Protein AF-0000000075653935 (afdb_homodimer)

Radius of gyration: 37.95 Å; Cα contacts (8 Å, |Δi|>4): 3095; chains: 2; bounding box: 73×110×85 Å

Structure (mmCIF, N/CA/C/O backbone):
data_AF-0000000075653935-model_v1
#
loop_
_entity.id
_entity.type
_entity.pdbx_description
1 polymer 'Uncharacterized protein LOC118412235'
#
loop_
_atom_site.group_PDB
_atom_site.id
_atom_site.type_symbol
_atom_site.label_atom_id
_atom_site.label_alt_id
_atom_site.label_comp_id
_atom_site.label_asym_id
_atom_site.label_entity_id
_atom_site.label_seq_id
_atom_site.pdbx_PDB_ins_code
_atom_site.Cartn_x
_atom_site.Cartn_y
_atom_site.Cartn_z
_atom_site.occupancy
_atom_site.B_iso_or_equiv
_atom_site.auth_seq_id
_atom_site.auth_comp_id
_atom_site.auth_asym_id
_atom_site.auth_atom_id
_atom_site.pdbx_PDB_model_num
ATOM 1 N N . MET A 1 1 ? 13.43 34.438 -11.75 1 24.27 1 MET A N 1
ATOM 2 C CA . MET A 1 1 ? 12.219 34.438 -10.93 1 24.27 1 MET A CA 1
ATOM 3 C C . MET A 1 1 ? 12.43 33.594 -9.672 1 24.27 1 MET A C 1
ATOM 5 O O . MET A 1 1 ? 11.625 33.656 -8.742 1 24.27 1 MET A O 1
ATOM 9 N N . ILE A 1 2 ? 13.422 32.625 -9.773 1 31.64 2 ILE A N 1
ATOM 10 C CA . ILE A 1 2 ? 13.82 31.781 -8.648 1 31.64 2 ILE A CA 1
ATOM 11 C C . ILE A 1 2 ? 14.523 32.625 -7.594 1 31.64 2 ILE A C 1
ATOM 13 O O . ILE A 1 2 ? 14.438 32.344 -6.398 1 31.64 2 ILE A O 1
ATOM 17 N N . PHE A 1 3 ? 15.07 33.812 -7.945 1 32.56 3 PHE A N 1
ATOM 18 C CA . PHE A 1 3 ? 15.961 34.562 -7.066 1 32.56 3 PHE A CA 1
ATOM 19 C C . PHE A 1 3 ? 15.172 35.219 -5.945 1 32.56 3 PHE A C 1
ATOM 21 O O . PHE A 1 3 ? 15.719 35.469 -4.871 1 32.56 3 PHE A O 1
ATOM 28 N N . ALA A 1 4 ? 13.984 35.656 -6.219 1 33.41 4 ALA A N 1
ATOM 29 C CA . ALA A 1 4 ? 13.312 36.531 -5.246 1 33.41 4 ALA A CA 1
ATOM 30 C C . ALA A 1 4 ? 12.883 35.719 -4.016 1 33.41 4 ALA A C 1
ATOM 32 O O . ALA A 1 4 ? 12.82 36.281 -2.91 1 33.41 4 ALA A O 1
ATOM 33 N N . LEU A 1 5 ? 12.523 34.469 -4.23 1 35.25 5 LEU A N 1
ATOM 34 C CA . LEU A 1 5 ? 11.828 33.75 -3.18 1 35.25 5 LEU A CA 1
ATOM 35 C C . LEU A 1 5 ? 12.789 33.344 -2.059 1 35.25 5 LEU A C 1
ATOM 37 O O . LEU A 1 5 ? 12.352 32.906 -0.991 1 35.25 5 LEU A O 1
ATOM 41 N N . THR A 1 6 ? 14.102 33.438 -2.307 1 33.88 6 THR A N 1
ATOM 42 C CA . THR A 1 6 ? 15.125 32.969 -1.365 1 33.88 6 THR A CA 1
ATOM 43 C C . THR A 1 6 ? 15.148 33.875 -0.124 1 33.88 6 THR A C 1
ATOM 45 O O . THR A 1 6 ? 15.602 33.438 0.942 1 33.88 6 THR A O 1
ATOM 48 N N . ILE A 1 7 ? 14.773 35.125 -0.29 1 31.91 7 ILE A N 1
ATOM 49 C CA . ILE A 1 7 ? 15.25 36.094 0.716 1 31.91 7 ILE A CA 1
ATOM 50 C C . ILE A 1 7 ? 14.438 35.938 1.998 1 31.91 7 ILE A C 1
ATOM 52 O O . ILE A 1 7 ? 14.977 36.031 3.102 1 31.91 7 ILE A O 1
ATOM 56 N N . THR A 1 8 ? 13.102 35.688 1.853 1 32 8 THR A N 1
ATOM 57 C CA . THR A 1 8 ? 12.336 36.188 2.988 1 32 8 THR A CA 1
ATOM 58 C C . THR A 1 8 ? 12.453 35.25 4.18 1 32 8 THR A C 1
ATOM 60 O O . THR A 1 8 ? 12.258 35.656 5.324 1 32 8 THR A O 1
ATOM 63 N N . LEU A 1 9 ? 12.391 34.031 3.857 1 32.84 9 LEU A N 1
ATOM 64 C CA . LEU A 1 9 ? 12.125 33.25 5.059 1 32.84 9 LEU A CA 1
ATOM 65 C C . LEU A 1 9 ? 13.375 33.156 5.938 1 32.84 9 LEU A C 1
ATOM 67 O O . LEU A 1 9 ? 13.453 32.312 6.832 1 32.84 9 LEU A O 1
ATOM 71 N N . LEU A 1 10 ? 14.375 33.844 5.59 1 31.38 10 LEU A N 1
ATOM 72 C CA . LEU A 1 10 ? 15.68 33.594 6.191 1 31.38 10 LEU A CA 1
ATOM 73 C C . LEU A 1 10 ? 15.688 34 7.664 1 31.38 10 LEU A C 1
ATOM 75 O O . LEU A 1 10 ? 16.719 34.406 8.195 1 31.38 10 LEU A O 1
ATOM 79 N N . LEU A 1 11 ? 14.562 34.031 8.367 1 29.73 11 LEU A N 1
ATOM 80 C CA . LEU A 1 11 ? 14.836 34.812 9.57 1 29.73 11 LEU A CA 1
ATOM 81 C C . LEU A 1 11 ? 15.656 34 10.57 1 29.73 11 LEU A C 1
ATOM 83 O O . LEU A 1 11 ? 16.25 34.562 11.492 1 29.73 11 LEU A O 1
ATOM 87 N N . VAL A 1 12 ? 15.367 32.75 10.828 1 28.5 12 VAL A N 1
ATOM 88 C CA . VAL A 1 12 ? 15.578 32.562 12.258 1 28.5 12 VAL A CA 1
ATOM 89 C C . VAL A 1 12 ? 17.078 32.594 12.57 1 28.5 12 VAL A C 1
ATOM 91 O O . VAL A 1 12 ? 17.906 32.469 11.664 1 28.5 12 VAL A O 1
ATOM 94 N N . THR A 1 13 ? 17.453 31.656 13.766 1 29.64 13 THR A N 1
ATOM 95 C CA . THR A 1 13 ? 18.438 31.812 14.836 1 29.64 13 THR A CA 1
ATOM 96 C C . THR A 1 13 ? 19.797 31.312 14.391 1 29.64 13 THR A C 1
ATOM 98 O O . THR A 1 13 ? 20.016 30.094 14.297 1 29.64 13 THR A O 1
ATOM 101 N N . ALA A 1 14 ? 20.375 31.672 13.281 1 30.06 14 ALA A N 1
ATOM 102 C CA . ALA A 1 14 ? 21.766 31.25 13.328 1 30.06 14 ALA A CA 1
ATOM 103 C C . ALA A 1 14 ? 22.406 31.641 14.664 1 30.06 14 ALA A C 1
ATOM 105 O O . ALA A 1 14 ? 22.016 32.625 15.289 1 30.06 14 ALA A O 1
ATOM 106 N N . GLY A 1 15 ? 23.047 30.797 15.344 1 32.47 15 GLY A N 1
ATOM 107 C CA . GLY A 1 15 ? 23.891 31.156 16.453 1 32.47 15 GLY A CA 1
ATOM 108 C C . GLY A 1 15 ? 24.578 32.5 16.281 1 32.47 15 GLY A C 1
ATOM 109 O O . GLY A 1 15 ? 25.203 32.75 15.266 1 32.47 15 GLY A O 1
ATOM 110 N N . VAL A 1 16 ? 24.031 33.562 16.875 1 36.09 16 VAL A N 1
ATOM 111 C CA . VAL A 1 16 ? 24.547 34.906 17.141 1 36.09 16 VAL A CA 1
ATOM 112 C C . VAL A 1 16 ? 26.031 34.812 17.531 1 36.09 16 VAL A C 1
ATOM 114 O O . VAL A 1 16 ? 26.359 34.5 18.672 1 36.09 16 VAL A O 1
ATOM 117 N N . ASN A 1 17 ? 26.844 34.062 16.969 1 34.06 17 ASN A N 1
ATOM 118 C CA . ASN A 1 17 ? 28.141 34.594 17.391 1 34.06 17 ASN A CA 1
ATOM 119 C C . ASN A 1 17 ? 28.25 36.094 17.125 1 34.06 17 ASN A C 1
ATOM 121 O O . ASN A 1 17 ? 28.156 36.531 15.969 1 34.06 17 ASN A O 1
ATOM 125 N N . SER A 1 18 ? 27.828 36.938 17.969 1 40 18 SER A N 1
ATOM 126 C CA . SER A 1 18 ? 28.016 38.375 18.156 1 40 18 SER A CA 1
ATOM 127 C C . SER A 1 18 ? 29.391 38.812 17.688 1 40 18 SER A C 1
ATOM 129 O O . SER A 1 18 ? 30.031 39.656 18.328 1 40 18 SER A O 1
ATOM 131 N N . GLN A 1 19 ? 30.172 38.094 17.078 1 40.84 19 GLN A N 1
ATOM 132 C CA . GLN A 1 19 ? 31.484 38.719 17.25 1 40.84 19 GLN A CA 1
ATOM 133 C C . GLN A 1 19 ? 31.484 40.156 16.719 1 40.84 19 GLN A C 1
ATOM 135 O O . GLN A 1 19 ? 32.031 41.062 17.328 1 40.84 19 GLN A O 1
ATOM 140 N N . GLY A 1 20 ? 31.438 40.312 15.297 1 48.72 20 GLY A N 1
ATOM 141 C CA . GLY A 1 20 ? 32.219 41.438 14.789 1 48.72 20 GLY A CA 1
ATOM 142 C C . GLY A 1 20 ? 31.391 42.719 14.609 1 48.72 20 GLY A C 1
ATOM 143 O O . GLY A 1 20 ? 31.938 43.781 14.391 1 48.72 20 GLY A O 1
ATOM 144 N N . GLY A 1 21 ? 29.984 42.656 14.391 1 61 21 GLY A N 1
ATOM 145 C CA . GLY A 1 21 ? 29.469 43.969 14.023 1 61 21 GLY A CA 1
ATOM 146 C C . GLY A 1 21 ? 29.016 44.781 15.211 1 61 21 GLY A C 1
ATOM 147 O O . GLY A 1 21 ? 28.906 44.281 16.328 1 61 21 GLY A O 1
ATOM 148 N N . THR A 1 22 ? 29.156 46.156 15.102 1 69.56 22 THR A N 1
ATOM 149 C CA . THR A 1 22 ? 28.766 47.125 16.125 1 69.56 22 THR A CA 1
ATOM 150 C C . THR A 1 22 ? 27.25 47.25 16.219 1 69.56 22 THR A C 1
ATOM 152 O O . THR A 1 22 ? 26.578 47.5 15.211 1 69.56 22 THR A O 1
ATOM 155 N N . LEU A 1 23 ? 26.641 46.844 17.359 1 80.19 23 LEU A N 1
ATOM 156 C CA . LEU A 1 23 ? 25.219 47 17.672 1 80.19 23 LEU A CA 1
ATOM 157 C C . LEU A 1 23 ? 24.766 48.438 17.516 1 80.19 23 LEU A C 1
ATOM 159 O O . LEU A 1 23 ? 25.406 49.344 18.031 1 80.19 23 LEU A O 1
ATOM 163 N N . ASP A 1 24 ? 23.797 48.625 16.672 1 79.88 24 ASP A N 1
ATOM 164 C CA . ASP A 1 24 ? 23.172 49.938 16.594 1 79.88 24 ASP A CA 1
ATOM 165 C C . ASP A 1 24 ? 22.281 50.219 17.812 1 79.88 24 ASP A C 1
ATOM 167 O O . ASP A 1 24 ? 21.203 49.625 17.938 1 79.88 24 ASP A O 1
ATOM 171 N N . GLN A 1 25 ? 22.672 51.062 18.578 1 77.44 25 GLN A N 1
ATOM 172 C CA . GLN A 1 25 ? 22 51.312 19.859 1 77.44 25 GLN A CA 1
ATOM 173 C C . GLN A 1 25 ? 20.641 51.969 19.641 1 77.44 25 GLN A C 1
ATOM 175 O O . GLN A 1 25 ? 19.781 51.906 20.516 1 77.44 25 GLN A O 1
ATOM 180 N N . SER A 1 26 ? 20.453 52.562 18.453 1 80.12 26 SER A N 1
ATOM 181 C CA . SER A 1 26 ? 19.188 53.219 18.188 1 80.12 26 SER A CA 1
ATOM 182 C C . SER A 1 26 ? 18.047 52.219 18.109 1 80.12 26 SER A C 1
ATOM 184 O O . SER A 1 26 ? 16.875 52.594 18.297 1 80.12 26 SER A O 1
ATOM 186 N N . VAL A 1 27 ? 18.406 51 17.797 1 83.75 27 VAL A N 1
ATOM 187 C CA . VAL A 1 27 ? 17.391 49.969 17.656 1 83.75 27 VAL A CA 1
ATOM 188 C C . VAL A 1 27 ? 17.109 49.312 19.016 1 83.75 27 VAL A C 1
ATOM 190 O O . VAL A 1 27 ? 15.992 48.875 19.266 1 83.75 27 VAL A O 1
ATOM 193 N N . CYS A 1 28 ? 18.125 49.344 19.828 1 81.69 28 CYS A N 1
ATOM 194 C CA . CYS A 1 28 ? 18.062 48.562 21.062 1 81.69 28 CYS A CA 1
ATOM 195 C C . CYS A 1 28 ? 17.484 49.406 22.203 1 81.69 28 CYS A C 1
ATOM 197 O O . CYS A 1 28 ? 18.219 50.188 22.828 1 81.69 28 CYS A O 1
ATOM 199 N N . ASN A 1 29 ? 16.25 49.5 22.312 1 81.81 29 ASN A N 1
ATOM 200 C CA . ASN A 1 29 ? 15.57 50.094 23.453 1 81.81 29 ASN A CA 1
ATOM 201 C C . ASN A 1 29 ? 14.969 49.062 24.375 1 81.81 29 ASN A C 1
ATOM 203 O O . ASN A 1 29 ? 13.758 48.812 24.359 1 81.81 29 ASN A O 1
ATOM 207 N N . LEU A 1 30 ? 15.836 48.469 25.156 1 86.94 30 LEU A N 1
ATOM 208 C CA . LEU A 1 30 ? 15.375 47.375 26.016 1 86.94 30 LEU A CA 1
ATOM 209 C C . LEU A 1 30 ? 14.547 47.906 27.172 1 86.94 30 LEU A C 1
ATOM 211 O O . LEU A 1 30 ? 14.859 48.969 27.734 1 86.94 30 LEU A O 1
ATOM 215 N N . PRO A 1 31 ? 13.508 47.281 27.422 1 86.56 31 PRO A N 1
ATOM 216 C CA . PRO A 1 31 ? 12.742 47.688 28.594 1 86.56 31 PRO A CA 1
ATOM 217 C C . PRO A 1 31 ? 13.516 47.531 29.906 1 86.56 31 PRO A C 1
ATOM 219 O O . PRO A 1 31 ? 14.531 46.812 29.938 1 86.56 31 PRO A O 1
ATOM 222 N N . ALA A 1 32 ? 13.023 48.25 30.953 1 87.19 32 ALA A N 1
ATOM 223 C CA . ALA A 1 32 ? 13.625 48.062 32.281 1 87.19 32 ALA A CA 1
ATOM 224 C C . ALA A 1 32 ? 13.469 46.625 32.75 1 87.19 32 ALA A C 1
ATOM 226 O O . ALA A 1 32 ? 12.422 46 32.531 1 87.19 32 ALA A O 1
ATOM 227 N N . ALA A 1 33 ? 14.508 46.156 33.312 1 87.12 33 ALA A N 1
ATOM 228 C CA . ALA A 1 33 ? 14.453 44.781 33.812 1 87.12 33 ALA A CA 1
ATOM 229 C C . ALA A 1 33 ? 13.508 44.688 35 1 87.12 33 ALA A C 1
ATOM 231 O O . ALA A 1 33 ? 13.461 45.594 35.844 1 87.12 33 ALA A O 1
ATOM 232 N N . VAL A 1 34 ? 12.688 43.688 34.938 1 91.12 34 VAL A N 1
ATOM 233 C CA . VAL A 1 34 ? 11.797 43.406 36.062 1 91.12 34 VAL A CA 1
ATOM 234 C C . VAL A 1 34 ? 12.375 42.25 36.906 1 91.12 34 VAL A C 1
ATOM 236 O O . VAL A 1 34 ? 12.852 41.281 36.375 1 91.12 34 VAL A O 1
ATOM 239 N N . THR A 1 35 ? 12.398 42.438 38.281 1 88.44 35 THR A N 1
ATOM 240 C CA . THR A 1 35 ? 12.953 41.438 39.188 1 88.44 35 THR A CA 1
ATOM 241 C C . THR A 1 35 ? 11.953 40.312 39.406 1 88.44 35 THR A C 1
ATOM 243 O O . THR A 1 35 ? 10.742 40.531 39.406 1 88.44 35 THR A O 1
ATOM 246 N N . GLY A 1 36 ? 12.43 39.125 39.594 1 86 36 GLY A N 1
ATOM 247 C CA . GLY A 1 36 ? 11.633 38 40.062 1 86 36 GLY A CA 1
ATOM 248 C C . GLY A 1 36 ? 11.008 37.188 38.969 1 86 36 GLY A C 1
ATOM 249 O O . GLY A 1 36 ? 10.094 36.406 39.188 1 86 36 GLY A O 1
ATOM 250 N N . GLY A 1 37 ? 11.359 37.406 37.781 1 89.88 37 GLY A N 1
ATOM 251 C CA . GLY A 1 37 ? 10.812 36.594 36.719 1 89.88 37 GLY A CA 1
ATOM 252 C C . GLY A 1 37 ? 11.461 35.219 36.594 1 89.88 37 GLY A C 1
ATOM 253 O O . GLY A 1 37 ? 12.578 35 37.094 1 89.88 37 GLY A O 1
ATOM 254 N N . PRO A 1 38 ? 10.672 34.188 36.156 1 93.62 38 PRO A N 1
ATOM 255 C CA . PRO A 1 38 ? 11.281 32.875 35.938 1 93.62 38 PRO A CA 1
ATOM 256 C C . PRO A 1 38 ? 12.438 32.906 34.938 1 93.62 38 PRO A C 1
ATOM 258 O O . PRO A 1 38 ? 12.508 33.844 34.125 1 93.62 38 PRO A O 1
ATOM 261 N N . PRO A 1 39 ? 13.367 31.953 35.094 1 91.81 39 PRO A N 1
ATOM 262 C CA . PRO A 1 39 ? 14.406 31.875 34.094 1 91.81 39 PRO A CA 1
ATOM 263 C C . PRO A 1 39 ? 13.852 31.562 32.688 1 91.81 39 PRO A C 1
ATOM 265 O O . PRO A 1 39 ? 12.852 30.859 32.562 1 91.81 39 PRO A O 1
ATOM 268 N N . ILE A 1 40 ? 14.469 32.094 31.641 1 92.69 40 ILE A N 1
ATOM 269 C CA . ILE A 1 40 ? 14.047 31.828 30.281 1 92.69 40 ILE A CA 1
ATOM 270 C C . ILE A 1 40 ? 14.164 30.344 29.984 1 92.69 40 ILE A C 1
ATOM 272 O O . ILE A 1 40 ? 15.148 29.703 30.359 1 92.69 40 ILE A O 1
ATOM 276 N N . PRO A 1 41 ? 13.164 29.75 29.375 1 92.19 41 PRO A N 1
ATOM 277 C CA . PRO A 1 41 ? 13.242 28.312 29.062 1 92.19 41 PRO A CA 1
ATOM 278 C C . PRO A 1 41 ? 14.383 27.984 28.109 1 92.19 41 PRO A C 1
ATOM 280 O O . PRO A 1 41 ? 14.648 28.75 27.172 1 92.19 41 PRO A O 1
ATOM 283 N N . GLN A 1 42 ? 14.992 26.797 28.344 1 90.62 42 GLN A N 1
ATOM 284 C CA . GLN A 1 42 ? 16.109 26.375 27.5 1 90.62 42 GLN A CA 1
ATOM 285 C C . GLN A 1 42 ? 15.703 25.188 26.641 1 90.62 42 GLN A C 1
ATOM 287 O O . GLN A 1 42 ? 16.391 24.859 25.656 1 90.62 42 GLN A O 1
ATOM 292 N N . PHE A 1 43 ? 14.609 24.516 26.922 1 91.25 43 PHE A N 1
ATOM 293 C CA . PHE A 1 43 ? 14.039 23.391 26.188 1 91.25 43 PHE A CA 1
ATOM 294 C C . PHE A 1 43 ? 15.078 22.281 26 1 91.25 43 PHE A C 1
ATOM 296 O O . PHE A 1 43 ? 15.211 21.734 24.906 1 91.25 43 PHE A O 1
ATOM 303 N N . SER A 1 44 ? 15.875 22.031 26.984 1 85.19 44 SER A N 1
ATOM 304 C CA . SER A 1 44 ? 16.938 21.031 26.922 1 85.19 44 SER A CA 1
ATOM 305 C C . SER A 1 44 ? 16.375 19.625 26.844 1 85.19 44 SER A C 1
ATOM 307 O O . SER A 1 44 ? 17.078 18.688 26.422 1 85.19 44 SER A O 1
ATOM 309 N N . ASN A 1 45 ? 15.102 19.5 27.047 1 83.44 45 ASN A N 1
ATOM 310 C CA . ASN A 1 45 ? 14.516 18.156 27.156 1 83.44 45 ASN A CA 1
ATOM 311 C C . ASN A 1 45 ? 13.773 17.781 25.875 1 83.44 45 ASN A C 1
ATOM 313 O O . ASN A 1 45 ? 13.102 16.75 25.828 1 83.44 45 ASN A O 1
ATOM 317 N N . ILE A 1 46 ? 13.828 18.594 24.875 1 89 46 ILE A N 1
ATOM 318 C CA . ILE A 1 46 ? 13.094 18.219 23.672 1 89 46 ILE A CA 1
ATOM 319 C C . ILE A 1 46 ? 14.07 17.906 22.531 1 89 46 ILE A C 1
ATOM 321 O O . ILE A 1 46 ? 14.992 18.688 22.266 1 89 46 ILE A O 1
ATOM 325 N N . ASP A 1 47 ? 13.883 16.734 22 1 91.81 47 ASP A N 1
ATOM 326 C CA . ASP A 1 47 ? 14.688 16.297 20.875 1 91.81 47 ASP A CA 1
ATOM 327 C C . ASP A 1 47 ? 13.938 16.484 19.562 1 91.81 47 ASP A C 1
ATOM 329 O O . ASP A 1 47 ? 14.547 16.469 18.484 1 91.81 47 ASP A O 1
ATOM 333 N N . HIS A 1 48 ? 12.703 16.641 19.656 1 93.69 48 HIS A N 1
ATOM 334 C CA . HIS A 1 48 ? 11.828 16.828 18.516 1 93.69 48 HIS A CA 1
ATOM 335 C C . HIS A 1 48 ? 10.75 17.859 18.797 1 93.69 48 HIS A C 1
ATOM 337 O O . HIS A 1 48 ? 10.367 18.062 19.953 1 93.69 48 HIS A O 1
ATOM 343 N N . PHE A 1 49 ? 10.375 18.562 17.781 1 94.75 49 PHE A N 1
ATOM 344 C CA . PHE A 1 49 ? 9.148 19.328 17.969 1 94.75 49 PHE A CA 1
ATOM 345 C C . PHE A 1 49 ? 8.5 19.641 16.625 1 94.75 49 PHE A C 1
ATOM 347 O O . PHE A 1 49 ? 9.141 19.5 15.57 1 94.75 49 PHE A O 1
ATOM 354 N N . GLU A 1 50 ? 7.32 19.906 16.594 1 95.75 50 GLU A N 1
ATOM 355 C CA . GLU A 1 50 ? 6.504 20.453 15.516 1 95.75 50 GLU A CA 1
ATOM 356 C C . GLU A 1 50 ? 5.809 21.734 15.945 1 95.75 50 GLU A C 1
ATOM 358 O O . GLU A 1 50 ? 5.316 21.844 17.078 1 95.75 50 GLU A O 1
ATOM 363 N N . ALA A 1 51 ? 5.887 22.75 15.102 1 95.75 51 ALA A N 1
ATOM 364 C CA . ALA A 1 51 ? 5.262 24.047 15.398 1 95.75 51 ALA A CA 1
ATOM 365 C C . ALA A 1 51 ? 4.684 24.672 14.133 1 95.75 51 ALA A C 1
ATOM 367 O O . ALA A 1 51 ? 5.215 24.484 13.039 1 95.75 51 ALA A O 1
ATOM 368 N N . TYR A 1 52 ? 3.648 25.359 14.312 1 96.44 52 TYR A N 1
ATOM 369 C CA . TYR A 1 52 ? 3.057 26.188 13.266 1 96.44 52 TYR A CA 1
ATOM 370 C C . TYR A 1 52 ? 3.271 27.672 13.547 1 96.44 52 TYR A C 1
ATOM 372 O O . TYR A 1 52 ? 2.967 28.156 14.641 1 96.44 52 TYR A O 1
ATOM 380 N N . ILE A 1 53 ? 3.844 28.359 12.57 1 96.19 53 ILE A N 1
ATOM 381 C CA . ILE A 1 53 ? 4.246 29.734 12.797 1 96.19 53 ILE A CA 1
ATOM 382 C C . ILE A 1 53 ? 3.594 30.641 11.75 1 96.19 53 ILE A C 1
ATOM 384 O O . ILE A 1 53 ? 3.645 30.344 10.555 1 96.19 53 ILE A O 1
ATOM 388 N N . GLU A 1 54 ? 2.953 31.656 12.195 1 96.38 54 GLU A N 1
ATOM 389 C CA . GLU A 1 54 ? 2.516 32.75 11.336 1 96.38 54 GLU A CA 1
ATOM 390 C C . GLU A 1 54 ? 3.502 33.906 11.383 1 96.38 54 GLU A C 1
ATOM 392 O O . GLU A 1 54 ? 3.742 34.5 12.445 1 96.38 54 GLU A O 1
ATOM 397 N N . CYS A 1 55 ? 4.102 34.188 10.266 1 94.75 55 CYS A N 1
ATOM 398 C CA . CYS A 1 55 ? 5.07 35.25 10.156 1 94.75 55 CYS A CA 1
ATOM 399 C C . CYS A 1 55 ? 4.434 36.5 9.539 1 94.75 55 CYS A C 1
ATOM 401 O O . CYS A 1 55 ? 4.137 36.531 8.344 1 94.75 55 CYS A O 1
ATOM 403 N N . ASN A 1 56 ? 4.273 37.469 10.336 1 94.69 56 ASN A N 1
ATOM 404 C CA . ASN A 1 56 ? 3.725 38.75 9.844 1 94.69 56 ASN A CA 1
ATOM 405 C C . ASN A 1 56 ? 4.805 39.812 9.719 1 94.69 56 ASN A C 1
ATOM 407 O O . ASN A 1 56 ? 5.312 40.312 10.727 1 94.69 56 ASN A O 1
ATOM 411 N N . MET A 1 57 ? 5.102 40.094 8.5 1 91.5 57 MET A N 1
ATOM 412 C CA . MET A 1 57 ? 6.07 41.156 8.188 1 91.5 57 MET A CA 1
ATOM 413 C C . MET A 1 57 ? 5.387 42.5 8.047 1 91.5 57 MET A C 1
ATOM 415 O O . MET A 1 57 ? 5 42.906 6.949 1 91.5 57 MET A O 1
ATOM 419 N N . LYS A 1 58 ? 5.414 43.281 9.086 1 90.62 58 LYS A N 1
ATOM 420 C CA . LYS A 1 58 ? 4.684 44.531 9.109 1 90.62 58 LYS A CA 1
ATOM 421 C C . LYS A 1 58 ? 5.273 45.531 8.117 1 90.62 58 LYS A C 1
ATOM 423 O O . LYS A 1 58 ? 4.539 46.281 7.484 1 90.62 58 LYS A O 1
ATOM 428 N N . ASP A 1 59 ? 6.555 45.5 8.031 1 85.44 59 ASP A N 1
ATOM 429 C CA . ASP A 1 59 ? 7.254 46.469 7.18 1 85.44 59 ASP A CA 1
ATOM 430 C C . ASP A 1 59 ? 6.945 46.219 5.707 1 85.44 59 ASP A C 1
ATOM 432 O O . ASP A 1 59 ? 6.875 47.156 4.914 1 85.44 59 ASP A O 1
ATOM 436 N N . ILE A 1 60 ? 6.719 45 5.391 1 83.31 60 ILE A N 1
ATOM 437 C CA . ILE A 1 60 ? 6.449 44.625 4.008 1 83.31 60 ILE A CA 1
ATOM 438 C C . ILE A 1 60 ? 4.945 44.5 3.795 1 83.31 60 ILE A C 1
ATOM 440 O O . ILE A 1 60 ? 4.457 44.594 2.668 1 83.31 60 ILE A O 1
ATOM 444 N N . GLY A 1 61 ? 4.203 44.25 4.852 1 85.69 61 GLY A N 1
ATOM 445 C CA . GLY A 1 61 ? 2.768 44.062 4.758 1 85.69 61 GLY A CA 1
ATOM 446 C C . GLY A 1 61 ? 2.383 42.719 4.195 1 85.69 61 GLY A C 1
ATOM 447 O O . GLY A 1 61 ? 1.557 42.625 3.285 1 85.69 61 GLY A O 1
ATOM 448 N N . GLU A 1 62 ? 3.02 41.688 4.715 1 87.81 62 GLU A N 1
ATOM 449 C CA . GLU A 1 62 ? 2.727 40.344 4.234 1 87.81 62 GLU A CA 1
ATOM 450 C C . GLU A 1 62 ? 2.734 39.344 5.379 1 87.81 62 GLU A C 1
ATOM 452 O O . GLU A 1 62 ? 3.381 39.562 6.402 1 87.81 62 GLU A O 1
ATOM 457 N N . THR A 1 63 ? 1.949 38.312 5.129 1 92.81 63 THR A N 1
ATOM 458 C CA . THR A 1 63 ? 1.937 37.188 6.051 1 92.81 63 THR A CA 1
ATOM 459 C C . THR A 1 63 ? 2.479 35.938 5.371 1 92.81 63 THR A C 1
ATOM 461 O O . THR A 1 63 ? 2.066 35.594 4.258 1 92.81 63 THR A O 1
ATOM 464 N N . ILE A 1 64 ? 3.418 35.25 5.996 1 92.12 64 ILE A N 1
ATOM 465 C CA . ILE A 1 64 ? 3.936 33.938 5.582 1 92.12 64 ILE A CA 1
ATOM 466 C C . ILE A 1 64 ? 3.58 32.875 6.625 1 92.12 64 ILE A C 1
ATOM 468 O O . ILE A 1 64 ? 3.676 33.125 7.828 1 92.12 64 ILE A O 1
ATOM 472 N N . GLU A 1 65 ? 3.109 31.766 6.211 1 95.19 65 GLU A N 1
ATOM 473 C CA . GLU A 1 65 ? 2.797 30.672 7.133 1 95.19 65 GLU A CA 1
ATOM 474 C C . GLU A 1 65 ? 3.789 29.531 6.98 1 95.19 65 GLU A C 1
ATOM 476 O O . GLU A 1 65 ? 4.137 29.141 5.863 1 95.19 65 GLU A O 1
ATOM 481 N N . VAL A 1 66 ? 4.223 29.031 8.156 1 95.81 66 VAL A N 1
ATOM 482 C CA . VAL A 1 66 ? 5.301 28.047 8.164 1 95.81 66 VAL A CA 1
ATOM 483 C C . VAL A 1 66 ? 4.961 26.922 9.133 1 95.81 66 VAL A C 1
ATOM 485 O O . VAL A 1 66 ? 4.543 27.172 10.266 1 95.81 66 VAL A O 1
ATOM 488 N N . LYS A 1 67 ? 5.035 25.719 8.672 1 95.94 67 LYS A N 1
ATOM 489 C CA . LYS A 1 67 ? 5.133 24.547 9.555 1 95.94 67 LYS A CA 1
ATOM 490 C C . LYS A 1 67 ? 6.582 24.125 9.742 1 95.94 67 LYS A C 1
ATOM 492 O O . LYS A 1 67 ? 7.297 23.875 8.766 1 95.94 67 LYS A O 1
ATOM 497 N N . GLU A 1 68 ? 6.953 24.094 10.977 1 96.56 68 GLU A N 1
ATOM 498 C CA . GLU A 1 68 ? 8.344 23.781 11.305 1 96.56 68 GLU A CA 1
ATOM 499 C C . GLU A 1 68 ? 8.461 22.422 11.992 1 96.56 68 GLU A C 1
ATOM 501 O O . GLU A 1 68 ? 7.723 22.141 12.938 1 96.56 68 GLU A O 1
ATOM 506 N N . TYR A 1 69 ? 9.367 21.594 11.453 1 96.81 69 TYR A N 1
ATOM 507 C CA . TYR A 1 69 ? 9.656 20.281 12.008 1 96.81 69 TYR A CA 1
ATOM 508 C C . TYR A 1 69 ? 11.125 20.156 12.391 1 96.81 69 TYR A C 1
ATOM 510 O O . TYR A 1 69 ? 12.008 20.547 11.617 1 96.81 69 TYR A O 1
ATOM 518 N N . TYR A 1 70 ? 11.359 19.734 13.617 1 95.94 70 TYR A N 1
ATOM 519 C CA . TYR A 1 70 ? 12.695 19.672 14.188 1 95.94 70 TYR A CA 1
ATOM 520 C C . TYR A 1 70 ? 12.984 18.281 14.75 1 95.94 70 TYR A C 1
ATOM 522 O O . TYR A 1 70 ? 12.164 17.719 15.477 1 95.94 70 TYR A O 1
ATOM 530 N N . ASP A 1 71 ? 14.125 17.75 14.359 1 96 71 ASP A N 1
ATOM 531 C CA . ASP A 1 71 ? 14.602 16.469 14.883 1 96 71 ASP A CA 1
ATOM 532 C C . ASP A 1 71 ? 16.094 16.547 15.219 1 96 71 ASP A C 1
ATOM 534 O O . ASP A 1 71 ? 16.938 16.359 14.352 1 96 71 ASP A O 1
ATOM 538 N N . LYS A 1 72 ? 16.375 16.672 16.438 1 94.5 72 LYS A N 1
ATOM 539 C CA . LYS A 1 72 ? 17.766 16.766 16.891 1 94.5 72 LYS A CA 1
ATOM 540 C C . LYS A 1 72 ? 18.453 15.414 16.844 1 94.5 72 LYS A C 1
ATOM 542 O O . LYS A 1 72 ? 19.641 15.328 16.5 1 94.5 72 LYS A O 1
ATOM 547 N N . LYS A 1 73 ? 17.828 14.414 17.172 1 92.06 73 LYS A N 1
ATOM 548 C CA . LYS A 1 73 ? 18.406 13.086 17.25 1 92.06 73 LYS A CA 1
ATOM 549 C C . LYS A 1 73 ? 18.938 12.633 15.891 1 92.06 73 LYS A C 1
ATOM 551 O O . LYS A 1 73 ? 20.031 12.062 15.805 1 92.06 73 LYS A O 1
ATOM 556 N N . GLU A 1 74 ? 18.203 12.914 14.875 1 90.81 74 GLU A N 1
ATOM 557 C CA . GLU A 1 74 ? 18.625 12.484 13.539 1 90.81 74 GLU A CA 1
ATOM 558 C C . GLU A 1 74 ? 19.219 13.641 12.75 1 90.81 74 GLU A C 1
ATOM 560 O O . GLU A 1 74 ? 19.516 13.5 11.562 1 90.81 74 GLU A O 1
ATOM 565 N N . ASP A 1 75 ? 19.328 14.797 13.352 1 92.62 75 ASP A N 1
ATOM 566 C CA . ASP A 1 75 ? 19.953 15.977 12.75 1 92.62 75 ASP A CA 1
ATOM 567 C C . ASP A 1 75 ? 19.25 16.359 11.445 1 92.62 75 ASP A C 1
ATOM 569 O O . ASP A 1 75 ? 19.891 16.484 10.398 1 92.62 75 ASP A O 1
ATOM 573 N N . ARG A 1 76 ? 17.984 16.594 11.523 1 93.56 76 ARG A N 1
ATOM 574 C CA . ARG A 1 76 ? 17.172 16.969 10.367 1 93.56 76 ARG A CA 1
ATOM 575 C C . ARG A 1 76 ? 16.172 18.062 10.734 1 93.56 76 ARG A C 1
ATOM 577 O O . ARG A 1 76 ? 15.766 18.172 11.891 1 93.56 76 ARG A O 1
ATOM 584 N N . GLY A 1 77 ? 15.781 18.844 9.789 1 96.06 77 GLY A N 1
ATOM 585 C CA . GLY A 1 77 ? 14.734 19.859 9.898 1 96.06 77 GLY A CA 1
ATOM 586 C C . GLY A 1 77 ? 13.938 20.031 8.625 1 96.06 77 GLY A C 1
ATOM 587 O O . GLY A 1 77 ? 14.391 19.656 7.543 1 96.06 77 GLY A O 1
ATOM 588 N N . ALA A 1 78 ? 12.781 20.438 8.727 1 96.69 78 ALA A N 1
ATOM 589 C CA . ALA A 1 78 ? 11.961 20.719 7.559 1 96.69 78 ALA A CA 1
ATOM 590 C C . ALA A 1 78 ? 11.07 21.938 7.801 1 96.69 78 ALA A C 1
ATOM 592 O O . ALA A 1 78 ? 10.625 22.172 8.922 1 96.69 78 ALA A O 1
ATOM 593 N N . LEU A 1 79 ? 10.852 22.719 6.773 1 95.75 79 LEU A N 1
ATOM 594 C CA . LEU A 1 79 ? 9.945 23.859 6.758 1 95.75 79 LEU A CA 1
ATOM 595 C C . LEU A 1 79 ? 8.938 23.75 5.617 1 95.75 79 LEU A C 1
ATOM 597 O O . LEU A 1 79 ? 9.328 23.609 4.453 1 95.75 79 LEU A O 1
ATOM 601 N N . ASP A 1 80 ? 7.75 23.656 5.941 1 94.31 80 ASP A N 1
ATOM 602 C CA . ASP A 1 80 ? 6.664 23.766 4.969 1 94.31 80 ASP A CA 1
ATOM 603 C C . ASP A 1 80 ? 6.078 25.172 4.953 1 94.31 80 ASP A C 1
ATOM 605 O O . ASP A 1 80 ? 5.336 25.547 5.859 1 94.31 80 ASP A O 1
ATOM 609 N N . THR A 1 81 ? 6.359 25.938 3.928 1 92.81 81 THR A N 1
ATOM 610 C CA . THR A 1 81 ? 6.055 27.359 3.895 1 92.81 81 THR A CA 1
ATOM 611 C C . THR A 1 81 ? 5.082 27.672 2.76 1 92.81 81 THR A C 1
ATOM 613 O O . THR A 1 81 ? 5.172 27.094 1.678 1 92.81 81 THR A O 1
ATOM 616 N N . VAL A 1 82 ? 4.211 28.562 3.047 1 90.94 82 VAL A N 1
ATOM 617 C CA . VAL A 1 82 ? 3.33 29.094 2.016 1 90.94 82 VAL A CA 1
ATOM 618 C C . VAL A 1 82 ? 3.432 30.625 1.993 1 90.94 82 VAL A C 1
ATOM 620 O O . VAL A 1 82 ? 3.271 31.281 3.025 1 90.94 82 VAL A O 1
ATOM 623 N N . GLN A 1 83 ? 3.713 31.125 0.854 1 86.06 83 GLN A N 1
ATOM 624 C CA . GLN A 1 83 ? 3.844 32.562 0.632 1 86.06 83 GLN A CA 1
ATOM 625 C C . GLN A 1 83 ? 3.223 32.969 -0.7 1 86.06 83 GLN A C 1
ATOM 627 O O . GLN A 1 83 ? 3.619 32.469 -1.755 1 86.06 83 GLN A O 1
ATOM 632 N N . TYR A 1 84 ? 2.266 33.875 -0.677 1 79.75 84 TYR A N 1
ATOM 633 C CA . TYR A 1 84 ? 1.616 34.406 -1.861 1 79.75 84 TYR A CA 1
ATOM 634 C C . TYR A 1 84 ? 1.104 33.312 -2.77 1 79.75 84 TYR A C 1
ATOM 636 O O . TYR A 1 84 ? 1.337 33.312 -3.98 1 79.75 84 TYR A O 1
ATOM 644 N N . GLY A 1 85 ? 0.614 32.281 -2.131 1 79.38 85 GLY A N 1
ATOM 645 C CA . GLY A 1 85 ? 0.031 31.188 -2.904 1 79.38 85 GLY A CA 1
ATOM 646 C C . GLY A 1 85 ? 1.047 30.141 -3.322 1 79.38 85 GLY A C 1
ATOM 647 O O . GLY A 1 85 ? 0.688 29.125 -3.922 1 79.38 85 GLY A O 1
ATOM 648 N N . GLN A 1 86 ? 2.268 30.359 -3.023 1 83.06 86 GLN A N 1
ATOM 649 C CA . GLN A 1 86 ? 3.33 29.422 -3.393 1 83.06 86 GLN A CA 1
ATOM 650 C C . GLN A 1 86 ? 3.783 28.594 -2.191 1 83.06 86 GLN A C 1
ATOM 652 O O . GLN A 1 86 ? 3.994 29.141 -1.104 1 83.06 86 GLN A O 1
ATOM 657 N N . GLY A 1 87 ? 3.844 27.312 -2.518 1 87.38 87 GLY A N 1
ATOM 658 C CA . GLY A 1 87 ? 4.383 26.422 -1.497 1 87.38 87 GLY A CA 1
ATOM 659 C C . GLY A 1 87 ? 5.867 26.172 -1.655 1 87.38 87 GLY A C 1
ATOM 660 O O . GLY A 1 87 ? 6.344 25.906 -2.762 1 87.38 87 GLY A O 1
ATOM 661 N N . ILE A 1 88 ? 6.602 26.391 -0.559 1 90.44 88 ILE A N 1
ATOM 662 C CA . ILE A 1 88 ? 8.031 26.109 -0.514 1 90.44 88 ILE A CA 1
ATOM 663 C C . ILE A 1 88 ? 8.32 25.125 0.616 1 90.44 88 ILE A C 1
ATOM 665 O O . ILE A 1 88 ? 8.008 25.391 1.779 1 90.44 88 ILE A O 1
ATOM 669 N N . TYR A 1 89 ? 8.812 24 0.191 1 93 89 TYR A N 1
ATOM 670 C CA . TYR A 1 89 ? 9.172 22.969 1.158 1 93 89 TYR A CA 1
ATOM 671 C C . TYR A 1 89 ? 10.68 22.812 1.255 1 93 89 TYR A C 1
ATOM 673 O O . TYR A 1 89 ? 11.352 22.547 0.252 1 93 89 TYR A O 1
ATOM 681 N N . LEU A 1 90 ? 11.219 23.078 2.457 1 95 90 LEU A N 1
ATOM 682 C CA . LEU A 1 90 ? 12.656 22.969 2.689 1 95 90 LEU A CA 1
ATOM 683 C C . LEU A 1 90 ? 12.977 21.781 3.588 1 95 90 LEU A C 1
ATOM 685 O O . LEU A 1 90 ? 12.352 21.609 4.637 1 95 90 LEU A O 1
ATOM 689 N N . ILE A 1 91 ? 13.867 21.016 3.146 1 93.94 91 ILE A N 1
ATOM 690 C CA . ILE A 1 91 ? 14.352 19.891 3.947 1 93.94 91 ILE A CA 1
ATOM 691 C C . ILE A 1 91 ? 15.836 20.078 4.246 1 93.94 91 ILE A C 1
ATOM 693 O O . ILE A 1 91 ? 16.641 20.266 3.328 1 93.94 91 ILE A O 1
ATOM 697 N N . TYR A 1 92 ? 16.172 20.062 5.535 1 95 92 TYR A N 1
ATOM 698 C CA . TYR A 1 92 ? 17.562 20.172 6.004 1 95 92 TYR A CA 1
ATOM 699 C C . TYR A 1 92 ? 18.109 18.812 6.402 1 95 92 TYR A C 1
ATOM 701 O O . TYR A 1 92 ? 17.625 18.188 7.352 1 95 92 TYR A O 1
ATOM 709 N N . ASP A 1 93 ? 19.125 18.422 5.727 1 90.75 93 ASP A N 1
ATOM 710 C CA . ASP A 1 93 ? 19.781 17.156 6.004 1 90.75 93 ASP A CA 1
ATOM 711 C C . ASP A 1 93 ? 21.234 17.359 6.387 1 90.75 93 ASP A C 1
ATOM 713 O O . ASP A 1 93 ? 22.094 17.547 5.516 1 90.75 93 ASP A O 1
ATOM 717 N N . TYR A 1 94 ? 21.5 17.156 7.609 1 91.75 94 TYR A N 1
ATOM 718 C CA . TYR A 1 94 ? 22.828 17.453 8.109 1 91.75 94 TYR A CA 1
ATOM 719 C C . TYR A 1 94 ? 23.781 16.266 7.859 1 91.75 94 TYR A C 1
ATOM 721 O O . TYR A 1 94 ? 25 16.422 7.969 1 91.75 94 TYR A O 1
ATOM 729 N N . SER A 1 95 ? 23.281 15.125 7.555 1 86.31 95 SER A N 1
ATOM 730 C CA . SER A 1 95 ? 24.156 13.977 7.281 1 86.31 95 SER A CA 1
ATOM 731 C C . SER A 1 95 ? 24.953 14.195 6.004 1 86.31 95 SER A C 1
ATOM 733 O O . SER A 1 95 ? 26.062 13.664 5.871 1 86.31 95 SER A O 1
ATOM 735 N N . VAL A 1 96 ? 24.406 14.984 5.086 1 86.38 96 VAL A N 1
ATOM 736 C CA . VAL A 1 96 ? 25.109 15.25 3.834 1 86.38 96 VAL A CA 1
ATOM 737 C C . VAL A 1 96 ? 25.328 16.75 3.668 1 86.38 96 VAL A C 1
ATOM 739 O O . VAL A 1 96 ? 25.828 17.203 2.639 1 86.38 96 VAL A O 1
ATOM 742 N N . LEU A 1 97 ? 24.891 17.531 4.586 1 89.62 97 LEU A N 1
ATOM 743 C CA . LEU A 1 97 ? 25.047 18.984 4.625 1 89.62 97 LEU A CA 1
ATOM 744 C C . LEU A 1 97 ? 24.406 19.641 3.398 1 89.62 97 LEU A C 1
ATOM 746 O O . LEU A 1 97 ? 25.047 20.453 2.725 1 89.62 97 LEU A O 1
ATOM 750 N N . GLN A 1 98 ? 23.156 19.25 3.135 1 90.31 98 GLN A N 1
ATOM 751 C CA . GLN A 1 98 ? 22.406 19.797 2.01 1 90.31 98 GLN A CA 1
ATOM 752 C C . GLN A 1 98 ? 21.031 20.281 2.453 1 90.31 98 GLN A C 1
ATOM 754 O O . GLN A 1 98 ? 20.469 19.766 3.414 1 90.31 98 GLN A O 1
ATOM 759 N N . ILE A 1 99 ? 20.516 21.281 1.739 1 93.19 99 ILE A N 1
ATOM 760 C CA . ILE A 1 99 ? 19.141 21.75 1.846 1 93.19 99 ILE A CA 1
ATOM 761 C C . ILE A 1 99 ? 18.406 21.484 0.536 1 93.19 99 ILE A C 1
ATOM 763 O O . ILE A 1 99 ? 18.891 21.844 -0.541 1 93.19 99 ILE A O 1
ATOM 767 N N . TYR A 1 100 ? 17.359 20.766 0.655 1 91.81 100 TYR A N 1
ATOM 768 C CA . TYR A 1 100 ? 16.484 20.531 -0.498 1 91.81 100 TYR A CA 1
ATOM 769 C C . TYR A 1 100 ? 15.344 21.547 -0.522 1 91.81 100 TYR A C 1
ATOM 771 O O . TYR A 1 100 ? 14.531 21.594 0.405 1 91.81 100 TYR A O 1
ATOM 779 N N . GLU A 1 101 ? 15.297 22.344 -1.535 1 92.38 101 GLU A N 1
ATOM 780 C CA . GLU A 1 101 ? 14.242 23.328 -1.728 1 92.38 101 GLU A CA 1
ATOM 781 C C . GLU A 1 101 ? 13.25 22.891 -2.797 1 92.38 101 GLU A C 1
ATOM 783 O O . GLU A 1 101 ? 13.578 22.859 -3.984 1 92.38 101 GLU A O 1
ATOM 788 N N . ILE A 1 102 ? 12.133 22.547 -2.355 1 91.5 102 ILE A N 1
ATOM 789 C CA . ILE A 1 102 ? 11.078 22.094 -3.252 1 91.5 102 ILE A CA 1
ATOM 790 C C . ILE A 1 102 ? 10.008 23.172 -3.395 1 91.5 102 ILE A C 1
ATOM 792 O O . ILE A 1 102 ? 9.383 23.562 -2.408 1 91.5 102 ILE A O 1
ATOM 796 N N . VAL A 1 103 ? 9.773 23.609 -4.574 1 89.38 103 VAL A N 1
ATOM 797 C CA . VAL A 1 103 ? 8.828 24.688 -4.832 1 89.38 103 VAL A CA 1
ATOM 798 C C . VAL A 1 103 ? 7.676 24.172 -5.691 1 89.38 103 VAL A C 1
ATOM 800 O O . VAL A 1 103 ? 7.895 23.531 -6.715 1 89.38 103 VAL A O 1
ATOM 803 N N . GLN A 1 104 ? 6.559 24.312 -5.156 1 78.81 104 GLN A N 1
ATOM 804 C CA . GLN A 1 104 ? 5.348 24.062 -5.93 1 78.81 104 GLN A CA 1
ATOM 805 C C . GLN A 1 104 ? 4.602 25.359 -6.219 1 78.81 104 GLN A C 1
ATOM 807 O O . GLN A 1 104 ? 4.027 25.969 -5.312 1 78.81 104 GLN A O 1
ATOM 812 N N . ARG A 1 105 ? 4.516 25.719 -7.414 1 60.56 105 ARG A N 1
ATOM 813 C CA . ARG A 1 105 ? 3.965 27.016 -7.77 1 60.56 105 ARG A CA 1
ATOM 814 C C . ARG A 1 105 ? 2.447 26.953 -7.895 1 60.56 105 ARG A C 1
ATOM 816 O O . ARG A 1 105 ? 1.747 27.891 -7.484 1 60.56 105 ARG A O 1
ATOM 823 N N . THR A 1 106 ? 2.088 25.969 -8.508 1 61.94 106 THR A N 1
ATOM 824 C CA . THR A 1 106 ? 0.644 25.781 -8.609 1 61.94 106 THR A CA 1
ATOM 825 C C . THR A 1 106 ? 0.253 24.344 -8.242 1 61.94 106 THR A C 1
ATOM 827 O O . THR A 1 106 ? 1.112 23.469 -8.148 1 61.94 106 THR A O 1
ATOM 830 N N . ALA A 1 107 ? -0.975 24.25 -7.926 1 58.53 107 ALA A N 1
ATOM 831 C CA . ALA A 1 107 ? -1.492 22.938 -7.574 1 58.53 107 ALA A CA 1
ATOM 832 C C . ALA A 1 107 ? -1.314 21.953 -8.727 1 58.53 107 ALA A C 1
ATOM 834 O O . ALA A 1 107 ? -1.227 20.734 -8.508 1 58.53 107 ALA A O 1
ATOM 835 N N . THR A 1 108 ? -1.142 22.516 -9.93 1 60.75 108 THR A N 1
ATOM 836 C CA . THR A 1 108 ? -1.124 21.641 -11.102 1 60.75 108 THR A CA 1
ATOM 837 C C . THR A 1 108 ? 0.303 21.422 -11.602 1 60.75 108 THR A C 1
ATOM 839 O O . THR A 1 108 ? 0.569 20.5 -12.367 1 60.75 108 THR A O 1
ATOM 842 N N . GLU A 1 109 ? 1.158 22.312 -11.102 1 67.25 109 GLU A N 1
ATOM 843 C CA . GLU A 1 109 ? 2.531 22.188 -11.586 1 67.25 109 GLU A CA 1
ATOM 844 C C . GLU A 1 109 ? 3.314 21.172 -10.766 1 67.25 109 GLU A C 1
ATOM 846 O O . GLU A 1 109 ? 3.055 20.984 -9.578 1 67.25 109 GLU A O 1
ATOM 851 N N . ASN A 1 110 ? 4.184 20.516 -11.453 1 72.62 110 ASN A N 1
ATOM 852 C CA . ASN A 1 110 ? 5.082 19.609 -10.758 1 72.62 110 ASN A CA 1
ATOM 853 C C . ASN A 1 110 ? 6.078 20.359 -9.875 1 72.62 110 ASN A C 1
ATOM 855 O O . ASN A 1 110 ? 6.594 21.406 -10.273 1 72.62 110 ASN A O 1
ATOM 859 N N . PRO A 1 111 ? 6.258 19.859 -8.742 1 81.38 111 PRO A N 1
ATOM 860 C CA . PRO A 1 111 ? 7.238 20.516 -7.871 1 81.38 111 PRO A CA 1
ATOM 861 C C . PRO A 1 111 ? 8.656 20.469 -8.445 1 81.38 111 PRO A C 1
ATOM 863 O O . PRO A 1 111 ? 9.031 19.484 -9.094 1 81.38 111 PRO A O 1
ATOM 866 N N . VAL A 1 112 ? 9.344 21.562 -8.297 1 84.31 112 VAL A N 1
ATOM 867 C CA . VAL A 1 112 ? 10.742 21.656 -8.695 1 84.31 112 VAL A CA 1
ATOM 868 C C . VAL A 1 112 ? 11.633 21.625 -7.461 1 84.31 112 VAL A C 1
ATOM 870 O O . VAL A 1 112 ? 11.383 22.344 -6.492 1 84.31 112 VAL A O 1
ATOM 873 N N . CYS A 1 113 ? 12.617 20.812 -7.508 1 90 113 CYS A N 1
ATOM 874 C CA . CYS A 1 113 ? 13.523 20.656 -6.375 1 90 113 CYS A CA 1
ATOM 875 C C . CYS A 1 113 ? 14.914 21.172 -6.723 1 90 113 CYS A C 1
ATOM 877 O O . CYS A 1 113 ? 15.445 20.875 -7.793 1 90 113 CYS A O 1
ATOM 879 N N . GLN A 1 114 ? 15.5 21.969 -5.852 1 89.06 114 GLN A N 1
ATOM 880 C CA . GLN A 1 114 ? 16.875 22.438 -5.941 1 89.06 114 GLN A CA 1
ATOM 881 C C . GLN A 1 114 ? 17.688 22.016 -4.711 1 89.06 114 GLN A C 1
ATOM 883 O O . GLN A 1 114 ? 17.172 22.062 -3.588 1 89.06 114 GLN A O 1
ATOM 888 N N . VAL A 1 115 ? 18.875 21.594 -5.035 1 90.25 115 VAL A N 1
ATOM 889 C CA . VAL A 1 115 ? 19.766 21.188 -3.949 1 90.25 115 VAL A CA 1
ATOM 890 C C . VAL A 1 115 ? 20.781 22.297 -3.693 1 90.25 115 VAL A C 1
ATOM 892 O O . VAL A 1 115 ? 21.422 22.797 -4.629 1 90.25 115 VAL A O 1
ATOM 895 N N . ARG A 1 116 ? 20.906 22.656 -2.379 1 90 116 ARG A N 1
ATOM 896 C CA . ARG A 1 116 ? 21.859 23.688 -2.004 1 90 116 ARG A CA 1
ATOM 897 C C . ARG A 1 116 ? 22.75 23.203 -0.859 1 90 116 ARG A C 1
ATOM 899 O O . ARG A 1 116 ? 22.281 22.547 0.071 1 90 116 ARG A O 1
ATOM 906 N N . PRO A 1 117 ? 24.047 23.562 -0.987 1 88.88 117 PRO A N 1
ATOM 907 C CA . PRO A 1 117 ? 24.891 23.281 0.18 1 88.88 117 PRO A CA 1
ATOM 908 C C . PRO A 1 117 ? 24.484 24.109 1.4 1 88.88 117 PRO A C 1
ATOM 910 O O . PRO A 1 117 ? 24.25 25.312 1.283 1 88.88 117 PRO A O 1
ATOM 913 N N . MET A 1 118 ? 24.422 23.453 2.498 1 88.5 118 MET A N 1
ATOM 914 C CA . MET A 1 118 ? 23.984 24.109 3.725 1 88.5 118 MET A CA 1
ATOM 915 C C . MET A 1 118 ? 24.938 25.234 4.125 1 88.5 118 MET A C 1
ATOM 917 O O . MET A 1 118 ? 24.5 26.297 4.586 1 88.5 118 MET A O 1
ATOM 921 N N . GLN A 1 119 ? 26.25 25 3.977 1 81.5 119 GLN A N 1
ATOM 922 C CA . GLN A 1 119 ? 27.266 25.922 4.434 1 81.5 119 GLN A CA 1
ATOM 923 C C . GLN A 1 119 ? 27.156 27.266 3.707 1 81.5 119 GLN A C 1
ATOM 925 O O . GLN A 1 119 ? 27.406 28.312 4.297 1 81.5 119 GLN A O 1
ATOM 930 N N . SER A 1 120 ? 26.703 27.203 2.521 1 79.06 120 SER A N 1
ATOM 931 C CA . SER A 1 120 ? 26.703 28.422 1.729 1 79.06 120 SER A CA 1
ATOM 932 C C . SER A 1 120 ? 25.297 28.953 1.513 1 79.06 120 SER A C 1
ATOM 934 O O . SER A 1 120 ? 25.094 30.016 0.925 1 79.06 120 SER A O 1
ATOM 936 N N . SER A 1 121 ? 24.391 28.219 2.053 1 78.44 121 SER A N 1
ATOM 937 C CA . SER A 1 121 ? 23.016 28.625 1.795 1 78.44 121 SER A CA 1
ATOM 938 C C . SER A 1 121 ? 22.562 29.719 2.766 1 78.44 121 SER A C 1
ATOM 940 O O . SER A 1 121 ? 22.875 29.656 3.955 1 78.44 121 SER A O 1
ATOM 942 N N . ALA A 1 122 ? 21.812 30.656 2.229 1 66.81 122 ALA A N 1
ATOM 943 C CA . ALA A 1 122 ? 21.203 31.688 3.053 1 66.81 122 ALA A CA 1
ATOM 944 C C . ALA A 1 122 ? 20.078 31.125 3.908 1 66.81 122 ALA A C 1
ATOM 946 O O . ALA A 1 122 ? 19.656 31.734 4.895 1 66.81 122 ALA A O 1
ATOM 947 N N . GLN A 1 123 ? 19.672 29.891 3.613 1 70 123 GLN A N 1
ATOM 948 C CA . GLN A 1 123 ? 18.531 29.266 4.289 1 70 123 GLN A CA 1
ATOM 949 C C . GLN A 1 123 ? 18.984 28.516 5.539 1 70 123 GLN A C 1
ATOM 951 O O . GLN A 1 123 ? 18.156 27.953 6.258 1 70 123 GLN A O 1
ATOM 956 N N . ASN A 1 124 ? 20.234 28.469 5.82 1 72.81 124 ASN A N 1
ATOM 957 C CA . ASN A 1 124 ? 20.688 27.688 6.969 1 72.81 124 ASN A CA 1
ATOM 958 C C . ASN A 1 124 ? 20.344 28.391 8.281 1 72.81 124 ASN A C 1
ATOM 960 O O . ASN A 1 124 ? 20.578 27.844 9.359 1 72.81 124 ASN A O 1
ATOM 964 N N . GLY A 1 125 ? 19.734 29.516 8.242 1 72.44 125 GLY A N 1
ATOM 965 C CA . GLY A 1 125 ? 19.547 30.344 9.414 1 72.44 125 GLY A CA 1
ATOM 966 C C . GLY A 1 125 ? 18.531 29.781 10.391 1 72.44 125 GLY A C 1
ATOM 967 O O . GLY A 1 125 ? 18.703 29.891 11.602 1 72.44 125 GLY A O 1
ATOM 968 N N . VAL A 1 126 ? 17.516 29.109 9.922 1 82.31 126 VAL A N 1
ATOM 969 C CA . VAL A 1 126 ? 16.406 28.734 10.797 1 82.31 126 VAL A CA 1
ATOM 970 C C . VAL A 1 126 ? 16.875 27.641 11.766 1 82.31 126 VAL A C 1
ATOM 972 O O . VAL A 1 126 ? 16.625 27.719 12.969 1 82.31 126 VAL A O 1
ATOM 975 N N . PHE A 1 127 ? 17.578 26.625 11.25 1 90.44 127 PHE A N 1
ATOM 976 C CA . PHE A 1 127 ? 17.984 25.516 12.102 1 90.44 127 PHE A CA 1
ATOM 977 C C . PHE A 1 127 ? 19.453 25.609 12.453 1 90.44 127 PHE A C 1
ATOM 979 O O . PHE A 1 127 ? 19.969 24.812 13.242 1 90.44 127 PHE A O 1
ATOM 986 N N . GLY A 1 128 ? 20.172 26.516 11.906 1 87.25 128 GLY A N 1
ATOM 987 C CA . GLY A 1 128 ? 21.578 26.734 12.195 1 87.25 128 GLY A CA 1
ATOM 988 C C . GLY A 1 128 ? 22.469 25.594 11.758 1 87.25 128 GLY A C 1
ATOM 989 O O . GLY A 1 128 ? 21.984 24.562 11.273 1 87.25 128 GLY A O 1
ATOM 990 N N . LEU A 1 129 ? 23.734 25.781 11.758 1 88.19 129 LEU A N 1
ATOM 991 C CA . LEU A 1 129 ? 24.75 24.781 11.461 1 88.19 129 LEU A CA 1
ATOM 992 C C . LEU A 1 129 ? 25.859 24.812 12.508 1 88.19 129 LEU A C 1
ATOM 994 O O . LEU A 1 129 ? 26.641 25.766 12.578 1 88.19 129 LEU A O 1
ATOM 998 N N . ASP A 1 130 ? 25.781 23.75 13.352 1 85.94 130 ASP A N 1
ATOM 999 C CA . ASP A 1 130 ? 26.859 23.547 14.32 1 85.94 130 ASP A CA 1
ATOM 1000 C C . ASP A 1 130 ? 27.938 22.625 13.773 1 85.94 130 ASP A C 1
ATOM 1002 O O . ASP A 1 130 ? 27.688 21.438 13.531 1 85.94 130 ASP A O 1
ATOM 1006 N N . THR A 1 131 ? 29.031 23.188 13.492 1 79.81 131 THR A N 1
ATOM 1007 C CA . THR A 1 131 ? 30.094 22.406 12.883 1 79.81 131 THR A CA 1
ATOM 1008 C C . THR A 1 131 ? 30.953 21.75 13.953 1 79.81 131 THR A C 1
ATOM 1010 O O . THR A 1 131 ? 31.516 22.422 14.82 1 79.81 131 THR A O 1
ATOM 1013 N N . GLY A 1 132 ? 30.812 20.391 13.938 1 70.94 132 GLY A N 1
ATOM 1014 C CA . GLY A 1 132 ? 31.672 19.656 14.844 1 70.94 132 GLY A CA 1
ATOM 1015 C C . GLY A 1 132 ? 33.125 19.672 14.422 1 70.94 132 GLY A C 1
ATOM 1016 O O . GLY A 1 132 ? 33.469 20.25 13.391 1 70.94 132 GLY A O 1
ATOM 1017 N N . SER A 1 133 ? 33.969 19.125 15.359 1 69.75 133 SER A N 1
ATOM 1018 C CA . SER A 1 133 ? 35.406 19.047 15.141 1 69.75 133 SER A CA 1
ATOM 1019 C C . SER A 1 133 ? 35.719 18.266 13.875 1 69.75 133 SER A C 1
ATOM 1021 O O . SER A 1 133 ? 36.75 18.5 13.234 1 69.75 133 SER A O 1
ATOM 1023 N N . ASP A 1 134 ? 35 17.281 13.5 1 70.25 134 ASP A N 1
ATOM 1024 C CA . ASP A 1 134 ? 35.25 16.438 12.336 1 70.25 134 ASP A CA 1
ATOM 1025 C C . ASP A 1 134 ? 34.531 16.969 11.102 1 70.25 134 ASP A C 1
ATOM 1027 O O . ASP A 1 134 ? 34.281 16.234 10.141 1 70.25 134 ASP A O 1
ATOM 1031 N N . ASN A 1 135 ? 34.188 18.203 11.047 1 70 135 ASN A N 1
ATOM 1032 C CA . ASN A 1 135 ? 33.5 18.859 9.953 1 70 135 ASN A CA 1
ATOM 1033 C C . ASN A 1 135 ? 32.094 18.281 9.742 1 70 135 ASN A C 1
ATOM 1035 O O . ASN A 1 135 ? 31.531 18.375 8.641 1 70 135 ASN A O 1
ATOM 1039 N N . SER A 1 136 ? 31.719 17.547 10.836 1 83.44 136 SER A N 1
ATOM 1040 C CA . SER A 1 136 ? 30.328 17.125 10.797 1 83.44 136 SER A CA 1
ATOM 1041 C C . SER A 1 136 ? 29.391 18.266 11.195 1 83.44 136 SER A C 1
ATOM 1043 O O . SER A 1 136 ? 29.766 19.141 11.961 1 83.44 136 SER A O 1
ATOM 1045 N N . GLY A 1 137 ? 28.406 18.406 10.406 1 88.12 137 GLY A N 1
ATOM 1046 C CA . GLY A 1 137 ? 27.422 19.422 10.711 1 88.12 137 GLY A CA 1
ATOM 1047 C C . GLY A 1 137 ? 26.234 18.891 11.508 1 88.12 137 GLY A C 1
ATOM 1048 O O . GLY A 1 137 ? 25.781 17.766 11.266 1 88.12 137 GLY A O 1
ATOM 1049 N N . HIS A 1 138 ? 25.906 19.656 12.531 1 91.62 138 HIS A N 1
ATOM 1050 C CA . HIS A 1 138 ? 24.766 19.297 13.359 1 91.62 138 HIS A CA 1
ATOM 1051 C C . HIS A 1 138 ? 23.75 20.438 13.438 1 91.62 138 HIS A C 1
ATOM 1053 O O . HIS A 1 138 ? 24.125 21.609 13.32 1 91.62 138 HIS A O 1
ATOM 1059 N N . ILE A 1 139 ? 22.578 20.047 13.648 1 92.88 139 ILE A N 1
ATOM 1060 C CA . ILE A 1 139 ? 21.5 21 13.828 1 92.88 139 ILE A CA 1
ATOM 1061 C C . ILE A 1 139 ? 21.625 21.688 15.188 1 92.88 139 ILE A C 1
ATOM 1063 O O . ILE A 1 139 ? 22.109 21.078 16.141 1 92.88 139 ILE A O 1
ATOM 1067 N N . PHE A 1 140 ? 21.234 22.891 15.297 1 91.5 140 PHE A N 1
ATOM 1068 C CA . PHE A 1 140 ? 21.25 23.609 16.562 1 91.5 140 PHE A CA 1
ATOM 1069 C C . PHE A 1 140 ? 20.266 23.016 17.547 1 91.5 140 PHE A C 1
ATOM 1071 O O . PHE A 1 140 ? 19.266 22.422 17.141 1 91.5 140 PHE A O 1
ATOM 1078 N N . SER A 1 141 ? 20.641 23.125 18.812 1 90.12 141 SER A N 1
ATOM 1079 C CA . SER A 1 141 ? 19.609 22.891 19.828 1 90.12 141 SER A CA 1
ATOM 1080 C C . SER A 1 141 ? 18.5 23.922 19.734 1 90.12 141 SER A C 1
ATOM 1082 O O . SER A 1 141 ? 18.641 24.953 19.078 1 90.12 141 SER A O 1
ATOM 1084 N N . VAL A 1 142 ? 17.391 23.656 20.391 1 90.06 142 VAL A N 1
ATOM 1085 C CA . VAL A 1 142 ? 16.266 24.578 20.375 1 90.06 142 VAL A CA 1
ATOM 1086 C C . VAL A 1 142 ? 16.672 25.922 20.984 1 90.06 142 VAL A C 1
ATOM 1088 O O . VAL A 1 142 ? 16.328 26.984 20.453 1 90.06 142 VAL A O 1
ATOM 1091 N N . ALA A 1 143 ? 17.438 25.906 22.031 1 89.31 143 ALA A N 1
ATOM 1092 C CA . ALA A 1 143 ? 17.922 27.125 22.672 1 89.31 143 ALA A CA 1
ATOM 1093 C C . ALA A 1 143 ? 18.797 27.938 21.719 1 89.31 143 ALA A C 1
ATOM 1095 O O . ALA A 1 143 ? 18.703 29.172 21.672 1 89.31 143 ALA A O 1
ATOM 1096 N N . GLN A 1 144 ? 19.609 27.25 21.016 1 85.94 144 GLN A N 1
ATOM 1097 C CA . GLN A 1 144 ? 20.484 27.906 20.062 1 85.94 144 GLN A CA 1
ATOM 1098 C C . GLN A 1 144 ? 19.688 28.516 18.906 1 85.94 144 GLN A C 1
ATOM 1100 O O . GLN A 1 144 ? 19.969 29.625 18.453 1 85.94 144 GLN A O 1
ATOM 1105 N N . MET A 1 145 ? 18.672 27.781 18.453 1 86.81 145 MET A N 1
ATOM 1106 C CA . MET A 1 145 ? 17.859 28.25 17.328 1 86.81 145 MET A CA 1
ATOM 1107 C C . MET A 1 145 ? 17.156 29.562 17.672 1 86.81 145 MET A C 1
ATOM 1109 O O . MET A 1 145 ? 17.078 30.453 16.828 1 86.81 145 MET A O 1
ATOM 1113 N N . PHE A 1 146 ? 16.75 29.672 18.938 1 83.38 146 PHE A N 1
ATOM 1114 C CA . PHE A 1 146 ? 16.016 30.859 19.375 1 83.38 146 PHE A CA 1
ATOM 1115 C C . PHE A 1 146 ? 16.938 31.859 20.047 1 83.38 146 PHE A C 1
ATOM 1117 O O . PHE A 1 146 ? 16.5 32.906 20.531 1 83.38 146 PHE A O 1
ATOM 1124 N N . ASN A 1 147 ? 18.234 31.594 20.172 1 82.69 147 ASN A N 1
ATOM 1125 C CA . ASN A 1 147 ? 19.219 32.438 20.828 1 82.69 147 ASN A CA 1
ATOM 1126 C C . ASN A 1 147 ? 18.891 32.656 22.312 1 82.69 147 ASN A C 1
ATOM 1128 O O . ASN A 1 147 ? 19.031 33.781 22.828 1 82.69 147 ASN A O 1
ATOM 1132 N N . LEU A 1 148 ? 18.391 31.703 22.891 1 86.69 148 LEU A N 1
ATOM 1133 C CA . LEU A 1 148 ? 17.922 31.844 24.266 1 86.69 148 LEU A CA 1
ATOM 1134 C C . LEU A 1 148 ? 19.094 31.844 25.234 1 86.69 148 LEU A C 1
ATOM 1136 O O . LEU A 1 148 ? 18.938 32.25 2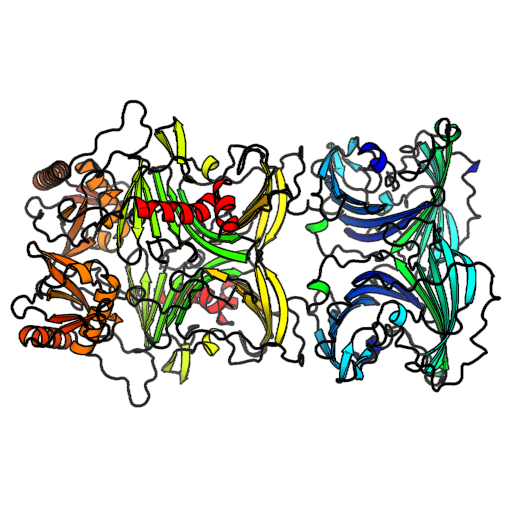6.391 1 86.69 148 LEU A O 1
ATOM 1140 N N . GLY A 1 149 ? 20.219 31.359 24.859 1 80.44 149 GLY A N 1
ATOM 1141 C CA . GLY A 1 149 ? 21.375 31.328 25.734 1 80.44 149 GLY A CA 1
ATOM 1142 C C . GLY A 1 149 ? 22.281 32.531 25.578 1 80.44 149 GLY A C 1
ATOM 1143 O O . GLY A 1 149 ? 23.328 32.625 26.219 1 80.44 149 GLY A O 1
ATOM 1144 N N . THR A 1 150 ? 21.859 33.438 24.844 1 81.12 150 THR A N 1
ATOM 1145 C CA . THR A 1 150 ? 22.688 34.625 24.578 1 81.12 150 THR A CA 1
ATOM 1146 C C . THR A 1 150 ? 22.719 35.562 25.781 1 81.12 150 THR A C 1
ATOM 1148 O O . THR A 1 150 ? 21.688 35.781 26.438 1 81.12 150 THR A O 1
ATOM 1151 N N . ALA A 1 151 ? 23.922 36.094 26.016 1 82.06 151 ALA A N 1
ATOM 1152 C CA . ALA A 1 151 ? 24.094 37 27.141 1 82.06 151 ALA A CA 1
ATOM 1153 C C . ALA A 1 151 ? 23.344 38.312 26.891 1 82.06 151 ALA A C 1
ATOM 1155 O O . ALA A 1 151 ? 23.266 38.812 25.766 1 82.06 151 ALA A O 1
ATOM 1156 N N . GLY A 1 152 ? 22.719 38.875 27.922 1 84.12 152 GLY A N 1
ATOM 1157 C CA . GLY A 1 152 ? 22.078 40.156 27.828 1 84.12 152 GLY A CA 1
ATOM 1158 C C . GLY A 1 152 ? 20.562 40.062 27.766 1 84.12 152 GLY A C 1
ATOM 1159 O O . GLY A 1 152 ? 19.875 41.094 27.688 1 84.12 152 GLY A O 1
ATOM 1160 N N . ILE A 1 153 ? 20.016 38.906 27.781 1 90.75 153 ILE A N 1
ATOM 1161 C CA . ILE A 1 153 ? 18.562 38.75 27.781 1 90.75 153 ILE A CA 1
ATOM 1162 C C . ILE A 1 153 ? 18 39.312 29.094 1 90.75 153 ILE A C 1
ATOM 1164 O O . ILE A 1 153 ? 18.531 39.031 30.172 1 90.75 153 ILE A O 1
ATOM 1168 N N . ARG A 1 154 ? 16.938 40.094 28.984 1 92.38 154 ARG A N 1
ATOM 1169 C CA . ARG A 1 154 ? 16.312 40.719 30.141 1 92.38 154 ARG A CA 1
ATOM 1170 C C . ARG A 1 154 ? 14.852 40.281 30.281 1 92.38 154 ARG A C 1
ATOM 1172 O O . ARG A 1 154 ? 14.117 40.25 29.297 1 92.38 154 ARG A O 1
ATOM 1179 N N . TYR A 1 155 ? 14.516 39.969 31.5 1 95.31 155 TYR A N 1
ATOM 1180 C CA . TYR A 1 155 ? 13.109 39.75 31.812 1 95.31 155 TYR A CA 1
ATOM 1181 C C . TYR A 1 155 ? 12.344 41.062 31.906 1 95.31 155 TYR A C 1
ATOM 1183 O O . TYR A 1 155 ? 12.703 41.938 32.656 1 95.31 155 TYR A O 1
ATOM 1191 N N . ALA A 1 156 ? 11.281 41.188 31.109 1 95.81 156 ALA A N 1
ATOM 1192 C CA . ALA A 1 156 ? 10.57 42.438 30.984 1 95.81 156 ALA A CA 1
ATOM 1193 C C . ALA A 1 156 ? 9.188 42.375 31.625 1 95.81 156 ALA A C 1
ATOM 1195 O O . ALA A 1 156 ? 8.344 43.25 31.391 1 95.81 156 ALA A O 1
ATOM 1196 N N . GLY A 1 157 ? 8.898 41.312 32.344 1 95.56 157 GLY A N 1
ATOM 1197 C CA . GLY A 1 157 ? 7.648 41.25 33.094 1 95.56 157 GLY A CA 1
ATOM 1198 C C . GLY A 1 157 ? 6.59 40.406 32.406 1 95.56 157 GLY A C 1
ATOM 1199 O O . GLY A 1 157 ? 6.914 39.531 31.578 1 95.56 157 GLY A O 1
ATOM 1200 N N . THR A 1 158 ? 5.328 40.594 32.906 1 95.25 158 THR A N 1
ATOM 1201 C CA . THR A 1 158 ? 4.207 39.812 32.375 1 95.25 158 THR A CA 1
ATOM 1202 C C . THR A 1 158 ? 3.283 40.688 31.531 1 95.25 158 THR A C 1
ATOM 1204 O O . THR A 1 158 ? 3.186 41.906 31.75 1 95.25 158 THR A O 1
ATOM 1207 N N . THR A 1 159 ? 2.771 40.156 30.531 1 95.38 159 THR A N 1
ATOM 1208 C CA . THR A 1 159 ? 1.756 40.75 29.688 1 95.38 159 THR A CA 1
ATOM 1209 C C . THR A 1 159 ? 0.802 39.688 29.125 1 95.38 159 THR A C 1
ATOM 1211 O O . THR A 1 159 ? 0.731 38.594 29.656 1 95.38 159 THR A O 1
ATOM 1214 N N . THR A 1 160 ? -0.107 40.094 28.234 1 95.75 160 THR A N 1
ATOM 1215 C CA . THR A 1 160 ? -1.061 39.188 27.625 1 95.75 160 THR A CA 1
ATOM 1216 C C . THR A 1 160 ? -0.876 39.125 26.109 1 95.75 160 THR A C 1
ATOM 1218 O O . THR A 1 160 ? -0.733 40.188 25.469 1 95.75 160 THR A O 1
ATOM 1221 N N . VAL A 1 161 ? -0.75 37.938 25.594 1 96.62 161 VAL A N 1
ATOM 1222 C CA . VAL A 1 161 ? -0.708 37.719 24.156 1 96.62 161 VAL A CA 1
ATOM 1223 C C . VAL A 1 161 ? -1.851 36.781 23.734 1 96.62 161 VAL A C 1
ATOM 1225 O O . VAL A 1 161 ? -1.958 35.656 24.234 1 96.62 161 VAL A O 1
ATOM 1228 N N . ARG A 1 162 ? -2.682 37.219 22.844 1 95.19 162 ARG A N 1
ATOM 1229 C CA . ARG A 1 162 ? -3.809 36.438 22.328 1 95.19 162 ARG A CA 1
ATOM 1230 C C . ARG A 1 162 ? -4.656 35.875 23.469 1 95.19 162 ARG A C 1
ATOM 1232 O O . ARG A 1 162 ? -5.102 34.719 23.422 1 95.19 162 ARG A O 1
ATOM 1239 N N . GLY A 1 163 ? -4.691 36.562 24.516 1 92.38 163 GLY A N 1
ATOM 1240 C CA . GLY A 1 163 ? -5.504 36.156 25.656 1 92.38 163 GLY A CA 1
ATOM 1241 C C . GLY A 1 163 ? -4.75 35.312 26.656 1 92.38 163 GLY A C 1
ATOM 1242 O O . GLY A 1 163 ? -5.289 34.969 27.719 1 92.38 163 GLY A O 1
ATOM 1243 N N . MET A 1 164 ? -3.521 34.969 26.438 1 95.25 164 MET A N 1
ATOM 1244 C CA . MET A 1 164 ? -2.725 34.156 27.344 1 95.25 164 MET A CA 1
ATOM 1245 C C . MET A 1 164 ? -1.802 35 28.203 1 95.25 164 MET A C 1
ATOM 1247 O O . MET A 1 164 ? -1.179 35.938 27.703 1 95.25 164 MET A O 1
ATOM 1251 N N . PRO A 1 165 ? -1.713 34.719 29.469 1 95.5 165 PRO A N 1
ATOM 1252 C CA . PRO A 1 165 ? -0.65 35.344 30.25 1 95.5 165 PRO A CA 1
ATOM 1253 C C . PRO A 1 165 ? 0.742 34.875 29.859 1 95.5 165 PRO A C 1
ATOM 1255 O O . PRO A 1 165 ? 0.968 33.656 29.766 1 95.5 165 PRO A O 1
ATOM 1258 N N . VAL A 1 166 ? 1.619 35.781 29.641 1 96.88 166 VAL A N 1
ATOM 1259 C CA . VAL A 1 166 ? 2.934 35.406 29.156 1 96.88 166 VAL A CA 1
ATOM 1260 C C . VAL A 1 166 ? 4.02 36.156 29.922 1 96.88 166 VAL A C 1
ATOM 1262 O O . VAL A 1 166 ? 3.771 37.219 30.469 1 96.88 166 VAL A O 1
ATOM 1265 N N . HIS A 1 167 ? 5.164 35.531 30.016 1 97.12 167 HIS A N 1
ATOM 1266 C CA . HIS A 1 167 ? 6.406 36.188 30.406 1 97.12 167 HIS A CA 1
ATOM 1267 C C . HIS A 1 167 ? 7.137 36.75 29.188 1 97.12 167 HIS A C 1
ATOM 1269 O O . HIS A 1 167 ? 7.238 36.062 28.156 1 97.12 167 HIS A O 1
ATOM 1275 N N . ARG A 1 168 ? 7.582 37.969 29.328 1 96.88 168 ARG A N 1
ATOM 1276 C CA . ARG A 1 168 ? 8.297 38.625 28.234 1 96.88 168 ARG A CA 1
ATOM 1277 C C . ARG A 1 168 ? 9.781 38.719 28.547 1 96.88 168 ARG A C 1
ATOM 1279 O O . ARG A 1 168 ? 10.164 39.156 29.641 1 96.88 168 ARG A O 1
ATOM 1286 N N . TYR A 1 169 ? 10.602 38.312 27.625 1 95.69 169 TYR A N 1
ATOM 1287 C CA . TYR A 1 169 ? 12.055 38.5 27.672 1 95.69 169 TYR A CA 1
ATOM 1288 C C . TYR A 1 169 ? 12.547 39.281 26.469 1 95.69 169 TYR A C 1
ATOM 1290 O O . TYR A 1 169 ? 12.07 39.094 25.359 1 95.69 169 TYR A O 1
ATOM 1298 N N . SER A 1 170 ? 13.438 40.188 26.656 1 93.94 170 SER A N 1
ATOM 1299 C CA . SER A 1 170 ? 13.93 41.031 25.594 1 93.94 170 SER A CA 1
ATOM 1300 C C . SER A 1 170 ? 15.445 40.906 25.422 1 93.94 170 SER A C 1
ATOM 1302 O O . SER A 1 170 ? 16.172 40.781 26.406 1 93.94 170 SER A O 1
ATOM 1304 N N . LEU A 1 171 ? 15.805 40.906 24.188 1 92.19 171 LEU A N 1
ATOM 1305 C CA . LEU A 1 171 ? 17.203 40.781 23.828 1 92.19 171 LEU A CA 1
ATOM 1306 C C . LEU A 1 171 ? 17.562 41.656 22.656 1 92.19 171 LEU A C 1
ATOM 1308 O O . LEU A 1 171 ? 16.766 41.875 21.734 1 92.19 171 LEU A O 1
ATOM 1312 N N . CYS A 1 172 ? 18.656 42.344 22.781 1 89.88 172 CYS A N 1
ATOM 1313 C CA . CYS A 1 172 ? 19.234 43.062 21.656 1 89.88 172 CYS A CA 1
ATOM 1314 C C . CYS A 1 172 ? 20.5 42.375 21.156 1 89.88 172 CYS A C 1
ATOM 1316 O O . CYS A 1 172 ? 21.422 42.125 21.922 1 89.88 172 CYS A O 1
ATOM 1318 N N . VAL A 1 173 ? 20.422 42.031 19.875 1 83.06 173 VAL A N 1
ATOM 1319 C CA . VAL A 1 173 ? 21.562 41.281 19.344 1 83.06 173 VAL A CA 1
ATOM 1320 C C . VAL A 1 173 ? 21.891 41.781 17.938 1 83.06 173 VAL A C 1
ATOM 1322 O O . VAL A 1 173 ? 21.062 42.406 17.281 1 83.06 173 VAL A O 1
ATOM 1325 N N . TYR A 1 174 ? 23.109 41.625 17.625 1 82.25 174 TYR A N 1
ATOM 1326 C CA . TYR A 1 174 ? 23.547 41.812 16.25 1 82.25 174 TYR A CA 1
ATOM 1327 C C . TYR A 1 174 ? 23.625 40.5 15.492 1 82.25 174 TYR A C 1
ATOM 1329 O O . TYR A 1 174 ? 24.312 39.562 15.914 1 82.25 174 TYR A O 1
ATOM 1337 N N . TRP A 1 175 ? 22.859 40.406 14.453 1 75 175 TRP A N 1
ATOM 1338 C CA . TRP A 1 175 ? 22.891 39.219 13.617 1 75 175 TRP A CA 1
ATOM 1339 C C . TRP A 1 175 ? 23.781 39.438 12.398 1 75 175 TRP A C 1
ATOM 1341 O O . TRP A 1 175 ? 23.406 40.125 11.453 1 75 175 TRP A O 1
ATOM 1351 N N . ASP A 1 176 ? 24.859 38.719 12.336 1 70.62 176 ASP A N 1
ATOM 1352 C CA . ASP A 1 176 ? 25.891 38.906 11.312 1 70.62 176 ASP A CA 1
ATOM 1353 C C . ASP A 1 176 ? 25.359 38.5 9.93 1 70.62 176 ASP A C 1
ATOM 1355 O O . ASP A 1 176 ? 25.656 39.188 8.945 1 70.62 176 ASP A O 1
ATOM 1359 N N . GLN A 1 177 ? 24.641 37.438 9.906 1 64.56 177 GLN A N 1
ATOM 1360 C CA . GLN A 1 177 ? 24.188 36.938 8.617 1 64.56 177 GLN A CA 1
ATOM 1361 C C . GLN A 1 177 ? 23.391 38 7.855 1 64.56 177 GLN A C 1
ATOM 1363 O O . GLN A 1 177 ? 23.422 38.031 6.625 1 64.56 177 GLN A O 1
ATOM 1368 N N . TRP A 1 178 ? 22.766 38.812 8.594 1 68.44 178 TRP A N 1
ATOM 1369 C CA . TRP A 1 178 ? 21.938 39.812 7.941 1 68.44 178 TRP A CA 1
ATOM 1370 C C . TRP A 1 178 ? 22.484 41.219 8.219 1 68.44 178 TRP A C 1
ATOM 1372 O O . TRP A 1 178 ? 21.844 42.219 7.855 1 68.44 178 TRP A O 1
ATOM 1382 N N . GLN A 1 179 ? 23.562 41.219 8.82 1 75.62 179 GLN A N 1
ATOM 1383 C CA . GLN A 1 179 ? 24.172 42.5 9.188 1 75.62 179 GLN A CA 1
ATOM 1384 C C . GLN A 1 179 ? 23.125 43.438 9.781 1 75.62 179 GLN A C 1
ATOM 1386 O O . GLN A 1 179 ? 22.969 44.594 9.32 1 75.62 179 GLN A O 1
ATOM 1391 N N . ALA A 1 180 ? 22.469 42.844 10.75 1 82.69 180 ALA A N 1
ATOM 1392 C CA . ALA A 1 180 ? 21.344 43.594 11.305 1 82.69 180 ALA A CA 1
ATOM 1393 C C . ALA A 1 180 ? 21.406 43.625 12.828 1 82.69 180 ALA A C 1
ATOM 1395 O O . ALA A 1 180 ? 21.766 42.625 13.469 1 82.69 180 ALA A O 1
ATOM 1396 N N . SER A 1 181 ? 21.172 44.906 13.328 1 87.31 181 SER A N 1
ATOM 1397 C CA . SER A 1 181 ? 20.859 45.031 14.75 1 87.31 181 SER A CA 1
ATOM 1398 C C . SER A 1 181 ? 19.375 44.75 15.008 1 87.31 181 SER A C 1
ATOM 1400 O O . SER A 1 181 ? 18.516 45.375 14.375 1 87.31 181 SER A O 1
ATOM 1402 N N . ILE A 1 182 ? 19.109 43.812 15.922 1 89.62 182 ILE A N 1
ATOM 1403 C CA . ILE A 1 182 ? 17.734 43.344 16.094 1 89.62 182 ILE A CA 1
ATOM 1404 C C . ILE A 1 182 ? 17.375 43.344 17.578 1 89.62 182 ILE A C 1
ATOM 1406 O O . ILE A 1 182 ? 18.141 42.844 18.406 1 89.62 182 ILE A O 1
ATOM 1410 N N . GLN A 1 183 ? 16.328 44.031 17.891 1 92.06 183 GLN A N 1
ATOM 1411 C CA . GLN A 1 183 ? 15.68 43.781 19.172 1 92.06 183 GLN A CA 1
ATOM 1412 C C . GLN A 1 183 ? 14.617 42.688 19.078 1 92.06 183 GLN A C 1
ATOM 1414 O O . GLN A 1 183 ? 13.688 42.812 18.266 1 92.06 183 GLN A O 1
ATOM 1419 N N . THR A 1 184 ? 14.836 41.719 19.875 1 92.75 184 THR A N 1
ATOM 1420 C CA . THR A 1 184 ? 13.914 40.594 19.859 1 92.75 184 THR A CA 1
ATOM 1421 C C . THR A 1 184 ? 13.211 40.438 21.203 1 92.75 184 THR A C 1
ATOM 1423 O O . THR A 1 184 ? 13.852 40.5 22.25 1 92.75 184 THR A O 1
ATOM 1426 N N . ASP A 1 185 ? 11.938 40.312 21.141 1 95.06 185 ASP A N 1
ATOM 1427 C CA . ASP A 1 185 ? 11.156 39.969 22.328 1 95.06 185 ASP A CA 1
ATOM 1428 C C . ASP A 1 185 ? 10.586 38.562 22.219 1 95.06 185 ASP A C 1
ATOM 1430 O O . ASP A 1 185 ? 9.984 38.219 21.203 1 95.06 185 ASP A O 1
ATOM 1434 N N . TYR A 1 186 ? 10.883 37.812 23.266 1 96.06 186 TYR A N 1
ATOM 1435 C CA . TYR A 1 186 ? 10.344 36.438 23.375 1 96.06 186 TYR A CA 1
ATOM 1436 C C . TYR A 1 186 ? 9.18 36.406 24.359 1 96.06 186 TYR A C 1
ATOM 1438 O O . TYR A 1 186 ? 9.258 36.969 25.453 1 96.06 186 TYR A O 1
ATOM 1446 N N . TYR A 1 187 ? 8.141 35.781 23.969 1 97.38 187 TYR A N 1
ATOM 1447 C CA . TYR A 1 187 ? 6.98 35.625 24.844 1 97.38 187 TYR A CA 1
ATOM 1448 C C . TYR A 1 187 ? 6.715 34.125 25.094 1 97.38 187 TYR A C 1
ATOM 1450 O O . TYR A 1 187 ? 6.488 33.375 24.156 1 97.38 187 TYR A O 1
ATOM 1458 N N . PHE A 1 188 ? 6.773 33.719 26.344 1 96.5 188 PHE A N 1
ATOM 1459 C CA . PHE A 1 188 ? 6.453 32.375 26.797 1 96.5 188 PHE A CA 1
ATOM 1460 C C . PHE A 1 188 ? 5.242 32.375 27.719 1 96.5 188 PHE A C 1
ATOM 1462 O O . PHE A 1 188 ? 5.047 33.312 28.484 1 96.5 188 PHE A O 1
ATOM 1469 N N . THR A 1 189 ? 4.441 31.375 27.641 1 95.94 189 THR A N 1
ATOM 1470 C CA . THR A 1 189 ? 3.293 31.281 28.531 1 95.94 189 THR A CA 1
ATOM 1471 C C . THR A 1 189 ? 3.732 31.359 29.984 1 95.94 189 THR A C 1
ATOM 1473 O O . THR A 1 189 ? 4.863 31 30.328 1 95.94 189 THR A O 1
ATOM 1476 N N . ALA A 1 190 ? 2.793 31.828 30.781 1 94.69 190 ALA A N 1
ATOM 1477 C CA . ALA A 1 190 ? 3.049 31.781 32.219 1 94.69 190 ALA A CA 1
ATOM 1478 C C . ALA A 1 190 ? 3.24 30.344 32.688 1 94.69 190 ALA A C 1
ATOM 1480 O O . ALA A 1 190 ? 2.689 29.406 32.094 1 94.69 190 ALA A O 1
ATOM 1481 N N . ALA A 1 191 ? 4.016 30.219 33.781 1 88.69 191 ALA A N 1
ATOM 1482 C CA . ALA A 1 191 ? 4.43 28.906 34.25 1 88.69 191 ALA A CA 1
ATOM 1483 C C . ALA A 1 191 ? 3.227 28.078 34.688 1 88.69 191 ALA A C 1
ATOM 1485 O O . ALA A 1 191 ? 3.234 26.844 34.562 1 88.69 191 ALA A O 1
ATOM 1486 N N . ASP A 1 192 ? 2.211 28.672 35.156 1 85.31 192 ASP A N 1
ATOM 1487 C CA . ASP A 1 192 ? 1.061 27.938 35.656 1 85.31 192 ASP A CA 1
ATOM 1488 C C . ASP A 1 192 ? -0.072 27.891 34.656 1 85.31 192 ASP A C 1
ATOM 1490 O O . ASP A 1 192 ? -1.17 27.422 34.938 1 85.31 192 ASP A O 1
ATOM 1494 N N . TYR A 1 193 ? 0.192 28.391 33.438 1 89.38 193 TYR A N 1
ATOM 1495 C CA . TYR A 1 193 ? -0.803 28.344 32.375 1 89.38 193 TYR A CA 1
ATOM 1496 C C . TYR A 1 193 ? -0.724 27.031 31.609 1 89.38 193 TYR A C 1
ATOM 1498 O O . TYR A 1 193 ? 0.297 26.734 30.984 1 89.38 193 TYR A O 1
ATOM 1506 N N . PRO A 1 194 ? -1.744 26.25 31.688 1 84.56 194 PRO A N 1
ATOM 1507 C CA . PRO A 1 194 ? -1.679 24.953 31.016 1 84.56 194 PRO A CA 1
ATOM 1508 C C . PRO A 1 194 ? -1.653 25.078 29.484 1 84.56 194 PRO A C 1
ATOM 1510 O O . PRO A 1 194 ? -2.439 25.828 28.922 1 84.56 194 PRO A O 1
ATOM 1513 N N . ASN A 1 195 ? -0.695 24.453 28.891 1 83.12 195 ASN A N 1
ATOM 1514 C CA . ASN A 1 195 ? -0.65 24.359 27.438 1 83.12 195 ASN A CA 1
ATOM 1515 C C . ASN A 1 195 ? -1.36 23.109 26.938 1 83.12 195 ASN A C 1
ATOM 1517 O O . ASN A 1 195 ? -1.504 22.125 27.656 1 83.12 195 ASN A O 1
ATOM 1521 N N . PRO A 1 196 ? -1.773 23.109 25.703 1 87.19 196 PRO A N 1
ATOM 1522 C CA . PRO A 1 196 ? -2.611 22.031 25.172 1 87.19 196 PRO A CA 1
ATOM 1523 C C . PRO A 1 196 ? -1.934 20.656 25.25 1 87.19 196 PRO A C 1
ATOM 1525 O O . PRO A 1 196 ? -2.598 19.656 25.5 1 87.19 196 PRO A O 1
ATOM 1528 N N . TYR A 1 197 ? -0.666 20.547 25.109 1 87.38 197 TYR A N 1
ATOM 1529 C CA . TYR A 1 197 ? 0.029 19.266 25.047 1 87.38 197 TYR A CA 1
ATOM 1530 C C . TYR A 1 197 ? 0.619 18.891 26.406 1 87.38 197 TYR A C 1
ATOM 1532 O O . TYR A 1 197 ? 1.183 17.812 26.562 1 87.38 197 TYR A O 1
ATOM 1540 N N . ASN A 1 198 ? 0.606 19.719 27.391 1 82.81 198 ASN A N 1
ATOM 1541 C CA . ASN A 1 198 ? 0.985 19.5 28.781 1 82.81 198 ASN A CA 1
ATOM 1542 C C . ASN A 1 198 ? 2.387 18.906 28.891 1 82.81 198 ASN A C 1
ATOM 1544 O O . ASN A 1 198 ? 2.588 17.906 29.578 1 82.81 198 ASN A O 1
ATOM 1548 N N . TRP A 1 199 ? 3.311 19.516 28.25 1 82.69 199 TRP A N 1
ATOM 1549 C CA . TRP A 1 199 ? 4.641 18.906 28.234 1 82.69 199 TRP A CA 1
ATOM 1550 C C . TRP A 1 199 ? 5.664 19.844 28.859 1 82.69 199 TRP A C 1
ATOM 1552 O O . TRP A 1 199 ? 6.758 19.422 29.234 1 82.69 199 TRP A O 1
ATOM 1562 N N . ALA A 1 200 ? 5.324 21.125 28.938 1 85.25 200 ALA A N 1
ATOM 1563 C CA . ALA A 1 200 ? 6.234 22.125 29.5 1 85.25 200 ALA A CA 1
ATOM 1564 C C . ALA A 1 200 ? 5.473 23.172 30.312 1 85.25 200 ALA A C 1
ATOM 1566 O O . ALA A 1 200 ? 4.293 23.422 30.047 1 85.25 200 ALA A O 1
ATOM 1567 N N . SER A 1 201 ? 6.207 23.781 31.219 1 86.19 201 SER A N 1
ATOM 1568 C CA . SER A 1 201 ? 5.598 24.828 32.031 1 86.19 201 SER A CA 1
ATOM 1569 C C . SER A 1 201 ? 5.477 26.125 31.234 1 86.19 201 SER A C 1
ATOM 1571 O O . SER A 1 201 ? 4.562 26.922 31.484 1 86.19 201 SER A O 1
ATOM 1573 N N . MET A 1 202 ? 6.457 26.375 30.375 1 93.25 202 MET A N 1
ATOM 1574 C CA . MET A 1 202 ? 6.453 27.547 29.516 1 93.25 202 MET A CA 1
ATOM 1575 C C . MET A 1 202 ? 6.684 27.172 28.047 1 93.25 202 MET A C 1
ATOM 1577 O O . MET A 1 202 ? 7.637 26.453 27.75 1 93.25 202 MET A O 1
ATOM 1581 N N . VAL A 1 203 ? 5.785 27.594 27.219 1 93.38 203 VAL A N 1
ATOM 1582 C CA . VAL A 1 203 ? 5.945 27.312 25.797 1 93.38 203 VAL A CA 1
ATOM 1583 C C . VAL A 1 203 ? 5.984 28.625 25.016 1 93.38 203 VAL A C 1
ATOM 1585 O O . VAL A 1 203 ? 5.395 29.625 25.438 1 93.38 203 VAL A O 1
ATOM 1588 N N . PRO A 1 204 ? 6.742 28.609 23.938 1 95.06 204 PRO A N 1
ATOM 1589 C CA . PRO A 1 204 ? 6.793 29.844 23.141 1 95.06 204 PRO A CA 1
ATOM 1590 C C . PRO A 1 204 ? 5.457 30.188 22.484 1 95.06 204 PRO A C 1
ATOM 1592 O O . PRO A 1 204 ? 4.781 29.297 21.953 1 95.06 204 PRO A O 1
ATOM 1595 N N . VAL A 1 205 ? 5.109 31.484 22.484 1 96.25 205 VAL A N 1
ATOM 1596 C CA . VAL A 1 205 ? 3.83 31.891 21.906 1 96.25 205 VAL A CA 1
ATOM 1597 C C . VAL A 1 205 ? 4.051 32.969 20.844 1 96.25 205 VAL A C 1
ATOM 1599 O O . VAL A 1 205 ? 3.225 33.125 19.953 1 96.25 205 VAL A O 1
ATOM 1602 N N . ARG A 1 206 ? 5.133 33.75 21.016 1 96.94 206 ARG A N 1
ATOM 1603 C CA . ARG A 1 206 ? 5.387 34.875 20.094 1 96.94 206 ARG A CA 1
ATOM 1604 C C . ARG A 1 206 ? 6.844 35.312 20.156 1 96.94 206 ARG A C 1
ATOM 1606 O O . ARG A 1 206 ? 7.461 35.281 21.219 1 96.94 206 ARG A O 1
ATOM 1613 N N . ILE A 1 207 ? 7.312 35.656 19 1 95.5 207 ILE A N 1
ATOM 1614 C CA . ILE A 1 207 ? 8.586 36.375 18.891 1 95.5 207 ILE A CA 1
ATOM 1615 C C . ILE A 1 207 ? 8.398 37.625 18.062 1 95.5 207 ILE A C 1
ATOM 1617 O O . ILE A 1 207 ? 7.785 37.594 16.984 1 95.5 207 ILE A O 1
ATOM 1621 N N . THR A 1 208 ? 8.742 38.781 18.594 1 94.81 208 THR A N 1
ATOM 1622 C CA . THR A 1 208 ? 8.781 40 17.797 1 94.81 208 THR A CA 1
ATOM 1623 C C . THR A 1 208 ? 10.227 40.406 17.531 1 94.81 208 THR A C 1
ATOM 1625 O O . THR A 1 208 ? 11.094 40.25 18.391 1 94.81 208 THR A O 1
ATOM 1628 N N . ALA A 1 209 ? 10.469 40.812 16.359 1 91.62 209 ALA A N 1
ATOM 1629 C CA . ALA A 1 209 ? 11.797 41.25 15.938 1 91.62 209 ALA A CA 1
ATOM 1630 C C . ALA A 1 209 ? 11.727 42.562 15.18 1 91.62 209 ALA A C 1
ATOM 1632 O O . ALA A 1 209 ? 11.016 42.688 14.18 1 91.62 209 ALA A O 1
ATOM 1633 N N . LYS A 1 210 ? 12.352 43.531 15.688 1 91.69 210 LYS A N 1
ATOM 1634 C CA . LYS A 1 210 ? 12.461 44.812 15.016 1 91.69 210 LYS A CA 1
ATOM 1635 C C . LYS A 1 210 ? 13.914 45.281 14.945 1 91.69 210 LYS A C 1
ATOM 1637 O O . LYS A 1 210 ? 14.695 45.031 15.867 1 91.69 210 LYS A O 1
ATOM 1642 N N . GLY A 1 211 ? 14.234 45.844 13.781 1 90.81 211 GLY A N 1
ATOM 1643 C CA . GLY A 1 211 ? 15.617 46.281 13.648 1 90.81 211 GLY A CA 1
ATOM 1644 C C . GLY A 1 211 ? 15.906 46.969 12.328 1 90.81 211 GLY A C 1
ATOM 1645 O O . GLY A 1 211 ? 14.992 47.469 11.664 1 90.81 211 GLY A O 1
ATOM 1646 N N . ILE A 1 212 ? 17.172 47.188 12.211 1 88 212 ILE A N 1
ATOM 1647 C CA . ILE A 1 212 ? 17.703 47.812 11.008 1 88 212 ILE A CA 1
ATOM 1648 C C . ILE A 1 212 ? 18.656 46.844 10.297 1 88 212 ILE A C 1
ATOM 1650 O O . ILE A 1 212 ? 19.578 46.312 10.906 1 88 212 ILE A O 1
ATOM 1654 N N . ALA A 1 213 ? 18.281 46.562 9.109 1 83 213 ALA A N 1
ATOM 1655 C CA . ALA A 1 213 ? 19.125 45.688 8.289 1 83 213 ALA A CA 1
ATOM 1656 C C . ALA A 1 213 ? 19.812 46.469 7.18 1 83 213 ALA A C 1
ATOM 1658 O O . ALA A 1 213 ? 19.344 47.531 6.781 1 83 213 ALA A O 1
ATOM 1659 N N . GLN A 1 214 ? 20.859 45.844 6.766 1 78.62 214 GLN A N 1
ATOM 1660 C CA . GLN A 1 214 ? 21.594 46.469 5.672 1 78.62 214 GLN A CA 1
ATOM 1661 C C . GLN A 1 214 ? 20.953 46.125 4.324 1 78.62 214 GLN A C 1
ATOM 1663 O O . GLN A 1 214 ? 20.422 45.031 4.141 1 78.62 214 GLN A O 1
ATOM 1668 N N . GLY A 1 215 ? 20.984 47.094 3.471 1 77.88 215 GLY A N 1
ATOM 1669 C CA . GLY A 1 215 ? 20.469 46.906 2.125 1 77.88 215 GLY A CA 1
ATOM 1670 C C . GLY A 1 215 ? 19.031 47.375 1.952 1 77.88 215 GLY A C 1
ATOM 1671 O O . GLY A 1 215 ? 18.422 47.844 2.906 1 77.88 215 GLY A O 1
ATOM 1672 N N . PRO A 1 216 ? 18.625 47.281 0.727 1 77.88 216 PRO A N 1
ATOM 1673 C CA . PRO A 1 216 ? 17.266 47.75 0.449 1 77.88 216 PRO A CA 1
ATOM 1674 C C . PRO A 1 216 ? 16.203 46.812 1.064 1 77.88 216 PRO A C 1
ATOM 1676 O O . PRO A 1 216 ? 16.469 45.656 1.332 1 77.88 216 PRO A O 1
ATOM 1679 N N . PRO A 1 217 ? 15.039 47.469 1.409 1 77.06 217 PRO A N 1
ATOM 1680 C CA . PRO A 1 217 ? 13.953 46.625 1.939 1 77.06 217 PRO A CA 1
ATOM 1681 C C . PRO A 1 217 ? 13.469 45.594 0.941 1 77.06 217 PRO A C 1
ATOM 1683 O O . PRO A 1 217 ? 13.586 45.781 -0.271 1 77.06 217 PRO A O 1
ATOM 1686 N N . HIS A 1 218 ? 13.008 44.531 1.527 1 73.88 218 HIS A N 1
ATOM 1687 C CA . HIS A 1 218 ? 12.367 43.531 0.697 1 73.88 218 HIS A CA 1
ATOM 1688 C C . HIS A 1 218 ? 10.977 43.969 0.267 1 73.88 218 HIS A C 1
ATOM 1690 O O . HIS A 1 218 ? 10.305 44.719 0.984 1 73.88 218 HIS A O 1
ATOM 1696 N N . HIS A 1 219 ? 10.633 43.625 -0.974 1 72.25 219 HIS A N 1
ATOM 1697 C CA . HIS A 1 219 ? 9.305 43.938 -1.491 1 72.25 219 HIS A CA 1
ATOM 1698 C C . HIS A 1 219 ? 8.539 42.656 -1.849 1 72.25 219 HIS A C 1
ATOM 1700 O O . HI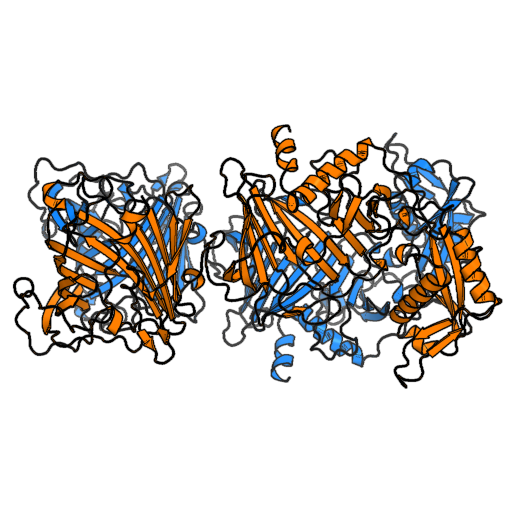S A 1 219 ? 9.148 41.625 -2.16 1 72.25 219 HIS A O 1
ATOM 1706 N N . ARG A 1 220 ? 7.172 42.781 -1.684 1 70.31 220 ARG A N 1
ATOM 1707 C CA . ARG A 1 220 ? 6.312 41.688 -2.168 1 70.31 220 ARG A CA 1
ATOM 1708 C C . ARG A 1 220 ? 6.484 41.5 -3.67 1 70.31 220 ARG A C 1
ATOM 1710 O O . ARG A 1 220 ? 6.684 42.469 -4.414 1 70.31 220 ARG A O 1
ATOM 1717 N N . PRO A 1 221 ? 6.438 40.219 -3.996 1 63.12 221 PRO A N 1
ATOM 1718 C CA . PRO A 1 221 ? 6.484 40.031 -5.449 1 63.12 221 PRO A CA 1
ATOM 1719 C C . PRO A 1 221 ? 5.383 40.781 -6.18 1 63.12 221 PRO A C 1
ATOM 1721 O O . PRO A 1 221 ? 4.215 40.719 -5.793 1 63.12 221 PRO A O 1
ATOM 1724 N N . GLY A 1 222 ? 5.789 41.625 -7.094 1 62.16 222 GLY A N 1
ATOM 1725 C CA . GLY A 1 222 ? 4.844 42.344 -7.926 1 62.16 222 GLY A CA 1
ATOM 1726 C C . GLY A 1 222 ? 4.68 43.781 -7.516 1 62.16 222 GLY A C 1
ATOM 1727 O O . GLY A 1 222 ? 4.137 44.594 -8.273 1 62.16 222 GLY A O 1
ATOM 1728 N N . ASP A 1 223 ? 5.07 44.062 -6.293 1 70.88 223 ASP A N 1
ATOM 1729 C CA . ASP A 1 223 ? 4.918 45.469 -5.852 1 70.88 223 ASP A CA 1
ATOM 1730 C C . ASP A 1 223 ? 5.91 46.375 -6.562 1 70.88 223 ASP A C 1
ATOM 1732 O O . ASP A 1 223 ? 7.035 45.969 -6.859 1 70.88 223 ASP A O 1
ATOM 1736 N N . PRO A 1 224 ? 5.32 47.531 -6.934 1 73.38 224 PRO A N 1
ATOM 1737 C CA . PRO A 1 224 ? 6.25 48.469 -7.543 1 73.38 224 PRO A CA 1
ATOM 1738 C C . PRO A 1 224 ? 7.395 48.844 -6.605 1 73.38 224 PRO A C 1
ATOM 1740 O O . PRO A 1 224 ? 7.188 49 -5.402 1 73.38 224 PRO A O 1
ATOM 1743 N N . VAL A 1 225 ? 8.586 48.719 -7.09 1 71.69 225 VAL A N 1
ATOM 1744 C CA . VAL A 1 225 ? 9.766 49.094 -6.312 1 71.69 225 VAL A CA 1
ATOM 1745 C C . VAL A 1 225 ? 10.062 50.562 -6.496 1 71.69 225 VAL A C 1
ATOM 1747 O O . VAL A 1 225 ? 10.211 51.031 -7.625 1 71.69 225 VAL A O 1
ATOM 1750 N N . ASN A 1 226 ? 9.836 51.25 -5.387 1 71.56 226 ASN A N 1
ATOM 1751 C CA . ASN A 1 226 ? 10.281 52.625 -5.422 1 71.56 226 ASN A CA 1
ATOM 1752 C C . ASN A 1 226 ? 11.773 52.75 -5.691 1 71.56 226 ASN A C 1
ATOM 1754 O O . ASN A 1 226 ? 12.586 52.188 -4.941 1 71.56 226 ASN A O 1
ATOM 1758 N N . PRO A 1 227 ? 12.148 53.375 -6.777 1 74.5 227 PRO A N 1
ATOM 1759 C CA . PRO A 1 227 ? 13.562 53.5 -7.141 1 74.5 227 PRO A CA 1
ATOM 1760 C C . PRO A 1 227 ? 14.422 54.031 -5.996 1 74.5 227 PRO A C 1
ATOM 1762 O O . PRO A 1 227 ? 15.602 53.656 -5.887 1 74.5 227 PRO A O 1
ATOM 1765 N N . SER A 1 228 ? 13.859 54.844 -5.145 1 74.88 228 SER A N 1
ATOM 1766 C CA . SER A 1 228 ? 14.641 55.406 -4.039 1 74.88 228 SER A CA 1
ATOM 1767 C C . SER A 1 228 ? 14.977 54.312 -3.02 1 74.88 228 SER A C 1
ATOM 1769 O O . SER A 1 228 ? 15.977 54.406 -2.301 1 74.88 228 SER A O 1
ATOM 1771 N N . GLU A 1 229 ? 14.164 53.312 -2.98 1 75.38 229 GLU A N 1
ATOM 1772 C CA . GLU A 1 229 ? 14.367 52.219 -2.012 1 75.38 229 GLU A CA 1
ATOM 1773 C C . GLU A 1 229 ? 15.5 51.312 -2.436 1 75.38 229 GLU A C 1
ATOM 1775 O O . GLU A 1 229 ? 16.172 50.688 -1.592 1 75.38 229 GLU A O 1
ATOM 1780 N N . VAL A 1 230 ? 15.719 51.312 -3.738 1 73.75 230 VAL A N 1
ATOM 1781 C CA . VAL A 1 230 ? 16.734 50.406 -4.27 1 73.75 230 VAL A CA 1
ATOM 1782 C C . VAL A 1 230 ? 18.125 50.875 -3.814 1 73.75 230 VAL A C 1
ATOM 1784 O O . VAL A 1 230 ? 19.031 50.062 -3.65 1 73.75 230 VAL A O 1
ATOM 1787 N N . THR A 1 231 ? 18.203 52.156 -3.539 1 75.69 231 THR A N 1
ATOM 1788 C CA . THR A 1 231 ? 19.516 52.688 -3.227 1 75.69 231 THR A CA 1
ATOM 1789 C C . THR A 1 231 ? 19.703 52.812 -1.718 1 75.69 231 THR A C 1
ATOM 1791 O O . THR A 1 231 ? 20.766 53.25 -1.254 1 75.69 231 THR A O 1
ATOM 1794 N N . MET A 1 232 ? 18.703 52.281 -1.008 1 77.88 232 MET A N 1
ATOM 1795 C CA . MET A 1 232 ? 18.844 52.375 0.445 1 77.88 232 MET A CA 1
ATOM 1796 C C . MET A 1 232 ? 19.906 51.438 0.956 1 77.88 232 MET A C 1
ATOM 1798 O O . MET A 1 232 ? 20.016 50.281 0.479 1 77.88 232 MET A O 1
ATOM 1802 N N . THR A 1 233 ? 20.75 52.031 1.818 1 80.75 233 THR A N 1
ATOM 1803 C CA . THR A 1 233 ? 21.828 51.219 2.383 1 80.75 233 THR A CA 1
ATOM 1804 C C . THR A 1 233 ? 21.359 50.5 3.643 1 80.75 233 THR A C 1
ATOM 1806 O O . THR A 1 233 ? 22 49.531 4.102 1 80.75 233 THR A O 1
ATOM 1809 N N . GLN A 1 234 ? 20.219 51.062 4.176 1 84.06 234 GLN A N 1
ATOM 1810 C CA . GLN A 1 234 ? 19.641 50.438 5.363 1 84.06 234 GLN A CA 1
ATOM 1811 C C . GLN A 1 234 ? 18.125 50.562 5.359 1 84.06 234 GLN A C 1
ATOM 1813 O O . GLN A 1 234 ? 17.578 51.5 4.77 1 84.06 234 GLN A O 1
ATOM 1818 N N . HIS A 1 235 ? 17.5 49.594 5.926 1 84.94 235 HIS A N 1
ATOM 1819 C CA . HIS A 1 235 ? 16.062 49.656 6.062 1 84.94 235 HIS A CA 1
ATOM 1820 C C . HIS A 1 235 ? 15.602 49.125 7.414 1 84.94 235 HIS A C 1
ATOM 1822 O O . HIS A 1 235 ? 16.266 48.25 7.996 1 84.94 235 HIS A O 1
ATOM 1828 N N . ASN A 1 236 ? 14.5 49.688 7.891 1 86.88 236 ASN A N 1
ATOM 1829 C CA . ASN A 1 236 ? 13.875 49.188 9.109 1 86.88 236 ASN A CA 1
ATOM 1830 C C . ASN A 1 236 ? 12.984 47.969 8.836 1 86.88 236 ASN A C 1
ATOM 1832 O O . ASN A 1 236 ? 12.391 47.875 7.762 1 86.88 236 ASN A O 1
ATOM 1836 N N . PHE A 1 237 ? 13.016 47.031 9.727 1 88.56 237 PHE A N 1
ATOM 1837 C CA . PHE A 1 237 ? 12.062 45.938 9.641 1 88.56 237 PHE A CA 1
ATOM 1838 C C . PHE A 1 237 ? 11.367 45.719 10.984 1 88.56 237 PHE A C 1
ATOM 1840 O O . PHE A 1 237 ? 11.875 46.156 12.023 1 88.56 237 PHE A O 1
ATOM 1847 N N . ASP A 1 238 ? 10.109 45.25 10.984 1 91.88 238 ASP A N 1
ATOM 1848 C CA . ASP A 1 238 ? 9.25 44.938 12.117 1 91.88 238 ASP A CA 1
ATOM 1849 C C . ASP A 1 238 ? 8.414 43.688 11.859 1 91.88 238 ASP A C 1
ATOM 1851 O O . ASP A 1 238 ? 7.465 43.719 11.07 1 91.88 238 ASP A O 1
ATOM 1855 N N . HIS A 1 239 ? 8.844 42.594 12.562 1 92.69 239 HIS A N 1
ATOM 1856 C CA . HIS A 1 239 ? 8.219 41.312 12.328 1 92.69 239 HIS A CA 1
ATOM 1857 C C . HIS A 1 239 ? 7.559 40.781 13.594 1 92.69 239 HIS A C 1
ATOM 1859 O O . HIS A 1 239 ? 8.055 41 14.703 1 92.69 239 HIS A O 1
ATOM 1865 N N . VAL A 1 240 ? 6.445 40.094 13.398 1 96.06 240 VAL A N 1
ATOM 1866 C CA . VAL A 1 240 ? 5.781 39.375 14.469 1 96.06 240 VAL A CA 1
ATOM 1867 C C . VAL A 1 240 ? 5.652 37.906 14.07 1 96.06 240 VAL A C 1
ATOM 1869 O O . VAL A 1 240 ? 5.105 37.562 13.016 1 96.06 240 VAL A O 1
ATOM 1872 N N . TYR A 1 241 ? 6.172 37 14.859 1 96.19 241 TYR A N 1
ATOM 1873 C CA . TYR A 1 241 ? 6.07 35.562 14.68 1 96.19 241 TYR A CA 1
ATOM 1874 C C . TYR A 1 241 ? 5.191 34.938 15.758 1 96.19 241 TYR A C 1
ATOM 1876 O O . TYR A 1 241 ? 5.59 34.844 16.922 1 96.19 241 TYR A O 1
ATOM 1884 N N . ASP A 1 242 ? 4.051 34.531 15.383 1 97.56 242 ASP A N 1
ATOM 1885 C CA . ASP A 1 242 ? 3.17 33.844 16.312 1 97.56 242 ASP A CA 1
ATOM 1886 C C . ASP A 1 242 ? 3.311 32.344 16.188 1 97.56 242 ASP A C 1
ATOM 1888 O O . ASP A 1 242 ? 3.26 31.797 15.078 1 97.56 242 ASP A O 1
ATOM 1892 N N . ILE A 1 243 ? 3.496 31.656 17.266 1 96.12 243 ILE A N 1
ATOM 1893 C CA . ILE A 1 243 ? 3.77 30.219 17.312 1 96.12 243 ILE A CA 1
ATOM 1894 C C . ILE A 1 243 ? 2.564 29.484 17.891 1 96.12 243 ILE A C 1
ATOM 1896 O O . ILE A 1 243 ? 2.064 29.844 18.969 1 96.12 243 ILE A O 1
ATOM 1900 N N . PHE A 1 244 ? 2.123 28.562 17.078 1 94.25 244 PHE A N 1
ATOM 1901 C CA . PHE A 1 244 ? 0.986 27.734 17.453 1 94.25 244 PHE A CA 1
ATOM 1902 C C . PHE A 1 244 ? 1.353 26.25 17.391 1 94.25 244 PHE A C 1
ATOM 1904 O O . PHE A 1 244 ? 2.334 25.875 16.75 1 94.25 244 PHE A O 1
ATOM 1911 N N . PHE A 1 245 ? 0.629 25.344 18.125 1 93.31 245 PHE A N 1
ATOM 1912 C CA . PHE A 1 245 ? 0.756 23.891 18.031 1 93.31 245 PHE A CA 1
ATOM 1913 C C . PHE A 1 245 ? 2.189 23.453 18.312 1 93.31 245 PHE A C 1
ATOM 1915 O O . PHE A 1 245 ? 2.76 22.672 17.562 1 93.31 245 PHE A O 1
ATOM 1922 N N . PHE A 1 246 ? 2.773 24.109 19.297 1 93.75 246 PHE A N 1
ATOM 1923 C CA . PHE A 1 246 ? 4.129 23.703 19.656 1 93.75 246 PHE A CA 1
ATOM 1924 C C . PHE A 1 246 ? 4.117 22.422 20.484 1 93.75 246 PHE A C 1
ATOM 1926 O O . PHE A 1 246 ? 3.797 22.438 21.672 1 93.75 246 PHE A O 1
ATOM 1933 N N . LYS A 1 247 ? 4.477 21.328 19.906 1 92.5 247 LYS A N 1
ATOM 1934 C CA . LYS A 1 247 ? 4.465 20.047 20.594 1 92.5 247 LYS A CA 1
ATOM 1935 C C . LYS A 1 247 ? 5.824 19.359 20.5 1 92.5 247 LYS A C 1
ATOM 1937 O O . LYS A 1 247 ? 6.547 19.547 19.516 1 92.5 247 LYS A O 1
ATOM 1942 N N . PRO A 1 248 ? 6.129 18.5 21.469 1 91.88 248 PRO A N 1
ATOM 1943 C CA . PRO A 1 248 ? 7.48 17.938 21.578 1 91.88 248 PRO A CA 1
ATOM 1944 C C . PRO A 1 248 ? 7.656 16.656 20.781 1 91.88 248 PRO A C 1
ATOM 1946 O O . PRO A 1 248 ? 8.391 15.758 21.188 1 91.88 248 PRO A O 1
ATOM 1949 N N . TYR A 1 249 ? 6.879 16.469 19.766 1 90.62 249 TYR A N 1
ATOM 1950 C CA . TYR A 1 249 ? 7.008 15.305 18.906 1 90.62 249 TYR A CA 1
ATOM 1951 C C . TYR A 1 249 ? 6.566 15.633 17.484 1 90.62 249 TYR A C 1
ATOM 1953 O O . TYR A 1 249 ? 5.906 16.641 17.25 1 90.62 249 TYR A O 1
ATOM 1961 N N . VAL A 1 250 ? 7.016 14.828 16.578 1 92.44 250 VAL A N 1
ATOM 1962 C CA . VAL A 1 250 ? 6.586 14.875 15.18 1 92.44 250 VAL A CA 1
ATOM 1963 C C . VAL A 1 250 ? 5.824 13.602 14.836 1 92.44 250 VAL A C 1
ATOM 1965 O O . VAL A 1 250 ? 6.383 12.5 14.883 1 92.44 250 VAL A O 1
ATOM 1968 N N . ASN A 1 251 ? 4.617 13.766 14.469 1 81.44 251 ASN A N 1
ATOM 1969 C CA . ASN A 1 251 ? 3.758 12.609 14.227 1 81.44 251 ASN A CA 1
ATOM 1970 C C . ASN A 1 251 ? 4.145 11.891 12.938 1 81.44 251 ASN A C 1
ATOM 1972 O O . ASN A 1 251 ? 4.289 10.664 12.93 1 81.44 251 ASN A O 1
ATOM 1976 N N . ASP A 1 252 ? 4.277 12.562 11.898 1 85.06 252 ASP A N 1
ATOM 1977 C CA . ASP A 1 252 ? 4.621 12.008 10.594 1 85.06 252 ASP A CA 1
ATOM 1978 C C . ASP A 1 252 ? 6.078 12.297 10.234 1 85.06 252 ASP A C 1
ATOM 1980 O O . ASP A 1 252 ? 6.402 13.383 9.766 1 85.06 252 ASP A O 1
ATOM 1984 N N . ARG A 1 253 ? 6.855 11.344 10.312 1 87.81 253 ARG A N 1
ATOM 1985 C CA . ARG A 1 253 ? 8.289 11.539 10.117 1 87.81 253 ARG A CA 1
ATOM 1986 C C . ARG A 1 253 ? 8.633 11.664 8.641 1 87.81 253 ARG A C 1
ATOM 1988 O O . ARG A 1 253 ? 9.734 12.086 8.281 1 87.81 253 ARG A O 1
ATOM 1995 N N . SER A 1 254 ? 7.699 11.422 7.758 1 85.31 254 SER A N 1
ATOM 1996 C CA . SER A 1 254 ? 7.957 11.547 6.328 1 85.31 254 SER A CA 1
ATOM 1997 C C . SER A 1 254 ? 8.156 13.008 5.926 1 85.31 254 SER A C 1
ATOM 1999 O O . SER A 1 254 ? 8.641 13.297 4.832 1 85.31 254 SER A O 1
ATOM 2001 N N . VAL A 1 255 ? 7.883 13.906 6.809 1 93.12 255 VAL A N 1
ATOM 2002 C CA . VAL A 1 255 ? 8.039 15.328 6.523 1 93.12 255 VAL A CA 1
ATOM 2003 C C . VAL A 1 255 ? 9.508 15.656 6.297 1 93.12 255 VAL A C 1
ATOM 2005 O O . VAL A 1 255 ? 9.836 16.688 5.699 1 93.12 255 VAL A O 1
ATOM 2008 N N . PHE A 1 256 ? 10.398 14.766 6.77 1 92.75 256 PHE A N 1
ATOM 2009 C CA . PHE A 1 256 ? 11.836 15.008 6.645 1 92.75 256 PHE A CA 1
ATOM 2010 C C . PHE A 1 256 ? 12.375 14.414 5.352 1 92.75 256 PHE A C 1
ATOM 2012 O O . PHE A 1 256 ? 13.562 14.562 5.047 1 92.75 256 PHE A O 1
ATOM 2019 N N . ASP A 1 257 ? 11.508 13.789 4.609 1 88.12 257 ASP A N 1
ATOM 2020 C CA . ASP A 1 257 ? 11.93 13.133 3.379 1 88.12 257 ASP A CA 1
ATOM 2021 C C . ASP A 1 257 ? 11.398 13.859 2.148 1 88.12 257 ASP A C 1
ATOM 2023 O O . ASP A 1 257 ? 10.383 14.555 2.223 1 88.12 257 ASP A O 1
ATOM 2027 N N . ILE A 1 258 ? 12.109 13.695 1.117 1 88.69 258 ILE A N 1
ATOM 2028 C CA . ILE A 1 258 ? 11.609 14.242 -0.142 1 88.69 258 ILE A CA 1
ATOM 2029 C C . ILE A 1 258 ? 10.312 13.531 -0.53 1 88.69 258 ILE A C 1
ATOM 2031 O O . ILE A 1 258 ? 10.242 12.305 -0.524 1 88.69 258 ILE A O 1
ATOM 2035 N N . PRO A 1 259 ? 9.312 14.289 -0.769 1 85.62 259 PRO A N 1
ATOM 2036 C CA . PRO A 1 259 ? 8.031 13.672 -1.117 1 85.62 259 PRO A CA 1
ATOM 2037 C C . PRO A 1 259 ? 8.133 12.75 -2.33 1 85.62 259 PRO A C 1
ATOM 2039 O O . PRO A 1 259 ? 8.984 12.961 -3.201 1 85.62 259 PRO A O 1
ATOM 2042 N N . ALA A 1 260 ? 7.215 11.789 -2.346 1 77.44 260 ALA A N 1
ATOM 2043 C CA . ALA A 1 260 ? 7.168 10.859 -3.471 1 77.44 260 ALA A CA 1
ATOM 2044 C C . ALA A 1 260 ? 6.941 11.602 -4.785 1 77.44 260 ALA A C 1
ATOM 2046 O O . ALA A 1 260 ? 6.152 12.547 -4.848 1 77.44 260 ALA A O 1
ATOM 2047 N N . GLY A 1 261 ? 7.711 11.234 -5.766 1 79.25 261 GLY A N 1
ATOM 2048 C CA . GLY A 1 261 ? 7.52 11.797 -7.09 1 79.25 261 GLY A CA 1
ATOM 2049 C C . GLY A 1 261 ? 8.391 13.016 -7.352 1 79.25 261 GLY A C 1
ATOM 2050 O O . GLY A 1 261 ? 8.422 13.523 -8.477 1 79.25 261 GLY A O 1
ATOM 2051 N N . VAL A 1 262 ? 9.102 13.508 -6.352 1 85.5 262 VAL A N 1
ATOM 2052 C CA . VAL A 1 262 ? 9.922 14.703 -6.516 1 85.5 262 VAL A CA 1
ATOM 2053 C C . VAL A 1 262 ? 11.383 14.305 -6.723 1 85.5 262 VAL A C 1
ATOM 2055 O O . VAL A 1 262 ? 11.953 13.57 -5.914 1 85.5 262 VAL A O 1
ATOM 2058 N N . VAL A 1 263 ? 11.914 14.812 -7.816 1 84.81 263 VAL A N 1
ATOM 2059 C CA . VAL A 1 263 ? 13.32 14.57 -8.117 1 84.81 263 VAL A CA 1
ATOM 2060 C C . VAL A 1 263 ? 14.148 15.797 -7.766 1 84.81 263 VAL A C 1
ATOM 2062 O O . VAL A 1 263 ? 13.82 16.922 -8.164 1 84.81 263 VAL A O 1
ATOM 2065 N N . CYS A 1 264 ? 15.18 15.539 -6.965 1 88.12 264 CYS A N 1
ATOM 2066 C CA . CYS A 1 264 ? 16.109 16.609 -6.633 1 88.12 264 CYS A CA 1
ATOM 2067 C C . CYS A 1 264 ? 17.453 16.375 -7.312 1 88.12 264 CYS A C 1
ATOM 2069 O O . CYS A 1 264 ? 18.359 15.781 -6.723 1 88.12 264 CYS A O 1
ATOM 2071 N N . PRO A 1 265 ? 17.562 17.016 -8.43 1 81.19 265 PRO A N 1
ATOM 2072 C CA . PRO A 1 265 ? 18.828 16.828 -9.133 1 81.19 265 PRO A CA 1
ATOM 2073 C C . PRO A 1 265 ? 20.047 17.297 -8.328 1 81.19 265 PRO A C 1
ATOM 2075 O O . PRO A 1 265 ? 19.984 18.344 -7.691 1 81.19 265 PRO A O 1
ATOM 2078 N N . GLY A 1 266 ? 21.156 16.531 -8.297 1 79.31 266 GLY A N 1
ATOM 2079 C CA . GLY A 1 266 ? 22.391 16.922 -7.617 1 79.31 266 GLY A CA 1
ATOM 2080 C C . GLY A 1 266 ? 22.469 16.391 -6.199 1 79.31 266 GLY A C 1
ATOM 2081 O O . GLY A 1 266 ? 23.5 16.578 -5.531 1 79.31 266 GLY A O 1
ATOM 2082 N N . ARG A 1 267 ? 21.359 15.852 -5.77 1 83.44 267 ARG A N 1
ATOM 2083 C CA . ARG A 1 267 ? 21.422 15.281 -4.434 1 83.44 267 ARG A CA 1
ATOM 2084 C C . ARG A 1 267 ? 22.531 14.242 -4.332 1 83.44 267 ARG A C 1
ATOM 2086 O O . ARG A 1 267 ? 22.703 13.414 -5.227 1 83.44 267 ARG A O 1
ATOM 2093 N N . PRO A 1 268 ? 23.328 14.375 -3.279 1 80.12 268 PRO A N 1
ATOM 2094 C CA . PRO A 1 268 ? 24.375 13.359 -3.123 1 80.12 268 PRO A CA 1
ATOM 2095 C C . PRO A 1 268 ? 23.812 11.953 -2.941 1 80.12 268 PRO A C 1
ATOM 2097 O O . PRO A 1 268 ? 22.781 11.773 -2.279 1 80.12 268 PRO A O 1
ATOM 2100 N N . SER A 1 269 ? 24.484 11.094 -3.668 1 70.31 269 SER A N 1
ATOM 2101 C CA . SER A 1 269 ? 24.062 9.703 -3.549 1 70.31 269 SER A CA 1
ATOM 2102 C C . SER A 1 269 ? 24.578 9.078 -2.254 1 70.31 269 SER A C 1
ATOM 2104 O O . SER A 1 269 ? 25.797 9 -2.033 1 70.31 269 SER A O 1
ATOM 2106 N N . VAL A 1 270 ? 23.703 8.805 -1.383 1 77.31 270 VAL A N 1
ATOM 2107 C CA . VAL A 1 270 ? 24.125 8.297 -0.084 1 77.31 270 VAL A CA 1
ATOM 2108 C C . VAL A 1 270 ? 23.984 6.773 -0.058 1 77.31 270 VAL A C 1
ATOM 2110 O O . VAL A 1 270 ? 24.625 6.102 0.752 1 77.31 270 VAL A O 1
ATOM 2113 N N . LYS A 1 271 ? 23.234 6.242 -0.887 1 84.62 271 LYS A N 1
ATOM 2114 C CA . LYS A 1 271 ? 22.984 4.805 -0.917 1 84.62 271 LYS A CA 1
ATOM 2115 C C . LYS A 1 271 ? 22.844 4.301 -2.35 1 84.62 271 LYS A C 1
ATOM 2117 O O . LYS A 1 271 ? 22.047 4.836 -3.125 1 84.62 271 LYS A O 1
ATOM 2122 N N . PRO A 1 272 ? 23.688 3.4 -2.719 1 87.5 272 PRO A N 1
ATOM 2123 C CA . PRO A 1 272 ? 23.562 2.871 -4.078 1 87.5 272 PRO A CA 1
ATOM 2124 C C . PRO A 1 272 ? 22.312 2.002 -4.266 1 87.5 272 PRO A C 1
ATOM 2126 O O . PRO A 1 272 ? 21.75 1.51 -3.285 1 87.5 272 PRO A O 1
ATOM 2129 N N . LEU A 1 273 ? 21.938 1.884 -5.523 1 89.81 273 LEU A N 1
ATOM 2130 C CA . LEU A 1 273 ? 20.875 0.938 -5.852 1 89.81 273 LEU A CA 1
ATOM 2131 C C . LEU A 1 273 ? 21.266 -0.476 -5.426 1 89.81 273 LEU A C 1
ATOM 2133 O O . LEU A 1 273 ? 22.438 -0.849 -5.48 1 89.81 273 LEU A O 1
ATOM 2137 N N . PRO A 1 274 ? 20.297 -1.243 -4.973 1 87.62 274 PRO A N 1
ATOM 2138 C CA . PRO A 1 274 ? 20.609 -2.631 -4.637 1 87.62 274 PRO A CA 1
ATOM 2139 C C . PRO A 1 274 ? 21.078 -3.438 -5.848 1 87.62 274 PRO A C 1
ATOM 2141 O O . PRO A 1 274 ? 20.719 -3.123 -6.984 1 87.62 274 PRO A O 1
ATOM 2144 N N . ASP A 1 275 ? 21.875 -4.387 -5.512 1 87.69 275 ASP A N 1
ATOM 2145 C CA . ASP A 1 275 ? 22.266 -5.312 -6.566 1 87.69 275 ASP A CA 1
ATOM 2146 C C . ASP A 1 275 ? 21.125 -6.258 -6.922 1 87.69 275 ASP A C 1
ATOM 2148 O O . ASP A 1 275 ? 20.375 -6.695 -6.043 1 87.69 275 ASP A O 1
ATOM 2152 N N . ILE A 1 276 ? 21 -6.48 -8.211 1 88.19 276 ILE A N 1
ATOM 2153 C CA . ILE A 1 276 ? 19.984 -7.387 -8.719 1 88.19 276 ILE A CA 1
ATOM 2154 C C . ILE A 1 276 ? 20.625 -8.695 -9.164 1 88.19 276 ILE A C 1
ATOM 2156 O O . ILE A 1 276 ? 21.672 -8.688 -9.82 1 88.19 276 ILE A O 1
ATOM 2160 N N . PRO A 1 277 ? 20.031 -9.789 -8.75 1 89.88 277 PRO A N 1
ATOM 2161 C CA . PRO A 1 277 ? 20.594 -11.078 -9.18 1 89.88 277 PRO A CA 1
ATOM 2162 C C . PRO A 1 277 ? 20.453 -11.305 -10.68 1 89.88 277 PRO A C 1
ATOM 2164 O O . PRO A 1 277 ? 19.656 -10.641 -11.344 1 89.88 277 PRO A O 1
ATOM 2167 N N . ALA A 1 278 ? 21.281 -12.266 -11.148 1 93.69 278 ALA A N 1
ATOM 2168 C CA . ALA A 1 278 ? 21.281 -12.57 -12.578 1 93.69 278 ALA A CA 1
ATOM 2169 C C . ALA A 1 278 ? 20.094 -13.445 -12.953 1 93.69 278 ALA A C 1
ATOM 2171 O O . ALA A 1 278 ? 19.781 -13.617 -14.133 1 93.69 278 ALA A O 1
ATOM 2172 N N . ALA A 1 279 ? 19.406 -13.984 -12.008 1 93.19 279 ALA A N 1
ATOM 2173 C CA . ALA A 1 279 ? 18.172 -14.75 -12.203 1 93.19 279 ALA A CA 1
ATOM 2174 C C . ALA A 1 279 ? 17.172 -14.461 -11.086 1 93.19 279 ALA A C 1
ATOM 2176 O O . ALA A 1 279 ? 17.562 -14.32 -9.922 1 93.19 279 ALA A O 1
ATOM 2177 N N . PHE A 1 280 ? 15.969 -14.344 -11.492 1 91.44 280 PHE A N 1
ATOM 2178 C CA . PHE A 1 280 ? 14.938 -14.07 -10.5 1 91.44 280 PHE A CA 1
ATOM 2179 C C . PHE A 1 280 ? 13.555 -14.367 -11.07 1 91.44 280 PHE A C 1
ATOM 2181 O O . PHE A 1 280 ? 13.398 -14.57 -12.273 1 91.44 280 PHE A O 1
ATOM 2188 N N . SER A 1 281 ? 12.594 -14.453 -10.203 1 90.69 281 SER A N 1
ATOM 2189 C CA . SER A 1 281 ? 11.18 -14.523 -10.555 1 90.69 281 SER A CA 1
ATOM 2190 C C . SER A 1 281 ? 10.328 -13.719 -9.578 1 90.69 281 SER A C 1
ATOM 2192 O O . SER A 1 281 ? 10.703 -13.531 -8.422 1 90.69 281 SER A O 1
ATOM 2194 N N . TYR A 1 282 ? 9.32 -13.148 -10.094 1 88.75 282 TYR A N 1
ATOM 2195 C CA . TYR A 1 282 ? 8.398 -12.414 -9.242 1 88.75 282 TYR A CA 1
ATOM 2196 C C . TYR A 1 282 ? 7.051 -12.219 -9.922 1 88.75 282 TYR A C 1
ATOM 2198 O O . TYR A 1 282 ? 6.902 -12.516 -11.109 1 88.75 282 TYR A O 1
ATOM 2206 N N . ARG A 1 283 ? 6.066 -11.82 -9.164 1 88.69 283 ARG A N 1
ATOM 2207 C CA . ARG A 1 283 ? 4.754 -11.398 -9.648 1 88.69 283 ARG A CA 1
ATOM 2208 C C . ARG A 1 283 ? 4.578 -9.891 -9.516 1 88.69 283 ARG A C 1
ATOM 2210 O O . ARG A 1 283 ? 4.969 -9.305 -8.508 1 88.69 283 ARG A O 1
ATOM 2217 N N . SER A 1 284 ? 4.02 -9.32 -10.539 1 88.81 284 SER A N 1
ATOM 2218 C CA . SER A 1 284 ? 3.797 -7.879 -10.531 1 88.81 284 SER A CA 1
ATOM 2219 C C . SER A 1 284 ? 2.316 -7.551 -10.68 1 88.81 284 SER A C 1
ATOM 2221 O O . SER A 1 284 ? 1.628 -8.133 -11.523 1 88.81 284 SER A O 1
ATOM 2223 N N . GLU A 1 285 ? 1.844 -6.738 -9.797 1 89.31 285 GLU A N 1
ATOM 2224 C CA . GLU A 1 285 ? 0.556 -6.074 -9.961 1 89.31 285 GLU A CA 1
ATOM 2225 C C . GLU A 1 285 ? 0.719 -4.715 -10.633 1 89.31 285 GLU A C 1
ATOM 2227 O O . GLU A 1 285 ? 1.472 -3.863 -10.156 1 89.31 285 GLU A O 1
ATOM 2232 N N . ILE A 1 286 ? 0.049 -4.531 -11.703 1 86.12 286 ILE A N 1
ATOM 2233 C CA . ILE A 1 286 ? 0.172 -3.289 -12.461 1 86.12 286 ILE A CA 1
ATOM 2234 C C . ILE A 1 286 ? -1.135 -2.504 -12.383 1 86.12 286 ILE A C 1
ATOM 2236 O O . ILE A 1 286 ? -2.199 -3.02 -12.727 1 86.12 286 ILE A O 1
ATOM 2240 N N . LEU A 1 287 ? -1.011 -1.375 -11.891 1 86.88 287 LEU A N 1
ATOM 2241 C CA . LEU A 1 287 ? -2.16 -0.48 -11.805 1 86.88 287 LEU A CA 1
ATOM 2242 C C . LEU A 1 287 ? -1.989 0.719 -12.727 1 86.88 287 LEU A C 1
ATOM 2244 O O . LEU A 1 287 ? -1.018 1.469 -12.609 1 86.88 287 LEU A O 1
ATOM 2248 N N . VAL A 1 288 ? -2.914 0.824 -13.562 1 80.94 288 VAL A N 1
ATOM 2249 C CA . VAL A 1 288 ? -3.006 2.037 -14.375 1 80.94 288 VAL A CA 1
ATOM 2250 C C . VAL A 1 288 ? -3.996 3.008 -13.734 1 80.94 288 VAL A C 1
ATOM 2252 O O . VAL A 1 288 ? -5.207 2.768 -13.742 1 80.94 288 VAL A O 1
ATOM 2255 N N . LYS A 1 289 ? -3.477 4.09 -13.219 1 78.5 289 LYS A N 1
ATOM 2256 C CA . LYS A 1 289 ? -4.258 4.992 -12.375 1 78.5 289 LYS A CA 1
ATOM 2257 C C . LYS A 1 289 ? -5.297 5.75 -13.195 1 78.5 289 LYS A C 1
ATOM 2259 O O . LYS A 1 289 ? -6.332 6.16 -12.672 1 78.5 289 LYS A O 1
ATOM 2264 N N . TYR A 1 290 ? -5.051 5.965 -14.422 1 70.31 290 TYR A N 1
ATOM 2265 C CA . TYR A 1 290 ? -5.988 6.727 -15.242 1 70.31 290 TYR A CA 1
ATOM 2266 C C . TYR A 1 290 ? -7.34 6.031 -15.312 1 70.31 290 TYR A C 1
ATOM 2268 O O . TYR A 1 290 ? -8.383 6.684 -15.266 1 70.31 290 TYR A O 1
ATOM 2276 N N . ASN A 1 291 ? -7.43 4.738 -15.391 1 68.5 291 ASN A N 1
ATOM 2277 C CA . ASN A 1 291 ? -8.688 4.008 -15.484 1 68.5 291 ASN A CA 1
ATOM 2278 C C . ASN A 1 291 ? -8.836 2.994 -14.352 1 68.5 291 ASN A C 1
ATOM 2280 O O . ASN A 1 291 ? -9.797 2.223 -14.32 1 68.5 291 ASN A O 1
ATOM 2284 N N . PHE A 1 292 ? -7.961 2.998 -13.461 1 74.88 292 PHE A N 1
ATOM 2285 C CA . PHE A 1 292 ? -7.953 2.148 -12.273 1 74.88 292 PHE A CA 1
ATOM 2286 C C . PHE A 1 292 ? -8.156 0.687 -12.656 1 74.88 292 PHE A C 1
ATOM 2288 O O . PHE A 1 292 ? -9.008 0.005 -12.086 1 74.88 292 PHE A O 1
ATOM 2295 N N . VAL A 1 293 ? -7.395 0.284 -13.609 1 76.38 293 VAL A N 1
ATOM 2296 C CA . VAL A 1 293 ? -7.363 -1.122 -13.992 1 76.38 293 VAL A CA 1
ATOM 2297 C C . VAL A 1 293 ? -6.148 -1.805 -13.367 1 76.38 293 VAL A C 1
ATOM 2299 O O . VAL A 1 293 ? -5.031 -1.293 -13.453 1 76.38 293 VAL A O 1
ATOM 2302 N N . VAL A 1 294 ? -6.414 -2.893 -12.742 1 81.69 294 VAL A N 1
ATOM 2303 C CA . VAL A 1 294 ? -5.352 -3.678 -12.117 1 81.69 294 VAL A CA 1
ATOM 2304 C C . VAL A 1 294 ? -5.117 -4.953 -12.922 1 81.69 294 VAL A C 1
ATOM 2306 O O . VAL A 1 294 ? -6.062 -5.676 -13.25 1 81.69 294 VAL A O 1
ATOM 2309 N N . SER A 1 295 ? -3.904 -5.191 -13.336 1 81.12 295 SER A N 1
ATOM 2310 C CA . SER A 1 295 ? -3.506 -6.41 -14.031 1 81.12 295 SER A CA 1
ATOM 2311 C C . SER A 1 295 ? -2.318 -7.078 -13.344 1 81.12 295 SER A C 1
ATOM 2313 O O . SER A 1 295 ? -1.677 -6.477 -12.484 1 81.12 295 SER A O 1
ATOM 2315 N N . TYR A 1 296 ? -2.072 -8.367 -13.766 1 82.31 296 TYR A N 1
ATOM 2316 C CA . TYR A 1 296 ? -0.997 -9.125 -13.133 1 82.31 296 TYR A CA 1
ATOM 2317 C C . TYR A 1 296 ? -0.109 -9.781 -14.18 1 82.31 296 TYR A C 1
ATOM 2319 O O . TYR A 1 296 ? -0.591 -10.219 -15.227 1 82.31 296 TYR A O 1
ATOM 2327 N N . ILE A 1 297 ? 1.211 -9.859 -13.859 1 85.25 297 ILE A N 1
ATOM 2328 C CA . ILE A 1 297 ? 2.178 -10.555 -14.695 1 85.25 297 ILE A CA 1
ATOM 2329 C C . ILE A 1 297 ? 3.146 -11.352 -13.82 1 85.25 297 ILE A C 1
ATOM 2331 O O . ILE A 1 297 ? 3.615 -10.852 -12.797 1 85.25 297 ILE A O 1
ATOM 2335 N N . ASP A 1 298 ? 3.35 -12.594 -14.141 1 87.5 298 ASP A N 1
ATOM 2336 C CA . ASP A 1 298 ? 4.406 -13.398 -13.539 1 87.5 298 ASP A CA 1
ATOM 2337 C C . ASP A 1 298 ? 5.648 -13.422 -14.43 1 87.5 298 ASP A C 1
ATOM 2339 O O . ASP A 1 298 ? 5.562 -13.734 -15.617 1 87.5 298 ASP A O 1
ATOM 2343 N N . GLU A 1 299 ? 6.738 -13.125 -13.836 1 91.81 299 GLU A N 1
ATOM 2344 C CA . GLU A 1 299 ? 7.957 -13.008 -14.633 1 91.81 299 GLU A CA 1
ATOM 2345 C C . GLU A 1 299 ? 9.047 -13.938 -14.117 1 91.81 299 GLU A C 1
ATOM 2347 O O . GLU A 1 299 ? 9.242 -14.062 -12.906 1 91.81 299 GLU A O 1
ATOM 2352 N N . TYR A 1 300 ? 9.711 -14.609 -15.023 1 93.25 300 TYR A N 1
ATOM 2353 C CA . TYR A 1 300 ? 10.891 -15.445 -14.789 1 93.25 300 TYR A CA 1
ATOM 2354 C C . TYR A 1 300 ? 12.055 -14.992 -15.664 1 93.25 300 TYR A C 1
ATOM 2356 O O . TYR A 1 300 ? 11.93 -14.938 -16.891 1 93.25 300 TYR A O 1
ATOM 2364 N N . TYR A 1 301 ? 13.109 -14.602 -15.078 1 94.69 301 TYR A N 1
ATOM 2365 C CA . TYR A 1 301 ? 14.281 -14.062 -15.75 1 94.69 301 TYR A CA 1
ATOM 2366 C C . TYR A 1 301 ? 15.531 -14.867 -15.398 1 94.69 301 TYR A C 1
ATOM 2368 O O . TYR A 1 301 ? 15.836 -15.07 -14.219 1 94.69 301 TYR A O 1
ATOM 2376 N N . ASP A 1 302 ? 16.219 -15.352 -16.391 1 95.81 302 ASP A N 1
ATOM 2377 C CA . ASP A 1 302 ? 17.484 -16.062 -16.234 1 95.81 302 ASP A CA 1
ATOM 2378 C C . ASP A 1 302 ? 18.5 -15.609 -17.281 1 95.81 302 ASP A C 1
ATOM 2380 O O . ASP A 1 302 ? 18.562 -16.172 -18.375 1 95.81 302 ASP A O 1
ATOM 2384 N N . TYR A 1 303 ? 19.359 -14.727 -16.859 1 95.81 303 TYR A N 1
ATOM 2385 C CA . TYR A 1 303 ? 20.297 -14.148 -17.797 1 95.81 303 TYR A CA 1
ATOM 2386 C C . TYR A 1 303 ? 21.328 -15.18 -18.234 1 95.81 303 TYR A C 1
ATOM 2388 O O . TYR A 1 303 ? 21.734 -15.203 -19.406 1 95.81 303 TYR A O 1
ATOM 2396 N N . ASN A 1 304 ? 21.781 -15.992 -17.359 1 92.31 304 ASN A N 1
ATOM 2397 C CA . ASN A 1 304 ? 22.828 -16.969 -17.672 1 92.31 304 ASN A CA 1
ATOM 2398 C C . ASN A 1 304 ? 22.344 -18 -18.672 1 92.31 304 ASN A C 1
ATOM 2400 O O . ASN A 1 304 ? 23.094 -18.406 -19.562 1 92.31 304 ASN A O 1
ATOM 2404 N N . SER A 1 305 ? 21.094 -18.375 -18.547 1 91.81 305 SER A N 1
ATOM 2405 C CA . SER A 1 305 ? 20.531 -19.344 -19.484 1 91.81 305 SER A CA 1
ATOM 2406 C C . SER A 1 305 ? 19.922 -18.656 -20.703 1 91.81 305 SER A C 1
ATOM 2408 O O . SER A 1 305 ? 19.5 -19.312 -21.641 1 91.81 305 SER A O 1
ATOM 2410 N N . LYS A 1 306 ? 19.797 -17.344 -20.672 1 94.25 306 LYS A N 1
ATOM 2411 C CA . LYS A 1 306 ? 19.266 -16.516 -21.75 1 94.25 306 LYS A CA 1
ATOM 2412 C C . LYS A 1 306 ? 17.797 -16.844 -22.016 1 94.25 306 LYS A C 1
ATOM 2414 O O . LYS A 1 306 ? 17.391 -17.047 -23.172 1 94.25 306 LYS A O 1
ATOM 2419 N N . LEU A 1 307 ? 17.062 -16.906 -20.922 1 96.5 307 LEU A N 1
ATOM 2420 C CA . LEU A 1 307 ? 15.641 -17.25 -21 1 96.5 307 LEU A CA 1
ATOM 2421 C C . LEU A 1 307 ? 14.805 -16.266 -20.188 1 96.5 307 LEU A C 1
ATOM 2423 O O . LEU A 1 307 ? 15.211 -15.844 -19.109 1 96.5 307 LEU A O 1
ATOM 2427 N N . VAL A 1 308 ? 13.672 -15.875 -20.734 1 96 308 VAL A N 1
ATOM 2428 C CA . VAL A 1 308 ? 12.664 -15.094 -20.016 1 96 308 VAL A CA 1
ATOM 2429 C C . VAL A 1 308 ? 11.289 -15.711 -20.234 1 96 308 VAL A C 1
ATOM 2431 O O . VAL A 1 308 ? 10.961 -16.141 -21.344 1 96 308 VAL A O 1
ATOM 2434 N N . ARG A 1 309 ? 10.57 -15.828 -19.188 1 95.5 309 ARG A N 1
ATOM 2435 C CA . ARG A 1 309 ? 9.164 -16.203 -19.266 1 95.5 309 ARG A CA 1
ATOM 2436 C C . ARG A 1 309 ? 8.273 -15.18 -18.562 1 95.5 309 ARG A C 1
ATOM 2438 O O . ARG A 1 309 ? 8.648 -14.633 -17.531 1 95.5 309 ARG A O 1
ATOM 2445 N N . TYR A 1 310 ? 7.18 -14.938 -19.141 1 90.38 310 TYR A N 1
ATOM 2446 C CA . TYR A 1 310 ? 6.18 -14.148 -18.422 1 90.38 310 TYR A CA 1
ATOM 2447 C C . TYR A 1 310 ? 4.77 -14.609 -18.766 1 90.38 310 TYR A C 1
ATOM 2449 O O . TYR A 1 310 ? 4.5 -14.984 -19.906 1 90.38 310 TYR A O 1
ATOM 2457 N N . ASP A 1 311 ? 3.949 -14.664 -17.766 1 86.75 311 ASP A N 1
ATOM 2458 C CA . ASP A 1 311 ? 2.535 -15.016 -17.859 1 86.75 311 ASP A CA 1
ATOM 2459 C C . ASP A 1 311 ? 1.65 -13.789 -17.641 1 86.75 311 ASP A C 1
ATOM 2461 O O . ASP A 1 311 ? 1.874 -13.016 -16.719 1 86.75 311 ASP A O 1
ATOM 2465 N N . TYR A 1 312 ? 0.738 -13.602 -18.5 1 78.31 312 TYR A N 1
ATOM 2466 C CA . TYR A 1 312 ? -0.152 -12.461 -18.297 1 78.31 312 TYR A CA 1
ATOM 2467 C C . TYR A 1 312 ? -1.53 -12.742 -18.891 1 78.31 312 TYR A C 1
ATOM 2469 O O . TYR A 1 312 ? -1.7 -13.672 -19.672 1 78.31 312 TYR A O 1
ATOM 2477 N N . LYS A 1 313 ? -2.48 -11.984 -18.328 1 71.5 313 LYS A N 1
ATOM 2478 C CA . LYS A 1 313 ? -3.816 -12 -18.922 1 71.5 313 LYS A CA 1
ATOM 2479 C C . LYS A 1 313 ? -4.07 -10.742 -19.75 1 71.5 313 LYS A C 1
ATOM 2481 O O . LYS A 1 313 ? -4.02 -9.633 -19.219 1 71.5 313 LYS A O 1
ATOM 2486 N N . PRO A 1 314 ? -4.379 -11.023 -20.906 1 61.47 314 PRO A N 1
ATOM 2487 C CA . PRO A 1 314 ? -4.676 -9.844 -21.734 1 61.47 314 PRO A CA 1
ATOM 2488 C C . PRO A 1 314 ? -5.953 -9.133 -21.297 1 61.47 314 PRO A C 1
ATOM 2490 O O . PRO A 1 314 ? -6.891 -9.773 -20.812 1 61.47 314 PRO A O 1
ATOM 2493 N N . LEU A 1 315 ? -6.008 -7.855 -21.156 1 55.25 315 LEU A N 1
ATOM 2494 C CA . LEU A 1 315 ? -7.199 -7.094 -20.812 1 55.25 315 LEU A CA 1
ATOM 2495 C C . LEU A 1 315 ? -8.281 -7.258 -21.875 1 55.25 315 LEU A C 1
ATOM 2497 O O . LEU A 1 315 ? -7.973 -7.383 -23.062 1 55.25 315 LEU A O 1
ATOM 2501 N N . ALA A 1 316 ? -9.531 -7.812 -21.469 1 48.31 316 ALA A N 1
ATOM 2502 C CA . ALA A 1 316 ? -10.672 -8.086 -22.328 1 48.31 316 ALA A CA 1
ATOM 2503 C C . ALA A 1 316 ? -10.805 -7.027 -23.422 1 48.31 316 ALA A C 1
ATOM 2505 O O . ALA A 1 316 ? -11.312 -7.301 -24.5 1 48.31 316 ALA A O 1
ATOM 2506 N N . ALA A 1 317 ? -10.75 -5.902 -23.031 1 43.38 317 ALA A N 1
ATOM 2507 C CA . ALA A 1 317 ? -11.148 -4.957 -24.078 1 43.38 317 ALA A CA 1
ATOM 2508 C C . ALA A 1 317 ? -10.391 -5.223 -25.375 1 43.38 317 ALA A C 1
ATOM 2510 O O . ALA A 1 317 ? -10.68 -4.602 -26.391 1 43.38 317 ALA A O 1
ATOM 2511 N N . SER A 1 318 ? -9.336 -5.715 -25.203 1 37.19 318 SER A N 1
ATOM 2512 C CA . SER A 1 318 ? -8.68 -5.867 -26.5 1 37.19 318 SER A CA 1
ATOM 2513 C C . SER A 1 318 ? -9.25 -7.047 -27.266 1 37.19 318 SER A C 1
ATOM 2515 O O . SER A 1 318 ? -9.375 -8.148 -26.734 1 37.19 318 SER A O 1
ATOM 2517 N N . SER A 1 319 ? -10.25 -6.844 -27.969 1 36.72 319 SER A N 1
ATOM 2518 C CA . SER A 1 319 ? -10.805 -7.797 -28.938 1 36.72 319 SER A CA 1
ATOM 2519 C C . SER A 1 319 ? -9.75 -8.805 -29.375 1 36.72 319 SER A C 1
ATOM 2521 O O . SER A 1 319 ? -9.156 -8.656 -30.453 1 36.72 319 SER A O 1
ATOM 2523 N N . ASN A 1 320 ? -9.039 -9.172 -28.516 1 38.94 320 ASN A N 1
ATOM 2524 C CA . ASN A 1 320 ? -8.023 -10.047 -29.094 1 38.94 320 ASN A CA 1
ATOM 2525 C C . ASN A 1 320 ? -8.602 -11.398 -29.484 1 38.94 320 ASN A C 1
ATOM 2527 O O . ASN A 1 320 ? -9.484 -11.922 -28.797 1 38.94 320 ASN A O 1
ATOM 2531 N N . SER A 1 321 ? -8.508 -11.688 -30.594 1 39.19 321 SER A N 1
ATOM 2532 C CA . SER A 1 321 ? -8.883 -12.969 -31.188 1 39.19 321 SER A CA 1
ATOM 2533 C C . SER A 1 321 ? -8.469 -14.133 -30.297 1 39.19 321 SER A C 1
ATOM 2535 O O . SER A 1 321 ? -8.859 -15.281 -30.531 1 39.19 321 SER A O 1
ATOM 2537 N N . PHE A 1 322 ? -7.5 -13.867 -29.469 1 42.62 322 PHE A N 1
ATOM 2538 C CA . PHE A 1 322 ? -6.984 -15.008 -28.719 1 42.62 322 PHE A CA 1
ATOM 2539 C C . PHE A 1 322 ? -7.84 -15.273 -27.484 1 42.62 322 PHE A C 1
ATOM 2541 O O . PHE A 1 322 ? -7.492 -16.125 -26.656 1 42.62 322 PHE A O 1
ATOM 2548 N N . GLY A 1 323 ? -8.742 -14.68 -27.484 1 50.56 323 GLY A N 1
ATOM 2549 C CA . GLY A 1 323 ? -9.609 -14.867 -26.344 1 50.56 323 GLY A CA 1
ATOM 2550 C C . GLY A 1 323 ? -9.094 -14.195 -25.078 1 50.56 323 GLY A C 1
ATOM 2551 O O . GLY A 1 323 ? -8.164 -13.391 -25.141 1 50.56 323 GLY A O 1
ATOM 2552 N N . THR A 1 324 ? -9.648 -14.102 -24.094 1 55.88 324 THR A N 1
ATOM 2553 C CA . THR A 1 324 ? -9.383 -13.453 -22.812 1 55.88 324 THR A CA 1
ATOM 2554 C C . THR A 1 324 ? -8.703 -14.422 -21.859 1 55.88 324 THR A C 1
ATOM 2556 O O . THR A 1 324 ? -8.664 -14.18 -20.641 1 55.88 324 THR A O 1
ATOM 2559 N N . ASP A 1 325 ? -7.887 -15.484 -22.531 1 61.84 325 ASP A N 1
ATOM 2560 C CA . ASP A 1 325 ? -7.258 -16.453 -21.641 1 61.84 325 ASP A CA 1
ATOM 2561 C C . ASP A 1 325 ? -5.859 -16 -21.234 1 61.84 325 ASP A C 1
ATOM 2563 O O . ASP A 1 325 ? -5.273 -15.125 -21.875 1 61.84 325 ASP A O 1
ATOM 2567 N N . ASN A 1 326 ? -5.312 -16.641 -20.203 1 72 326 ASN A N 1
ATOM 2568 C CA . ASN A 1 326 ? -3.941 -16.391 -19.766 1 72 326 ASN A CA 1
ATOM 2569 C C . ASN A 1 326 ? -2.934 -16.844 -20.828 1 72 326 ASN A C 1
ATOM 2571 O O . ASN A 1 326 ? -3.105 -17.906 -21.438 1 72 326 ASN A O 1
ATOM 2575 N N . GLU A 1 327 ? -1.926 -16.047 -21.078 1 78.31 327 GLU A N 1
ATOM 2576 C CA . GLU A 1 327 ? -0.866 -16.344 -22.031 1 78.31 327 GLU A CA 1
ATOM 2577 C C . GLU A 1 327 ? 0.47 -16.562 -21.328 1 78.31 327 GLU A C 1
ATOM 2579 O O . GLU A 1 327 ? 0.78 -15.891 -20.344 1 78.31 327 GLU A O 1
ATOM 2584 N N . ILE A 1 328 ? 1.148 -17.562 -21.875 1 87.94 328 ILE A N 1
ATOM 2585 C CA . ILE A 1 328 ? 2.508 -17.844 -21.422 1 87.94 328 ILE A CA 1
ATOM 2586 C C . ILE A 1 328 ? 3.496 -17.531 -22.547 1 87.94 328 ILE A C 1
ATOM 2588 O O . ILE A 1 328 ? 3.391 -18.078 -23.656 1 87.94 328 ILE A O 1
ATOM 2592 N N . VAL A 1 329 ? 4.438 -16.656 -22.281 1 91.25 329 VAL A N 1
ATOM 2593 C CA . VAL A 1 329 ? 5.441 -16.281 -23.266 1 91.25 329 VAL A CA 1
ATOM 2594 C C . VAL A 1 329 ? 6.828 -16.703 -22.781 1 91.25 329 VAL A C 1
ATOM 2596 O O . VAL A 1 329 ? 7.223 -16.375 -21.656 1 91.25 329 VAL A O 1
ATOM 2599 N N . VAL A 1 330 ? 7.484 -17.422 -23.641 1 94.75 330 VAL A N 1
ATOM 2600 C CA . VAL A 1 330 ? 8.875 -17.781 -23.359 1 94.75 330 VAL A CA 1
ATOM 2601 C C . VAL A 1 330 ? 9.789 -17.188 -24.422 1 94.75 330 VAL A C 1
ATOM 2603 O O . VAL A 1 330 ? 9.617 -17.438 -25.609 1 94.75 330 VAL A O 1
ATOM 2606 N N . HIS A 1 331 ? 10.695 -16.391 -24.016 1 95.62 331 HIS A N 1
ATOM 2607 C CA . HIS A 1 331 ? 11.742 -15.852 -24.875 1 95.62 331 HIS A CA 1
ATOM 2608 C C . HIS A 1 331 ? 13.039 -16.641 -24.719 1 95.62 331 HIS A C 1
ATOM 2610 O O . HIS A 1 331 ? 13.625 -16.688 -23.641 1 95.62 331 HIS A O 1
ATOM 2616 N N . ASP A 1 332 ? 13.477 -17.203 -25.781 1 95.44 332 ASP A N 1
ATOM 2617 C CA . ASP A 1 332 ? 14.758 -17.891 -25.859 1 95.44 332 ASP A CA 1
ATOM 2618 C C . ASP A 1 332 ? 15.797 -17.047 -26.578 1 95.44 332 ASP A C 1
ATOM 2620 O O . ASP A 1 332 ? 15.859 -17.062 -27.812 1 95.44 332 ASP A O 1
ATOM 2624 N N . PHE A 1 333 ? 16.641 -16.5 -25.828 1 94.44 333 PHE A N 1
ATOM 2625 C CA . PHE A 1 333 ? 17.609 -15.578 -26.422 1 94.44 333 PHE A CA 1
ATOM 2626 C C . PHE A 1 333 ? 18.828 -16.344 -26.953 1 94.44 333 PHE A C 1
ATOM 2628 O O . PHE A 1 333 ? 19.75 -15.742 -27.484 1 94.44 333 PHE A O 1
ATOM 2635 N N . ASN A 1 334 ? 18.844 -17.641 -26.781 1 91.12 334 ASN A N 1
ATOM 2636 C CA . ASN A 1 334 ? 19.844 -18.438 -27.453 1 91.12 334 ASN A CA 1
ATOM 2637 C C . ASN A 1 334 ? 19.562 -18.562 -28.953 1 91.12 334 ASN A C 1
ATOM 2639 O O . ASN A 1 334 ? 20.484 -18.672 -29.766 1 91.12 334 ASN A O 1
ATOM 2643 N N . THR A 1 335 ? 18.312 -18.516 -29.266 1 92.19 335 THR A N 1
ATOM 2644 C CA . THR A 1 335 ? 17.906 -18.688 -30.656 1 92.19 335 THR A CA 1
ATOM 2645 C C . THR A 1 335 ? 17.203 -17.438 -31.172 1 92.19 335 THR A C 1
ATOM 2647 O O . THR A 1 335 ? 17.031 -17.281 -32.375 1 92.19 335 THR A O 1
ATOM 2650 N N . GLY A 1 336 ? 16.734 -16.594 -30.312 1 94.25 336 GLY A N 1
ATOM 2651 C CA . GLY A 1 336 ? 16.016 -15.391 -30.703 1 94.25 336 GLY A CA 1
ATOM 2652 C C . GLY A 1 336 ? 14.555 -15.641 -31.016 1 94.25 336 GLY A C 1
ATOM 2653 O O . GLY A 1 336 ? 13.953 -14.93 -31.828 1 94.25 336 GLY A O 1
ATOM 2654 N N . ILE A 1 337 ? 13.977 -16.656 -30.344 1 94.62 337 ILE A N 1
ATOM 2655 C CA . ILE A 1 337 ? 12.617 -17.047 -30.688 1 94.62 337 ILE A CA 1
ATOM 2656 C C . ILE A 1 337 ? 11.695 -16.828 -29.5 1 94.62 337 ILE A C 1
ATOM 2658 O O . ILE A 1 337 ? 12.078 -17.078 -28.359 1 94.62 337 ILE A O 1
ATOM 2662 N N . GLU A 1 338 ? 10.508 -16.344 -29.781 1 94.38 338 GLU A N 1
ATOM 2663 C CA . GLU A 1 338 ? 9.398 -16.234 -28.828 1 94.38 338 GLU A CA 1
ATOM 2664 C C . GLU A 1 338 ? 8.391 -17.359 -29.031 1 94.38 338 GLU A C 1
ATOM 2666 O O . GLU A 1 338 ? 7.914 -17.594 -30.141 1 94.38 338 GLU A O 1
ATOM 2671 N N . TYR A 1 339 ? 8.195 -18.078 -27.984 1 93.5 339 TYR A N 1
ATOM 2672 C CA . TYR A 1 339 ? 7.141 -19.094 -27.953 1 93.5 339 TYR A CA 1
ATOM 2673 C C . TYR A 1 339 ? 5.938 -18.594 -27.156 1 93.5 339 TYR A C 1
ATOM 2675 O O . TYR A 1 339 ? 6.012 -18.438 -25.938 1 93.5 339 TYR A O 1
ATOM 2683 N N . LEU A 1 340 ? 4.836 -18.328 -27.797 1 88.5 340 LEU A N 1
ATOM 2684 C CA . LEU A 1 340 ? 3.607 -17.844 -27.172 1 88.5 340 LEU A CA 1
ATOM 2685 C C . LEU A 1 340 ? 2.562 -18.953 -27.094 1 88.5 340 LEU A C 1
ATOM 2687 O O . LEU A 1 340 ? 2.1 -19.453 -28.125 1 88.5 340 LEU A O 1
ATOM 2691 N N . THR A 1 341 ? 2.229 -19.312 -25.859 1 84.06 341 THR A N 1
ATOM 2692 C CA . THR A 1 341 ? 1.297 -20.406 -25.656 1 84.06 341 THR A CA 1
ATOM 2693 C C . THR A 1 341 ? 0.044 -19.938 -24.922 1 84.06 341 THR A C 1
ATOM 2695 O O . THR A 1 341 ? 0.136 -19.219 -23.922 1 84.06 341 THR A O 1
ATOM 2698 N N . ASP A 1 342 ? -1.062 -20.25 -25.422 1 73.62 342 ASP A N 1
ATOM 2699 C CA . ASP A 1 342 ? -2.312 -20.078 -24.688 1 73.62 342 ASP A CA 1
ATOM 2700 C C . ASP A 1 342 ? -2.4 -21.062 -23.516 1 73.62 342 ASP A C 1
ATOM 2702 O O . ASP A 1 342 ? -2.336 -22.281 -23.703 1 73.62 342 ASP A O 1
ATOM 2706 N N . ALA A 1 343 ? -2.551 -20.562 -22.375 1 69 343 ALA A N 1
ATOM 2707 C CA . ALA A 1 343 ? -2.455 -21.391 -21.172 1 69 343 ALA A CA 1
ATOM 2708 C C . ALA A 1 343 ? -3.629 -22.359 -21.078 1 69 343 ALA A C 1
ATOM 2710 O O . ALA A 1 343 ? -3.525 -23.406 -20.438 1 69 343 ALA A O 1
ATOM 2711 N N . ILE A 1 344 ? -4.652 -21.984 -21.688 1 60.53 344 ILE A N 1
ATOM 2712 C CA . ILE A 1 344 ? -5.848 -22.812 -21.562 1 60.53 344 ILE A CA 1
ATOM 2713 C C . ILE A 1 344 ? -5.906 -23.812 -22.719 1 60.53 344 ILE A C 1
ATOM 2715 O O . ILE A 1 344 ? -5.984 -25.016 -22.484 1 60.53 344 ILE A O 1
ATOM 2719 N N . SER A 1 345 ? -5.797 -23.312 -23.984 1 59.69 345 SER A N 1
ATOM 2720 C CA . SER A 1 345 ? -5.957 -24.188 -25.141 1 59.69 345 SER A CA 1
ATOM 2721 C C . SER A 1 345 ? -4.664 -24.938 -25.453 1 59.69 345 SER A C 1
ATOM 2723 O O . SER A 1 345 ? -4.695 -25.984 -26.078 1 59.69 345 SER A O 1
ATOM 2725 N N . GLY A 1 346 ? -3.543 -24.359 -25.062 1 66.38 346 GLY A N 1
ATOM 2726 C CA . GLY A 1 346 ? -2.256 -24.953 -25.391 1 66.38 346 GLY A CA 1
ATOM 2727 C C . GLY A 1 346 ? -1.751 -24.578 -26.766 1 66.38 346 GLY A C 1
ATOM 2728 O O . GLY A 1 346 ? -0.645 -24.953 -27.156 1 66.38 346 GLY A O 1
ATOM 2729 N N . ASN A 1 347 ? -2.545 -23.828 -27.5 1 68.44 347 ASN A N 1
ATOM 2730 C CA . ASN A 1 347 ? -2.084 -23.344 -28.797 1 68.44 347 ASN A CA 1
ATOM 2731 C C . ASN A 1 347 ? -0.831 -22.484 -28.656 1 68.44 347 ASN A C 1
ATOM 2733 O O . ASN A 1 347 ? -0.689 -21.734 -27.703 1 68.44 347 ASN A O 1
ATOM 2737 N N . CYS A 1 348 ? 0.032 -22.734 -29.703 1 82.12 348 CYS A N 1
ATOM 2738 C CA . CYS A 1 348 ? 1.313 -22.047 -29.578 1 82.12 348 CYS A CA 1
ATOM 2739 C C . CYS A 1 348 ? 1.652 -21.312 -30.875 1 82.12 348 CYS A C 1
ATOM 2741 O O . CYS A 1 348 ? 1.402 -21.812 -31.969 1 82.12 348 CYS A O 1
ATOM 2743 N N . THR A 1 349 ? 2.082 -20.109 -30.734 1 82.25 349 THR A N 1
ATOM 2744 C CA . THR A 1 349 ? 2.635 -19.312 -31.828 1 82.25 349 THR A CA 1
ATOM 2745 C C . THR A 1 349 ? 4.121 -19.047 -31.609 1 82.25 349 THR A C 1
ATOM 2747 O O . THR A 1 349 ? 4.543 -18.719 -30.5 1 82.25 349 THR A O 1
ATOM 2750 N N . VAL A 1 350 ? 4.84 -19.312 -32.75 1 89.44 350 VAL A N 1
ATOM 2751 C CA . VAL A 1 350 ? 6.277 -19.094 -32.688 1 89.44 350 VAL A CA 1
ATOM 2752 C C . VAL A 1 350 ? 6.652 -17.906 -33.594 1 89.44 350 VAL A C 1
ATOM 2754 O O . VAL A 1 350 ? 6.238 -17.844 -34.75 1 89.44 350 VAL A O 1
ATOM 2757 N N . ARG A 1 351 ? 7.422 -16.953 -33.062 1 90.25 351 ARG A N 1
ATOM 2758 C CA . ARG A 1 351 ? 7.895 -15.805 -33.844 1 90.25 351 ARG A CA 1
ATOM 2759 C C . ARG A 1 351 ? 9.227 -15.297 -33.281 1 90.25 351 ARG A C 1
ATOM 2761 O O . ARG A 1 351 ? 9.641 -15.68 -32.188 1 90.25 351 ARG A O 1
ATOM 2768 N N . PRO A 1 352 ? 9.883 -14.508 -34.094 1 92.5 352 PRO A N 1
ATOM 2769 C CA . PRO A 1 352 ? 11.094 -13.875 -33.562 1 92.5 352 PRO A CA 1
ATOM 2770 C C . PRO A 1 352 ? 10.789 -12.898 -32.438 1 92.5 352 PRO A C 1
ATOM 2772 O O . PRO A 1 352 ? 9.773 -12.203 -32.469 1 92.5 352 PRO A O 1
ATOM 2775 N N . ILE A 1 353 ? 11.664 -12.906 -31.453 1 92.75 353 ILE A N 1
ATOM 2776 C CA . ILE A 1 353 ? 11.523 -11.914 -30.391 1 92.75 353 ILE A CA 1
ATOM 2777 C C . ILE A 1 353 ? 11.625 -10.508 -30.984 1 92.75 353 ILE A C 1
ATOM 2779 O O . ILE A 1 353 ? 12.516 -10.234 -31.797 1 92.75 353 ILE A O 1
ATOM 2783 N N . THR A 1 354 ? 10.797 -9.695 -30.609 1 86.44 354 THR A N 1
ATOM 2784 C CA . THR A 1 354 ? 10.781 -8.352 -31.172 1 86.44 354 THR A CA 1
ATOM 2785 C C . THR A 1 354 ? 11.781 -7.453 -30.453 1 86.44 354 THR A C 1
ATOM 2787 O O . THR A 1 354 ? 12.18 -7.73 -29.328 1 86.44 354 THR A O 1
ATOM 2790 N N . ASN A 1 355 ? 12.156 -6.414 -31.141 1 85.5 355 ASN A N 1
ATOM 2791 C CA . ASN A 1 355 ? 13.086 -5.457 -30.547 1 85.5 355 ASN A CA 1
ATOM 2792 C C . ASN A 1 355 ? 12.367 -4.477 -29.625 1 85.5 355 ASN A C 1
ATOM 2794 O O . ASN A 1 355 ? 13 -3.619 -29 1 85.5 355 ASN A O 1
ATOM 2798 N N . THR A 1 356 ? 11.141 -4.648 -29.438 1 76.31 356 THR A N 1
ATOM 2799 C CA . THR A 1 356 ? 10.359 -3.762 -28.562 1 76.31 356 THR A CA 1
ATOM 2800 C C . THR A 1 356 ? 9.938 -4.484 -27.297 1 76.31 356 THR A C 1
ATOM 2802 O O . THR A 1 356 ? 9.219 -3.916 -26.469 1 76.31 356 THR A O 1
ATOM 2805 N N . SER A 1 357 ? 10.398 -5.684 -27.219 1 82.19 357 SER A N 1
ATOM 2806 C CA . SER A 1 357 ? 10.078 -6.402 -26 1 82.19 357 SER A CA 1
ATOM 2807 C C . SER A 1 357 ? 10.82 -5.809 -24.797 1 82.19 357 SER A C 1
ATOM 2809 O O . SER A 1 357 ? 11.922 -5.281 -24.953 1 82.19 357 SER A O 1
ATOM 2811 N N . PHE A 1 358 ? 10.266 -5.914 -23.641 1 82.62 358 PHE A N 1
ATOM 2812 C CA . PHE A 1 358 ? 10.82 -5.27 -22.453 1 82.62 358 PHE A CA 1
ATOM 2813 C C . PHE A 1 358 ? 12.133 -5.922 -22.047 1 82.62 358 PHE A C 1
ATOM 2815 O O . PHE A 1 358 ? 12.93 -5.32 -21.312 1 82.62 358 PHE A O 1
ATOM 2822 N N . ASP A 1 359 ? 12.352 -7.109 -22.531 1 91.81 359 ASP A N 1
ATOM 2823 C CA . ASP A 1 359 ? 13.531 -7.867 -22.109 1 91.81 359 ASP A CA 1
ATOM 2824 C C . ASP A 1 359 ? 14.57 -7.918 -23.234 1 91.81 359 ASP A C 1
ATOM 2826 O O . ASP A 1 359 ? 15.594 -8.602 -23.109 1 91.81 359 ASP A O 1
ATOM 2830 N N . SER A 1 360 ? 14.289 -7.184 -24.312 1 93.12 360 SER A N 1
ATOM 2831 C CA . SER A 1 360 ? 15.219 -7.223 -25.438 1 93.12 360 SER A CA 1
ATOM 2832 C C . SER A 1 360 ? 15.812 -5.844 -25.703 1 93.12 360 SER A C 1
ATOM 2834 O O . SER A 1 360 ? 15.203 -4.824 -25.375 1 93.12 360 SER A O 1
ATOM 2836 N N . GLU A 1 361 ? 17.031 -5.859 -26.234 1 92.06 361 GLU A N 1
ATOM 2837 C CA . GLU A 1 361 ? 17.719 -4.664 -26.719 1 92.06 361 GLU A CA 1
ATOM 2838 C C . GLU A 1 361 ? 18.203 -4.844 -28.156 1 92.06 361 GLU A C 1
ATOM 2840 O O . GLU A 1 361 ? 18.812 -5.863 -28.484 1 92.06 361 GLU A O 1
ATOM 2845 N N . ALA A 1 362 ? 18.016 -3.832 -28.875 1 90.81 362 ALA A N 1
ATOM 2846 C CA . ALA A 1 362 ? 18.406 -3.902 -30.281 1 90.81 362 ALA A CA 1
ATOM 2847 C C . ALA A 1 362 ? 19.922 -3.727 -30.438 1 90.81 362 ALA A C 1
ATOM 2849 O O . ALA A 1 362 ? 20.5 -2.809 -29.859 1 90.81 362 ALA A O 1
ATOM 2850 N N . VAL A 1 363 ? 20.484 -4.652 -31.094 1 91.19 363 VAL A N 1
ATOM 2851 C CA . VAL A 1 363 ? 21.891 -4.508 -31.484 1 91.19 363 VAL A CA 1
ATOM 2852 C C . VAL A 1 363 ? 21.984 -3.814 -32.844 1 91.19 363 VAL A C 1
ATOM 2854 O O . VAL A 1 363 ? 22.859 -2.973 -33.062 1 91.19 363 VAL A O 1
ATOM 2857 N N . ASP A 1 364 ? 21.188 -4.168 -33.75 1 85.19 364 ASP A N 1
ATOM 2858 C CA . ASP A 1 364 ? 20.922 -3.574 -35.031 1 85.19 364 ASP A CA 1
ATOM 2859 C C . ASP A 1 364 ? 19.438 -3.688 -35.406 1 85.19 364 ASP A C 1
ATOM 2861 O O . ASP A 1 364 ? 18.625 -4.125 -34.594 1 85.19 364 ASP A O 1
ATOM 2865 N N . PRO A 1 365 ? 19.016 -3.182 -36.5 1 83.69 365 PRO A N 1
ATOM 2866 C CA . PRO A 1 365 ? 17.594 -3.172 -36.844 1 83.69 365 PRO A CA 1
ATOM 2867 C C . PRO A 1 365 ? 16.984 -4.574 -36.938 1 83.69 365 PRO A C 1
ATOM 2869 O O . PRO A 1 365 ? 15.773 -4.734 -36.875 1 83.69 365 PRO A O 1
ATOM 2872 N N . TYR A 1 366 ? 17.844 -5.57 -37.094 1 83.44 366 TYR A N 1
ATOM 2873 C CA . TYR A 1 366 ? 17.297 -6.898 -37.344 1 83.44 366 TYR A CA 1
ATOM 2874 C C . TYR A 1 366 ? 17.688 -7.883 -36.25 1 83.44 366 TYR A C 1
ATOM 2876 O O . TYR A 1 366 ? 17.188 -9.008 -36.219 1 83.44 366 TYR A O 1
ATOM 2884 N N . SER A 1 367 ? 18.516 -7.469 -35.344 1 90.75 367 SER A N 1
ATOM 2885 C CA . SER A 1 367 ? 18.984 -8.414 -34.312 1 90.75 367 SER A CA 1
ATOM 2886 C C . SER A 1 367 ? 18.859 -7.828 -32.906 1 90.75 367 SER A C 1
ATOM 2888 O O . SER A 1 367 ? 18.875 -6.605 -32.75 1 90.75 367 SER A O 1
ATOM 2890 N N . ILE A 1 368 ? 18.672 -8.758 -31.969 1 94.88 368 ILE A N 1
ATOM 2891 C CA . ILE A 1 368 ? 18.453 -8.336 -30.594 1 94.88 368 ILE A CA 1
ATOM 2892 C C . ILE A 1 368 ? 19.375 -9.102 -29.656 1 94.88 368 ILE A C 1
ATOM 2894 O O . ILE A 1 368 ? 19.969 -10.109 -30.062 1 94.88 368 ILE A O 1
ATOM 2898 N N . ARG A 1 369 ? 19.609 -8.609 -28.531 1 94.69 369 ARG A N 1
ATOM 2899 C CA . ARG A 1 369 ? 20.203 -9.312 -27.406 1 94.69 369 ARG A CA 1
ATOM 2900 C C . ARG A 1 369 ? 19.312 -9.211 -26.172 1 94.69 369 ARG A C 1
ATOM 2902 O O . ARG A 1 369 ? 18.438 -8.352 -26.094 1 94.69 369 ARG A O 1
ATOM 2909 N N . MET A 1 370 ? 19.547 -10.07 -25.25 1 95.62 370 MET A N 1
ATOM 2910 C CA . MET A 1 370 ? 18.828 -10.031 -23.984 1 95.62 370 MET A CA 1
ATOM 2911 C C . MET A 1 370 ? 19.312 -8.875 -23.125 1 95.62 370 MET A C 1
ATOM 2913 O O . MET A 1 370 ? 20.516 -8.617 -23.031 1 95.62 370 MET A O 1
ATOM 2917 N N . ARG A 1 371 ? 18.359 -8.211 -22.531 1 93.88 371 ARG A N 1
ATOM 2918 C CA . ARG A 1 371 ? 18.734 -7.188 -21.547 1 93.88 371 ARG A CA 1
ATOM 2919 C C . ARG A 1 371 ? 19.312 -7.816 -20.297 1 93.88 371 ARG A C 1
ATOM 2921 O O . ARG A 1 371 ? 18.812 -8.844 -19.812 1 93.88 371 ARG A O 1
ATOM 2928 N N . ASP A 1 372 ? 20.438 -7.254 -19.844 1 93.81 372 ASP A N 1
ATOM 2929 C CA . ASP A 1 372 ? 20.969 -7.727 -18.562 1 93.81 372 ASP A CA 1
ATOM 2930 C C . ASP A 1 372 ? 20.141 -7.184 -17.391 1 93.81 372 ASP A C 1
ATOM 2932 O O . ASP A 1 372 ? 19.172 -6.453 -17.594 1 93.81 372 ASP A O 1
ATOM 2936 N N . LYS A 1 373 ? 20.531 -7.613 -16.266 1 90.81 373 LYS A N 1
ATOM 2937 C CA . LYS A 1 373 ? 19.75 -7.312 -15.07 1 90.81 373 LYS A CA 1
ATOM 2938 C C . LYS A 1 373 ? 19.641 -5.805 -14.852 1 90.81 373 LYS A C 1
ATOM 2940 O O . LYS A 1 373 ? 18.609 -5.316 -14.391 1 90.81 373 LYS A O 1
ATOM 2945 N N . PHE A 1 374 ? 20.578 -4.945 -15.164 1 91.25 374 PHE A N 1
ATOM 2946 C CA . PHE A 1 374 ? 20.531 -3.5 -14.992 1 91.25 374 PHE A CA 1
ATOM 2947 C C . PHE A 1 374 ? 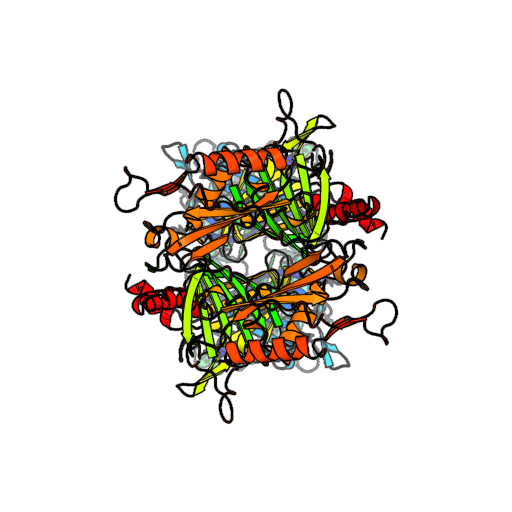19.625 -2.852 -16.031 1 91.25 374 PHE A C 1
ATOM 2949 O O . PHE A 1 374 ? 18.875 -1.923 -15.711 1 91.25 374 PHE A O 1
ATOM 2956 N N . GLU A 1 375 ? 19.734 -3.395 -17.234 1 90.31 375 GLU A N 1
ATOM 2957 C CA . GLU A 1 375 ? 18.891 -2.893 -18.312 1 90.31 375 GLU A CA 1
ATOM 2958 C C . GLU A 1 375 ? 17.438 -3.268 -18.094 1 90.31 375 GLU A C 1
ATOM 2960 O O . GLU A 1 375 ? 16.531 -2.482 -18.391 1 90.31 375 GLU A O 1
ATOM 2965 N N . PHE A 1 376 ? 17.312 -4.469 -17.578 1 91.5 376 PHE A N 1
ATOM 2966 C CA . PHE A 1 376 ? 15.969 -4.996 -17.344 1 91.5 376 PHE A CA 1
ATOM 2967 C C . PHE A 1 376 ? 15.188 -4.105 -16.391 1 91.5 376 PHE A C 1
ATOM 2969 O O . PHE A 1 376 ? 13.992 -3.877 -16.578 1 91.5 376 PHE A O 1
ATOM 2976 N N . PHE A 1 377 ? 15.836 -3.543 -15.383 1 89.69 377 PHE A N 1
ATOM 2977 C CA . PHE A 1 377 ? 15.219 -2.67 -14.391 1 89.69 377 PHE A CA 1
ATOM 2978 C C . PHE A 1 377 ? 15.43 -1.205 -14.758 1 89.69 377 PHE A C 1
ATOM 2980 O O . PHE A 1 377 ? 15.141 -0.313 -13.953 1 89.69 377 PHE A O 1
ATOM 2987 N N . GLU A 1 378 ? 16 -0.908 -15.867 1 87.69 378 GLU A N 1
ATOM 2988 C CA . GLU A 1 378 ? 16.203 0.436 -16.406 1 87.69 378 GLU A CA 1
ATOM 2989 C C . GLU A 1 378 ? 17.141 1.247 -15.508 1 87.69 378 GLU A C 1
ATOM 2991 O O . GLU A 1 378 ? 16.906 2.432 -15.266 1 87.69 378 GLU A O 1
ATOM 2996 N N . PHE A 1 379 ? 18.125 0.625 -14.977 1 89.25 379 PHE A N 1
ATOM 2997 C CA . PHE A 1 379 ? 19.109 1.295 -14.141 1 89.25 379 PHE A CA 1
ATOM 2998 C C . PHE A 1 379 ? 20.281 1.822 -14.977 1 89.25 379 PHE A C 1
ATOM 3000 O O . PHE A 1 379 ? 21.094 2.607 -14.492 1 89.25 379 PHE A O 1
ATOM 3007 N N . ASP A 1 380 ? 20.328 1.479 -16.188 1 84.31 380 ASP A N 1
ATOM 3008 C CA . ASP A 1 380 ? 21.5 1.732 -17.031 1 84.31 380 ASP A CA 1
ATOM 3009 C C . ASP A 1 380 ? 21.438 3.131 -17.641 1 84.31 380 ASP A C 1
ATOM 3011 O O . ASP A 1 380 ? 22.484 3.707 -17.969 1 84.31 380 ASP A O 1
ATOM 3015 N N . LYS A 1 381 ? 20.375 3.672 -17.766 1 78.94 381 LYS A N 1
ATOM 3016 C CA . LYS A 1 381 ? 20.219 4.871 -18.578 1 78.94 381 LYS A CA 1
ATOM 3017 C C . LYS A 1 381 ? 20.391 6.137 -17.734 1 78.94 381 LYS A C 1
ATOM 3019 O O . LYS A 1 381 ? 20.703 7.203 -18.266 1 78.94 381 LYS A O 1
ATOM 3024 N N . VAL A 1 382 ? 19.984 6.039 -16.594 1 83.19 382 VAL A N 1
ATOM 3025 C CA . VAL A 1 382 ? 19.969 7.242 -15.758 1 83.19 382 VAL A CA 1
ATOM 3026 C C . VAL A 1 382 ? 20.469 6.906 -14.352 1 83.19 382 VAL A C 1
ATOM 3028 O O . VAL A 1 382 ? 20.531 5.734 -13.977 1 83.19 382 VAL A O 1
ATOM 3031 N N . ASN A 1 383 ? 20.891 7.988 -13.773 1 84.88 383 ASN A N 1
ATOM 3032 C CA . ASN A 1 383 ? 21.281 7.832 -12.375 1 84.88 383 ASN A CA 1
ATOM 3033 C C . ASN A 1 383 ? 20.094 8.062 -11.438 1 84.88 383 ASN A C 1
ATOM 3035 O O . ASN A 1 383 ? 19.344 9.016 -11.609 1 84.88 383 ASN A O 1
ATOM 3039 N N . TYR A 1 384 ? 19.984 7.164 -10.562 1 89.88 384 TYR A N 1
ATOM 3040 C CA . TYR A 1 384 ? 18.938 7.273 -9.555 1 89.88 384 TYR A CA 1
ATOM 3041 C C . TYR A 1 384 ? 19.469 7.934 -8.289 1 89.88 384 TYR A C 1
ATOM 3043 O O . TYR A 1 384 ? 20.609 7.711 -7.891 1 89.88 384 TYR A O 1
ATOM 3051 N N . SER A 1 385 ? 18.609 8.781 -7.66 1 86.81 385 SER A N 1
ATOM 3052 C CA . SER A 1 385 ? 18.938 9.43 -6.395 1 86.81 385 SER A CA 1
ATOM 3053 C C . SER A 1 385 ? 18.141 8.82 -5.242 1 86.81 385 SER A C 1
ATOM 3055 O O . SER A 1 385 ? 16.938 8.609 -5.363 1 86.81 385 SER A O 1
ATOM 3057 N N . TYR A 1 386 ? 18.844 8.609 -4.16 1 86.69 386 TYR A N 1
ATOM 3058 C CA . TYR A 1 386 ? 18.188 8.078 -2.971 1 86.69 386 TYR A CA 1
ATOM 3059 C C . TYR A 1 386 ? 17.266 9.117 -2.342 1 86.69 386 TYR A C 1
ATOM 3061 O O . TYR A 1 386 ? 17.672 10.266 -2.135 1 86.69 386 TYR A O 1
ATOM 3069 N N . SER A 1 387 ? 16.062 8.688 -2.051 1 82.88 387 SER A N 1
ATOM 3070 C CA . SER A 1 387 ? 15.062 9.633 -1.569 1 82.88 387 SER A CA 1
ATOM 3071 C C . SER A 1 387 ? 14.656 9.328 -0.131 1 82.88 387 SER A C 1
ATOM 3073 O O . SER A 1 387 ? 13.75 9.961 0.413 1 82.88 387 SER A O 1
ATOM 3075 N N . GLY A 1 388 ? 15.195 8.266 0.497 1 79.81 388 GLY A N 1
ATOM 3076 C CA . GLY A 1 388 ? 14.898 7.977 1.892 1 79.81 388 GLY A CA 1
ATOM 3077 C C . GLY A 1 388 ? 14.055 6.734 2.078 1 79.81 388 GLY A C 1
ATOM 3078 O O . GLY A 1 388 ? 13.953 5.898 1.173 1 79.81 388 GLY A O 1
ATOM 3079 N N . VAL A 1 389 ? 13.625 6.543 3.355 1 82.56 389 VAL A N 1
ATOM 3080 C CA . VAL A 1 389 ? 12.82 5.375 3.709 1 82.56 389 VAL A CA 1
ATOM 3081 C C . VAL A 1 389 ? 11.344 5.754 3.732 1 82.56 389 VAL A C 1
ATOM 3083 O O . VAL A 1 389 ? 10.969 6.789 4.285 1 82.56 389 VAL A O 1
ATOM 3086 N N . LYS A 1 390 ? 10.5 5.012 3.068 1 85.31 390 LYS A N 1
ATOM 3087 C CA . LYS A 1 390 ? 9.047 5.156 3.061 1 85.31 390 LYS A CA 1
ATOM 3088 C C . LYS A 1 390 ? 8.359 3.816 3.301 1 85.31 390 LYS A C 1
ATOM 3090 O O . LYS A 1 390 ? 8.961 2.758 3.121 1 85.31 390 LYS A O 1
ATOM 3095 N N . GLU A 1 391 ? 7.125 3.879 3.746 1 84.81 391 GLU A N 1
ATOM 3096 C CA . GLU A 1 391 ? 6.391 2.648 4.023 1 84.81 391 GLU A CA 1
ATOM 3097 C C . GLU A 1 391 ? 5.309 2.402 2.975 1 84.81 391 GLU A C 1
ATOM 3099 O O . GLU A 1 391 ? 4.613 3.334 2.564 1 84.81 391 GLU A O 1
ATOM 3104 N N . LEU A 1 392 ? 5.242 1.233 2.51 1 87.94 392 LEU A N 1
ATOM 3105 C CA . LEU A 1 392 ? 4.191 0.8 1.592 1 87.94 392 LEU A CA 1
ATOM 3106 C C . LEU A 1 392 ? 3.637 -0.558 2.004 1 87.94 392 LEU A C 1
ATOM 3108 O O . LEU A 1 392 ? 4.395 -1.512 2.199 1 87.94 392 LEU A O 1
ATOM 3112 N N . ARG A 1 393 ? 2.316 -0.594 2.109 1 87.19 393 ARG A N 1
ATOM 3113 C CA . ARG A 1 393 ? 1.577 -1.781 2.525 1 87.19 393 ARG A CA 1
ATOM 3114 C C . ARG A 1 393 ? 2.205 -2.412 3.764 1 87.19 393 ARG A C 1
ATOM 3116 O O . ARG A 1 393 ? 2.316 -3.637 3.854 1 87.19 393 ARG A O 1
ATOM 3123 N N . GLY A 1 394 ? 2.752 -1.622 4.602 1 82.44 394 GLY A N 1
ATOM 3124 C CA . GLY A 1 394 ? 3.287 -2.01 5.895 1 82.44 394 GLY A CA 1
ATOM 3125 C C . GLY A 1 394 ? 4.773 -2.32 5.855 1 82.44 394 GLY A C 1
ATOM 3126 O O . GLY A 1 394 ? 5.379 -2.607 6.891 1 82.44 394 GLY A O 1
ATOM 3127 N N . ILE A 1 395 ? 5.371 -2.244 4.688 1 86.75 395 ILE A N 1
ATOM 3128 C CA . ILE A 1 395 ? 6.773 -2.613 4.527 1 86.75 395 ILE A CA 1
ATOM 3129 C C . ILE A 1 395 ? 7.629 -1.353 4.438 1 86.75 395 ILE A C 1
ATOM 3131 O O . ILE A 1 395 ? 7.406 -0.505 3.568 1 86.75 395 ILE A O 1
ATOM 3135 N N . PRO A 1 396 ? 8.617 -1.2 5.34 1 87.31 396 PRO A N 1
ATOM 3136 C CA . PRO A 1 396 ? 9.594 -0.125 5.137 1 87.31 396 PRO A CA 1
ATOM 3137 C C . PRO A 1 396 ? 10.453 -0.333 3.893 1 87.31 396 PRO A C 1
ATOM 3139 O O . PRO A 1 396 ? 10.992 -1.422 3.686 1 87.31 396 PRO A O 1
ATOM 3142 N N . CYS A 1 397 ? 10.578 0.692 3.057 1 91.19 397 CYS A N 1
ATOM 3143 C CA . CYS A 1 397 ? 11.289 0.589 1.787 1 91.19 397 CYS A CA 1
ATOM 3144 C C . CYS A 1 397 ? 12.297 1.723 1.633 1 91.19 397 CYS A C 1
ATOM 3146 O O . CYS A 1 397 ? 12.023 2.859 2.021 1 91.19 397 CYS A O 1
ATOM 3148 N N . ASP A 1 398 ? 13.453 1.392 1.137 1 89.88 398 ASP A N 1
ATOM 3149 C CA . ASP A 1 398 ? 14.352 2.406 0.599 1 89.88 398 ASP A CA 1
ATOM 3150 C C . ASP A 1 398 ? 13.914 2.852 -0.793 1 89.88 398 ASP A C 1
ATOM 3152 O O . ASP A 1 398 ? 13.586 2.02 -1.644 1 89.88 398 ASP A O 1
ATOM 3156 N N . VAL A 1 399 ? 13.938 4.137 -1.045 1 91.56 399 VAL A N 1
ATOM 3157 C CA . VAL A 1 399 ? 13.344 4.656 -2.271 1 91.56 399 VAL A CA 1
ATOM 3158 C C . VAL A 1 399 ? 14.391 5.43 -3.07 1 91.56 399 VAL A C 1
ATOM 3160 O O . VAL A 1 399 ? 15.164 6.203 -2.502 1 91.56 399 VAL A O 1
ATOM 3163 N N . TRP A 1 400 ? 14.523 5.164 -4.379 1 92.31 400 TRP A N 1
ATOM 3164 C CA . TRP A 1 400 ? 15.336 5.902 -5.336 1 92.31 400 TRP A CA 1
ATOM 3165 C C . TRP A 1 400 ? 14.477 6.496 -6.445 1 92.31 400 TRP A C 1
ATOM 3167 O O . TRP A 1 400 ? 13.516 5.867 -6.898 1 92.31 400 TRP A O 1
ATOM 3177 N N . ILE A 1 401 ? 14.773 7.676 -6.887 1 91.19 401 ILE A N 1
ATOM 3178 C CA . ILE A 1 401 ? 13.961 8.344 -7.898 1 91.19 401 ILE A CA 1
ATOM 3179 C C . ILE A 1 401 ? 14.867 8.969 -8.961 1 91.19 401 ILE A C 1
ATOM 3181 O O . ILE A 1 401 ? 16.047 9.242 -8.703 1 91.19 401 ILE A O 1
ATOM 3185 N N . THR A 1 402 ? 14.344 9.023 -10.188 1 90.38 402 THR A N 1
ATOM 3186 C CA . THR A 1 402 ? 15.016 9.719 -11.273 1 90.38 402 THR A CA 1
ATOM 3187 C C . THR A 1 402 ? 13.992 10.289 -12.258 1 90.38 402 THR A C 1
ATOM 3189 O O . THR A 1 402 ? 12.789 10.07 -12.117 1 90.38 402 THR A O 1
ATOM 3192 N N . THR A 1 403 ? 14.492 11.141 -13.102 1 87.81 403 THR A N 1
ATOM 3193 C CA . THR A 1 403 ? 13.719 11.594 -14.25 1 87.81 403 THR A CA 1
ATOM 3194 C C . THR A 1 403 ? 14.312 11.062 -15.555 1 87.81 403 THR A C 1
ATOM 3196 O O . THR A 1 403 ? 15.539 11 -15.703 1 87.81 403 THR A O 1
ATOM 3199 N N . ARG A 1 404 ? 13.414 10.633 -16.344 1 86.88 404 ARG A N 1
ATOM 3200 C CA . ARG A 1 404 ? 13.828 10.203 -17.688 1 86.88 404 ARG A CA 1
ATOM 3201 C C . ARG A 1 404 ? 13.18 11.07 -18.75 1 86.88 404 ARG A C 1
ATOM 3203 O O . ARG A 1 404 ? 12.016 11.453 -18.625 1 86.88 404 ARG A O 1
ATOM 3210 N N . MET A 1 405 ? 13.938 11.32 -19.797 1 84.94 405 MET A N 1
ATOM 3211 C CA . MET A 1 405 ? 13.438 12.141 -20.906 1 84.94 405 MET A CA 1
ATOM 3212 C C . MET A 1 405 ? 13.352 11.328 -22.188 1 84.94 405 MET A C 1
ATOM 3214 O O . MET A 1 405 ? 13.117 11.883 -23.266 1 84.94 405 MET A O 1
ATOM 3218 N N . ASP A 1 406 ? 13.562 10.102 -22.109 1 80.5 406 ASP A N 1
ATOM 3219 C CA . ASP A 1 406 ? 13.617 9.258 -23.297 1 80.5 406 ASP A CA 1
ATOM 3220 C C . ASP A 1 406 ? 12.477 8.242 -23.312 1 80.5 406 ASP A C 1
ATOM 3222 O O . ASP A 1 406 ? 12.406 7.387 -24.188 1 80.5 406 ASP A O 1
ATOM 3226 N N . TRP A 1 407 ? 11.664 8.359 -22.297 1 77.94 407 TRP A N 1
ATOM 3227 C CA . TRP A 1 407 ? 10.586 7.379 -22.188 1 77.94 407 TRP A CA 1
ATOM 3228 C C . TRP A 1 407 ? 9.242 8.07 -21.969 1 77.94 407 TRP A C 1
ATOM 3230 O O . TRP A 1 407 ? 9.141 9.016 -21.188 1 77.94 407 TRP A O 1
ATOM 3240 N N . PRO A 1 408 ? 8.156 7.594 -22.578 1 71.88 408 PRO A N 1
ATOM 3241 C CA . PRO A 1 408 ? 8.125 6.523 -23.578 1 71.88 408 PRO A CA 1
ATOM 3242 C C . PRO A 1 408 ? 8.711 6.949 -24.922 1 71.88 408 PRO A C 1
ATOM 3244 O O . PRO A 1 408 ? 9.023 6.102 -25.766 1 71.88 408 PRO A O 1
ATOM 3247 N N . PHE A 1 409 ? 8.711 8.266 -25.141 1 75.12 409 PHE A N 1
ATOM 3248 C CA . PHE A 1 409 ? 9.367 8.805 -26.328 1 75.12 409 PHE A CA 1
ATOM 3249 C C . PHE A 1 409 ? 10.195 10.039 -25.984 1 75.12 409 PHE A C 1
ATOM 3251 O O . PHE A 1 409 ? 10.023 10.625 -24.906 1 75.12 409 PHE A O 1
ATOM 3258 N N . LYS A 1 410 ? 11.023 10.32 -26.938 1 77.75 410 LYS A N 1
ATOM 3259 C CA . LYS A 1 410 ? 11.93 11.445 -26.719 1 77.75 410 LYS A CA 1
ATOM 3260 C C . LYS A 1 410 ? 11.164 12.742 -26.5 1 77.75 410 LYS A C 1
ATOM 3262 O O . LYS A 1 410 ? 10.172 13.008 -27.188 1 77.75 410 LYS A O 1
ATOM 3267 N N . GLY A 1 411 ? 11.477 13.5 -25.453 1 75.38 411 GLY A N 1
ATOM 3268 C CA . GLY A 1 411 ? 10.891 14.805 -25.188 1 75.38 411 GLY A CA 1
ATOM 3269 C C . GLY A 1 411 ? 9.898 14.789 -24.031 1 75.38 411 GLY A C 1
ATOM 3270 O O . GLY A 1 411 ? 9.531 15.844 -23.516 1 75.38 411 GLY A O 1
ATOM 3271 N N . LYS A 1 412 ? 9.492 13.688 -23.688 1 79.12 412 LYS A N 1
ATOM 3272 C CA . LYS A 1 412 ? 8.586 13.602 -22.547 1 79.12 412 LYS A CA 1
ATOM 3273 C C . LYS A 1 412 ? 9.352 13.289 -21.25 1 79.12 412 LYS A C 1
ATOM 3275 O O . LYS A 1 412 ? 10.273 12.477 -21.266 1 79.12 412 LYS A O 1
ATOM 3280 N N . VAL A 1 413 ? 8.984 14.055 -20.266 1 83.19 413 VAL A N 1
ATOM 3281 C CA . VAL A 1 413 ? 9.672 13.875 -19 1 83.19 413 VAL A CA 1
ATOM 3282 C C . VAL A 1 413 ? 8.82 13.008 -18.078 1 83.19 413 VAL A C 1
ATOM 3284 O O . VAL A 1 413 ? 7.641 13.297 -17.844 1 83.19 413 VAL A O 1
ATOM 3287 N N . THR A 1 414 ? 9.414 11.906 -17.625 1 86.56 414 THR A N 1
ATOM 3288 C CA . THR A 1 414 ? 8.742 11.008 -16.688 1 86.56 414 THR A CA 1
ATOM 3289 C C . THR A 1 414 ? 9.594 10.797 -15.438 1 86.56 414 THR A C 1
ATOM 3291 O O . THR A 1 414 ? 10.82 10.859 -15.5 1 86.56 414 THR A O 1
ATOM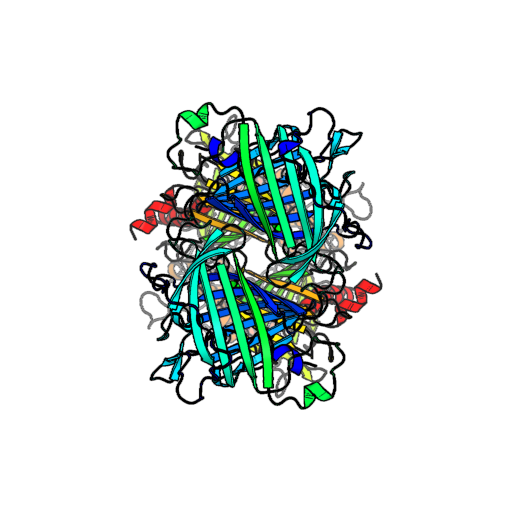 3294 N N . SER A 1 415 ? 8.953 10.656 -14.344 1 88.06 415 SER A N 1
ATOM 3295 C CA . SER A 1 415 ? 9.648 10.266 -13.117 1 88.06 415 SER A CA 1
ATOM 3296 C C . SER A 1 415 ? 9.539 8.766 -12.867 1 88.06 415 SER A C 1
ATOM 3298 O O . SER A 1 415 ? 8.492 8.164 -13.117 1 88.06 415 SER A O 1
ATOM 3300 N N . TRP A 1 416 ? 10.633 8.164 -12.438 1 92 416 TRP A N 1
ATOM 3301 C CA . TRP A 1 416 ? 10.727 6.754 -12.086 1 92 416 TRP A CA 1
ATOM 3302 C C . TRP A 1 416 ? 11.164 6.586 -10.633 1 92 416 TRP A C 1
ATOM 3304 O O . TRP A 1 416 ? 12.258 7.02 -10.258 1 92 416 TRP A O 1
ATOM 3314 N N . GLU A 1 417 ? 10.305 5.988 -9.875 1 93.06 417 GLU A N 1
ATOM 3315 C CA . GLU A 1 417 ? 10.586 5.805 -8.453 1 93.06 417 GLU A CA 1
ATOM 3316 C C . GLU A 1 417 ? 10.562 4.324 -8.07 1 93.06 417 GLU A C 1
ATOM 3318 O O . GLU A 1 417 ? 9.508 3.686 -8.117 1 93.06 417 GLU A O 1
ATOM 3323 N N . TRP A 1 418 ? 11.773 3.814 -7.676 1 94.56 418 TRP A N 1
ATOM 3324 C CA . TRP A 1 418 ? 11.914 2.416 -7.285 1 94.56 418 TRP A CA 1
ATOM 3325 C C . TRP A 1 418 ? 11.938 2.275 -5.77 1 94.56 418 TRP A C 1
ATOM 3327 O O . TRP A 1 418 ? 12.602 3.047 -5.078 1 94.56 418 TRP A O 1
ATOM 3337 N N . TRP A 1 419 ? 11.227 1.347 -5.285 1 93.62 419 TRP A N 1
ATOM 3338 C CA . TRP A 1 419 ? 11.188 1.002 -3.867 1 93.62 419 TRP A CA 1
ATOM 3339 C C . TRP A 1 419 ? 11.711 -0.412 -3.637 1 93.62 419 TRP A C 1
ATOM 3341 O O . TRP A 1 419 ? 11.234 -1.366 -4.258 1 93.62 419 TRP A O 1
ATOM 3351 N N . PHE A 1 420 ? 12.695 -0.544 -2.771 1 93.38 420 PHE A N 1
ATOM 3352 C CA . PHE A 1 420 ? 13.211 -1.834 -2.33 1 93.38 420 PHE A CA 1
ATOM 3353 C C . PHE A 1 420 ? 13.039 -2.004 -0.827 1 93.38 420 PHE A C 1
ATOM 3355 O O . PHE A 1 420 ? 13.07 -1.026 -0.078 1 93.38 420 PHE A O 1
ATOM 3362 N N . SER A 1 421 ? 12.797 -3.242 -0.411 1 90.31 421 SER A N 1
ATOM 3363 C CA . SER A 1 421 ? 12.68 -3.471 1.025 1 90.31 421 SER A CA 1
ATOM 3364 C C . SER A 1 421 ? 13.914 -2.963 1.766 1 90.31 421 SER A C 1
ATOM 3366 O O . SER A 1 421 ? 15.039 -3.152 1.305 1 90.31 421 SER A O 1
ATOM 3368 N N . ALA A 1 422 ? 13.602 -2.246 2.803 1 87.69 422 ALA A N 1
ATOM 3369 C CA . ALA A 1 422 ? 14.703 -1.692 3.582 1 87.69 422 ALA A CA 1
ATOM 3370 C C . ALA A 1 422 ? 15.445 -2.791 4.34 1 87.69 422 ALA A C 1
ATOM 3372 O O . ALA A 1 422 ? 15 -3.939 4.379 1 87.69 422 ALA A O 1
ATOM 3373 N N . ALA A 1 423 ? 16.578 -2.318 4.871 1 79.94 423 ALA A N 1
ATOM 3374 C CA . ALA A 1 423 ? 17.359 -3.242 5.688 1 79.94 423 ALA A CA 1
ATOM 3375 C C . ALA A 1 423 ? 16.562 -3.734 6.887 1 79.94 423 ALA A C 1
ATOM 3377 O O . ALA A 1 423 ? 15.828 -2.963 7.508 1 79.94 423 ALA A O 1
ATOM 3378 N N . GLY A 1 424 ? 16.516 -4.949 7.133 1 76.25 424 GLY A N 1
ATOM 3379 C CA . GLY A 1 424 ? 15.812 -5.523 8.266 1 76.25 424 GLY A CA 1
ATOM 3380 C C . GLY A 1 424 ? 14.523 -6.23 7.875 1 76.25 424 GLY A C 1
ATOM 3381 O O . GLY A 1 424 ? 13.922 -6.926 8.695 1 76.25 424 GLY A O 1
ATOM 3382 N N . VAL A 1 425 ? 14.07 -5.926 6.707 1 77.88 425 VAL A N 1
ATOM 3383 C CA . VAL A 1 425 ? 12.891 -6.629 6.211 1 77.88 425 VAL A CA 1
ATOM 3384 C C . VAL A 1 425 ? 13.32 -7.898 5.48 1 77.88 425 VAL A C 1
ATOM 3386 O O . VAL A 1 425 ? 14.133 -7.852 4.562 1 77.88 425 VAL A O 1
ATOM 3389 N N . ALA A 1 426 ? 12.797 -8.992 6.023 1 72.81 426 ALA A N 1
ATOM 3390 C CA . ALA A 1 426 ? 13.102 -10.266 5.371 1 72.81 426 ALA A CA 1
ATOM 3391 C C . ALA A 1 426 ? 11.883 -10.812 4.641 1 72.81 426 ALA A C 1
ATOM 3393 O O . ALA A 1 426 ? 10.758 -10.719 5.137 1 72.81 426 ALA A O 1
ATOM 3394 N N . ALA A 1 427 ? 12.125 -11.109 3.379 1 71.62 427 ALA A N 1
ATOM 3395 C CA . ALA A 1 427 ? 11.055 -11.719 2.602 1 71.62 427 ALA A CA 1
ATOM 3396 C C . ALA A 1 427 ? 11.336 -13.195 2.342 1 71.62 427 ALA A C 1
ATOM 3398 O O . ALA A 1 427 ? 12.453 -13.562 1.96 1 71.62 427 ALA A O 1
ATOM 3399 N N . SER A 1 428 ? 10.398 -14 2.666 1 63.41 428 SER A N 1
ATOM 3400 C CA . SER A 1 428 ? 10.539 -15.438 2.438 1 63.41 428 SER A CA 1
ATOM 3401 C C . SER A 1 428 ? 10.344 -15.781 0.965 1 63.41 428 SER A C 1
ATOM 3403 O O . SER A 1 428 ? 9.414 -15.289 0.323 1 63.41 428 SER A O 1
ATOM 3405 N N . THR A 1 429 ? 11.406 -16.188 0.413 1 58.62 429 THR A N 1
ATOM 3406 C CA . THR A 1 429 ? 11.281 -16.641 -0.97 1 58.62 429 THR A CA 1
ATOM 3407 C C . THR A 1 429 ? 11.227 -18.156 -1.047 1 58.62 429 THR A C 1
ATOM 3409 O O . THR A 1 429 ? 11.578 -18.844 -0.086 1 58.62 429 THR A O 1
ATOM 3412 N N . THR A 1 430 ? 10.57 -18.672 -2.037 1 51.69 430 THR A N 1
ATOM 3413 C CA . THR A 1 430 ? 10.266 -20.078 -2.27 1 51.69 430 THR A CA 1
ATOM 3414 C C . THR A 1 430 ? 11.531 -20.922 -2.15 1 51.69 430 THR A C 1
ATOM 3416 O O . THR A 1 430 ? 11.477 -22.078 -1.724 1 51.69 430 THR A O 1
ATOM 3419 N N . ASN A 1 431 ? 12.695 -20.359 -2.588 1 47.72 431 ASN A N 1
ATOM 3420 C CA . ASN A 1 431 ? 13.766 -21.344 -2.717 1 47.72 431 ASN A CA 1
ATOM 3421 C C . ASN A 1 431 ? 14.867 -21.109 -1.69 1 47.72 431 ASN A C 1
ATOM 3423 O O . ASN A 1 431 ? 15.547 -22.047 -1.272 1 47.72 431 ASN A O 1
ATOM 3427 N N . ARG A 1 432 ? 15.266 -19.859 -1.446 1 51.97 432 ARG A N 1
ATOM 3428 C CA . ARG A 1 432 ? 16.578 -19.641 -0.828 1 51.97 432 ARG A CA 1
ATOM 3429 C C . ARG A 1 432 ? 16.422 -18.953 0.522 1 51.97 432 ARG A C 1
ATOM 3431 O O . ARG A 1 432 ? 17.422 -18.562 1.136 1 51.97 432 ARG A O 1
ATOM 3438 N N . GLY A 1 433 ? 15.312 -19.016 1.049 1 57.56 433 GLY A N 1
ATOM 3439 C CA . GLY A 1 433 ? 15.375 -18.406 2.369 1 57.56 433 GLY A CA 1
ATOM 3440 C C . GLY A 1 433 ? 14.867 -16.969 2.396 1 57.56 433 GLY A C 1
ATOM 3441 O O . GLY A 1 433 ? 13.891 -16.641 1.727 1 57.56 433 GLY A O 1
ATOM 3442 N N . LEU A 1 434 ? 15.578 -16.234 3.33 1 64.38 434 LEU A N 1
ATOM 3443 C CA . LEU A 1 434 ? 15.203 -14.844 3.545 1 64.38 434 LEU A CA 1
ATOM 3444 C C . LEU A 1 434 ? 16 -13.914 2.635 1 64.38 434 LEU A C 1
ATOM 3446 O O . LEU A 1 434 ? 17.219 -14.047 2.525 1 64.38 434 LEU A O 1
ATOM 3450 N N . GLU A 1 435 ? 15.227 -13.281 1.773 1 69.94 435 GLU A N 1
ATOM 3451 C CA . GLU A 1 435 ? 15.867 -12.297 0.911 1 69.94 435 GLU A CA 1
ATOM 3452 C C . GLU A 1 435 ? 15.734 -10.891 1.492 1 69.94 435 GLU A C 1
ATOM 3454 O O . GLU A 1 435 ? 14.758 -10.578 2.17 1 69.94 435 GLU A O 1
ATOM 3459 N N . VAL A 1 436 ? 16.828 -10.172 1.133 1 74.69 436 VAL A N 1
ATOM 3460 C CA . VAL A 1 436 ? 16.844 -8.773 1.545 1 74.69 436 VAL A CA 1
ATOM 3461 C C . VAL A 1 436 ? 16.953 -7.871 0.317 1 74.69 436 VAL A C 1
ATOM 3463 O O . VAL A 1 436 ? 17.297 -8.336 -0.772 1 74.69 436 VAL A O 1
ATOM 3466 N N . ASN A 1 437 ? 16.516 -6.652 0.421 1 82.75 437 ASN A N 1
ATOM 3467 C CA . ASN A 1 437 ? 16.594 -5.641 -0.625 1 82.75 437 ASN A CA 1
ATOM 3468 C C . ASN A 1 437 ? 15.852 -6.066 -1.885 1 82.75 437 ASN A C 1
ATOM 3470 O O . ASN A 1 437 ? 16.406 -6.008 -2.986 1 82.75 437 ASN A O 1
ATOM 3474 N N . VAL A 1 438 ? 14.633 -6.594 -1.66 1 89.25 438 VAL A N 1
ATOM 3475 C CA . VAL A 1 438 ? 13.844 -7.055 -2.795 1 89.25 438 VAL A CA 1
ATOM 3476 C C . VAL A 1 438 ? 13.008 -5.898 -3.346 1 89.25 438 VAL A C 1
ATOM 3478 O O . VAL A 1 438 ? 12.594 -5.016 -2.598 1 89.25 438 VAL A O 1
ATOM 3481 N N . PRO A 1 439 ? 12.797 -5.887 -4.66 1 92.25 439 PRO A N 1
ATOM 3482 C CA . PRO A 1 439 ? 11.914 -4.859 -5.215 1 92.25 439 PRO A CA 1
ATOM 3483 C C . PRO A 1 439 ? 10.477 -4.973 -4.711 1 92.25 439 PRO A C 1
ATOM 3485 O O . PRO A 1 439 ? 9.922 -6.074 -4.664 1 92.25 439 PRO A O 1
ATOM 3488 N N . ILE A 1 440 ? 9.914 -3.844 -4.371 1 92.31 440 ILE A N 1
ATOM 3489 C CA . ILE A 1 440 ? 8.578 -3.826 -3.787 1 92.31 440 ILE A CA 1
ATOM 3490 C C . ILE A 1 440 ? 7.633 -3.045 -4.695 1 92.31 440 ILE A C 1
ATOM 3492 O O . ILE A 1 440 ? 6.449 -3.375 -4.797 1 92.31 440 ILE A O 1
ATOM 3496 N N . HIS A 1 441 ? 8.18 -2.004 -5.27 1 92.94 441 HIS A N 1
ATOM 3497 C CA . HIS A 1 441 ? 7.297 -1.019 -5.887 1 92.94 441 HIS A CA 1
ATOM 3498 C C . HIS A 1 441 ? 8.047 -0.168 -6.906 1 92.94 441 HIS A C 1
ATOM 3500 O O . HIS A 1 441 ? 9.219 0.164 -6.703 1 92.94 441 HIS A O 1
ATOM 3506 N N . LEU A 1 442 ? 7.406 0.083 -8.07 1 93.81 442 LEU A N 1
ATOM 3507 C CA . LEU A 1 442 ? 7.863 1.046 -9.062 1 93.81 442 LEU A CA 1
ATOM 3508 C C . LEU A 1 442 ? 6.727 1.966 -9.492 1 93.81 442 LEU A C 1
ATOM 3510 O O . LEU A 1 442 ? 5.641 1.495 -9.844 1 93.81 442 LEU A O 1
ATOM 3514 N N . GLU A 1 443 ? 6.941 3.209 -9.398 1 92.38 443 GLU A N 1
ATOM 3515 C CA . GLU A 1 443 ? 5.988 4.207 -9.883 1 92.38 443 GLU A CA 1
ATOM 3516 C C . GLU A 1 443 ? 6.562 4.996 -11.055 1 92.38 443 GLU A C 1
ATOM 3518 O O . GLU A 1 443 ? 7.664 5.543 -10.961 1 92.38 443 GLU A O 1
ATOM 3523 N N . VAL A 1 444 ? 5.82 5.043 -12.086 1 88.44 444 VAL A N 1
ATOM 3524 C CA . VAL A 1 444 ? 6.18 5.836 -13.258 1 88.44 444 VAL A CA 1
ATOM 3525 C C . VAL A 1 444 ? 5.094 6.875 -13.531 1 88.44 444 VAL A C 1
ATOM 3527 O O . VAL A 1 444 ? 3.928 6.527 -13.727 1 88.44 444 VAL A O 1
ATOM 3530 N N . ARG A 1 445 ? 5.52 8.102 -13.523 1 86.38 445 ARG A N 1
ATOM 3531 C CA . ARG A 1 445 ? 4.57 9.195 -13.711 1 86.38 445 ARG A CA 1
ATOM 3532 C C . ARG A 1 445 ? 5.078 10.195 -14.742 1 86.38 445 ARG A C 1
ATOM 3534 O O . ARG A 1 445 ? 6.27 10.516 -14.773 1 86.38 445 ARG A O 1
ATOM 3541 N N . SER A 1 446 ? 4.113 10.586 -15.57 1 83.44 446 SER A N 1
ATOM 3542 C CA . SER A 1 446 ? 4.438 11.672 -16.484 1 83.44 446 SER A CA 1
ATOM 3543 C C . SER A 1 446 ? 4.406 13.023 -15.766 1 83.44 446 SER A C 1
ATOM 3545 O O . SER A 1 446 ? 3.51 13.281 -14.961 1 83.44 446 SER A O 1
ATOM 3547 N N . LEU A 1 447 ? 5.406 13.789 -15.969 1 77.62 447 LEU A N 1
ATOM 3548 C CA . LEU A 1 447 ? 5.457 15.148 -15.43 1 77.62 447 LEU A CA 1
ATOM 3549 C C . LEU A 1 447 ? 4.988 16.156 -16.469 1 77.62 447 LEU A C 1
ATOM 3551 O O . LEU A 1 447 ? 4.984 17.359 -16.203 1 77.62 447 LEU A O 1
ATOM 3555 N N . ASP A 1 448 ? 4.527 15.555 -17.625 1 72.81 448 ASP A N 1
ATOM 3556 C CA . ASP A 1 448 ? 3.961 16.359 -18.703 1 72.81 448 ASP A CA 1
ATOM 3557 C C . ASP A 1 448 ? 2.436 16.297 -18.688 1 72.81 448 ASP A C 1
ATOM 3559 O O . ASP A 1 448 ? 1.845 15.242 -18.906 1 72.81 448 ASP A O 1
ATOM 3563 N N . PRO A 1 449 ? 1.822 17.422 -18.453 1 70.38 449 PRO A N 1
ATOM 3564 C CA . PRO A 1 449 ? 0.358 17.422 -18.406 1 70.38 449 PRO A CA 1
ATOM 3565 C C . PRO A 1 449 ? -0.276 17 -19.719 1 70.38 449 PRO A C 1
ATOM 3567 O O . PRO A 1 449 ? -1.433 16.562 -19.75 1 70.38 449 PRO A O 1
ATOM 3570 N N . THR A 1 450 ? 0.421 17.141 -20.812 1 72.69 450 THR A N 1
ATOM 3571 C CA . THR A 1 450 ? -0.115 16.797 -22.125 1 72.69 450 THR A CA 1
ATOM 3572 C C . THR A 1 450 ? -0.096 15.281 -22.344 1 72.69 450 THR A C 1
ATOM 3574 O O . THR A 1 450 ? -0.706 14.773 -23.297 1 72.69 450 THR A O 1
ATOM 3577 N N . PHE A 1 451 ? 0.602 14.625 -21.469 1 75.44 451 PHE A N 1
ATOM 3578 C CA . PHE A 1 451 ? 0.7 13.172 -21.531 1 75.44 451 PHE A CA 1
ATOM 3579 C C . PHE A 1 451 ? 0.42 12.555 -20.172 1 75.44 451 PHE A C 1
ATOM 3581 O O . PHE A 1 451 ? 1.347 12.156 -19.453 1 75.44 451 PHE A O 1
ATOM 3588 N N . PRO A 1 452 ? -0.833 12.461 -19.812 1 75.75 452 PRO A N 1
ATOM 3589 C CA . PRO A 1 452 ? -1.107 11.906 -18.484 1 75.75 452 PRO A CA 1
ATOM 3590 C C . PRO A 1 452 ? -0.817 10.406 -18.391 1 75.75 452 PRO A C 1
ATOM 3592 O O . PRO A 1 452 ? -1.488 9.609 -19.047 1 75.75 452 PRO A O 1
ATOM 3595 N N . TYR A 1 453 ? 0.245 10.07 -17.797 1 80.62 453 TYR A N 1
ATOM 3596 C CA . TYR A 1 453 ? 0.639 8.68 -17.562 1 80.62 453 TYR A CA 1
ATOM 3597 C C . TYR A 1 453 ? 1.002 8.461 -16.094 1 80.62 453 TYR A C 1
ATOM 3599 O O . TYR A 1 453 ? 1.796 9.211 -15.531 1 80.62 453 TYR A O 1
ATOM 3607 N N . TYR A 1 454 ? 0.319 7.555 -15.555 1 86 454 TYR A N 1
ATOM 3608 C CA . TYR A 1 454 ? 0.599 7.18 -14.172 1 86 454 TYR A CA 1
ATOM 3609 C C . TYR A 1 454 ? 0.34 5.695 -13.945 1 86 454 TYR A C 1
ATOM 3611 O O . TYR A 1 454 ? -0.813 5.258 -13.922 1 86 454 TYR A O 1
ATOM 3619 N N . THR A 1 455 ? 1.484 4.953 -13.805 1 87.06 455 THR A N 1
ATOM 3620 C CA . THR A 1 455 ? 1.388 3.512 -13.617 1 87.06 455 THR A CA 1
ATOM 3621 C C . THR A 1 455 ? 2.172 3.072 -12.391 1 87.06 455 THR A C 1
ATOM 3623 O O . THR A 1 455 ? 3.27 3.57 -12.133 1 87.06 455 THR A O 1
ATOM 3626 N N . ILE A 1 456 ? 1.572 2.195 -11.734 1 90.94 456 ILE A N 1
ATOM 3627 C CA . ILE A 1 456 ? 2.18 1.654 -10.523 1 90.94 456 ILE A CA 1
ATOM 3628 C C . ILE A 1 456 ? 2.414 0.155 -10.688 1 90.94 456 ILE A C 1
ATOM 3630 O O . ILE A 1 456 ? 1.527 -0.573 -11.141 1 90.94 456 ILE A O 1
ATOM 3634 N N . TYR A 1 457 ? 3.637 -0.251 -10.391 1 91.06 457 TYR A N 1
ATOM 3635 C CA . TYR A 1 457 ? 3.998 -1.663 -10.359 1 91.06 457 TYR A CA 1
ATOM 3636 C C . TYR A 1 457 ? 4.27 -2.123 -8.93 1 91.06 457 TYR A C 1
ATOM 3638 O O . TYR A 1 457 ? 5.18 -1.618 -8.273 1 91.06 457 TYR A O 1
ATOM 3646 N N . ASN A 1 458 ? 3.475 -3.025 -8.484 1 91.69 458 ASN A N 1
ATOM 3647 C CA . ASN A 1 458 ? 3.723 -3.656 -7.188 1 91.69 458 ASN A CA 1
ATOM 3648 C C . ASN A 1 458 ? 4.273 -5.07 -7.352 1 91.69 458 ASN A C 1
ATOM 3650 O O . ASN A 1 458 ? 3.688 -5.891 -8.062 1 91.69 458 ASN A O 1
ATOM 3654 N N . THR A 1 459 ? 5.375 -5.34 -6.738 1 91.5 459 THR A N 1
ATOM 3655 C CA . THR A 1 459 ? 6.047 -6.629 -6.875 1 91.5 459 THR A CA 1
ATOM 3656 C C . THR A 1 459 ? 5.832 -7.484 -5.629 1 91.5 459 THR A C 1
ATOM 3658 O O . THR A 1 459 ? 5.898 -6.98 -4.508 1 91.5 459 THR A O 1
ATOM 3661 N N . TYR A 1 460 ? 5.641 -8.742 -5.965 1 85.69 460 TYR A N 1
ATOM 3662 C CA . TYR A 1 460 ? 5.438 -9.703 -4.887 1 85.69 460 TYR A CA 1
ATOM 3663 C C . TYR A 1 460 ? 6.254 -10.969 -5.121 1 85.69 460 TYR A C 1
ATOM 3665 O O . TYR A 1 460 ? 6.633 -11.266 -6.254 1 85.69 460 TYR A O 1
ATOM 3673 N N . ALA A 1 461 ? 6.586 -11.656 -4.023 1 83 461 ALA A N 1
ATOM 3674 C CA . ALA A 1 461 ? 7.207 -12.977 -4.039 1 83 461 ALA A CA 1
ATOM 3675 C C . ALA A 1 461 ? 8.469 -12.977 -4.902 1 83 461 ALA A C 1
ATOM 3677 O O . ALA A 1 461 ? 8.633 -13.852 -5.762 1 83 461 ALA A O 1
ATOM 3678 N N . PHE A 1 462 ? 9.258 -12 -4.738 1 86.25 462 PHE A N 1
ATOM 3679 C CA . PHE A 1 462 ? 10.539 -11.961 -5.445 1 86.25 462 PHE A CA 1
ATOM 3680 C C . PHE A 1 462 ? 11.445 -13.086 -4.984 1 86.25 462 PHE A C 1
ATOM 3682 O O . PHE A 1 462 ? 11.719 -13.227 -3.789 1 86.25 462 PHE A O 1
ATOM 3689 N N . ASP A 1 463 ? 11.852 -13.852 -5.914 1 82.75 463 ASP A N 1
ATOM 3690 C CA . ASP A 1 463 ? 12.734 -14.984 -5.668 1 82.75 463 ASP A CA 1
ATOM 3691 C C . ASP A 1 463 ? 14.023 -14.859 -6.473 1 82.75 463 ASP A C 1
ATOM 3693 O O . ASP A 1 463 ? 14 -14.828 -7.707 1 82.75 463 ASP A O 1
ATOM 3697 N N . ASN A 1 464 ? 15.148 -14.859 -5.766 1 84.88 464 ASN A N 1
ATOM 3698 C CA . ASN A 1 464 ? 16.422 -14.648 -6.441 1 84.88 464 ASN A CA 1
ATOM 3699 C C . ASN A 1 464 ? 17.031 -15.977 -6.895 1 84.88 464 ASN A C 1
ATOM 3701 O O . ASN A 1 464 ? 18.172 -16 -7.387 1 84.88 464 ASN A O 1
ATOM 3705 N N . SER A 1 465 ? 16.297 -17.031 -6.793 1 81.06 465 SER A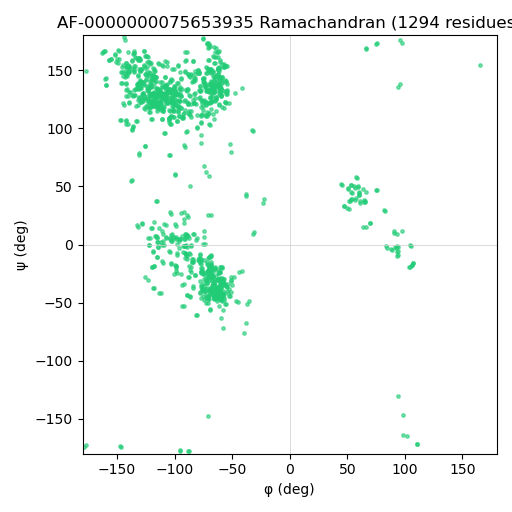 N 1
ATOM 3706 C CA . SER A 1 465 ? 16.797 -18.312 -7.27 1 81.06 465 SER A CA 1
ATOM 3707 C C . SER A 1 465 ? 16.656 -18.438 -8.781 1 81.06 465 SER A C 1
ATOM 3709 O O . SER A 1 465 ? 15.75 -17.844 -9.375 1 81.06 465 SER A O 1
ATOM 3711 N N . GLN A 1 466 ? 17.562 -19.172 -9.273 1 85.69 466 GLN A N 1
ATOM 3712 C CA . GLN A 1 466 ? 17.438 -19.469 -10.695 1 85.69 466 GLN A CA 1
ATOM 3713 C C . GLN A 1 466 ? 16.188 -20.281 -10.992 1 85.69 466 GLN A C 1
ATOM 3715 O O . GLN A 1 466 ? 15.945 -21.312 -10.367 1 85.69 466 GLN A O 1
ATOM 3720 N N . PRO A 1 467 ? 15.406 -19.75 -11.883 1 87.06 467 PRO A N 1
ATOM 3721 C CA . PRO A 1 467 ? 14.219 -20.531 -12.25 1 87.06 467 PRO A CA 1
ATOM 3722 C C . PRO A 1 467 ? 14.57 -21.891 -12.844 1 87.06 467 PRO A C 1
ATOM 3724 O O . PRO A 1 467 ? 15.531 -22 -13.617 1 87.06 467 PRO A O 1
ATOM 3727 N N . LYS A 1 468 ? 13.789 -22.828 -12.555 1 82.12 468 LYS A N 1
ATOM 3728 C CA . LYS A 1 468 ? 13.977 -24.156 -13.141 1 82.12 468 LYS A CA 1
ATOM 3729 C C . LYS A 1 468 ? 13.594 -24.172 -14.617 1 82.12 468 LYS A C 1
ATOM 3731 O O . LYS A 1 468 ? 12.703 -23.422 -15.039 1 82.12 468 LYS A O 1
ATOM 3736 N N . PHE A 1 469 ? 14.211 -25.047 -15.297 1 86.19 469 PHE A N 1
ATOM 3737 C CA . PHE A 1 469 ? 14.008 -25.078 -16.734 1 86.19 469 PHE A CA 1
ATOM 3738 C C . PHE A 1 469 ? 12.586 -25.531 -17.062 1 86.19 469 PHE A C 1
ATOM 3740 O O . PHE A 1 469 ? 12.055 -25.188 -18.125 1 86.19 469 PHE A O 1
ATOM 3747 N N . ASN A 1 470 ? 11.969 -26.203 -16.141 1 79.19 470 ASN A N 1
ATOM 3748 C CA . ASN A 1 470 ? 10.609 -26.688 -16.375 1 79.19 470 ASN A CA 1
ATOM 3749 C C . ASN A 1 470 ? 9.625 -25.516 -16.5 1 79.19 470 ASN A C 1
ATOM 3751 O O . ASN A 1 470 ? 8.539 -25.688 -17.062 1 79.19 470 ASN A O 1
ATOM 3755 N N . TYR A 1 471 ? 10.008 -24.422 -15.992 1 85.75 471 TYR A N 1
ATOM 3756 C CA . TYR A 1 471 ? 9.141 -23.266 -16.109 1 85.75 471 TYR A CA 1
ATOM 3757 C C . TYR A 1 471 ? 9.109 -22.75 -17.547 1 85.75 471 TYR A C 1
ATOM 3759 O O . TYR A 1 471 ? 8.188 -22.031 -17.938 1 85.75 471 TYR A O 1
ATOM 3767 N N . PHE A 1 472 ? 10.156 -23.109 -18.234 1 92.25 472 PHE A N 1
ATOM 3768 C CA . PHE A 1 472 ? 10.258 -22.641 -19.609 1 92.25 472 PHE A CA 1
ATOM 3769 C C . PHE A 1 472 ? 9.828 -23.734 -20.594 1 92.25 472 PHE A C 1
ATOM 3771 O O . PHE A 1 472 ? 10.57 -24.094 -21.5 1 92.25 472 PHE A O 1
ATOM 3778 N N . ASP A 1 473 ? 8.602 -24.156 -20.469 1 87.31 473 ASP A N 1
ATOM 3779 C CA . ASP A 1 473 ? 8.094 -25.25 -21.281 1 87.31 473 ASP A CA 1
ATOM 3780 C C . ASP A 1 473 ? 7.633 -24.75 -22.641 1 87.31 473 ASP A C 1
ATOM 3782 O O . ASP A 1 473 ? 6.723 -23.922 -22.734 1 87.31 473 ASP A O 1
ATOM 3786 N N . ILE A 1 474 ? 8.203 -25.281 -23.703 1 91.31 474 ILE A N 1
ATOM 3787 C CA . ILE A 1 474 ? 7.84 -24.875 -25.047 1 91.31 474 ILE A CA 1
ATOM 3788 C C . ILE A 1 474 ? 7.309 -26.078 -25.828 1 91.31 474 ILE A C 1
ATOM 3790 O O . ILE A 1 474 ? 7.203 -26.031 -27.062 1 91.31 474 ILE A O 1
ATOM 3794 N N . SER A 1 475 ? 7.004 -27.109 -25.172 1 85.44 475 SER A N 1
ATOM 3795 C CA . SER A 1 475 ? 6.648 -28.375 -25.812 1 85.44 475 SER A CA 1
ATOM 3796 C C . SER A 1 475 ? 5.402 -28.219 -26.688 1 85.44 475 SER A C 1
ATOM 3798 O O . SER A 1 475 ? 5.293 -28.859 -27.734 1 85.44 475 SER A O 1
ATOM 3800 N N . HIS A 1 476 ? 4.594 -27.328 -26.297 1 79.38 476 HIS A N 1
ATOM 3801 C CA . HIS A 1 476 ? 3.334 -27.141 -27 1 79.38 476 HIS A CA 1
ATOM 3802 C C . HIS A 1 476 ? 3.568 -26.578 -28.406 1 79.38 476 HIS A C 1
ATOM 3804 O O . HIS A 1 476 ? 2.688 -26.641 -29.266 1 79.38 476 HIS A O 1
ATOM 3810 N N . CYS A 1 477 ? 4.676 -26.062 -28.641 1 87.88 477 CYS A N 1
ATOM 3811 C CA . CYS A 1 477 ? 4.945 -25.406 -29.906 1 87.88 477 CYS A CA 1
ATOM 3812 C C . CYS A 1 477 ? 5.531 -26.375 -30.922 1 87.88 477 CYS A C 1
ATOM 3814 O O . CYS A 1 477 ? 5.816 -26 -32.062 1 87.88 477 CYS A O 1
ATOM 3816 N N . PHE A 1 478 ? 5.727 -27.578 -30.547 1 86.75 478 PHE A N 1
ATOM 3817 C CA . PHE A 1 478 ? 6.281 -28.609 -31.422 1 86.75 478 PHE A CA 1
ATOM 3818 C C . PHE A 1 478 ? 5.266 -29.719 -31.672 1 86.75 478 PHE A C 1
ATOM 3820 O O . PHE A 1 478 ? 4.855 -30.406 -30.75 1 86.75 478 PHE A O 1
ATOM 3827 N N . PRO A 1 479 ? 4.934 -29.859 -32.906 1 78.19 479 PRO A N 1
ATOM 3828 C CA . PRO A 1 479 ? 4.012 -30.953 -33.219 1 78.19 479 PRO A CA 1
ATOM 3829 C C . PRO A 1 479 ? 4.621 -32.312 -32.969 1 78.19 479 PRO A C 1
ATOM 3831 O O . PRO A 1 479 ? 5.824 -32.438 -32.719 1 78.19 479 PRO A O 1
ATOM 3834 N N . ALA A 1 480 ? 3.822 -33.281 -33.031 1 73.19 480 ALA A N 1
ATOM 3835 C CA . ALA A 1 480 ? 4.195 -34.656 -32.656 1 73.19 480 ALA A CA 1
ATOM 3836 C C . ALA A 1 480 ? 5.375 -35.125 -33.5 1 73.19 480 ALA A C 1
ATOM 3838 O O . ALA A 1 480 ? 6.219 -35.906 -33 1 73.19 480 ALA A O 1
ATOM 3839 N N . GLU A 1 481 ? 5.41 -34.688 -34.75 1 78.31 481 GLU A N 1
ATOM 3840 C CA . GLU A 1 481 ? 6.457 -35.156 -35.656 1 78.31 481 GLU A CA 1
ATOM 3841 C C . GLU A 1 481 ? 7.809 -34.562 -35.312 1 78.31 481 GLU A C 1
ATOM 3843 O O . GLU A 1 481 ? 8.852 -35.062 -35.719 1 78.31 481 GLU A O 1
ATOM 3848 N N . ASN A 1 482 ? 7.695 -33.562 -34.531 1 88.19 482 ASN A N 1
ATOM 3849 C CA . ASN A 1 482 ? 8.922 -32.844 -34.188 1 88.19 482 ASN A CA 1
ATOM 3850 C C . ASN A 1 482 ? 9.305 -33.094 -32.719 1 88.19 482 ASN A C 1
ATOM 3852 O O . ASN A 1 482 ? 10.016 -32.281 -32.125 1 88.19 482 ASN A O 1
ATOM 3856 N N . ARG A 1 483 ? 8.789 -34.062 -32.156 1 89.88 483 ARG A N 1
ATOM 3857 C CA . ARG A 1 483 ? 9.195 -34.469 -30.812 1 89.88 483 ARG A CA 1
ATOM 3858 C C . ARG A 1 483 ? 9.234 -36 -30.688 1 89.88 483 ARG A C 1
ATOM 3860 O O . ARG A 1 483 ? 8.57 -36.719 -31.453 1 89.88 483 ARG A O 1
ATOM 3867 N N . LYS A 1 484 ? 10.047 -36.5 -29.797 1 89.69 484 LYS A N 1
ATOM 3868 C CA . LYS A 1 484 ? 10.195 -37.906 -29.547 1 89.69 484 LYS A CA 1
ATOM 3869 C C . LYS A 1 484 ? 10.352 -38.219 -28.062 1 89.69 484 LYS A C 1
ATOM 3871 O O . LYS A 1 484 ? 11.117 -37.531 -27.375 1 89.69 484 LYS A O 1
ATOM 3876 N N . ARG A 1 485 ? 9.555 -39.094 -27.609 1 88.75 485 ARG A N 1
ATOM 3877 C CA . ARG A 1 485 ? 9.664 -39.562 -26.234 1 88.75 485 ARG A CA 1
ATOM 3878 C C . ARG A 1 485 ? 10.656 -40.719 -26.109 1 88.75 485 ARG A C 1
ATOM 3880 O O . ARG A 1 485 ? 10.594 -41.688 -26.875 1 88.75 485 ARG A O 1
ATOM 3887 N N . LEU A 1 486 ? 11.562 -40.594 -25.234 1 92.88 486 LEU A N 1
ATOM 3888 C CA . LEU A 1 486 ? 12.625 -41.562 -25.016 1 92.88 486 LEU A CA 1
ATOM 3889 C C . LEU A 1 486 ? 12.609 -42.094 -23.578 1 92.88 486 LEU A C 1
ATOM 3891 O O . LEU A 1 486 ? 12.039 -41.469 -22.688 1 92.88 486 LEU A O 1
ATOM 3895 N N . GLN A 1 487 ? 13.148 -43.281 -23.406 1 91.69 487 GLN A N 1
ATOM 3896 C CA . GLN A 1 487 ? 13.281 -43.844 -22.078 1 91.69 487 GLN A CA 1
ATOM 3897 C C . GLN A 1 487 ? 14.672 -44.438 -21.859 1 91.69 487 GLN A C 1
ATOM 3899 O O . GLN A 1 487 ? 15.195 -45.125 -22.734 1 91.69 487 GLN A O 1
ATOM 3904 N N . VAL A 1 488 ? 15.227 -44.156 -20.812 1 94.88 488 VAL A N 1
ATOM 3905 C CA . VAL A 1 488 ? 16.484 -44.75 -20.359 1 94.88 488 VAL A CA 1
ATOM 3906 C C . VAL A 1 488 ? 16.312 -45.375 -18.984 1 94.88 488 VAL A C 1
ATOM 3908 O O . VAL A 1 488 ? 15.484 -44.906 -18.188 1 94.88 488 VAL A O 1
ATOM 3911 N N . THR A 1 489 ? 17.062 -46.438 -18.75 1 93.44 489 THR A N 1
ATOM 3912 C CA . THR A 1 489 ? 16.922 -47.188 -17.5 1 93.44 489 THR A CA 1
ATOM 3913 C C . THR A 1 489 ? 18.266 -47.25 -16.75 1 93.44 489 THR A C 1
ATOM 3915 O O . THR A 1 489 ? 19.297 -47.531 -17.359 1 93.44 489 THR A O 1
ATOM 3918 N N . PHE A 1 490 ? 18.172 -47 -15.5 1 94.62 490 PHE A N 1
ATOM 3919 C CA . PHE A 1 490 ? 19.344 -47.094 -14.633 1 94.62 490 PHE A CA 1
ATOM 3920 C C . PHE A 1 490 ? 19.188 -48.219 -13.609 1 94.62 490 PHE A C 1
ATOM 3922 O O . PHE A 1 490 ? 18.062 -48.594 -13.281 1 94.62 490 PHE A O 1
ATOM 3929 N N . PRO A 1 491 ? 20.375 -48.719 -13.125 1 91.69 491 PRO A N 1
ATOM 3930 C CA . PRO A 1 491 ? 20.312 -49.75 -12.078 1 91.69 491 PRO A CA 1
ATOM 3931 C C . PRO A 1 491 ? 19.719 -49.219 -10.773 1 91.69 491 PRO A C 1
ATOM 3933 O O . PRO A 1 491 ? 19.781 -48 -10.508 1 91.69 491 PRO A O 1
ATOM 3936 N N . GLY A 1 492 ? 19.172 -50.062 -9.938 1 87.06 492 GLY A N 1
ATOM 3937 C CA . GLY A 1 492 ? 18.469 -49.719 -8.711 1 87.06 492 GLY A CA 1
ATOM 3938 C C . GLY A 1 492 ? 19.391 -49.594 -7.508 1 87.06 492 GLY A C 1
ATOM 3939 O O . GLY A 1 492 ? 18.922 -49.438 -6.379 1 87.06 492 GLY A O 1
ATOM 3940 N N . ASN A 1 493 ? 20.688 -49.688 -7.715 1 81.94 493 ASN A N 1
ATOM 3941 C CA . ASN A 1 493 ? 21.641 -49.719 -6.609 1 81.94 493 ASN A CA 1
ATOM 3942 C C . ASN A 1 493 ? 21.516 -48.469 -5.742 1 81.94 493 ASN A C 1
ATOM 3944 O O . ASN A 1 493 ? 21.844 -48.5 -4.555 1 81.94 493 ASN A O 1
ATOM 3948 N N . TYR A 1 494 ? 21.172 -47.406 -6.387 1 80.62 494 TYR A N 1
ATOM 3949 C CA . TYR A 1 494 ? 21.047 -46.156 -5.633 1 80.62 494 TYR A CA 1
ATOM 3950 C C . TYR A 1 494 ? 19.609 -45.656 -5.637 1 80.62 494 TYR A C 1
ATOM 3952 O O . TYR A 1 494 ? 19.375 -44.438 -5.73 1 80.62 494 TYR A O 1
ATOM 3960 N N . PHE A 1 495 ? 18.75 -46.5 -5.566 1 81.5 495 PHE A N 1
ATOM 3961 C CA . PHE A 1 495 ? 17.328 -46.188 -5.605 1 81.5 495 PHE A CA 1
ATOM 3962 C C . PHE A 1 495 ? 16.938 -45.25 -4.484 1 81.5 495 PHE A C 1
ATOM 3964 O O . PHE A 1 495 ? 16.25 -44.25 -4.719 1 81.5 495 PHE A O 1
ATOM 3971 N N . THR A 1 496 ? 17.453 -45.5 -3.328 1 72.19 496 THR A N 1
ATOM 3972 C CA . THR A 1 496 ? 17.078 -44.688 -2.166 1 72.19 496 THR A CA 1
ATOM 3973 C C . THR A 1 496 ? 17.562 -43.25 -2.316 1 72.19 496 THR A C 1
ATOM 3975 O O . THR A 1 496 ? 16.859 -42.312 -1.958 1 72.19 496 THR A O 1
ATOM 3978 N N . GLN A 1 497 ? 18.734 -43.125 -2.865 1 76.19 497 GLN A N 1
ATOM 3979 C CA . GLN A 1 497 ? 19.312 -41.812 -3.041 1 76.19 497 GLN A CA 1
ATOM 3980 C C . GLN A 1 497 ? 18.531 -41 -4.086 1 76.19 497 GLN A C 1
ATOM 3982 O O . GLN A 1 497 ? 18.297 -39.812 -3.9 1 76.19 497 GLN A O 1
ATOM 3987 N N . VAL A 1 498 ? 18.156 -41.656 -5.141 1 77.88 498 VAL A N 1
ATOM 3988 C CA . VAL A 1 498 ? 17.422 -40.969 -6.203 1 77.88 498 VAL A CA 1
ATOM 3989 C C . VAL A 1 498 ? 16 -40.656 -5.738 1 77.88 498 VAL A C 1
ATOM 3991 O O . VAL A 1 498 ? 15.5 -39.562 -5.98 1 77.88 498 VAL A O 1
ATOM 3994 N N . PHE A 1 499 ? 15.586 -41.562 -5.055 1 69.44 499 PHE A N 1
ATOM 3995 C CA . PHE A 1 499 ? 14.211 -41.438 -4.586 1 69.44 499 PHE A CA 1
ATOM 3996 C C . PHE A 1 499 ? 14.078 -40.281 -3.615 1 69.44 499 PHE A C 1
ATOM 3998 O O . PHE A 1 499 ? 13.07 -39.562 -3.617 1 69.44 499 PHE A O 1
ATOM 4005 N N . SER A 1 500 ? 15.07 -40.062 -2.865 1 63.56 500 SER A N 1
ATOM 4006 C CA . SER A 1 500 ? 15.039 -39 -1.875 1 63.56 500 SER A CA 1
ATOM 4007 C C . SER A 1 500 ? 15.414 -37.656 -2.498 1 63.56 500 SER A C 1
ATOM 4009 O O . SER A 1 500 ? 15.148 -36.594 -1.918 1 63.56 500 SER A O 1
ATOM 4011 N N . ASN A 1 501 ? 15.961 -37.688 -3.68 1 72.75 501 ASN A N 1
ATOM 4012 C CA . ASN A 1 501 ? 16.422 -36.469 -4.348 1 72.75 501 ASN A CA 1
ATOM 4013 C C . ASN A 1 501 ? 16.062 -36.469 -5.828 1 72.75 501 ASN A C 1
ATOM 4015 O O . ASN A 1 501 ? 16.922 -36.312 -6.684 1 72.75 501 ASN A O 1
ATOM 4019 N N . GLN A 1 502 ? 14.773 -36.656 -6.117 1 74 502 GLN A N 1
ATOM 4020 C CA . GLN A 1 502 ? 14.328 -36.812 -7.496 1 74 502 GLN A CA 1
ATOM 4021 C C . GLN A 1 502 ? 14.602 -35.562 -8.32 1 74 502 GLN A C 1
ATOM 4023 O O . GLN A 1 502 ? 15.023 -35.625 -9.469 1 74 502 GLN A O 1
ATOM 4028 N N . THR A 1 503 ? 14.383 -34.469 -7.672 1 72.19 503 THR A N 1
ATOM 4029 C CA . THR A 1 503 ? 14.562 -33.219 -8.391 1 72.19 503 THR A CA 1
ATOM 4030 C C . THR A 1 503 ? 16.016 -33.031 -8.812 1 72.19 503 THR A C 1
ATOM 4032 O O . THR A 1 503 ? 16.297 -32.656 -9.945 1 72.19 503 THR A O 1
ATOM 4035 N N . LEU A 1 504 ? 16.812 -33.281 -7.844 1 76.12 504 LEU A N 1
ATOM 4036 C CA . LEU A 1 504 ? 18.234 -33.156 -8.156 1 76.12 504 LEU A CA 1
ATOM 4037 C C . LEU A 1 504 ? 18.625 -34.125 -9.258 1 76.12 504 LEU A C 1
ATOM 4039 O O . LEU A 1 504 ? 19.391 -33.781 -10.156 1 76.12 504 LEU A O 1
ATOM 4043 N N . PHE A 1 505 ? 18.203 -35.344 -9.148 1 84.75 505 PHE A N 1
ATOM 4044 C CA . PHE A 1 505 ? 18.516 -36.344 -10.172 1 84.75 505 PHE A CA 1
ATOM 4045 C C . PHE A 1 505 ? 18.016 -35.875 -11.539 1 84.75 505 PHE A C 1
ATOM 4047 O O . PHE A 1 505 ? 18.734 -36 -12.539 1 84.75 505 PHE A O 1
ATOM 4054 N N . MET A 1 506 ? 16.766 -35.406 -11.586 1 86.5 506 MET A N 1
ATOM 4055 C CA . MET A 1 506 ? 16.188 -34.969 -12.844 1 86.5 506 MET A CA 1
ATOM 4056 C C . MET A 1 506 ? 17 -33.812 -13.43 1 86.5 506 MET A C 1
ATOM 4058 O O . MET A 1 506 ? 17.172 -33.719 -14.648 1 86.5 506 MET A O 1
ATOM 4062 N N . GLU A 1 507 ? 17.453 -32.938 -12.633 1 83.06 507 GLU A N 1
ATOM 4063 C CA . GLU A 1 507 ? 18.266 -31.828 -13.102 1 83.06 507 GLU A CA 1
ATOM 4064 C C . GLU A 1 507 ? 19.594 -32.312 -13.68 1 83.06 507 GLU A C 1
ATOM 4066 O O . GLU A 1 507 ? 20.031 -31.828 -14.734 1 83.06 507 GLU A O 1
ATOM 4071 N N . GLU A 1 508 ? 20.203 -33.219 -12.93 1 87.19 508 GLU A N 1
ATOM 4072 C CA . GLU A 1 508 ? 21.453 -33.781 -13.43 1 87.19 508 GLU A CA 1
ATOM 4073 C C . GLU A 1 508 ? 21.219 -34.562 -14.727 1 87.19 508 GLU A C 1
ATOM 4075 O O . GLU A 1 508 ? 22.062 -34.5 -15.633 1 87.19 508 GLU A O 1
ATOM 4080 N N . PHE A 1 509 ? 20.156 -35.25 -14.695 1 93.12 509 PHE A N 1
ATOM 4081 C CA . PHE A 1 509 ? 19.797 -36 -15.898 1 93.12 509 PHE A CA 1
ATOM 4082 C C . PHE A 1 509 ? 19.625 -35.062 -17.078 1 93.12 509 PHE A C 1
ATOM 4084 O O . PHE A 1 509 ? 20.109 -35.344 -18.188 1 93.12 509 PHE A O 1
ATOM 4091 N N . LEU A 1 510 ? 18.891 -34 -16.859 1 93.06 510 LEU A N 1
ATOM 4092 C CA . LEU A 1 510 ? 18.672 -33 -17.891 1 93.06 510 LEU A CA 1
ATOM 4093 C C . LEU A 1 510 ? 20.016 -32.531 -18.469 1 93.06 510 LEU A C 1
ATOM 4095 O O . LEU A 1 510 ? 20.172 -32.438 -19.688 1 93.06 510 LEU A O 1
ATOM 4099 N N . LEU A 1 511 ? 20.953 -32.281 -17.609 1 91 511 LEU A N 1
ATOM 4100 C CA . LEU A 1 511 ? 22.25 -31.781 -18.047 1 91 511 LEU A CA 1
ATOM 4101 C C . LEU A 1 511 ? 22.984 -32.812 -18.906 1 91 511 LEU A C 1
ATOM 4103 O O . LEU A 1 511 ? 23.625 -32.469 -19.891 1 91 511 LEU A O 1
ATOM 4107 N N . VAL A 1 512 ? 22.844 -34.031 -18.5 1 93.31 512 VAL A N 1
ATOM 4108 C CA . VAL A 1 512 ? 23.5 -35.094 -19.25 1 93.31 512 VAL A CA 1
ATOM 4109 C C . VAL A 1 512 ? 22.875 -35.219 -20.641 1 93.31 512 VAL A C 1
ATOM 4111 O O . VAL A 1 512 ? 23.594 -35.406 -21.625 1 93.31 512 VAL A O 1
ATOM 4114 N N . VAL A 1 513 ? 21.562 -35.156 -20.656 1 95.44 513 VAL A N 1
ATOM 4115 C CA . VAL A 1 513 ? 20.891 -35.25 -21.953 1 95.44 513 VAL A CA 1
ATOM 4116 C C . VAL A 1 513 ? 21.312 -34.062 -22.828 1 95.44 513 VAL A C 1
ATOM 4118 O O . VAL A 1 513 ? 21.578 -34.25 -24.016 1 95.44 513 VAL A O 1
ATOM 4121 N N . VAL A 1 514 ? 21.359 -32.906 -22.281 1 93.69 514 VAL A N 1
ATOM 4122 C CA . VAL A 1 514 ? 21.75 -31.703 -22.984 1 93.69 514 VAL A CA 1
ATOM 4123 C C . VAL A 1 514 ? 23.156 -31.844 -23.547 1 93.69 514 VAL A C 1
ATOM 4125 O O . VAL A 1 514 ? 23.406 -31.516 -24.703 1 93.69 514 VAL A O 1
ATOM 4128 N N . GLN A 1 515 ? 24.062 -32.344 -22.75 1 91.88 515 GLN A N 1
ATOM 4129 C CA . GLN A 1 515 ? 25.453 -32.5 -23.172 1 91.88 515 GLN A CA 1
ATOM 4130 C C . GLN A 1 515 ? 25.594 -33.594 -24.219 1 91.88 515 GLN A C 1
ATOM 4132 O O . GLN A 1 515 ? 26.281 -33.406 -25.234 1 91.88 515 GLN A O 1
ATOM 4137 N N . THR A 1 516 ? 24.938 -34.688 -24 1 95.12 516 THR A N 1
ATOM 4138 C CA . THR A 1 516 ? 25.062 -35.844 -24.875 1 95.12 516 THR A CA 1
ATOM 4139 C C . THR A 1 516 ? 24.391 -35.562 -26.219 1 95.12 516 THR A C 1
ATOM 4141 O O . THR A 1 516 ? 24.953 -35.875 -27.281 1 95.12 516 THR A O 1
ATOM 4144 N N . GLY A 1 517 ? 23.203 -35.031 -26.141 1 95 517 GLY A N 1
ATOM 4145 C CA . GLY A 1 517 ? 22.438 -34.75 -27.344 1 95 517 GLY A CA 1
ATOM 4146 C C . GLY A 1 517 ? 22.859 -33.5 -28.047 1 95 517 GLY A C 1
ATOM 4147 O O . GLY A 1 517 ? 22.5 -33.25 -29.203 1 95 517 GLY A O 1
ATOM 4148 N N . MET A 1 518 ? 23.641 -32.688 -27.344 1 92.12 518 MET A N 1
ATOM 4149 C CA . MET A 1 518 ? 24.047 -31.391 -27.844 1 92.12 518 MET A CA 1
ATOM 4150 C C . MET A 1 518 ? 22.844 -30.531 -28.203 1 92.12 518 MET A C 1
ATOM 4152 O O . MET A 1 518 ? 22.734 -30.031 -29.328 1 92.12 518 MET A O 1
ATOM 4156 N N . VAL A 1 519 ? 21.953 -30.484 -27.312 1 94.06 519 VAL A N 1
ATOM 4157 C CA . VAL A 1 519 ? 20.734 -29.703 -27.484 1 94.06 519 VAL A CA 1
ATOM 4158 C C . VAL A 1 519 ? 20.594 -28.688 -26.344 1 94.06 519 VAL A C 1
ATOM 4160 O O . VAL A 1 519 ? 21.312 -28.781 -25.344 1 94.06 519 VAL A O 1
ATOM 4163 N N . SER A 1 520 ? 19.75 -27.688 -26.609 1 90.38 520 SER A N 1
ATOM 4164 C CA . SER A 1 520 ? 19.406 -26.75 -25.531 1 90.38 520 SER A CA 1
ATOM 4165 C C . SER A 1 520 ? 18.531 -27.406 -24.484 1 90.38 520 SER A C 1
ATOM 4167 O O . SER A 1 520 ? 17.75 -28.312 -24.781 1 90.38 520 SER A O 1
ATOM 4169 N N . PRO A 1 521 ? 18.641 -26.938 -23.25 1 91.56 521 PRO A N 1
ATOM 4170 C CA . PRO A 1 521 ? 17.812 -27.5 -22.188 1 91.56 521 PRO A CA 1
ATOM 4171 C C . PRO A 1 521 ? 16.312 -27.328 -22.453 1 91.56 521 PRO A C 1
ATOM 4173 O O . PRO A 1 521 ? 15.508 -28.125 -21.984 1 91.56 521 PRO A O 1
ATOM 4176 N N . LEU A 1 522 ? 15.906 -26.391 -23.234 1 92.75 522 LEU A N 1
ATOM 4177 C CA . LEU A 1 522 ? 14.5 -26.125 -23.516 1 92.75 522 LEU A CA 1
ATOM 4178 C C . LEU A 1 522 ? 13.906 -27.266 -24.344 1 92.75 522 LEU A C 1
ATOM 4180 O O . LEU A 1 522 ? 12.68 -27.422 -24.406 1 92.75 522 LEU A O 1
ATOM 4184 N N . ARG A 1 523 ? 14.781 -28 -24.953 1 94.75 523 ARG A N 1
ATOM 4185 C CA . ARG A 1 523 ? 14.32 -29.031 -25.875 1 94.75 523 ARG A CA 1
ATOM 4186 C C . ARG A 1 523 ? 14.141 -30.359 -25.141 1 94.75 523 ARG A C 1
ATOM 4188 O O . ARG A 1 523 ? 13.688 -31.344 -25.734 1 94.75 523 ARG A O 1
ATOM 4195 N N . VAL A 1 524 ? 14.547 -30.406 -23.922 1 93.19 524 VAL A N 1
ATOM 4196 C CA . VAL A 1 524 ? 14.328 -31.578 -23.094 1 93.19 524 VAL A CA 1
ATOM 4197 C C . VAL A 1 524 ? 13.148 -31.359 -22.156 1 93.19 524 VAL A C 1
ATOM 4199 O O . VAL A 1 524 ? 13.219 -30.531 -21.25 1 93.19 524 VAL A O 1
ATOM 4202 N N . ARG A 1 525 ? 12.125 -32.125 -22.359 1 87.44 525 ARG A N 1
ATOM 4203 C CA . ARG A 1 525 ? 10.883 -31.844 -21.641 1 87.44 525 ARG A CA 1
ATOM 4204 C C . ARG A 1 525 ? 10.32 -33.094 -21.016 1 87.44 525 ARG A C 1
ATOM 4206 O O . ARG A 1 525 ? 10.727 -34.219 -21.359 1 87.44 525 ARG A O 1
ATOM 4213 N N . ASP A 1 526 ? 9.469 -32.906 -20.047 1 80.31 526 ASP A N 1
ATOM 4214 C CA . ASP A 1 526 ? 8.617 -33.938 -19.469 1 80.31 526 ASP A CA 1
ATOM 4215 C C . ASP A 1 526 ? 9.453 -35.062 -18.875 1 80.31 526 ASP A C 1
ATOM 4217 O O . ASP A 1 526 ? 9.227 -36.25 -19.172 1 80.31 526 ASP A O 1
ATOM 4221 N N . ILE A 1 527 ? 10.5 -34.625 -18.188 1 84 527 ILE A N 1
ATOM 4222 C CA . ILE A 1 527 ? 11.289 -35.656 -17.5 1 84 527 ILE A CA 1
ATOM 4223 C C . ILE A 1 527 ? 10.469 -36.281 -16.375 1 84 527 ILE A C 1
ATOM 4225 O O . ILE A 1 527 ? 9.945 -35.562 -15.516 1 84 527 ILE A O 1
ATOM 4229 N N . GLN A 1 528 ? 10.344 -37.5 -16.438 1 76.94 528 GLN A N 1
ATOM 4230 C CA . GLN A 1 528 ? 9.594 -38.25 -15.422 1 76.94 528 GLN A CA 1
ATOM 4231 C C . GLN A 1 528 ? 10.383 -39.469 -14.938 1 76.94 528 GLN A C 1
ATOM 4233 O O . GLN A 1 528 ? 11.047 -40.125 -15.727 1 76.94 528 GLN A O 1
ATOM 4238 N N . LEU A 1 529 ? 10.32 -39.625 -13.664 1 78.12 529 LEU A N 1
ATOM 4239 C CA . LEU A 1 529 ? 10.953 -40.812 -13.07 1 78.12 529 LEU A CA 1
ATOM 4240 C C . LEU A 1 529 ? 9.922 -41.875 -12.742 1 78.12 529 LEU A C 1
ATOM 4242 O O . LEU A 1 529 ? 8.82 -41.562 -12.289 1 78.12 529 LEU A O 1
ATOM 4246 N N . ASP A 1 530 ? 10.312 -43.062 -13.148 1 72.06 530 ASP A N 1
ATOM 4247 C CA . ASP A 1 530 ? 9.547 -44.219 -12.742 1 72.06 530 ASP A CA 1
ATOM 4248 C C . ASP A 1 530 ? 10.469 -45.344 -12.266 1 72.06 530 ASP A C 1
ATOM 4250 O O . ASP A 1 530 ? 11.68 -45.281 -12.453 1 72.06 530 ASP A O 1
ATOM 4254 N N . TYR A 1 531 ? 9.875 -46.281 -11.531 1 75.25 531 TYR A N 1
ATOM 4255 C CA . TYR A 1 531 ? 10.648 -47.375 -10.977 1 75.25 531 TYR A CA 1
ATOM 4256 C C . TYR A 1 531 ? 9.977 -48.719 -11.273 1 75.25 531 TYR A C 1
ATOM 4258 O O . TYR A 1 531 ? 8.75 -48.844 -11.203 1 75.25 531 TYR A O 1
ATOM 4266 N N . ASP A 1 532 ? 10.781 -49.719 -11.641 1 72.94 532 ASP A N 1
ATOM 4267 C CA . ASP A 1 532 ? 10.203 -51.031 -11.891 1 72.94 532 ASP A CA 1
ATOM 4268 C C . ASP A 1 532 ? 10.305 -51.906 -10.656 1 72.94 532 ASP A C 1
ATOM 4270 O O . ASP A 1 532 ? 10.742 -51.469 -9.594 1 72.94 532 ASP A O 1
ATOM 4274 N N . ASP A 1 533 ? 9.867 -53.188 -10.781 1 64.25 533 ASP A N 1
ATOM 4275 C CA . ASP A 1 533 ? 9.773 -54.094 -9.656 1 64.25 533 ASP A CA 1
ATOM 4276 C C . ASP A 1 533 ? 11.156 -54.375 -9.062 1 64.25 533 ASP A C 1
ATOM 4278 O O . ASP A 1 533 ? 11.273 -54.656 -7.871 1 64.25 533 ASP A O 1
ATOM 4282 N N . SER A 1 534 ? 12.188 -54.281 -9.859 1 72.44 534 SER A N 1
ATOM 4283 C CA . SER A 1 534 ? 13.555 -54.5 -9.406 1 72.44 534 SER A CA 1
ATOM 4284 C C . SER A 1 534 ? 14.195 -53.219 -8.914 1 72.44 534 SER A C 1
ATOM 4286 O O . SER A 1 534 ? 15.414 -53.156 -8.773 1 72.44 534 SER A O 1
ATOM 4288 N N . ARG A 1 535 ? 13.406 -52.156 -8.797 1 76.5 535 ARG A N 1
ATOM 4289 C CA . ARG A 1 535 ? 13.805 -50.844 -8.297 1 76.5 535 ARG A CA 1
ATOM 4290 C C . ARG A 1 535 ? 14.742 -50.125 -9.273 1 76.5 535 ARG A C 1
ATOM 4292 O O . ARG A 1 535 ? 15.523 -49.25 -8.883 1 76.5 535 ARG A O 1
ATOM 4299 N N . ARG A 1 536 ? 14.719 -50.594 -10.469 1 86.19 536 ARG A N 1
ATOM 4300 C CA . ARG A 1 536 ? 15.438 -49.875 -11.5 1 86.19 536 ARG A CA 1
ATOM 4301 C C . ARG A 1 536 ? 14.773 -48.5 -11.758 1 86.19 536 ARG A C 1
ATOM 4303 O O . ARG A 1 536 ? 13.555 -48.375 -11.648 1 86.19 536 ARG A O 1
ATOM 4310 N N . ILE A 1 537 ? 15.617 -47.562 -12.047 1 87.19 537 ILE A N 1
ATOM 4311 C CA . ILE A 1 537 ? 15.133 -46.188 -12.266 1 87.19 537 ILE A CA 1
ATOM 4312 C C . ILE A 1 537 ? 14.852 -45.969 -13.75 1 87.19 537 ILE A C 1
ATOM 4314 O O . ILE A 1 537 ? 15.766 -46.031 -14.578 1 87.19 537 ILE A O 1
ATOM 4318 N N . LEU A 1 538 ? 13.617 -45.812 -14.062 1 86.06 538 LEU A N 1
ATOM 4319 C CA . LEU A 1 538 ? 13.219 -45.5 -15.43 1 86.06 538 LEU A CA 1
ATOM 4320 C C . LEU A 1 538 ? 13.023 -44 -15.602 1 86.06 538 LEU A C 1
ATOM 4322 O O . LEU A 1 538 ? 12.281 -43.375 -14.836 1 86.06 538 LEU A O 1
ATOM 4326 N N . VAL A 1 539 ? 13.75 -43.469 -16.562 1 90.19 539 VAL A N 1
ATOM 4327 C CA . VAL A 1 539 ? 13.602 -42.031 -16.844 1 90.19 539 VAL A CA 1
ATOM 4328 C C . VAL A 1 539 ? 13.016 -41.844 -18.25 1 90.19 539 VAL A C 1
ATOM 4330 O O . VAL A 1 539 ? 13.609 -42.25 -19.234 1 90.19 539 VAL A O 1
ATOM 4333 N N . GLU A 1 540 ? 11.852 -41.281 -18.25 1 87.94 540 GLU A N 1
ATOM 4334 C CA . GLU A 1 540 ? 11.25 -40.906 -19.531 1 87.94 540 GLU A CA 1
ATOM 4335 C C . GLU A 1 540 ? 11.367 -39.406 -19.766 1 87.94 540 GLU A C 1
ATOM 4337 O O . GLU A 1 540 ? 11.258 -38.625 -18.828 1 87.94 540 GLU A O 1
ATOM 4342 N N . PHE A 1 541 ? 11.609 -39.094 -21 1 90.75 541 PHE A N 1
ATOM 4343 C CA . PHE A 1 541 ? 11.703 -37.656 -21.344 1 90.75 541 PHE A CA 1
ATOM 4344 C C . PHE A 1 541 ? 11.383 -37.438 -22.828 1 90.75 541 PHE A C 1
ATOM 4346 O O . PHE A 1 541 ? 11.359 -38.406 -23.609 1 90.75 541 PHE A O 1
ATOM 4353 N N . THR A 1 542 ? 11.039 -36.219 -23.109 1 89.88 542 THR A N 1
ATOM 4354 C CA . THR A 1 542 ? 10.727 -35.875 -24.484 1 89.88 542 THR A CA 1
ATOM 4355 C C . THR A 1 542 ? 11.797 -34.938 -25.062 1 89.88 542 THR A C 1
ATOM 4357 O O . THR A 1 542 ? 12.219 -34 -24.422 1 89.88 542 THR A O 1
ATOM 4360 N N . LEU A 1 543 ? 12.281 -35.312 -26.219 1 94.38 543 LEU A N 1
ATOM 4361 C CA . LEU A 1 543 ? 13.195 -34.469 -26.969 1 94.38 543 LEU A CA 1
ATOM 4362 C C . LEU A 1 543 ? 12.453 -33.719 -28.078 1 94.38 543 LEU A C 1
ATOM 4364 O O . LEU A 1 543 ? 11.719 -34.344 -28.859 1 94.38 543 LEU A O 1
ATOM 4368 N N . LEU A 1 544 ? 12.656 -32.438 -28.109 1 93.81 544 LEU A N 1
ATOM 4369 C CA . LEU A 1 544 ? 12.047 -31.609 -29.141 1 93.81 544 LEU A CA 1
ATOM 4370 C C . LEU A 1 544 ? 13.023 -31.359 -30.281 1 93.81 544 LEU A C 1
ATOM 4372 O O . LEU A 1 544 ? 14.234 -31.422 -30.094 1 93.81 544 LEU A O 1
ATOM 4376 N N . ASP A 1 545 ? 12.469 -31.109 -31.406 1 94.88 545 ASP A N 1
ATOM 4377 C CA . ASP A 1 545 ? 13.297 -30.734 -32.562 1 94.88 545 ASP A CA 1
ATOM 4378 C C . ASP A 1 545 ? 13.852 -29.328 -32.406 1 94.88 545 ASP A C 1
ATOM 4380 O O . ASP A 1 545 ? 13.594 -28.656 -31.391 1 94.88 545 ASP A O 1
ATOM 4384 N N . LYS A 1 546 ? 14.742 -29 -33.344 1 93.5 546 LYS A N 1
ATOM 4385 C CA . LYS A 1 546 ? 15.281 -27.641 -33.375 1 93.5 546 LYS A CA 1
ATOM 4386 C C . LYS A 1 546 ? 14.172 -26.625 -33.625 1 93.5 546 LYS A C 1
ATOM 4388 O O . LYS A 1 546 ? 13.055 -26.984 -34 1 93.5 546 LYS A O 1
ATOM 4393 N N . ALA A 1 547 ? 14.508 -25.359 -33.375 1 90.31 547 ALA A N 1
ATOM 4394 C CA . ALA A 1 547 ? 13.539 -24.281 -33.562 1 90.31 547 ALA A CA 1
ATOM 4395 C C . ALA A 1 547 ? 12.961 -24.297 -35 1 90.31 547 ALA A C 1
ATOM 4397 O O . ALA A 1 547 ? 13.68 -24.531 -35.969 1 90.31 547 ALA A O 1
ATOM 4398 N N . PRO A 1 548 ? 11.719 -24.047 -35.031 1 88.69 548 PRO A N 1
ATOM 4399 C CA . PRO A 1 548 ? 11.055 -24.156 -36.312 1 88.69 548 PRO A CA 1
ATOM 4400 C C . PRO A 1 548 ? 11.336 -22.969 -37.219 1 88.69 548 PRO A C 1
ATOM 4402 O O . PRO A 1 548 ? 11.102 -23.031 -38.438 1 88.69 548 PRO A O 1
ATOM 4405 N N . ILE A 1 549 ? 11.797 -21.922 -36.688 1 91.75 549 ILE A N 1
ATOM 4406 C CA . ILE A 1 549 ? 12.102 -20.719 -37.438 1 91.75 549 ILE A CA 1
ATOM 4407 C C . ILE A 1 549 ? 13.453 -20.156 -37 1 91.75 549 ILE A C 1
ATOM 4409 O O . ILE A 1 549 ? 14.008 -20.578 -36 1 91.75 549 ILE A O 1
ATOM 4413 N N . THR A 1 550 ? 13.93 -19.234 -37.906 1 89.44 550 THR A N 1
ATOM 4414 C CA . THR A 1 550 ? 15.133 -18.5 -37.5 1 89.44 550 THR A CA 1
ATOM 4415 C C . THR A 1 550 ? 14.773 -17.328 -36.594 1 89.44 550 THR A C 1
ATOM 4417 O O . THR A 1 550 ? 13.867 -16.547 -36.906 1 89.44 550 THR A O 1
ATOM 4420 N N . GLY A 1 551 ? 15.469 -17.25 -35.5 1 92.19 551 GLY A N 1
ATOM 4421 C CA . GLY A 1 551 ? 15.195 -16.203 -34.531 1 92.19 551 GLY A CA 1
ATOM 4422 C C . GLY A 1 551 ? 15.945 -14.914 -34.812 1 92.19 551 GLY A C 1
ATOM 4423 O O . GLY A 1 551 ? 16.625 -14.797 -35.812 1 92.19 551 GLY A O 1
ATOM 4424 N N . SER A 1 552 ? 15.766 -13.906 -33.906 1 92.19 552 SER A N 1
ATOM 4425 C CA . SER A 1 552 ? 16.266 -12.555 -34.125 1 92.19 552 SER A CA 1
ATOM 4426 C C . SER A 1 552 ? 17.531 -12.297 -33.312 1 92.19 552 SER A C 1
ATOM 4428 O O . SER A 1 552 ? 18.078 -11.195 -33.312 1 92.19 552 SER A O 1
ATOM 4430 N N . VAL A 1 553 ? 18.078 -13.281 -32.688 1 93.44 553 VAL A N 1
ATOM 4431 C CA . VAL A 1 553 ? 19.172 -13.039 -31.766 1 93.44 553 VAL A CA 1
ATOM 4432 C C . VAL A 1 553 ? 20.453 -12.727 -32.531 1 93.44 553 VAL A C 1
ATOM 4434 O O . VAL A 1 553 ? 20.703 -13.305 -33.594 1 93.44 553 VAL A O 1
ATOM 4437 N N . TYR A 1 554 ? 21.156 -11.844 -31.953 1 90 554 TYR A N 1
ATOM 4438 C CA . TYR A 1 554 ? 22.469 -11.5 -32.5 1 90 554 TYR A CA 1
ATOM 4439 C C . TYR A 1 554 ? 23.547 -12.469 -32.031 1 90 554 TYR A C 1
ATOM 4441 O O . TYR A 1 554 ? 23.688 -12.688 -30.812 1 90 554 TYR A O 1
ATOM 4449 N N . CYS A 1 555 ? 24.234 -13.133 -32.875 1 83.81 555 CYS A N 1
ATOM 4450 C CA . CYS A 1 555 ? 25.391 -13.961 -32.562 1 83.81 555 CYS A CA 1
ATOM 4451 C C . CYS A 1 555 ? 26.656 -13.43 -33.25 1 83.81 555 CYS A C 1
ATOM 4453 O O . CYS A 1 555 ? 26.734 -13.398 -34.469 1 83.81 555 CYS A O 1
ATOM 4455 N N . SER A 1 556 ? 27.562 -13.125 -32.188 1 76.38 556 SER A N 1
ATOM 4456 C CA . SER A 1 556 ? 28.844 -12.703 -32.75 1 76.38 556 SER A CA 1
ATOM 4457 C C . SER A 1 556 ? 29.516 -13.852 -33.5 1 76.38 556 SER A C 1
ATOM 4459 O O . SER A 1 556 ? 29.75 -14.914 -32.938 1 76.38 556 SER A O 1
ATOM 4461 N N . GLY A 1 557 ? 29.609 -13.883 -34.812 1 72.69 557 GLY A N 1
ATOM 4462 C CA . GLY A 1 557 ? 30.25 -14.898 -35.625 1 72.69 557 GLY A CA 1
ATOM 4463 C C . GLY A 1 557 ? 29.297 -15.93 -36.188 1 72.69 557 GLY A C 1
ATOM 4464 O O . GLY A 1 557 ? 29.703 -17.016 -36.594 1 72.69 557 GLY A O 1
ATOM 4465 N N . GLY A 1 558 ? 28.031 -15.617 -36.062 1 73.12 558 GLY A N 1
ATOM 4466 C CA . GLY A 1 558 ? 27.031 -16.531 -36.531 1 73.12 558 GLY A CA 1
ATOM 4467 C C . GLY A 1 558 ? 26.5 -17.469 -35.469 1 73.12 558 GLY A C 1
ATOM 4468 O O . GLY A 1 558 ? 27.266 -17.953 -34.625 1 73.12 558 GLY A O 1
ATOM 4469 N N . CYS A 1 559 ? 25.172 -17.625 -35.469 1 78.38 559 CYS A N 1
ATOM 4470 C CA . CYS A 1 559 ? 24.531 -18.469 -34.469 1 78.38 559 CYS A CA 1
ATOM 4471 C C . CYS A 1 559 ? 24.844 -19.938 -34.688 1 78.38 559 CYS A C 1
ATOM 4473 O O . CYS A 1 559 ? 24.891 -20.391 -35.812 1 78.38 559 CYS A O 1
ATOM 4475 N N . ARG A 1 560 ? 25.25 -20.641 -33.656 1 79.06 560 ARG A N 1
ATOM 4476 C CA . ARG A 1 560 ? 25.516 -22.078 -33.75 1 79.06 560 ARG A CA 1
ATOM 4477 C C . ARG A 1 560 ? 24.266 -22.828 -34.188 1 79.06 560 ARG A C 1
ATOM 4479 O O . ARG A 1 560 ? 23.188 -22.625 -33.625 1 79.06 560 ARG A O 1
ATOM 4486 N N . PRO A 1 561 ? 24.5 -23.625 -35.25 1 86.12 561 PRO A N 1
ATOM 4487 C CA . PRO A 1 561 ? 23.328 -24.406 -35.656 1 86.12 561 PRO A CA 1
ATOM 4488 C C . PRO A 1 561 ? 22.875 -25.391 -34.594 1 86.12 561 PRO A C 1
ATOM 4490 O O . PRO A 1 561 ? 23.703 -26 -33.906 1 86.12 561 PRO A O 1
ATOM 4493 N N . GLU A 1 562 ? 21.578 -25.625 -34.5 1 92.25 562 GLU A N 1
ATOM 4494 C CA . GLU A 1 562 ? 21.016 -26.578 -33.562 1 92.25 562 GLU A CA 1
ATOM 4495 C C . GLU A 1 562 ? 21.078 -28 -34.094 1 92.25 562 GLU A C 1
ATOM 4497 O O . GLU A 1 562 ? 20.953 -28.219 -35.281 1 92.25 562 GLU A O 1
ATOM 4502 N N . THR A 1 563 ? 21.25 -28.938 -33.188 1 94.75 563 THR A N 1
ATOM 4503 C CA . THR A 1 563 ? 21.266 -30.344 -33.531 1 94.75 563 THR A CA 1
ATOM 4504 C C . THR A 1 563 ? 19.859 -30.812 -33.906 1 94.75 563 THR A C 1
ATOM 4506 O O . THR A 1 563 ? 18.922 -30.672 -33.125 1 94.75 563 THR A O 1
ATOM 4509 N N . PRO A 1 564 ? 19.734 -31.328 -35.125 1 95.44 564 PRO A N 1
ATOM 4510 C CA . PRO A 1 564 ? 18.422 -31.859 -35.5 1 95.44 564 PRO A CA 1
ATOM 4511 C C . PRO A 1 564 ? 17.953 -32.969 -34.562 1 95.44 564 PRO A C 1
ATOM 4513 O O . PRO A 1 564 ? 18.781 -33.688 -34 1 95.44 564 PRO A O 1
ATOM 4516 N N . LEU A 1 565 ? 16.672 -33.125 -34.5 1 96.12 565 LEU A N 1
ATOM 4517 C CA . LEU A 1 565 ? 16.062 -34.062 -33.562 1 96.12 565 LEU A CA 1
ATOM 4518 C C . LEU A 1 565 ? 16.641 -35.469 -33.75 1 96.12 565 LEU A C 1
ATOM 4520 O O . LEU A 1 565 ? 17.094 -36.094 -32.781 1 96.12 565 LEU A O 1
ATOM 4524 N N . GLN A 1 566 ? 16.641 -35.969 -35 1 95.5 566 GLN A N 1
ATOM 4525 C CA . GLN A 1 566 ? 17.094 -37.312 -35.25 1 95.5 566 GLN A CA 1
ATOM 4526 C C . GLN A 1 566 ? 18.562 -37.5 -34.844 1 95.5 566 GLN A C 1
ATOM 4528 O O . GLN A 1 566 ? 18.953 -38.531 -34.312 1 95.5 566 GLN A O 1
ATOM 4533 N N . SER A 1 567 ? 19.344 -36.531 -35.156 1 96.38 567 SER A N 1
ATOM 4534 C CA . SER A 1 567 ? 20.75 -36.562 -34.75 1 96.38 567 SER A CA 1
ATOM 4535 C C . SER A 1 567 ? 20.906 -36.594 -33.25 1 96.38 567 SER A C 1
ATOM 4537 O O . SER A 1 567 ? 21.781 -37.312 -32.719 1 96.38 567 SER A O 1
ATOM 4539 N N . ALA A 1 568 ? 20.141 -35.812 -32.562 1 96.94 568 ALA A N 1
ATOM 4540 C CA . ALA A 1 568 ? 20.172 -35.781 -31.094 1 96.94 568 ALA A CA 1
ATOM 4541 C C . ALA A 1 568 ? 19.766 -37.156 -30.516 1 96.94 568 ALA A C 1
ATOM 4543 O O . ALA A 1 568 ? 20.391 -37.625 -29.562 1 96.94 568 ALA A O 1
ATOM 4544 N N . ILE A 1 569 ? 18.766 -37.719 -31.109 1 96.38 569 ILE A N 1
ATOM 4545 C CA . ILE A 1 569 ? 18.297 -39.031 -30.688 1 96.38 569 ILE A CA 1
ATOM 4546 C C . ILE A 1 569 ? 19.406 -40.062 -30.875 1 96.38 569 ILE A C 1
ATOM 4548 O O . ILE A 1 569 ? 19.656 -40.875 -29.984 1 96.38 569 ILE A O 1
ATOM 4552 N N . ASN A 1 570 ? 20.016 -40 -32 1 96.62 570 ASN A N 1
ATOM 4553 C CA . ASN A 1 570 ? 21.094 -40.969 -32.312 1 96.62 570 ASN A CA 1
ATOM 4554 C C . ASN A 1 570 ? 22.25 -40.812 -31.328 1 96.62 570 ASN A C 1
ATOM 4556 O O . ASN A 1 570 ? 22.844 -41.812 -30.922 1 96.62 570 ASN A O 1
ATOM 4560 N N . LYS A 1 571 ? 22.5 -39.625 -30.984 1 96.69 571 LYS A N 1
ATOM 4561 C CA . LYS A 1 571 ? 23.594 -39.375 -30.047 1 96.69 571 LYS A CA 1
ATOM 4562 C C . LYS A 1 571 ? 23.266 -39.969 -28.672 1 96.69 571 LYS A C 1
ATOM 4564 O O . LYS A 1 571 ? 24.109 -40.625 -28.047 1 96.69 571 LYS A O 1
ATOM 4569 N N . VAL A 1 572 ? 22.094 -39.719 -28.203 1 97.19 572 VAL A N 1
ATOM 4570 C CA . VAL A 1 572 ? 21.672 -40.25 -26.906 1 97.19 572 VAL A CA 1
ATOM 4571 C C . VAL A 1 572 ? 21.656 -41.781 -26.953 1 97.19 572 VAL A C 1
ATOM 4573 O O . VAL A 1 572 ? 22.156 -42.438 -26.031 1 97.19 572 VAL A O 1
ATOM 4576 N N . GLN A 1 573 ? 21.125 -42.312 -28.016 1 96.56 573 GLN A N 1
ATOM 4577 C CA . GLN A 1 573 ? 21.062 -43.75 -28.188 1 96.56 573 GLN A CA 1
ATOM 4578 C C . GLN A 1 573 ? 22.453 -44.375 -28.203 1 96.56 573 GLN A C 1
ATOM 4580 O O . GLN A 1 573 ? 22.703 -45.375 -27.531 1 96.56 573 GLN A O 1
ATOM 4585 N N . SER A 1 574 ? 23.312 -43.781 -28.953 1 96.19 574 SER A N 1
ATOM 4586 C CA . SER A 1 574 ? 24.688 -44.281 -29.047 1 96.19 574 SER A CA 1
ATOM 4587 C C . SER A 1 574 ? 25.391 -44.25 -27.703 1 96.19 574 SER A C 1
ATOM 4589 O O . SER A 1 574 ? 26.141 -45.156 -27.344 1 96.19 574 SER A O 1
ATOM 4591 N N . ALA A 1 575 ? 25.172 -43.188 -26.984 1 96.75 575 ALA A N 1
ATOM 4592 C CA . ALA A 1 575 ? 25.797 -43.031 -25.672 1 96.75 575 ALA A CA 1
ATOM 4593 C C . ALA A 1 575 ? 25.266 -44.094 -24.719 1 96.75 575 ALA A C 1
ATOM 4595 O O . ALA A 1 575 ? 26.031 -44.656 -23.906 1 96.75 575 ALA A O 1
ATOM 4596 N N . VAL A 1 576 ? 23.984 -44.312 -24.766 1 96.88 576 VAL A N 1
ATOM 4597 C CA . VAL A 1 576 ? 23.391 -45.344 -23.891 1 96.88 576 VAL A CA 1
ATOM 4598 C C . VAL A 1 576 ? 23.891 -46.719 -24.281 1 96.88 576 VAL A C 1
ATOM 4600 O O . VAL A 1 576 ? 24.359 -47.469 -23.422 1 96.88 576 VAL A O 1
ATOM 4603 N N . ASN A 1 577 ? 23.906 -47.031 -25.562 1 95.19 577 ASN A N 1
ATOM 4604 C CA . ASN A 1 577 ? 24.312 -48.344 -26.062 1 95.19 577 ASN A CA 1
ATOM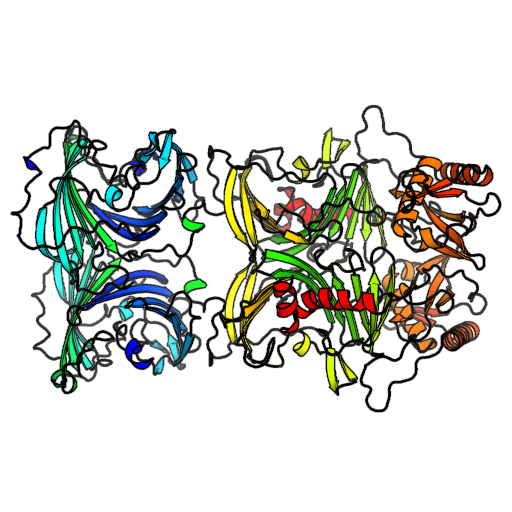 4605 C C . ASN A 1 577 ? 25.812 -48.562 -25.828 1 95.19 577 ASN A C 1
ATOM 4607 O O . ASN A 1 577 ? 26.25 -49.719 -25.688 1 95.19 577 ASN A O 1
ATOM 4611 N N . GLY A 1 578 ? 26.547 -47.5 -25.781 1 94.69 578 GLY A N 1
ATOM 4612 C CA . GLY A 1 578 ? 27.984 -47.594 -25.578 1 94.69 578 GLY A CA 1
ATOM 4613 C C . GLY A 1 578 ? 28.391 -47.531 -24.125 1 94.69 578 GLY A C 1
ATOM 4614 O O . GLY A 1 578 ? 29.578 -47.375 -23.812 1 94.69 578 GLY A O 1
ATOM 4615 N N . ASN A 1 579 ? 27.516 -47.5 -23.266 1 94.12 579 ASN A N 1
ATOM 4616 C CA . ASN A 1 579 ? 27.766 -47.438 -21.828 1 94.12 579 ASN A CA 1
ATOM 4617 C C . ASN A 1 579 ? 28.438 -46.125 -21.438 1 94.12 579 ASN A C 1
ATOM 4619 O O . ASN A 1 579 ? 29.297 -46.125 -20.547 1 94.12 579 ASN A O 1
ATOM 4623 N N . GLN A 1 580 ? 28.047 -45.156 -22.078 1 93.12 580 GLN A N 1
ATOM 4624 C CA . GLN A 1 580 ? 28.672 -43.875 -21.828 1 93.12 580 GLN A CA 1
ATOM 4625 C C . GLN A 1 580 ? 27.688 -42.875 -21.234 1 93.12 580 GLN A C 1
ATOM 4627 O O . GLN A 1 580 ? 28.078 -41.781 -20.828 1 93.12 580 GLN A O 1
ATOM 4632 N N . PHE A 1 581 ? 26.422 -43.188 -21.219 1 96.81 581 PHE A N 1
ATOM 4633 C CA . PHE A 1 581 ? 25.391 -42.312 -20.641 1 96.81 581 PHE A CA 1
ATOM 4634 C C . PHE A 1 581 ? 25.344 -42.469 -19.125 1 96.81 581 PHE A C 1
ATOM 4636 O O . PHE A 1 581 ? 24.703 -43.375 -18.594 1 96.81 581 PHE A O 1
ATOM 4643 N N . THR A 1 582 ? 25.984 -41.438 -18.469 1 94.69 582 THR A N 1
ATOM 4644 C CA . THR A 1 582 ? 26.156 -41.531 -17.031 1 94.69 582 THR A CA 1
ATOM 4645 C C . THR A 1 582 ? 25.641 -40.25 -16.344 1 94.69 582 THR A C 1
ATOM 4647 O O . THR A 1 582 ? 25.922 -39.156 -16.812 1 94.69 582 THR A O 1
ATOM 4650 N N . VAL A 1 583 ? 24.828 -40.438 -15.352 1 94.56 583 VAL A N 1
ATOM 4651 C CA . VAL A 1 583 ? 24.344 -39.344 -14.516 1 94.56 583 VAL A CA 1
ATOM 4652 C C . VAL A 1 583 ? 25.062 -39.375 -13.172 1 94.56 583 VAL A C 1
ATOM 4654 O O . VAL A 1 583 ? 25.266 -40.438 -12.586 1 94.56 583 VAL A O 1
ATOM 4657 N N . GLN A 1 584 ? 25.516 -38.188 -12.758 1 90.31 584 GLN A N 1
ATOM 4658 C CA . GLN A 1 584 ? 26.219 -38.094 -11.477 1 90.31 584 GLN A CA 1
ATOM 4659 C C . GLN A 1 584 ? 25.438 -37.219 -10.492 1 90.31 584 GLN A C 1
ATOM 4661 O O . GLN A 1 584 ? 24.844 -36.219 -10.883 1 90.31 584 GLN A O 1
ATOM 4666 N N . MET A 1 585 ? 25.297 -37.656 -9.305 1 87.69 585 MET A N 1
ATOM 4667 C CA . MET A 1 585 ? 24.703 -36.906 -8.211 1 87.69 585 MET A CA 1
ATOM 4668 C C . MET A 1 585 ? 25.672 -36.781 -7.047 1 87.69 585 MET A C 1
ATOM 4670 O O . MET A 1 585 ? 26.5 -37.688 -6.816 1 87.69 585 MET A O 1
ATOM 4674 N N . PRO A 1 586 ? 25.578 -35.625 -6.414 1 81.5 586 PRO A N 1
ATOM 4675 C CA . PRO A 1 586 ? 26.391 -35.531 -5.207 1 81.5 586 PRO A CA 1
ATOM 4676 C C . PRO A 1 586 ? 26.062 -36.594 -4.172 1 81.5 586 PRO A C 1
ATOM 4678 O O . PRO A 1 586 ? 24.891 -36.938 -3.992 1 81.5 586 PRO A O 1
ATOM 4681 N N . ASN A 1 587 ? 27.078 -37.125 -3.557 1 78.12 587 ASN A N 1
ATOM 4682 C CA . ASN A 1 587 ? 26.953 -38.094 -2.473 1 78.12 587 ASN A CA 1
ATOM 4683 C C . ASN A 1 587 ? 26.969 -37.406 -1.108 1 78.12 587 ASN A C 1
ATOM 4685 O O . ASN A 1 587 ? 27.984 -36.844 -0.696 1 78.12 587 ASN A O 1
ATOM 4689 N N . PRO A 1 588 ? 25.781 -37.406 -0.472 1 70.12 588 PRO A N 1
ATOM 4690 C CA . PRO A 1 588 ? 25.766 -36.719 0.832 1 70.12 588 PRO A CA 1
ATOM 4691 C C . PRO A 1 588 ? 26.766 -37.344 1.818 1 70.12 588 PRO A C 1
ATOM 4693 O O . PRO A 1 588 ? 27.234 -36.625 2.721 1 70.12 588 PRO A O 1
ATOM 4696 N N . ALA A 1 589 ? 27.078 -38.625 1.732 1 72 589 ALA A N 1
ATOM 4697 C CA . ALA A 1 589 ? 27.969 -39.344 2.654 1 72 589 ALA A CA 1
ATOM 4698 C C . ALA A 1 589 ? 29.438 -39 2.359 1 72 589 ALA A C 1
ATOM 4700 O O . ALA A 1 589 ? 30.281 -39.031 3.258 1 72 589 ALA A O 1
ATOM 4701 N N . ASP A 1 590 ? 29.812 -38.875 1.155 1 77.56 590 ASP A N 1
ATOM 4702 C CA . ASP A 1 590 ? 31.188 -38.562 0.734 1 77.56 590 ASP A CA 1
ATOM 4703 C C . ASP A 1 590 ? 31.188 -37.594 -0.45 1 77.56 590 ASP A C 1
ATOM 4705 O O . ASP A 1 590 ? 30.953 -38 -1.59 1 77.56 590 ASP A O 1
ATOM 4709 N N . ALA A 1 591 ? 31.484 -36.375 -0.172 1 78.56 591 ALA A N 1
ATOM 4710 C CA . ALA A 1 591 ? 31.453 -35.344 -1.19 1 78.56 591 ALA A CA 1
ATOM 4711 C C . ALA A 1 591 ? 32.438 -35.625 -2.311 1 78.56 591 ALA A C 1
ATOM 4713 O O . ALA A 1 591 ? 32.281 -35.188 -3.443 1 78.56 591 ALA A O 1
ATOM 4714 N N . ASN A 1 592 ? 33.5 -36.406 -2.035 1 78.62 592 ASN A N 1
ATOM 4715 C CA . ASN A 1 592 ? 34.562 -36.688 -3.018 1 78.62 592 ASN A CA 1
ATOM 4716 C C . ASN A 1 592 ? 34.219 -37.875 -3.891 1 78.62 592 ASN A C 1
ATOM 4718 O O . ASN A 1 592 ? 34.906 -38.188 -4.859 1 78.62 592 ASN A O 1
ATOM 4722 N N . LYS A 1 593 ? 33.156 -38.625 -3.613 1 85.12 593 LYS A N 1
ATOM 4723 C CA . LYS A 1 593 ? 32.75 -39.781 -4.398 1 85.12 593 LYS A CA 1
ATOM 4724 C C . LYS A 1 593 ? 31.297 -39.625 -4.836 1 85.12 593 LYS A C 1
ATOM 4726 O O . LYS A 1 593 ? 30.406 -40.219 -4.234 1 85.12 593 LYS A O 1
ATOM 4731 N N . PRO A 1 594 ? 31.109 -38.906 -5.977 1 88.12 594 PRO A N 1
ATOM 4732 C CA . PRO A 1 594 ? 29.719 -38.75 -6.449 1 88.12 594 PRO A CA 1
ATOM 4733 C C . PRO A 1 594 ? 29.078 -40.094 -6.812 1 88.12 594 PRO A C 1
ATOM 4735 O O . PRO A 1 594 ? 29.797 -41.062 -7.129 1 88.12 594 PRO A O 1
ATOM 4738 N N . LEU A 1 595 ? 27.844 -40.125 -6.648 1 90.75 595 LEU A N 1
ATOM 4739 C CA . LEU A 1 595 ? 27.094 -41.312 -7.113 1 90.75 595 LEU A CA 1
ATOM 4740 C C . LEU A 1 595 ? 27 -41.312 -8.633 1 90.75 595 LEU A C 1
ATOM 4742 O O . LEU A 1 595 ? 26.594 -40.312 -9.25 1 90.75 595 LEU A O 1
ATOM 4746 N N . VAL A 1 596 ? 27.5 -42.406 -9.141 1 90.69 596 VAL A N 1
ATOM 4747 C CA . VAL A 1 596 ? 27.5 -42.5 -10.594 1 90.69 596 VAL A CA 1
ATOM 4748 C C . VAL A 1 596 ? 26.484 -43.531 -11.055 1 90.69 596 VAL A C 1
ATOM 4750 O O . VAL A 1 596 ? 26.5 -44.688 -10.586 1 90.69 596 VAL A O 1
ATOM 4753 N N . PHE A 1 597 ? 25.578 -43.125 -11.938 1 93.19 597 PHE A N 1
ATOM 4754 C CA . PHE A 1 597 ? 24.547 -43.969 -12.547 1 93.19 597 PHE A CA 1
ATOM 4755 C C . PHE A 1 597 ? 24.812 -44.156 -14.039 1 93.19 597 PHE A C 1
ATOM 4757 O O . PHE A 1 597 ? 24.844 -43.156 -14.789 1 93.19 597 PHE A O 1
ATOM 4764 N N . THR A 1 598 ? 25.062 -45.406 -14.367 1 93.88 598 THR A N 1
ATOM 4765 C CA . THR A 1 598 ? 25.234 -45.688 -15.789 1 93.88 598 THR A CA 1
ATOM 4766 C C . THR A 1 598 ? 23.984 -46.375 -16.344 1 93.88 598 THR A C 1
ATOM 4768 O O . THR A 1 598 ? 23.516 -47.375 -15.789 1 93.88 598 THR A O 1
ATOM 4771 N N . ALA A 1 599 ? 23.484 -45.875 -17.469 1 96.19 599 ALA A N 1
ATOM 4772 C CA . ALA A 1 599 ? 22.281 -46.438 -18.078 1 96.19 599 ALA A CA 1
ATOM 4773 C C . ALA A 1 599 ? 22.547 -47.812 -18.641 1 96.19 599 ALA A C 1
ATOM 4775 O O . ALA A 1 599 ? 23.625 -48.094 -19.156 1 96.19 599 ALA A O 1
ATOM 4776 N N . TYR A 1 600 ? 21.469 -48.656 -18.594 1 94.38 600 TYR A N 1
ATOM 4777 C CA . TYR A 1 600 ? 21.547 -49.969 -19.219 1 94.38 600 TYR A CA 1
ATOM 4778 C C . TYR A 1 600 ? 21.594 -49.875 -20.734 1 94.38 600 TYR A C 1
ATOM 4780 O O . TYR A 1 600 ? 20.719 -49.25 -21.344 1 94.38 600 TYR A O 1
ATOM 4788 N N . PRO A 1 601 ? 22.562 -50.469 -21.328 1 92.06 601 PRO A N 1
ATOM 4789 C CA . PRO A 1 601 ? 22.656 -50.344 -22.797 1 92.06 601 PRO A CA 1
ATOM 4790 C C . PRO A 1 601 ? 21.5 -51.062 -23.516 1 92.06 601 PRO A C 1
ATOM 4792 O O . PRO A 1 601 ? 21.141 -50.656 -24.625 1 92.06 601 PRO A O 1
ATOM 4795 N N . ASP A 1 602 ? 20.922 -52.062 -22.969 1 87.31 602 ASP A N 1
ATOM 4796 C CA . ASP A 1 602 ? 19.938 -52.875 -23.656 1 87.31 602 ASP A CA 1
ATOM 4797 C C . ASP A 1 602 ? 18.516 -52.469 -23.266 1 87.31 602 ASP A C 1
ATOM 4799 O O . ASP A 1 602 ? 17.547 -53.156 -23.625 1 87.31 602 ASP A O 1
ATOM 4803 N N . LYS A 1 603 ? 18.406 -51.344 -22.688 1 89.56 603 LYS A N 1
ATOM 4804 C CA . LYS A 1 603 ? 17.078 -51 -22.203 1 89.56 603 LYS A CA 1
ATOM 4805 C C . LYS A 1 603 ? 16.656 -49.625 -22.703 1 89.56 603 LYS A C 1
ATOM 4807 O O . LYS A 1 603 ? 15.727 -49 -22.156 1 89.56 603 LYS A O 1
ATOM 4812 N N . TYR A 1 604 ? 17.281 -49.188 -23.672 1 92.5 604 TYR A N 1
ATOM 4813 C CA . TYR A 1 604 ? 16.891 -47.938 -24.328 1 92.5 604 TYR A CA 1
ATOM 4814 C C . TYR A 1 604 ? 15.617 -48.125 -25.125 1 92.5 604 TYR A C 1
ATOM 4816 O O . TYR A 1 604 ? 15.445 -49.156 -25.812 1 92.5 604 TYR A O 1
ATOM 4824 N N . ARG A 1 605 ? 14.641 -47.125 -25.016 1 91 605 ARG A N 1
ATOM 4825 C CA . ARG A 1 605 ? 13.414 -47.188 -25.797 1 91 605 ARG A CA 1
ATOM 4826 C C . ARG A 1 605 ? 13.125 -45.844 -26.453 1 91 605 ARG A C 1
ATOM 4828 O O . ARG A 1 605 ? 13.32 -44.781 -25.828 1 91 605 ARG A O 1
ATOM 4835 N N . ASP A 1 606 ? 12.703 -45.875 -27.688 1 87.25 606 ASP A N 1
ATOM 4836 C CA . ASP A 1 606 ? 12.266 -44.688 -28.391 1 87.25 606 ASP A CA 1
ATOM 4837 C C . ASP A 1 606 ? 10.93 -44.938 -29.094 1 87.25 606 ASP A C 1
ATOM 4839 O O . ASP A 1 606 ? 10.562 -44.188 -30.016 1 87.25 606 ASP A O 1
ATOM 4843 N N . ASP A 1 607 ? 10.234 -45.938 -28.75 1 75.69 607 ASP A N 1
ATOM 4844 C CA . ASP A 1 607 ? 8.961 -46.312 -29.359 1 75.69 607 ASP A CA 1
ATOM 4845 C C . ASP A 1 607 ? 7.789 -45.938 -28.469 1 75.69 607 ASP A C 1
ATOM 4847 O O . ASP A 1 607 ? 6.719 -46.531 -28.531 1 75.69 607 ASP A O 1
ATOM 4851 N N . LEU A 1 608 ? 8.117 -44.906 -27.719 1 74 608 LEU A N 1
ATOM 4852 C CA . LEU A 1 608 ? 7.066 -44.469 -26.812 1 74 608 LEU A CA 1
ATOM 4853 C C . LEU A 1 608 ? 6.137 -43.469 -27.484 1 74 608 LEU A C 1
ATOM 4855 O O . LEU A 1 608 ? 6.562 -42.719 -28.359 1 74 608 LEU A O 1
ATOM 4859 N N . THR A 1 609 ? 4.852 -43.562 -27.109 1 59.22 609 THR A N 1
ATOM 4860 C CA . THR A 1 609 ? 3.896 -42.594 -27.656 1 59.22 609 THR A CA 1
ATOM 4861 C C . THR A 1 609 ? 4.09 -41.25 -27 1 59.22 609 THR A C 1
ATOM 4863 O O . THR A 1 609 ? 4.371 -41.156 -25.812 1 59.22 609 THR A O 1
ATOM 4866 N N . VAL A 1 610 ? 4.34 -40.156 -27.891 1 52.72 610 VAL A N 1
ATOM 4867 C CA . VAL A 1 610 ? 4.5 -38.781 -27.422 1 52.72 610 VAL A CA 1
ATOM 4868 C C . VAL A 1 610 ? 3.137 -38.188 -27.078 1 52.72 610 VAL A C 1
ATOM 4870 O O . VAL A 1 610 ? 2.217 -38.219 -27.906 1 52.72 610 VAL A O 1
ATOM 4873 N N . PRO A 1 611 ? 3.049 -37.844 -25.766 1 50.41 611 PRO A N 1
ATOM 4874 C CA . PRO A 1 611 ? 1.823 -37.094 -25.5 1 50.41 611 PRO A CA 1
ATOM 4875 C C . PRO A 1 611 ? 1.821 -35.719 -26.141 1 50.41 611 PRO A C 1
ATOM 4877 O O . PRO A 1 611 ? 2.869 -35.062 -26.234 1 50.41 611 PRO A O 1
ATOM 4880 N N . GLY A 1 612 ? 0.936 -35.25 -27.141 1 52.28 612 GLY A N 1
ATOM 4881 C CA . GLY A 1 612 ? 1.149 -33.844 -27.406 1 52.28 612 GLY A CA 1
ATOM 4882 C C . GLY A 1 612 ? 0.178 -33.281 -28.422 1 52.28 612 GLY A C 1
ATOM 4883 O O . GLY A 1 612 ? -0.474 -34.031 -29.141 1 52.28 612 GLY A O 1
ATOM 4884 N N . LYS A 1 613 ? -0.201 -32 -28.344 1 48.25 613 LYS A N 1
ATOM 4885 C CA . LYS A 1 613 ? -1.115 -31.047 -28.953 1 48.25 613 LYS A CA 1
ATOM 4886 C C . LYS A 1 613 ? -0.677 -30.703 -30.375 1 48.25 613 LYS A C 1
ATOM 4888 O O . LYS A 1 613 ? 0.488 -30.359 -30.594 1 48.25 613 LYS A O 1
ATOM 4893 N N . PRO A 1 614 ? -1.47 -31.094 -31.344 1 42.06 614 PRO A N 1
ATOM 4894 C CA . PRO A 1 614 ? -1.106 -30.5 -32.625 1 42.06 614 PRO A CA 1
ATOM 4895 C C . PRO A 1 614 ? -1.058 -28.969 -32.594 1 42.06 614 PRO A C 1
ATOM 4897 O O . PRO A 1 614 ? -1.864 -28.344 -31.891 1 42.06 614 PRO A O 1
ATOM 4900 N N . GLN A 1 615 ? 0.003 -28.266 -33.062 1 43.19 615 GLN A N 1
ATOM 4901 C CA . GLN A 1 615 ? 0.361 -26.859 -33.125 1 43.19 615 GLN A CA 1
ATOM 4902 C C . GLN A 1 615 ? -0.503 -26.094 -34.125 1 43.19 615 GLN A C 1
ATOM 4904 O O . GLN A 1 615 ? -0.472 -26.391 -35.312 1 43.19 615 GLN A O 1
ATOM 4909 N N . GLN A 1 616 ? -1.789 -25.969 -34.125 1 38.81 616 GLN A N 1
ATOM 4910 C CA . GLN A 1 616 ? -2.105 -24.984 -35.156 1 38.81 616 GLN A CA 1
ATOM 4911 C C . GLN A 1 616 ? -1.676 -23.578 -34.719 1 38.81 616 GLN A C 1
ATOM 4913 O O . GLN A 1 616 ? -1.982 -23.141 -33.594 1 38.81 616 GLN A O 1
ATOM 4918 N N . GLY A 1 617 ? -0.632 -23.047 -35.438 1 39.28 617 GLY A N 1
ATOM 4919 C CA . GLY A 1 617 ? -0.122 -21.703 -35.25 1 39.28 617 GLY A CA 1
ATOM 4920 C C . GLY A 1 617 ? -1.188 -20.641 -35.406 1 39.28 617 GLY A C 1
ATOM 4921 O O . GLY A 1 617 ? -2.221 -20.875 -36.062 1 39.28 617 GLY A O 1
ATOM 4922 N N . TYR A 1 618 ? -1.229 -19.641 -34.688 1 37.09 618 TYR A N 1
ATOM 4923 C CA . TYR A 1 618 ? -2.092 -18.469 -34.875 1 37.09 618 TYR A CA 1
ATOM 4924 C C . TYR A 1 618 ? -1.798 -17.797 -36.188 1 37.09 618 TYR A C 1
ATOM 4926 O O . TYR A 1 618 ? -0.656 -17.797 -36.656 1 37.09 618 TYR A O 1
ATOM 4934 N N . SER A 1 619 ? -2.812 -17.469 -37 1 31.88 619 SER A N 1
ATOM 4935 C CA . SER A 1 619 ? -2.592 -16.656 -38.188 1 31.88 619 SER A CA 1
ATOM 4936 C C . SER A 1 619 ? -2.025 -15.289 -37.812 1 31.88 619 SER A C 1
ATOM 4938 O O . SER A 1 619 ? -2.117 -14.852 -36.688 1 31.88 619 SER A O 1
ATOM 4940 N N . SER A 1 620 ? -1.292 -14.609 -38.844 1 30.75 620 SER A N 1
ATOM 4941 C CA . SER A 1 620 ? -0.634 -13.305 -38.812 1 30.75 620 SER A CA 1
ATOM 4942 C C . SER A 1 620 ? -1.528 -12.258 -38.156 1 30.75 620 SER A C 1
ATOM 4944 O O . SER A 1 620 ? -1.036 -11.312 -37.531 1 30.75 620 SER A O 1
ATOM 4946 N N . GLY A 1 621 ? -2.646 -12.18 -38.531 1 29.91 621 GLY A N 1
ATOM 4947 C CA . GLY A 1 621 ? -3.564 -11.164 -38.031 1 29.91 621 GLY A CA 1
ATOM 4948 C C . GLY A 1 621 ? -3.76 -11.234 -36.531 1 29.91 621 GLY A C 1
ATOM 4949 O O . GLY A 1 621 ? -3.977 -10.203 -35.875 1 29.91 621 GLY A O 1
ATOM 4950 N N . ASP A 1 622 ? -3.697 -12.305 -36.062 1 32.09 622 ASP A N 1
ATOM 4951 C CA . ASP A 1 622 ? -3.977 -12.555 -34.656 1 32.09 622 ASP A CA 1
ATOM 4952 C C . ASP A 1 622 ? -2.854 -12.023 -33.781 1 32.09 622 ASP A C 1
ATOM 4954 O O . ASP A 1 622 ? -3.104 -11.555 -32.656 1 32.09 622 ASP A O 1
ATOM 4958 N N . MET A 1 623 ? -1.777 -11.883 -34.25 1 31.58 623 MET A N 1
ATOM 4959 C CA . MET A 1 623 ? -0.567 -11.375 -33.594 1 31.58 623 MET A CA 1
ATOM 4960 C C . MET A 1 623 ? -0.695 -9.891 -33.281 1 31.58 623 MET A C 1
ATOM 4962 O O . MET A 1 623 ? -0.033 -9.383 -32.375 1 31.58 623 MET A O 1
ATOM 4966 N N . ALA A 1 624 ? -1.405 -9.289 -34.031 1 30.41 624 ALA A N 1
ATOM 4967 C CA . ALA A 1 624 ? -1.558 -7.852 -33.812 1 30.41 624 ALA A CA 1
ATOM 4968 C C . ALA A 1 624 ? -2.256 -7.578 -32.5 1 30.41 624 ALA A C 1
ATOM 4970 O O . ALA A 1 624 ? -1.907 -6.633 -31.781 1 30.41 624 ALA A O 1
ATOM 4971 N N . GLY A 1 625 ? -3.18 -8.398 -32.188 1 32.75 625 GLY A N 1
ATOM 4972 C CA . GLY A 1 625 ? -3.861 -8.18 -30.938 1 32.75 625 GLY A CA 1
ATOM 4973 C C . GLY A 1 625 ? -2.967 -8.406 -29.734 1 32.75 625 GLY A C 1
ATOM 4974 O O . GLY A 1 625 ? -3.086 -7.703 -28.719 1 32.75 625 GLY A O 1
ATOM 4975 N N . LEU A 1 626 ? -2.146 -9.352 -29.953 1 36.22 626 LEU A N 1
ATOM 4976 C CA . LEU A 1 626 ? -1.16 -9.625 -28.906 1 36.22 626 LEU A CA 1
ATOM 4977 C C . LEU A 1 626 ? -0.292 -8.398 -28.656 1 36.22 626 LEU A C 1
ATOM 4979 O O . LEU A 1 626 ? 0.017 -8.086 -27.5 1 36.22 626 LEU A O 1
ATOM 4983 N N . ALA A 1 627 ? 0.06 -7.852 -29.734 1 33.16 627 ALA A N 1
ATOM 4984 C CA . ALA A 1 627 ? 0.871 -6.645 -29.594 1 33.16 627 ALA A CA 1
ATOM 4985 C C . ALA A 1 627 ? 0.161 -5.605 -28.734 1 33.16 627 ALA A C 1
ATOM 4987 O O . ALA A 1 627 ? 0.795 -4.926 -27.922 1 33.16 627 ALA A O 1
ATOM 4988 N N . MET A 1 628 ? -1.132 -5.742 -29 1 33.28 628 MET A N 1
ATOM 4989 C CA . MET A 1 628 ? -1.841 -4.742 -28.219 1 33.28 628 MET A CA 1
ATOM 4990 C C . MET A 1 628 ? -1.847 -5.121 -26.734 1 33.28 628 MET A C 1
ATOM 4992 O O . MET A 1 628 ? -1.712 -4.254 -25.875 1 33.28 628 MET A O 1
ATOM 4996 N N . GLY A 1 629 ? -2.133 -6.441 -26.531 1 35.09 629 GLY A N 1
ATOM 4997 C CA . GLY A 1 629 ? -2.025 -6.855 -25.141 1 35.09 629 GLY A CA 1
ATOM 4998 C C . GLY A 1 629 ? -0.655 -6.594 -24.547 1 35.09 629 GLY A C 1
ATOM 4999 O O . GLY A 1 629 ? -0.543 -6.168 -23.391 1 35.09 629 GLY A O 1
ATOM 5000 N N . MET A 1 630 ? 0.238 -6.922 -25.406 1 36.28 630 MET A N 1
ATOM 5001 C CA . MET A 1 630 ? 1.606 -6.613 -25 1 36.28 630 MET A CA 1
ATOM 5002 C C . MET A 1 630 ? 1.814 -5.109 -24.891 1 36.28 630 MET A C 1
ATOM 5004 O O . MET A 1 630 ? 2.736 -4.656 -24.203 1 36.28 630 MET A O 1
ATOM 5008 N N . ILE A 1 631 ? 1.131 -4.512 -25.719 1 35.19 631 ILE A N 1
ATOM 5009 C CA . ILE A 1 631 ? 1.238 -3.062 -25.594 1 35.19 631 ILE A CA 1
ATOM 5010 C C . ILE A 1 631 ? 0.828 -2.635 -24.188 1 35.19 631 ILE A C 1
ATOM 5012 O O . ILE A 1 631 ? 1.46 -1.761 -23.578 1 35.19 631 ILE A O 1
ATOM 5016 N N . ILE A 1 632 ? -0.163 -3.307 -23.812 1 35.5 632 ILE A N 1
ATOM 5017 C CA . ILE A 1 632 ? -0.479 -2.918 -22.453 1 35.5 632 ILE A CA 1
ATOM 5018 C C . ILE A 1 632 ? 0.663 -3.324 -21.516 1 35.5 632 ILE A C 1
ATOM 5020 O O . ILE A 1 632 ? 1.042 -2.568 -20.625 1 35.5 632 ILE A O 1
ATOM 5024 N N . LEU A 1 633 ? 1.155 -4.559 -21.781 1 36.41 633 LEU A N 1
ATOM 5025 C CA . LEU A 1 633 ? 2.334 -4.949 -21.016 1 36.41 633 LEU A CA 1
ATOM 5026 C C . LEU A 1 633 ? 3.553 -4.141 -21.438 1 36.41 633 LEU A C 1
ATOM 5028 O O . LEU A 1 633 ? 4.379 -3.762 -20.609 1 36.41 633 LEU A O 1
ATOM 5032 N N . GLY A 1 634 ? 3.83 -4.211 -22.734 1 34.59 634 GLY A N 1
ATOM 5033 C CA . GLY A 1 634 ? 4.859 -3.34 -23.281 1 34.59 634 GLY A CA 1
ATOM 5034 C C . GLY A 1 634 ? 4.621 -1.873 -22.984 1 34.59 634 GLY A C 1
ATOM 5035 O O . GLY A 1 634 ? 5.562 -1.083 -22.922 1 34.59 634 GLY A O 1
ATOM 5036 N N . LEU A 1 635 ? 3.387 -1.499 -23.078 1 33.97 635 LEU A N 1
ATOM 5037 C CA . LEU A 1 635 ? 3.178 -0.144 -22.578 1 33.97 635 LEU A CA 1
ATOM 5038 C C . LEU A 1 635 ? 3.736 0.009 -21.172 1 33.97 635 LEU A C 1
ATOM 5040 O O . LEU A 1 635 ? 3.967 1.128 -20.703 1 33.97 635 LEU A O 1
ATOM 5044 N N . LEU A 1 636 ? 3.613 -0.948 -20.375 1 33.62 636 LEU A N 1
ATOM 5045 C CA . LEU A 1 636 ? 4.098 -0.778 -19 1 33.62 636 LEU A CA 1
ATOM 5046 C C . LEU A 1 636 ? 5.582 -0.434 -19 1 33.62 636 LEU A C 1
ATOM 5048 O O . LEU A 1 636 ? 6.027 0.389 -18.188 1 33.62 636 LEU A O 1
ATOM 5052 N N . VAL A 1 637 ? 6.422 -1.269 -19.609 1 32.44 637 VAL A N 1
ATOM 5053 C CA . VAL A 1 637 ? 7.789 -0.769 -19.672 1 32.44 637 VAL A CA 1
ATOM 5054 C C . VAL A 1 637 ? 7.938 0.218 -20.828 1 32.44 637 VAL A C 1
ATOM 5056 O O . VAL A 1 637 ? 8.586 1.258 -20.688 1 32.44 637 VAL A O 1
ATOM 5059 N N . GLY A 1 638 ? 7.711 -0.151 -22.188 1 31.45 638 GLY A N 1
ATOM 5060 C CA . GLY A 1 638 ? 7.914 0.753 -23.312 1 31.45 638 GLY A CA 1
ATOM 5061 C C . GLY A 1 638 ? 6.758 1.712 -23.531 1 31.45 638 GLY A C 1
ATOM 5062 O O . GLY A 1 638 ? 5.594 1.314 -23.453 1 31.45 638 GLY A O 1
ATOM 5063 N N . GLY A 1 639 ? 6.852 3.051 -23.312 1 29.61 639 GLY A N 1
ATOM 5064 C CA . GLY A 1 639 ? 6.039 4.254 -23.328 1 29.61 639 GLY A CA 1
ATOM 5065 C C . GLY A 1 639 ? 5.023 4.266 -24.453 1 29.61 639 GLY A C 1
ATOM 5066 O O . GLY A 1 639 ? 3.861 4.625 -24.25 1 29.61 639 GLY A O 1
ATOM 5067 N N . GLY A 1 640 ? 5.387 4.352 -25.812 1 28.97 640 GLY A N 1
ATOM 5068 C CA . GLY A 1 640 ? 4.734 5.137 -26.844 1 28.97 640 GLY A CA 1
ATOM 5069 C C . GLY A 1 640 ? 3.418 4.543 -27.297 1 28.97 640 GLY A C 1
ATOM 5070 O O . GLY A 1 640 ? 2.475 5.273 -27.609 1 28.97 640 GLY A O 1
ATOM 5071 N N . SER A 1 641 ? 3.285 3.33 -27.594 1 29.8 641 SER A N 1
ATOM 5072 C CA . SER A 1 641 ? 2.209 3.004 -28.516 1 29.8 641 SER A CA 1
ATOM 5073 C C . SER A 1 641 ? 0.882 2.824 -27.781 1 29.8 641 SER A C 1
ATOM 5075 O O . SER A 1 641 ? -0.161 2.645 -28.422 1 29.8 641 SER A O 1
ATOM 5077 N N . GLY A 1 642 ? 0.774 2.727 -26.594 1 32.78 642 GLY A N 1
ATOM 5078 C CA . GLY A 1 642 ? -0.542 2.49 -26.016 1 32.78 642 GLY A CA 1
ATOM 5079 C C . GLY A 1 642 ? -1.403 3.738 -25.969 1 32.78 642 GLY A C 1
ATOM 5080 O O . GLY A 1 642 ? -2.584 3.67 -25.609 1 32.78 642 GLY A O 1
ATOM 5081 N N . PHE A 1 643 ? -0.903 4.879 -25.953 1 31.39 643 PHE A N 1
ATOM 5082 C CA . PHE A 1 643 ? -1.738 6.074 -26 1 31.39 643 PHE A CA 1
ATOM 5083 C C . PHE A 1 643 ? -2.672 6.031 -27.203 1 31.39 643 PHE A C 1
ATOM 5085 O O . PHE A 1 643 ? -3.773 6.586 -27.172 1 31.39 643 PHE A O 1
ATOM 5092 N N . PHE A 1 644 ? -2.311 5.535 -28.359 1 28.88 644 PHE A N 1
ATOM 5093 C CA . PHE A 1 644 ? -3.143 5.742 -29.547 1 28.88 644 PHE A CA 1
ATOM 5094 C C . PHE A 1 644 ? -4.363 4.828 -29.516 1 28.88 644 PHE A C 1
ATOM 5096 O O . PHE A 1 644 ? -5.344 5.07 -30.219 1 28.88 644 PHE A O 1
ATOM 5103 N N . VAL A 1 645 ? -4.324 3.826 -28.859 1 29.97 645 VAL A N 1
ATOM 5104 C CA . VAL A 1 645 ? -5.512 3.01 -29.109 1 29.97 645 VAL A CA 1
ATOM 5105 C C . VAL A 1 645 ? -6.664 3.506 -28.234 1 29.97 645 VAL A C 1
ATOM 5107 O O . VAL A 1 645 ? -7.828 3.406 -28.625 1 29.97 645 VAL A O 1
ATOM 5110 N N . PHE A 1 646 ? -6.527 3.943 -27.078 1 27.45 646 PHE A N 1
ATOM 5111 C CA . PHE A 1 646 ? -7.754 4.27 -26.359 1 27.45 646 PHE A CA 1
ATOM 5112 C C . PHE A 1 646 ? -8.344 5.578 -26.875 1 27.45 646 PHE A C 1
ATOM 5114 O O . PHE A 1 646 ? -9.461 5.953 -26.5 1 27.45 646 PHE A O 1
ATOM 5121 N N . ARG A 1 647 ? -7.676 6.516 -27.453 1 27.92 647 ARG A N 1
ATOM 5122 C CA . ARG A 1 647 ? -8.453 7.633 -27.984 1 27.92 647 ARG A CA 1
ATOM 5123 C C . ARG A 1 647 ? -9.438 7.16 -29.047 1 27.92 647 ARG A C 1
ATOM 5125 O O . ARG A 1 647 ? -10.414 7.852 -29.344 1 27.92 647 ARG A O 1
ATOM 5132 N N . ASN A 1 648 ? -9.07 6.137 -29.891 1 25.89 648 ASN A N 1
ATOM 5133 C CA . ASN A 1 648 ? -10.016 5.828 -30.969 1 25.89 648 ASN A CA 1
ATOM 5134 C C . ASN A 1 648 ? -11.016 4.762 -30.531 1 25.89 648 ASN A C 1
ATOM 5136 O O . ASN A 1 648 ? -11.773 4.254 -31.359 1 25.89 648 ASN A O 1
ATOM 5140 N N . ALA A 1 649 ? -10.836 4.125 -29.469 1 23.77 649 ALA A N 1
ATOM 5141 C CA . ALA A 1 649 ? -12.062 3.375 -29.203 1 23.77 649 ALA A CA 1
ATOM 5142 C C . ALA A 1 649 ? -13.055 4.215 -28.406 1 23.77 649 ALA A C 1
ATOM 5144 O O . ALA A 1 649 ? -12.664 4.988 -27.531 1 23.77 649 ALA A O 1
ATOM 5145 N N . MET B 1 1 ? -16.016 10 33.719 1 24.34 1 MET B N 1
ATOM 5146 C CA . MET B 1 1 ? -14.852 10.75 33.281 1 24.34 1 MET B CA 1
ATOM 5147 C C . MET B 1 1 ? -15.039 11.203 31.828 1 24.34 1 MET B C 1
ATOM 5149 O O . MET B 1 1 ? -14.312 12.07 31.344 1 24.34 1 MET B O 1
ATOM 5153 N N . ILE B 1 2 ? -15.93 10.469 31.078 1 31.39 2 ILE B N 1
ATOM 5154 C CA . ILE B 1 2 ? -16.281 10.797 29.703 1 31.39 2 ILE B CA 1
ATOM 5155 C C . ILE B 1 2 ? -17.109 12.078 29.672 1 31.39 2 ILE B C 1
ATOM 5157 O O . ILE B 1 2 ? -17.078 12.836 28.703 1 31.39 2 ILE B O 1
ATOM 5161 N N . PHE B 1 3 ? -17.734 12.484 30.766 1 32.53 3 PHE B N 1
ATOM 5162 C CA . PHE B 1 3 ? -18.719 13.555 30.766 1 32.53 3 PHE B CA 1
ATOM 5163 C C . PHE B 1 3 ? -18.047 14.914 30.625 1 32.53 3 PHE B C 1
ATOM 5165 O O . PHE B 1 3 ? -18.672 15.875 30.156 1 32.53 3 PHE B O 1
ATOM 5172 N N . ALA B 1 4 ? -16.875 15.078 31.156 1 32.94 4 ALA B N 1
ATOM 5173 C CA . ALA B 1 4 ? -16.344 16.438 31.25 1 32.94 4 ALA B CA 1
ATOM 5174 C C . ALA B 1 4 ? -15.922 16.969 29.891 1 32.94 4 ALA B C 1
ATOM 5176 O O . ALA B 1 4 ? -16.016 18.172 29.625 1 32.94 4 ALA B O 1
ATOM 5177 N N . LEU B 1 5 ? -15.484 16.047 29.016 1 35.03 5 LEU B N 1
ATOM 5178 C CA . LEU B 1 5 ? -14.766 16.516 27.844 1 35.03 5 LEU B CA 1
ATOM 5179 C C . LEU B 1 5 ? -15.734 17.094 26.812 1 35.03 5 LEU B C 1
ATOM 5181 O O . LEU B 1 5 ? -15.312 17.688 25.812 1 35.03 5 LEU B O 1
ATOM 5185 N N . THR B 1 6 ? -17.047 16.828 26.984 1 33.44 6 THR B N 1
ATOM 5186 C CA . THR B 1 6 ? -18.047 17.219 25.984 1 33.44 6 THR B CA 1
ATOM 5187 C C . THR B 1 6 ? -18.188 18.734 25.922 1 33.44 6 THR B C 1
ATOM 5189 O O . THR B 1 6 ? -18.641 19.281 24.922 1 33.44 6 THR B O 1
ATOM 5192 N N . ILE B 1 7 ? -17.922 19.406 27.031 1 30.97 7 ILE B N 1
ATOM 5193 C CA . ILE B 1 7 ? -18.531 20.734 27.125 1 30.97 7 ILE B CA 1
ATOM 5194 C C . ILE B 1 7 ? -17.781 21.719 26.234 1 30.97 7 ILE B C 1
ATOM 5196 O O . ILE B 1 7 ? -18.406 22.594 25.609 1 30.97 7 ILE B O 1
ATOM 5200 N N . THR B 1 8 ? -16.422 21.609 26.172 1 31.27 8 THR B N 1
ATOM 5201 C CA . THR B 1 8 ? -15.773 22.891 25.906 1 31.27 8 THR B CA 1
ATOM 5202 C C . THR B 1 8 ? -15.883 23.25 24.422 1 31.27 8 THR B C 1
ATOM 5204 O O . THR B 1 8 ? -15.758 24.422 24.062 1 31.27 8 THR B O 1
ATOM 5207 N N . LEU B 1 9 ? -15.711 22.281 23.625 1 32.62 9 LEU B N 1
ATOM 5208 C CA . LEU B 1 9 ? -15.438 22.797 22.281 1 32.62 9 LEU B CA 1
ATOM 5209 C C . LEU B 1 9 ? -16.703 23.328 21.641 1 32.62 9 LEU B C 1
ATOM 5211 O O . LEU B 1 9 ? -16.797 23.422 20.406 1 32.62 9 LEU B O 1
ATOM 5215 N N . LEU B 1 10 ? -17.75 23.484 22.375 1 31.39 10 LEU B N 1
ATOM 5216 C CA . LEU B 1 10 ? -19.062 23.656 21.766 1 31.39 10 LEU B CA 1
ATOM 5217 C C . LEU B 1 10 ? -19.188 25.016 21.094 1 31.39 10 LEU B C 1
ATOM 5219 O O . LEU B 1 10 ? -20.281 25.547 20.922 1 31.39 10 LEU B O 1
ATOM 5223 N N . LEU B 1 11 ? -18.109 25.672 20.656 1 29.5 11 LEU B N 1
ATOM 5224 C CA . LEU B 1 11 ? -18.531 27.047 20.438 1 29.5 11 LEU B CA 1
ATOM 5225 C C . LEU B 1 11 ? -19.312 27.188 19.141 1 29.5 11 LEU B C 1
ATOM 5227 O O . LEU B 1 11 ? -19.766 28.281 18.781 1 29.5 11 LEU B O 1
ATOM 5231 N N . VAL B 1 12 ? -19.047 26.406 18.109 1 29.55 12 VAL B N 1
ATOM 5232 C CA . VAL B 1 12 ? -19.359 27.172 16.922 1 29.55 12 VAL B CA 1
ATOM 5233 C C . VAL B 1 12 ? -20.875 27.375 16.812 1 29.55 12 VAL B C 1
ATOM 5235 O O . VAL B 1 12 ? -21.641 26.594 17.375 1 29.55 12 VAL B O 1
ATOM 5238 N N . THR B 1 13 ? -21.281 28.344 15.719 1 30 13 THR B N 1
ATOM 5239 C CA . THR B 1 13 ? -22.469 29.141 15.453 1 30 13 THR B CA 1
ATOM 5240 C C . THR B 1 13 ? -23.609 28.266 14.938 1 30 13 THR B C 1
ATOM 5242 O O . THR B 1 13 ? -23.5 27.672 13.859 1 30 13 THR B O 1
ATOM 5245 N N . ALA B 1 14 ? -24.203 27.391 15.664 1 30.19 14 ALA B N 1
ATOM 5246 C CA . ALA B 1 14 ? -25.5 27 15.125 1 30.19 14 ALA B CA 1
ATOM 5247 C C . ALA B 1 14 ? -26.266 28.203 14.602 1 30.19 14 ALA B C 1
ATOM 5249 O O . ALA B 1 14 ? -26.047 29.328 15.07 1 30.19 14 ALA B O 1
ATOM 5250 N N . GLY B 1 15 ? -26.859 28.219 13.508 1 32.31 15 GLY B N 1
ATOM 5251 C CA . GLY B 1 15 ? -27.828 29.219 13.094 1 32.31 15 GLY B CA 1
ATOM 5252 C C . GLY B 1 15 ? -28.625 29.781 14.25 1 32.31 15 GLY B C 1
ATOM 5253 O O . GLY B 1 15 ? -29.234 29.031 15.023 1 32.31 15 GLY B O 1
ATOM 5254 N N . VAL B 1 16 ? -28.234 30.953 14.781 1 35.72 16 VAL B N 1
ATOM 5255 C CA . VAL B 1 16 ? -28.922 31.875 15.68 1 35.72 16 VAL B CA 1
ATOM 5256 C C . VAL B 1 16 ? -30.406 31.953 15.328 1 35.72 16 VAL B C 1
ATOM 5258 O O . VAL B 1 16 ? -30.781 32.625 14.359 1 35.72 16 VAL B O 1
ATOM 5261 N N . ASN B 1 17 ? -31.109 30.969 15.062 1 33.62 17 ASN B N 1
ATOM 5262 C CA . ASN B 1 17 ? -32.469 31.453 15.211 1 33.62 17 ASN B CA 1
ATOM 5263 C C . ASN B 1 17 ? -32.688 32.156 16.547 1 33.62 17 ASN B C 1
ATOM 5265 O O . ASN B 1 17 ? -32.531 31.531 17.609 1 33.62 17 ASN B O 1
ATOM 5269 N N . SER B 1 18 ? -32.312 33.375 16.719 1 39.56 18 SER B N 1
ATOM 5270 C CA . SER B 1 18 ? -32.625 34.375 17.719 1 39.56 18 SER B CA 1
ATOM 5271 C C . SER B 1 18 ? -34.062 34.188 18.266 1 39.56 18 SER B C 1
ATOM 5273 O O . SER B 1 18 ? -34.75 35.125 18.594 1 39.56 18 SER B O 1
ATOM 5275 N N . GLN B 1 19 ? -34.719 33.188 18.016 1 40.62 19 GLN B N 1
ATOM 5276 C CA . GLN B 1 19 ? -36.094 33.562 18.328 1 40.62 19 GLN B CA 1
ATOM 5277 C C . GLN B 1 19 ? -36.25 33.969 19.781 1 40.62 19 GLN B C 1
ATOM 5279 O O . GLN B 1 19 ? -37 34.875 20.109 1 40.62 19 GLN B O 1
ATOM 5284 N N . GLY B 1 20 ? -36 33 20.797 1 48.56 20 GLY B N 1
ATOM 5285 C CA . GLY B 1 20 ? -36.812 33.188 21.984 1 48.56 20 GLY B CA 1
ATOM 5286 C C . GLY B 1 20 ? -36.094 33.875 23.125 1 48.56 20 GLY B C 1
ATOM 5287 O O . GLY B 1 20 ? -36.75 34.312 24.094 1 48.56 20 GLY B O 1
ATOM 5288 N N . GLY B 1 21 ? -34.688 33.844 23.297 1 60.47 21 GLY B N 1
ATOM 5289 C CA . GLY B 1 21 ? -34.281 34.375 24.578 1 60.47 21 GLY B CA 1
ATOM 5290 C C . GLY B 1 21 ? -34 35.875 24.516 1 60.47 21 GLY B C 1
ATOM 5291 O O . GLY B 1 21 ? -33.844 36.438 23.438 1 60.47 21 GLY B O 1
ATOM 5292 N N . THR B 1 22 ? -34.25 36.594 25.672 1 69 22 THR B N 1
ATOM 5293 C CA . THR B 1 22 ? -34.031 38.031 25.812 1 69 22 THR B CA 1
ATOM 5294 C C . THR B 1 22 ? -32.531 38.344 25.953 1 69 22 THR B C 1
ATOM 5296 O O . THR B 1 22 ? -31.859 37.75 26.781 1 69 22 THR B O 1
ATOM 5299 N N . LEU B 1 23 ? -31.938 39.062 24.984 1 79.94 23 LEU B N 1
ATOM 5300 C CA . LEU B 1 23 ? -30.562 39.531 24.984 1 79.94 23 LEU B CA 1
ATOM 5301 C C . LEU B 1 23 ? -30.266 40.344 26.234 1 79.94 23 LEU B C 1
ATOM 5303 O O . LEU B 1 23 ? -31.031 41.219 26.609 1 79.94 23 LEU B O 1
ATOM 5307 N N . ASP B 1 24 ? -29.297 39.906 26.969 1 79.5 24 ASP B N 1
ATOM 5308 C CA . ASP B 1 24 ? -28.812 40.688 28.094 1 79.5 24 ASP B CA 1
ATOM 5309 C C . ASP B 1 24 ? -28 41.875 27.609 1 79.5 24 ASP B C 1
ATOM 5311 O O . ASP B 1 24 ? -26.875 41.75 27.125 1 79.5 24 ASP B O 1
ATOM 5315 N N . GLN B 1 25 ? -28.516 42.969 27.797 1 77.12 25 GLN B N 1
ATOM 5316 C CA . GLN B 1 25 ? -27.922 44.188 27.266 1 77.12 25 GLN B CA 1
ATOM 5317 C C . GLN B 1 25 ? -26.641 44.562 28 1 77.12 25 GLN B C 1
ATOM 5319 O O . GLN B 1 25 ? -25.812 45.312 27.469 1 77.12 25 GLN B O 1
ATOM 5324 N N . SER B 1 26 ? -26.484 43.969 29.203 1 79.81 26 SER B N 1
ATOM 5325 C CA . SER B 1 26 ? -25.297 44.312 29.969 1 79.81 26 SER B CA 1
ATOM 5326 C C . SER B 1 26 ? -24.047 43.75 29.297 1 79.81 26 SER B C 1
ATOM 5328 O O . SER B 1 26 ? -22.938 44.25 29.531 1 79.81 26 SER B O 1
ATOM 5330 N N . VAL B 1 27 ? -24.25 42.75 28.5 1 83.5 27 VAL B N 1
ATOM 5331 C CA . VAL B 1 27 ? -23.125 42.094 27.828 1 83.5 27 VAL B CA 1
ATOM 5332 C C . VAL B 1 27 ? -22.844 42.812 26.5 1 83.5 27 VAL B C 1
ATOM 5334 O O . VAL B 1 27 ? -21.703 42.844 26.031 1 83.5 27 VAL B O 1
ATOM 5337 N N . CYS B 1 28 ? -23.906 43.375 26 1 81.69 28 CYS B N 1
ATOM 5338 C CA . CYS B 1 28 ? -23.812 43.906 24.625 1 81.69 28 CYS B CA 1
ATOM 5339 C C . CYS B 1 28 ? -23.391 45.375 24.641 1 81.69 28 CYS B C 1
ATOM 5341 O O . CYS B 1 28 ? -24.219 46.25 24.859 1 81.69 28 CYS B O 1
ATOM 5343 N N . ASN B 1 29 ? -22.188 45.656 24.688 1 81.75 29 ASN B N 1
ATOM 5344 C CA . ASN B 1 29 ? -21.641 47 24.5 1 81.75 29 ASN B CA 1
ATOM 5345 C C . ASN B 1 29 ? -20.984 47.156 23.141 1 81.75 29 ASN B C 1
ATOM 5347 O O . ASN B 1 29 ? -19.75 47.125 23.047 1 81.75 29 ASN B O 1
ATOM 5351 N N . LEU B 1 30 ? -21.828 47.312 22.156 1 87.06 30 LEU B N 1
ATOM 5352 C CA . LEU B 1 30 ? -21.281 47.375 20.812 1 87.06 30 LEU B CA 1
ATOM 5353 C C . LEU B 1 30 ? -20.578 48.719 20.578 1 87.06 30 LEU B C 1
ATOM 5355 O O . LEU B 1 30 ? -21.047 49.75 21.062 1 87.06 30 LEU B O 1
ATOM 5359 N N . PRO B 1 31 ? -19.5 48.656 19.984 1 87 31 PRO B N 1
ATOM 5360 C CA . PRO B 1 31 ? -18.844 49.906 19.641 1 87 31 PRO B CA 1
ATOM 5361 C C . PRO B 1 31 ? -19.656 50.75 18.656 1 87 31 PRO B C 1
ATOM 5363 O O . PRO B 1 31 ? -20.594 50.25 18.031 1 87 31 PRO B O 1
ATOM 5366 N N . ALA B 1 32 ? -19.297 52.062 18.609 1 87.5 32 ALA B N 1
ATOM 5367 C CA . ALA B 1 32 ? -19.938 52.938 17.641 1 87.5 32 ALA B CA 1
ATOM 5368 C C . ALA B 1 32 ? -19.641 52.469 16.219 1 87.5 32 ALA B C 1
ATOM 5370 O O . ALA B 1 32 ? -18.531 52.031 15.914 1 87.5 32 ALA B O 1
ATOM 5371 N N . ALA B 1 33 ? -20.656 52.5 15.43 1 87.44 33 ALA B N 1
ATOM 5372 C CA . ALA B 1 33 ? -20.484 52.125 14.039 1 87.44 33 ALA B CA 1
ATOM 5373 C C . ALA B 1 33 ? -19.594 53.094 13.289 1 87.44 33 ALA B C 1
ATOM 5375 O O . ALA B 1 33 ? -19.703 54.312 13.5 1 87.44 33 ALA B O 1
ATOM 5376 N N . VAL B 1 34 ? -18.672 52.562 12.594 1 91.69 34 VAL B N 1
ATOM 5377 C CA . VAL B 1 34 ? -17.812 53.375 11.734 1 91.69 34 VAL B CA 1
ATOM 5378 C C . VAL B 1 34 ? -18.297 53.281 10.289 1 91.69 34 VAL B C 1
ATOM 5380 O O . VAL B 1 34 ? -18.641 52.188 9.805 1 91.69 34 VAL B O 1
ATOM 5383 N N . THR B 1 35 ? -18.438 54.438 9.578 1 88.88 35 THR B N 1
ATOM 5384 C CA . THR B 1 35 ? -18.922 54.469 8.203 1 88.88 35 THR B CA 1
ATOM 5385 C C . THR B 1 35 ? -17.812 54.094 7.227 1 88.88 35 THR B C 1
ATOM 5387 O O . THR B 1 35 ? -16.641 54.344 7.484 1 88.88 35 THR B O 1
ATOM 5390 N N . GLY B 1 36 ? -18.156 53.469 6.16 1 86.44 36 GLY B N 1
ATOM 5391 C CA . GLY B 1 36 ? -17.266 53.281 5.027 1 86.44 36 GLY B CA 1
ATOM 5392 C C . GLY B 1 36 ? -16.5 51.969 5.094 1 86.44 36 GLY B C 1
ATOM 5393 O O . GLY B 1 36 ? -15.508 51.812 4.383 1 86.44 36 GLY B O 1
ATOM 5394 N N . GLY B 1 37 ? -16.812 51.156 5.941 1 90.12 37 GLY B N 1
ATOM 5395 C CA . GLY B 1 37 ? -16.125 49.875 5.988 1 90.12 37 GLY B CA 1
ATOM 5396 C C . GLY B 1 37 ? -16.609 48.875 4.934 1 90.12 37 GLY B C 1
ATOM 5397 O O . GLY B 1 37 ? -17.719 49.031 4.398 1 90.12 37 GLY B O 1
ATOM 5398 N N . PRO B 1 38 ? -15.68 48 4.434 1 93.88 38 PRO B N 1
ATOM 5399 C CA . PRO B 1 38 ? -16.125 46.969 3.502 1 93.88 38 PRO B CA 1
ATOM 5400 C C . PRO B 1 38 ? -17.234 46.062 4.082 1 93.88 38 PRO B C 1
ATOM 5402 O O . PRO B 1 38 ? -17.375 46 5.305 1 93.88 38 PRO B O 1
ATOM 5405 N N . PRO B 1 39 ? -18.047 45.531 3.146 1 91.94 39 PRO B N 1
ATOM 5406 C CA . PRO B 1 39 ? -19.016 44.562 3.648 1 91.94 39 PRO B CA 1
ATOM 5407 C C . PRO B 1 39 ? -18.359 43.312 4.285 1 91.94 39 PRO B C 1
ATOM 5409 O O . PRO B 1 39 ? -17.281 42.906 3.867 1 91.94 39 PRO B O 1
ATOM 5412 N N . ILE B 1 40 ? -19 42.75 5.32 1 92.94 40 ILE B N 1
ATOM 5413 C CA . ILE B 1 40 ? -18.469 41.562 5.965 1 92.94 40 ILE B CA 1
ATOM 5414 C C . ILE B 1 40 ? -18.406 40.406 4.957 1 92.94 40 ILE B C 1
ATOM 5416 O O . ILE B 1 40 ? -19.328 40.219 4.16 1 92.94 40 ILE B O 1
ATOM 5420 N N . PRO B 1 41 ? -17.312 39.688 4.922 1 92.38 41 PRO B N 1
ATOM 5421 C CA . PRO B 1 41 ? -17.219 38.562 3.988 1 92.38 41 PRO B CA 1
ATOM 5422 C C . PRO B 1 41 ? -18.266 37.5 4.246 1 92.38 41 PRO B C 1
ATOM 5424 O O . PRO B 1 41 ? -18.562 37.188 5.398 1 92.38 41 PRO B O 1
ATOM 5427 N N . GLN B 1 42 ? -18.75 36.906 3.121 1 90.62 42 GLN B N 1
ATOM 5428 C CA . GLN B 1 42 ? -19.766 35.844 3.232 1 90.62 42 GLN B CA 1
ATOM 5429 C C . GLN B 1 42 ? -19.188 34.5 2.848 1 90.62 42 GLN B C 1
ATOM 5431 O O . GLN B 1 42 ? -19.781 33.469 3.154 1 90.62 42 GLN B O 1
ATOM 5436 N N . PHE B 1 43 ? -18.047 34.438 2.189 1 91.44 43 PHE B N 1
ATOM 5437 C CA . PHE B 1 43 ? -17.328 33.25 1.772 1 91.44 43 PHE B CA 1
ATOM 5438 C C . PHE B 1 43 ? -18.234 32.312 0.967 1 91.44 43 PHE B C 1
ATOM 5440 O O . PHE B 1 43 ? -18.25 31.109 1.19 1 91.44 43 PHE B O 1
ATOM 5447 N N . SER B 1 44 ? -19.062 32.875 0.132 1 85.75 44 SER B N 1
ATOM 5448 C CA . SER B 1 44 ? -20.016 32.094 -0.669 1 85.75 44 SER B CA 1
ATOM 5449 C C . SER B 1 44 ? -19.312 31.25 -1.717 1 85.75 44 SER B C 1
ATOM 5451 O O . SER B 1 44 ? -19.891 30.281 -2.234 1 85.75 44 SER B O 1
ATOM 5453 N N . ASN B 1 45 ? -18.031 31.469 -1.889 1 83.62 45 ASN B N 1
ATOM 5454 C CA . ASN B 1 45 ? -17.328 30.812 -2.979 1 83.62 45 ASN B CA 1
ATOM 5455 C C . ASN B 1 45 ? -16.469 29.656 -2.469 1 83.62 45 ASN B C 1
ATOM 5457 O O . ASN B 1 45 ? -15.664 29.094 -3.219 1 83.62 45 ASN B O 1
ATOM 5461 N N . ILE B 1 46 ? -16.562 29.344 -1.198 1 89.25 46 ILE B N 1
ATOM 5462 C CA . ILE B 1 46 ? -15.719 28.25 -0.721 1 89.25 46 ILE B CA 1
ATOM 5463 C C . ILE B 1 46 ? -16.594 27.047 -0.341 1 89.25 46 ILE B C 1
ATOM 5465 O O . ILE B 1 46 ? -17.562 27.203 0.392 1 89.25 46 ILE B O 1
ATOM 5469 N N . ASP B 1 47 ? -16.234 25.953 -0.946 1 92 47 ASP B N 1
ATOM 5470 C CA . ASP B 1 47 ? -16.922 24.703 -0.648 1 92 47 ASP B CA 1
ATOM 5471 C C . ASP B 1 47 ? -16.125 23.859 0.343 1 92 47 ASP B C 1
ATOM 5473 O O . ASP B 1 47 ? -16.672 22.938 0.959 1 92 47 ASP B O 1
ATOM 5477 N N . HIS B 1 48 ? -14.93 24.156 0.458 1 93.88 48 HIS B N 1
ATOM 5478 C CA . HIS B 1 48 ? -14.016 23.453 1.359 1 93.88 48 HIS B CA 1
ATOM 5479 C C . HIS B 1 48 ? -13.086 24.438 2.062 1 93.88 48 HIS B C 1
ATOM 5481 O O . HIS B 1 48 ? -12.781 25.5 1.528 1 93.88 48 HIS B O 1
ATOM 5487 N N . PHE B 1 49 ? -12.711 24.109 3.266 1 94.94 49 PHE B N 1
ATOM 5488 C CA . PHE B 1 49 ? -11.594 24.844 3.832 1 94.94 49 PHE B CA 1
ATOM 5489 C C . PHE B 1 49 ? -10.906 24.031 4.926 1 94.94 49 PHE B C 1
ATOM 5491 O O . PHE B 1 49 ? -11.461 23.062 5.422 1 94.94 49 PHE B O 1
ATOM 5498 N N . GLU B 1 50 ? -9.781 24.312 5.207 1 95.88 50 GLU B N 1
ATOM 5499 C CA . GLU B 1 50 ? -8.969 23.875 6.344 1 95.88 50 GLU B CA 1
ATOM 5500 C C . GLU B 1 50 ? -8.445 25.078 7.137 1 95.88 50 GLU B C 1
ATOM 5502 O O . GLU B 1 50 ? -8.031 26.078 6.555 1 95.88 50 GLU B O 1
ATOM 5507 N N . ALA B 1 51 ? -8.602 24.984 8.453 1 95.88 51 ALA B N 1
ATOM 5508 C CA . ALA B 1 51 ? -8.133 26.062 9.32 1 95.88 51 ALA B CA 1
ATOM 5509 C C . ALA B 1 51 ? -7.562 25.516 10.625 1 95.88 51 ALA B C 1
ATOM 5511 O O . ALA B 1 51 ? -7.996 24.469 11.102 1 95.88 51 ALA B O 1
ATOM 5512 N N . TYR B 1 52 ? -6.652 26.203 11.117 1 96.62 52 TYR B N 1
ATOM 5513 C CA . TYR B 1 52 ? -6.098 25.922 12.438 1 96.62 52 TYR B CA 1
ATOM 5514 C C . TYR B 1 52 ? -6.461 27.016 13.43 1 96.62 52 TYR B C 1
ATOM 5516 O O . TYR B 1 52 ? -6.305 28.203 13.141 1 96.62 52 TYR B O 1
ATOM 5524 N N . ILE B 1 53 ? -7 26.609 14.562 1 96.25 53 ILE B N 1
ATOM 5525 C CA . ILE B 1 53 ? -7.562 27.562 15.508 1 96.25 53 ILE B CA 1
ATOM 5526 C C . ILE B 1 53 ? -6.957 27.344 16.891 1 96.25 53 ILE B C 1
ATOM 5528 O O . ILE B 1 53 ? -6.895 26.203 17.375 1 96.25 53 ILE B O 1
ATOM 5532 N N . GLU B 1 54 ? -6.469 28.375 17.453 1 96.44 54 GLU B N 1
ATOM 5533 C CA . GLU B 1 54 ? -6.125 28.391 18.875 1 96.44 54 GLU B CA 1
ATOM 5534 C C . GLU B 1 54 ? -7.242 29.016 19.703 1 96.44 54 GLU B C 1
ATOM 5536 O O . GLU B 1 54 ? -7.613 30.172 19.5 1 96.44 54 GLU B O 1
ATOM 5541 N N . CYS B 1 55 ? -7.789 28.234 20.578 1 94.75 55 CYS B N 1
ATOM 5542 C CA . CYS B 1 55 ? -8.867 28.703 21.438 1 94.75 55 CYS B CA 1
ATOM 5543 C C . CYS B 1 55 ? -8.344 29.031 22.844 1 94.75 55 CYS B C 1
ATOM 5545 O O . CYS B 1 55 ? -8 28.125 23.609 1 94.75 55 CYS B O 1
ATOM 5547 N N . ASN B 1 56 ? -8.32 30.281 23.125 1 94.62 56 ASN B N 1
ATOM 5548 C CA . ASN B 1 56 ? -7.895 30.703 24.438 1 94.62 56 ASN B CA 1
ATOM 5549 C C . ASN B 1 56 ? -9.086 31.125 25.312 1 94.62 56 ASN B C 1
ATOM 5551 O O . ASN B 1 56 ? -9.711 32.156 25.062 1 94.62 56 ASN B O 1
ATOM 5555 N N . MET B 1 57 ? -9.336 30.297 26.266 1 91.38 57 MET B N 1
ATOM 5556 C CA . MET B 1 57 ? -10.406 30.562 27.234 1 91.38 57 MET B CA 1
ATOM 5557 C C . MET B 1 57 ? -9.875 31.344 28.438 1 91.38 57 MET B C 1
ATOM 5559 O O . MET B 1 57 ? -9.477 30.75 29.438 1 91.38 57 MET B O 1
ATOM 5563 N N . LYS B 1 58 ? -10.039 32.625 28.406 1 90.5 58 LYS B N 1
ATOM 5564 C CA . LYS B 1 58 ? -9.461 33.469 29.438 1 90.5 58 LYS B CA 1
ATOM 5565 C C . LYS B 1 58 ? -10.109 33.219 30.797 1 90.5 58 LYS B C 1
ATOM 5567 O O . LYS B 1 58 ? -9.438 33.281 31.828 1 90.5 58 LYS B O 1
ATOM 5572 N N . ASP B 1 59 ? -11.367 33 30.75 1 85.25 59 ASP B N 1
ATOM 5573 C CA . ASP B 1 59 ? -12.125 32.812 31.984 1 85.25 59 ASP B CA 1
ATOM 5574 C C . ASP B 1 59 ? -11.711 31.547 32.719 1 85.25 59 ASP B C 1
ATOM 5576 O O . ASP B 1 59 ? -11.695 31.5 33.938 1 85.25 59 ASP B O 1
ATOM 5580 N N . ILE B 1 60 ? -11.336 30.594 31.953 1 82.88 60 ILE B N 1
ATOM 5581 C CA . ILE B 1 60 ? -10.945 29.297 32.531 1 82.88 60 ILE B CA 1
ATOM 5582 C C . ILE B 1 60 ? -9.422 29.219 32.625 1 82.88 60 ILE B C 1
ATOM 5584 O O . ILE B 1 60 ? -8.883 28.453 33.406 1 82.88 60 ILE B O 1
ATOM 5588 N N . GLY B 1 61 ? -8.734 30 31.828 1 85.25 61 GLY B N 1
ATOM 5589 C CA . GLY B 1 61 ? -7.277 29.984 31.812 1 85.25 61 GLY B CA 1
ATOM 5590 C C . GLY B 1 61 ? -6.703 28.781 31.109 1 85.25 61 GLY B C 1
ATOM 5591 O O . GLY B 1 61 ? -5.82 28.094 31.641 1 85.25 61 GLY B O 1
ATOM 5592 N N . GLU B 1 62 ? -7.242 28.5 29.953 1 87.62 62 GLU B N 1
ATOM 5593 C CA . GLU B 1 62 ? -6.762 27.344 29.203 1 87.62 62 GLU B CA 1
ATOM 5594 C C . GLU B 1 62 ? -6.727 27.641 27.703 1 87.62 62 GLU B C 1
ATOM 5596 O O . GLU B 1 62 ? -7.453 28.516 27.219 1 87.62 62 GLU B O 1
ATOM 5601 N N . THR B 1 63 ? -5.832 26.922 27.094 1 92.62 63 THR B N 1
ATOM 5602 C CA . THR B 1 63 ? -5.754 26.969 25.625 1 92.62 63 THR B CA 1
ATOM 5603 C C . THR B 1 63 ? -6.105 25.609 25.016 1 92.62 63 THR B C 1
ATOM 5605 O O . THR B 1 63 ? -5.59 24.578 25.453 1 92.62 63 THR B O 1
ATOM 5608 N N . ILE B 1 64 ? -7 25.578 24.047 1 91.88 64 ILE B N 1
ATOM 5609 C CA . ILE B 1 64 ? -7.348 24.406 23.234 1 91.88 64 ILE B CA 1
ATOM 5610 C C . ILE B 1 64 ? -6.934 24.641 21.781 1 91.88 64 ILE B C 1
ATOM 5612 O O . ILE B 1 64 ? -7.117 25.734 21.25 1 91.88 64 ILE B O 1
ATOM 5616 N N . GLU B 1 65 ? -6.32 23.688 21.188 1 95 65 GLU B N 1
ATOM 5617 C CA . GLU B 1 65 ? -5.941 23.797 19.781 1 95 65 GLU B CA 1
ATOM 5618 C C . GLU B 1 65 ? -6.797 22.891 18.906 1 95 65 GLU B C 1
ATOM 5620 O O . GLU B 1 65 ? -7.047 21.734 19.266 1 95 65 GLU B O 1
ATOM 5625 N N . VAL B 1 66 ? -7.234 23.453 17.766 1 95.88 66 VAL B N 1
ATOM 5626 C CA . VAL B 1 66 ? -8.203 22.75 16.922 1 95.88 66 VAL B CA 1
ATOM 5627 C C . VAL B 1 66 ? -7.797 22.875 15.461 1 95.88 66 VAL B C 1
ATOM 5629 O O . VAL B 1 66 ? -7.469 23.969 14.992 1 95.88 66 VAL B O 1
ATOM 5632 N N . LYS B 1 67 ? -7.727 21.797 14.781 1 95.94 67 LYS B N 1
ATOM 5633 C CA . LYS B 1 67 ? -7.738 21.781 13.32 1 95.94 67 LYS B CA 1
ATOM 5634 C C . LYS B 1 67 ? -9.141 21.516 12.781 1 95.94 67 LYS B C 1
ATOM 5636 O O . LYS B 1 67 ? -9.773 20.516 13.148 1 95.94 67 LYS B O 1
ATOM 5641 N N . GLU B 1 68 ? -9.562 22.406 11.977 1 96.56 68 GLU B N 1
ATOM 5642 C CA . GLU B 1 68 ? -10.93 22.328 11.453 1 96.56 68 GLU B CA 1
ATOM 5643 C C . GLU B 1 68 ? -10.93 22.047 9.961 1 96.56 68 GLU B C 1
ATOM 5645 O O . GLU B 1 68 ? -10.219 22.688 9.195 1 96.56 68 GLU B O 1
ATOM 5650 N N . TYR B 1 69 ? -11.711 21.031 9.578 1 96.94 69 TYR B N 1
ATOM 5651 C CA . TYR B 1 69 ? -11.883 20.656 8.18 1 96.94 69 TYR B CA 1
ATOM 5652 C C . TYR B 1 69 ? -13.352 20.719 7.773 1 96.94 69 TYR B C 1
ATOM 5654 O O . TYR B 1 69 ? -14.227 20.234 8.508 1 96.94 69 TYR B O 1
ATOM 5662 N N . TYR B 1 70 ? -13.594 21.406 6.664 1 95.94 70 TYR B N 1
ATOM 5663 C CA . TYR B 1 70 ? -14.945 21.672 6.191 1 95.94 70 TYR B CA 1
ATOM 5664 C C . TYR B 1 70 ? -15.109 21.234 4.738 1 95.94 70 TYR B C 1
ATOM 5666 O O . TYR B 1 70 ? -14.273 21.562 3.893 1 95.94 70 TYR B O 1
ATOM 5674 N N . ASP B 1 71 ? -16.172 20.484 4.5 1 96.12 71 ASP B N 1
ATOM 5675 C CA . ASP B 1 71 ? -16.547 20.062 3.15 1 96.12 71 ASP B CA 1
ATOM 5676 C C . ASP B 1 71 ? -18.047 20.219 2.922 1 96.12 71 ASP B C 1
ATOM 5678 O O . ASP B 1 71 ? -18.828 19.328 3.262 1 96.12 71 ASP B O 1
ATOM 5682 N N . LYS B 1 72 ? -18.406 21.25 2.26 1 94.69 72 LYS B N 1
ATOM 5683 C CA . LYS B 1 72 ? -19.812 21.516 1.986 1 94.69 72 LYS B CA 1
ATOM 5684 C C . LYS B 1 72 ? -20.359 20.562 0.913 1 94.69 72 LYS B C 1
ATOM 5686 O O . LYS B 1 72 ? -21.5 20.125 0.988 1 94.69 72 LYS B O 1
ATOM 5691 N N . LYS B 1 73 ? -19.641 20.297 -0.034 1 92.5 73 LYS B N 1
ATOM 5692 C CA . LYS B 1 73 ? -20.078 19.484 -1.172 1 92.5 73 LYS B CA 1
ATOM 5693 C C . LYS B 1 73 ? -20.484 18.094 -0.729 1 92.5 73 LYS B C 1
ATOM 5695 O O . LYS B 1 73 ? -21.5 17.562 -1.191 1 92.5 73 LYS B O 1
ATOM 5700 N N . GLU B 1 74 ? -19.734 17.531 0.168 1 91 74 GLU B N 1
ATOM 5701 C CA . GLU B 1 74 ? -20.031 16.172 0.612 1 91 74 GLU B CA 1
ATOM 5702 C C . GLU B 1 74 ? -20.703 16.188 1.983 1 91 74 GLU B C 1
ATOM 5704 O O . GLU B 1 74 ? -20.922 15.125 2.574 1 91 74 GLU B O 1
ATOM 5709 N N . ASP B 1 75 ? -20.969 17.344 2.527 1 92.62 75 ASP B N 1
ATOM 5710 C CA . ASP B 1 75 ? -21.672 17.516 3.795 1 92.62 75 ASP B CA 1
ATOM 5711 C C . ASP B 1 75 ? -20.953 16.781 4.926 1 92.62 75 ASP B C 1
ATOM 5713 O O . ASP B 1 75 ? -21.547 15.945 5.613 1 92.62 75 ASP B O 1
ATOM 5717 N N . ARG B 1 76 ? -19.75 17.125 5.137 1 93.62 76 ARG B N 1
ATOM 5718 C CA . ARG B 1 76 ? -18.922 16.531 6.176 1 93.62 76 ARG B CA 1
ATOM 5719 C C . ARG B 1 76 ? -18.062 17.578 6.863 1 93.62 76 ARG B C 1
ATOM 5721 O O . ARG B 1 76 ? -17.75 18.625 6.273 1 93.62 76 ARG B O 1
ATOM 5728 N N . GLY B 1 77 ? -17.703 17.359 8.086 1 96.06 77 GLY B N 1
ATOM 5729 C CA . GLY B 1 77 ? -16.781 18.172 8.867 1 96.06 77 GLY B CA 1
ATOM 5730 C C . GLY B 1 77 ? -15.93 17.344 9.82 1 96.06 77 GLY B C 1
ATOM 5731 O O . GLY B 1 77 ? -16.281 16.219 10.156 1 96.06 77 GLY B O 1
ATOM 5732 N N . ALA B 1 78 ? -14.844 17.812 10.148 1 96.75 78 ALA B N 1
ATOM 5733 C CA . ALA B 1 78 ? -13.992 17.141 11.125 1 96.75 78 ALA B CA 1
ATOM 5734 C C . ALA B 1 78 ? -13.25 18.156 11.984 1 96.75 78 ALA B C 1
ATOM 5736 O O . ALA B 1 78 ? -12.906 19.25 11.516 1 96.75 78 ALA B O 1
ATOM 5737 N N . LEU B 1 79 ? -13.055 17.828 13.242 1 95.69 79 LEU B N 1
ATOM 5738 C CA . LEU B 1 79 ? -12.281 18.609 14.203 1 95.69 79 LEU B CA 1
ATOM 5739 C C . LEU B 1 79 ? -11.211 17.75 14.867 1 95.69 79 LEU B C 1
ATOM 5741 O O . LEU B 1 79 ? -11.523 16.703 15.438 1 95.69 79 LEU B O 1
ATOM 5745 N N . ASP B 1 80 ? -10.055 18.078 14.672 1 94.31 80 ASP B N 1
ATOM 5746 C CA . ASP B 1 80 ? -8.938 17.5 15.406 1 94.31 80 ASP B CA 1
ATOM 5747 C C . ASP B 1 80 ? -8.508 18.391 16.562 1 94.31 80 ASP B C 1
ATOM 5749 O O . ASP B 1 80 ? -7.871 19.422 16.344 1 94.31 80 ASP B O 1
ATOM 5753 N N . THR B 1 81 ? -8.797 18.031 17.781 1 92.81 81 THR B N 1
ATOM 5754 C CA . THR B 1 81 ? -8.648 18.891 18.953 1 92.81 81 THR B CA 1
ATOM 5755 C C . THR B 1 81 ? -7.656 18.281 19.938 1 92.81 81 THR B C 1
ATOM 5757 O O . THR B 1 81 ? -7.625 17.062 20.141 1 92.81 81 THR B O 1
ATOM 5760 N N . VAL B 1 82 ? -6.902 19.141 20.516 1 90.81 82 VAL B N 1
ATOM 5761 C CA . VAL B 1 82 ? -6.031 18.75 21.609 1 90.81 82 VAL B CA 1
ATOM 5762 C C . VAL B 1 82 ? -6.297 19.625 22.828 1 90.81 82 VAL B C 1
ATOM 5764 O O . VAL B 1 82 ? -6.266 20.859 22.734 1 90.81 82 VAL B O 1
ATOM 5767 N N . GLN B 1 83 ? -6.566 19 23.906 1 85.75 83 GLN B N 1
ATOM 5768 C CA . GLN B 1 83 ? -6.84 19.672 25.172 1 85.75 83 GLN B CA 1
ATOM 5769 C C . GLN B 1 83 ? -6.188 18.938 26.344 1 85.75 83 GLN B C 1
ATOM 5771 O O . GLN B 1 83 ? -6.465 17.766 26.578 1 85.75 83 GLN B O 1
ATOM 5776 N N . TYR B 1 84 ? -5.332 19.609 27.078 1 79.12 84 TYR B N 1
ATOM 5777 C CA . TYR B 1 84 ? -4.672 19.078 28.266 1 79.12 84 TYR B CA 1
ATOM 5778 C C . TYR B 1 84 ? -3.992 17.75 27.969 1 79.12 84 TYR B C 1
ATOM 5780 O O . TYR B 1 84 ? -4.152 16.781 28.719 1 79.12 84 TYR B O 1
ATOM 5788 N N . GLY B 1 85 ? -3.445 17.688 26.781 1 79.06 85 GLY B N 1
ATOM 5789 C CA . GLY B 1 85 ? -2.707 16.484 26.422 1 79.06 85 GLY B CA 1
ATOM 5790 C C . GLY B 1 85 ? -3.58 15.406 25.797 1 79.06 85 GLY B C 1
ATOM 5791 O O . GLY B 1 85 ? -3.08 14.367 25.375 1 79.06 85 GLY B O 1
ATOM 5792 N N . GLN B 1 86 ? -4.84 15.625 25.734 1 82.88 86 GLN B N 1
ATOM 5793 C CA . GLN B 1 86 ? -5.773 14.656 25.172 1 82.88 86 GLN B CA 1
ATOM 5794 C C . GLN B 1 86 ? -6.199 15.055 23.766 1 82.88 86 GLN B C 1
ATOM 5796 O O . GLN B 1 86 ? -6.535 16.219 23.516 1 82.88 86 GLN B O 1
ATOM 5801 N N . GLY B 1 87 ? -6.102 14.031 22.938 1 87.31 87 GLY B N 1
ATOM 5802 C CA . GLY B 1 87 ? -6.594 14.242 21.578 1 87.31 87 GLY B CA 1
ATOM 5803 C C . GLY B 1 87 ? -8.031 13.797 21.391 1 87.31 87 GLY B C 1
ATOM 5804 O O . GLY B 1 87 ? -8.422 12.719 21.844 1 87.31 87 GLY B O 1
ATOM 5805 N N . ILE B 1 88 ? -8.844 14.703 20.859 1 90.44 88 ILE B N 1
ATOM 5806 C CA . ILE B 1 88 ? -10.234 14.406 20.531 1 90.44 88 ILE B CA 1
ATOM 5807 C C . ILE B 1 88 ? -10.477 14.68 19.047 1 90.44 88 ILE B C 1
ATOM 5809 O O . ILE B 1 88 ? -10.266 15.797 18.578 1 90.44 88 ILE B O 1
ATOM 5813 N N . TYR B 1 89 ? -10.828 13.633 18.391 1 93 89 TYR B N 1
ATOM 5814 C CA . TYR B 1 89 ? -11.117 13.742 16.969 1 93 89 TYR B CA 1
ATOM 5815 C C . TYR B 1 89 ? -12.609 13.555 16.703 1 93 89 TYR B C 1
ATOM 5817 O O . TYR B 1 89 ? -13.188 12.531 17.078 1 93 89 TYR B O 1
ATOM 5825 N N . LEU B 1 90 ? -13.227 14.586 16.141 1 95 90 LEU B N 1
ATOM 5826 C CA . LEU B 1 90 ? -14.656 14.555 15.836 1 95 90 LEU B CA 1
ATOM 5827 C C . LEU B 1 90 ? -14.891 14.508 14.328 1 95 90 LEU B C 1
ATOM 5829 O O . LEU B 1 90 ? -14.297 15.297 13.578 1 95 90 LEU B O 1
ATOM 5833 N N . ILE B 1 91 ? -15.672 13.617 13.945 1 93.88 91 ILE B N 1
ATOM 5834 C CA . ILE B 1 91 ? -16.062 13.516 12.547 1 93.88 91 ILE B CA 1
ATOM 5835 C C . ILE B 1 91 ? -17.578 13.703 12.43 1 93.88 91 ILE B C 1
ATOM 5837 O O . ILE B 1 91 ? -18.344 13.008 13.094 1 93.88 91 ILE B O 1
ATOM 5841 N N . TYR B 1 92 ? -17.984 14.68 11.602 1 95 92 TYR B N 1
ATOM 5842 C CA . TYR B 1 92 ? -19.391 14.977 11.336 1 95 92 TYR B CA 1
ATOM 5843 C C . TYR B 1 92 ? -19.812 14.414 9.992 1 95 92 TYR B C 1
ATOM 5845 O O . TYR B 1 92 ? -19.328 14.844 8.945 1 95 92 TYR B O 1
ATOM 5853 N N . ASP B 1 93 ? -20.75 13.547 10.039 1 90.81 93 ASP B N 1
ATOM 5854 C CA . ASP B 1 93 ? -21.281 12.922 8.836 1 90.81 93 ASP B CA 1
ATOM 5855 C C . ASP B 1 93 ? -22.766 13.195 8.688 1 90.81 93 ASP B C 1
ATOM 5857 O O . ASP B 1 93 ? -23.594 12.523 9.32 1 90.81 93 ASP B O 1
ATOM 5861 N N . TYR B 1 94 ? -23.062 14.008 7.773 1 91.81 94 TYR B N 1
ATOM 5862 C CA . TYR B 1 94 ? -24.453 14.438 7.625 1 91.81 94 TYR B CA 1
ATOM 5863 C C . TYR B 1 94 ? -25.25 13.438 6.797 1 91.81 94 TYR B C 1
ATOM 5865 O O . TYR B 1 94 ? -26.484 13.477 6.777 1 91.81 94 TYR B O 1
ATOM 5873 N N . SER B 1 95 ? -24.625 12.555 6.098 1 86.31 95 SER B N 1
ATOM 5874 C CA . SER B 1 95 ? -25.344 11.555 5.312 1 86.31 95 SER B CA 1
ATOM 5875 C C . SER B 1 95 ? -26.109 10.586 6.215 1 86.31 95 SER B C 1
ATOM 5877 O O . SER B 1 95 ? -27.141 10.047 5.824 1 86.31 95 SER B O 1
ATOM 5879 N N . VAL B 1 96 ? -25.609 10.391 7.426 1 86.5 96 VAL B N 1
ATOM 5880 C CA . VAL B 1 96 ? -26.266 9.484 8.359 1 86.5 96 VAL B CA 1
ATOM 5881 C C . VAL B 1 96 ? -26.625 10.234 9.641 1 86.5 96 VAL B C 1
ATOM 5883 O O . VAL B 1 96 ? -27.125 9.641 10.594 1 86.5 96 VAL B O 1
ATOM 5886 N N . LEU B 1 97 ? -26.312 11.477 9.727 1 89.69 97 LEU B N 1
ATOM 5887 C CA . LEU B 1 97 ? -26.625 12.359 10.836 1 89.69 97 LEU B CA 1
ATOM 5888 C C . LEU B 1 97 ? -26.016 11.844 12.133 1 89.69 97 LEU B C 1
ATOM 5890 O O . LEU B 1 97 ? -26.703 11.727 13.148 1 89.69 97 LEU B O 1
ATOM 5894 N N . GLN B 1 98 ? -24.719 11.539 12.055 1 90.62 98 GLN B N 1
ATOM 5895 C CA . GLN B 1 98 ? -23.969 11.055 13.211 1 90.62 98 GLN B CA 1
ATOM 5896 C C . GLN B 1 98 ? -22.672 11.852 13.406 1 90.62 98 GLN B C 1
ATOM 5898 O O . GLN B 1 98 ? -22.109 12.359 12.438 1 90.62 98 GLN B O 1
ATOM 5903 N N . ILE B 1 99 ? -22.234 11.945 14.664 1 93.19 99 ILE B N 1
ATOM 5904 C CA . ILE B 1 99 ? -20.922 12.453 15.039 1 93.19 99 ILE B CA 1
ATOM 5905 C C . ILE B 1 99 ? -20.094 11.344 15.672 1 93.19 99 ILE B C 1
ATOM 5907 O O . ILE B 1 99 ? -20.547 10.648 16.578 1 93.19 99 ILE B O 1
ATOM 5911 N N . TYR B 1 100 ? -18.984 11.125 15.078 1 91.94 100 TYR B N 1
ATOM 5912 C CA . TYR B 1 100 ? -18.031 10.172 15.648 1 91.94 100 TYR B CA 1
ATOM 5913 C C . TYR B 1 100 ? -17.016 10.883 16.516 1 91.94 100 TYR B C 1
ATOM 5915 O O . TYR B 1 100 ? -16.266 11.742 16.047 1 91.94 100 TYR B O 1
ATOM 5923 N N . GLU B 1 101 ? -16.984 10.57 17.781 1 92.5 101 GLU B N 1
ATOM 5924 C CA . GLU B 1 101 ? -16.031 11.125 18.734 1 92.5 101 GLU B CA 1
ATOM 5925 C C . GLU B 1 101 ? -14.945 10.117 19.078 1 92.5 101 GLU B C 1
ATOM 5927 O O . GLU B 1 101 ? -15.211 9.133 19.766 1 92.5 101 GLU B O 1
ATOM 5932 N N . ILE B 1 102 ? -13.828 10.375 18.609 1 91.62 102 ILE B N 1
ATOM 5933 C CA . ILE B 1 102 ? -12.688 9.5 18.844 1 91.62 102 ILE B CA 1
ATOM 5934 C C . ILE B 1 102 ? -11.734 10.156 19.844 1 91.62 102 ILE B C 1
ATOM 5936 O O . ILE B 1 102 ? -11.211 11.242 19.594 1 91.62 102 ILE B O 1
ATOM 5940 N N . VAL B 1 103 ? -11.477 9.516 20.922 1 89.5 103 VAL B N 1
ATOM 5941 C CA . VAL B 1 103 ? -10.648 10.062 21.984 1 89.5 103 VAL B CA 1
ATOM 5942 C C . VAL B 1 103 ? -9.398 9.203 22.172 1 89.5 103 VAL B C 1
ATOM 5944 O O . VAL B 1 103 ? -9.492 7.973 22.25 1 89.5 103 VAL B O 1
ATOM 5947 N N . GLN B 1 104 ? -8.328 9.82 22.016 1 78.75 104 GLN B N 1
ATOM 5948 C CA . GLN B 1 104 ? -7.059 9.188 22.359 1 78.75 104 GLN B CA 1
ATOM 5949 C C . GLN B 1 104 ? -6.445 9.828 23.594 1 78.75 104 GLN B C 1
ATOM 5951 O O . GLN B 1 104 ? -6 10.977 23.547 1 78.75 104 GLN B O 1
ATOM 5956 N N . ARG B 1 105 ? -6.336 9.117 24.609 1 59.62 105 ARG B N 1
ATOM 5957 C CA . ARG B 1 105 ? -5.918 9.68 25.891 1 59.62 105 ARG B CA 1
ATOM 5958 C C . ARG B 1 105 ? -4.398 9.711 26 1 59.62 105 ARG B C 1
ATOM 5960 O O . ARG B 1 105 ? -3.826 10.68 26.516 1 59.62 105 ARG B O 1
ATOM 5967 N N . THR B 1 106 ? -3.91 8.664 25.625 1 61.78 106 THR B N 1
ATOM 5968 C CA . THR B 1 106 ? -2.453 8.633 25.625 1 61.78 106 THR B CA 1
ATOM 5969 C C . THR B 1 106 ? -1.926 8.102 24.281 1 61.78 106 THR B C 1
ATOM 5971 O O . THR B 1 106 ? -2.686 7.547 23.484 1 61.78 106 THR B O 1
ATOM 5974 N N . ALA B 1 107 ? -0.707 8.422 24.062 1 58.66 107 ALA B N 1
ATOM 5975 C CA . ALA B 1 107 ? -0.064 7.953 22.844 1 58.66 107 ALA B CA 1
ATOM 5976 C C . ALA B 1 107 ? -0.066 6.43 22.766 1 58.66 107 ALA B C 1
ATOM 5978 O O . ALA B 1 107 ? -0.016 5.852 21.688 1 58.66 107 ALA B O 1
ATOM 5979 N N . THR B 1 108 ? -0.258 5.824 23.938 1 60.78 108 THR B N 1
ATOM 5980 C CA . THR B 1 108 ? -0.113 4.375 23.984 1 60.78 108 THR B CA 1
ATOM 5981 C C . THR B 1 108 ? -1.479 3.693 24.031 1 60.78 108 THR B C 1
ATOM 5983 O O . THR B 1 108 ? -1.593 2.496 23.766 1 60.78 108 THR B O 1
ATOM 5986 N N . GLU B 1 109 ? -2.459 4.531 24.375 1 66.88 109 GLU B N 1
ATOM 5987 C CA . GLU B 1 109 ? -3.781 3.924 24.5 1 66.88 109 GLU B CA 1
ATOM 5988 C C . GLU B 1 109 ? -4.484 3.873 23.141 1 66.88 109 GLU B C 1
ATOM 5990 O O . GLU B 1 109 ? -4.266 4.738 22.297 1 66.88 109 GLU B O 1
ATOM 5995 N N . ASN B 1 110 ? -5.238 2.84 23 1 72.62 110 ASN B N 1
ATOM 5996 C CA . ASN B 1 110 ? -6.055 2.74 21.797 1 72.62 110 ASN B CA 1
ATOM 5997 C C . ASN B 1 110 ? -7.172 3.779 21.797 1 72.62 110 ASN B C 1
ATOM 5999 O O . ASN B 1 110 ? -7.785 4.047 22.828 1 72.62 110 ASN B O 1
ATOM 6003 N N . PRO B 1 111 ? -7.348 4.355 20.703 1 81.44 111 PRO B N 1
ATOM 6004 C CA . PRO B 1 111 ? -8.445 5.324 20.625 1 81.44 111 PRO B CA 1
ATOM 6005 C C . PRO B 1 111 ? -9.812 4.691 20.859 1 81.44 111 PRO B C 1
ATOM 6007 O O . PRO B 1 111 ? -10.039 3.541 20.469 1 81.44 111 PRO B O 1
ATOM 6010 N N . VAL B 1 112 ? -10.625 5.383 21.594 1 84.44 112 VAL B N 1
ATOM 6011 C CA . VAL B 1 112 ? -12.008 4.965 21.828 1 84.44 112 VAL B CA 1
ATOM 6012 C C . VAL B 1 112 ? -12.953 5.836 21.016 1 84.44 112 VAL B C 1
ATOM 6014 O O . VAL B 1 112 ? -12.828 7.062 21 1 84.44 112 VAL B O 1
ATOM 6017 N N . CYS B 1 113 ? -13.852 5.199 20.359 1 90 113 CYS B N 1
ATOM 6018 C CA . CYS B 1 113 ? -14.789 5.91 19.5 1 90 113 CYS B CA 1
ATOM 6019 C C . CYS B 1 113 ? -16.219 5.793 20.031 1 90 113 CYS B C 1
ATOM 6021 O O . CYS B 1 113 ? -16.656 4.707 20.422 1 90 113 CYS B O 1
ATOM 6023 N N . GLN B 1 114 ? -16.922 6.902 20.094 1 89.25 114 GLN B N 1
ATOM 6024 C CA . GLN B 1 114 ? -18.344 6.961 20.438 1 89.25 114 GLN B CA 1
ATOM 6025 C C . GLN B 1 114 ? -19.156 7.594 19.312 1 89.25 114 GLN B C 1
ATOM 6027 O O . GLN B 1 114 ? -18.703 8.562 18.688 1 89.25 114 GLN B O 1
ATOM 6032 N N . VAL B 1 115 ? -20.281 6.953 19.109 1 90.44 115 VAL B N 1
ATOM 6033 C CA . VAL B 1 115 ? -21.172 7.469 18.078 1 90.44 115 VAL B CA 1
ATOM 6034 C C . VAL B 1 115 ? -22.328 8.219 18.734 1 90.44 115 VAL B C 1
ATOM 6036 O O . VAL B 1 115 ? -22.969 7.707 19.656 1 90.44 115 VAL B O 1
ATOM 6039 N N . ARG B 1 116 ? -22.547 9.469 18.219 1 90 116 ARG B N 1
ATOM 6040 C CA . ARG B 1 116 ? -23.641 10.273 18.75 1 90 116 ARG B CA 1
ATOM 6041 C C . ARG B 1 116 ? -24.516 10.805 17.625 1 90 116 ARG B C 1
ATOM 6043 O O . ARG B 1 116 ? -24.016 11.203 16.578 1 90 116 ARG B O 1
ATOM 6050 N N . PRO B 1 117 ? -25.844 10.773 17.906 1 89.12 117 PRO B N 1
ATOM 6051 C CA . PRO B 1 117 ? -26.703 11.445 16.938 1 89.12 117 PRO B CA 1
ATOM 6052 C C . PRO B 1 117 ? -26.453 12.953 16.875 1 89.12 117 PRO B C 1
ATOM 6054 O O . PRO B 1 117 ? -26.344 13.602 17.906 1 89.12 117 PRO B O 1
ATOM 6057 N N . MET B 1 118 ? -26.391 13.445 15.688 1 88.56 118 MET B N 1
ATOM 6058 C CA . MET B 1 118 ? -26.078 14.859 15.492 1 88.56 118 MET B CA 1
ATOM 6059 C C . MET B 1 118 ? -27.172 15.742 16.094 1 88.56 118 MET B C 1
ATOM 6061 O O . MET B 1 118 ? -26.875 16.781 16.672 1 88.56 118 MET B O 1
ATOM 6065 N N . GLN B 1 119 ? -28.422 15.336 15.93 1 81.62 119 GLN B N 1
ATOM 6066 C CA . GLN B 1 119 ? -29.562 16.141 16.344 1 81.62 119 GLN B CA 1
ATOM 6067 C C . GLN B 1 119 ? -29.562 16.375 17.844 1 81.62 119 GLN B C 1
ATOM 6069 O O . GLN B 1 119 ? -29.969 17.438 18.312 1 81.62 119 GLN B O 1
ATOM 6074 N N . SER B 1 120 ? -29.031 15.453 18.531 1 79.38 120 SER B N 1
ATOM 6075 C CA . SER B 1 120 ? -29.125 15.555 19.984 1 79.38 120 SER B CA 1
ATOM 6076 C C . SER B 1 120 ? -27.75 15.844 20.609 1 79.38 120 SER B C 1
ATOM 6078 O O . SER B 1 120 ? -27.641 16.031 21.812 1 79.38 120 SER B O 1
ATOM 6080 N N . SER B 1 121 ? -26.812 15.938 19.766 1 78.62 121 SER B N 1
ATOM 6081 C CA . SER B 1 121 ? -25.469 16.125 20.312 1 78.62 121 SER B CA 1
ATOM 6082 C C . SER B 1 121 ? -25.203 17.609 20.594 1 78.62 121 SER B C 1
ATOM 6084 O O . SER B 1 121 ? -25.578 18.484 19.812 1 78.62 121 SER B O 1
ATOM 6086 N N . ALA B 1 122 ? -24.547 17.828 21.719 1 67.19 122 ALA B N 1
ATOM 6087 C CA . ALA B 1 122 ? -24.094 19.172 22.062 1 67.19 122 ALA B CA 1
ATOM 6088 C C . ALA B 1 122 ? -22.953 19.625 21.141 1 67.19 122 ALA B C 1
ATOM 6090 O O . ALA B 1 122 ? -22.656 20.812 21.047 1 67.19 122 ALA B O 1
ATOM 6091 N N . GLN B 1 123 ? -22.422 18.703 20.359 1 70.06 123 GLN B N 1
ATOM 6092 C CA . GLN B 1 123 ? -21.25 18.984 19.531 1 70.06 123 GLN B CA 1
ATOM 6093 C C . GLN B 1 123 ? -21.672 19.469 18.141 1 70.06 123 GLN B C 1
ATOM 6095 O O . GLN B 1 123 ? -20.828 19.781 17.297 1 70.06 123 GLN B O 1
ATOM 6100 N N . ASN B 1 124 ? -22.922 19.547 17.875 1 73 124 ASN B N 1
ATOM 6101 C CA . ASN B 1 124 ? -23.344 19.938 16.547 1 73 124 ASN B CA 1
ATOM 6102 C C . ASN B 1 124 ? -23.156 21.438 16.312 1 73 124 ASN B C 1
ATOM 6104 O O . ASN B 1 124 ? -23.391 21.922 15.211 1 73 124 ASN B O 1
ATOM 6108 N N . GLY B 1 125 ? -22.672 22.125 17.266 1 72.56 125 GLY B N 1
ATOM 6109 C CA . GLY B 1 125 ? -22.641 23.578 17.219 1 72.56 125 GLY B CA 1
ATOM 6110 C C . GLY B 1 125 ? -21.625 24.125 16.234 1 72.56 125 GLY B C 1
ATOM 6111 O O . GLY B 1 125 ? -21.844 25.156 15.602 1 72.56 125 GLY B O 1
ATOM 6112 N N . VAL B 1 126 ? -20.531 23.453 16.016 1 82.62 126 VAL B N 1
ATOM 6113 C CA . VAL B 1 126 ? -19.438 24.031 15.25 1 82.62 126 VAL B CA 1
ATOM 6114 C C . VAL B 1 126 ? -19.828 24.094 13.773 1 82.62 126 VAL B C 1
ATOM 6116 O O . VAL B 1 126 ? -19.656 25.125 13.125 1 82.62 126 VAL B O 1
ATOM 6119 N N . PHE B 1 127 ? -20.391 23.016 13.242 1 90.56 127 PHE B N 1
ATOM 6120 C CA . PHE B 1 127 ? -20.719 22.984 11.82 1 90.56 127 PHE B CA 1
ATOM 6121 C C . PHE B 1 127 ? -22.219 23.156 11.602 1 90.56 127 PHE B C 1
ATOM 6123 O O . PHE B 1 127 ? -22.688 23.266 10.461 1 90.56 127 PHE B O 1
ATOM 6130 N N . GLY B 1 128 ? -23 23.188 12.625 1 87.25 128 GLY B N 1
ATOM 6131 C CA . GLY B 1 128 ? -24.438 23.391 12.547 1 87.25 128 GLY B CA 1
ATOM 6132 C C . GLY B 1 128 ? -25.172 22.25 11.859 1 87.25 128 GLY B C 1
ATOM 6133 O O . GLY B 1 128 ? -24.547 21.297 11.391 1 87.25 128 GLY B O 1
ATOM 6134 N N . LEU B 1 129 ? -26.453 22.234 11.93 1 88.12 129 LEU B N 1
ATOM 6135 C CA . LEU B 1 129 ? -27.344 21.281 11.266 1 88.12 129 LEU B CA 1
ATOM 6136 C C . LEU B 1 129 ? -28.5 22 10.586 1 88.12 129 LEU B C 1
ATOM 6138 O O . LEU B 1 129 ? -29.375 22.562 11.258 1 88.12 129 LEU B O 1
ATOM 6142 N N . ASP B 1 130 ? -28.359 22.031 9.242 1 86.44 130 ASP B N 1
ATOM 6143 C CA . ASP B 1 130 ? -29.453 22.547 8.438 1 86.44 130 ASP B CA 1
ATOM 6144 C C . ASP B 1 130 ? -30.391 21.438 7.984 1 86.44 130 ASP B C 1
ATOM 6146 O O . ASP B 1 130 ? -29.984 20.562 7.211 1 86.44 130 ASP B O 1
ATOM 6150 N N . THR B 1 131 ? -31.531 21.438 8.531 1 80.5 131 THR B N 1
ATOM 6151 C CA . THR B 1 131 ? -32.469 20.359 8.227 1 80.5 131 THR B CA 1
ATOM 6152 C C . THR B 1 131 ? -33.312 20.703 7.016 1 80.5 131 THR B C 1
ATOM 6154 O O . THR B 1 131 ? -34 21.734 7.008 1 80.5 131 THR B O 1
ATOM 6157 N N . GLY B 1 132 ? -33.031 19.875 5.961 1 72 132 GLY B N 1
ATOM 6158 C CA . GLY B 1 132 ? -33.875 20.062 4.793 1 72 132 GLY B CA 1
ATOM 6159 C C . GLY B 1 132 ? -35.312 19.578 5.004 1 72 132 GLY B C 1
ATOM 6160 O O . GLY B 1 132 ? -35.625 19.062 6.074 1 72 132 GLY B O 1
ATOM 6161 N N . SER B 1 133 ? -36.156 19.875 3.975 1 71.25 133 SER B N 1
ATOM 6162 C CA . SER B 1 133 ? -37.562 19.484 3.988 1 71.25 133 SER B CA 1
ATOM 6163 C C . SER B 1 133 ? -37.719 17.984 4.117 1 71.25 133 SER B C 1
ATOM 6165 O O . SER B 1 133 ? -38.688 17.5 4.656 1 71.25 133 SER B O 1
ATOM 6167 N N . ASP B 1 134 ? -36.844 17.188 3.613 1 72 134 ASP B N 1
ATOM 6168 C CA . ASP B 1 134 ? -36.906 15.719 3.641 1 72 134 ASP B CA 1
ATOM 6169 C C . ASP B 1 134 ? -36.188 15.156 4.848 1 72 134 ASP B C 1
ATOM 6171 O O . ASP B 1 134 ? -35.812 13.977 4.863 1 72 134 ASP B O 1
ATOM 6175 N N . ASN B 1 135 ? -35.938 15.898 5.855 1 71.38 135 ASN B N 1
ATOM 6176 C CA . ASN B 1 135 ? -35.25 15.508 7.074 1 71.38 135 ASN B CA 1
ATOM 6177 C C . ASN B 1 135 ? -33.781 15.164 6.801 1 71.38 135 ASN B C 1
ATOM 6179 O O . ASN B 1 135 ? -33.188 14.422 7.566 1 71.38 135 ASN B O 1
ATOM 6183 N N . SER B 1 136 ? -33.438 15.633 5.555 1 83.75 136 SER B N 1
ATOM 6184 C CA . SER B 1 136 ? -32 15.516 5.297 1 83.75 136 SER B CA 1
ATOM 6185 C C . SER B 1 136 ? -31.219 16.609 6.012 1 83.75 136 SER B C 1
ATOM 6187 O O . SER B 1 136 ? -31.734 17.703 6.238 1 83.75 136 SER B O 1
ATOM 6189 N N . GLY B 1 137 ? -30.188 16.203 6.641 1 88.5 137 GLY B N 1
ATOM 6190 C CA . GLY B 1 137 ? -29.344 17.172 7.312 1 88.5 137 GLY B CA 1
ATOM 6191 C C . GLY B 1 137 ? -28.156 17.609 6.477 1 88.5 137 GLY B C 1
ATOM 6192 O O . GLY B 1 137 ? -27.562 16.797 5.758 1 88.5 137 GLY B O 1
ATOM 6193 N N . HIS B 1 138 ? -27.953 18.906 6.5 1 91.88 138 HIS B N 1
ATOM 6194 C CA . HIS B 1 138 ? -26.828 19.469 5.762 1 91.88 138 HIS B CA 1
ATOM 6195 C C . HIS B 1 138 ? -25.953 20.328 6.672 1 91.88 138 HIS B C 1
ATOM 6197 O O . HIS B 1 138 ? -26.438 20.906 7.648 1 91.88 138 HIS B O 1
ATOM 6203 N N . ILE B 1 139 ? -24.75 20.375 6.312 1 93 139 ILE B N 1
ATOM 6204 C CA . ILE B 1 139 ? -23.797 21.219 7.02 1 93 139 ILE B CA 1
ATOM 6205 C C . ILE B 1 139 ? -24.078 22.688 6.711 1 93 139 ILE B C 1
ATOM 6207 O O . ILE B 1 139 ? -24.547 23.031 5.621 1 93 139 ILE B O 1
ATOM 6211 N N . PHE B 1 140 ? -23.844 23.547 7.605 1 91.69 140 PHE B N 1
ATOM 6212 C CA . PHE B 1 140 ? -24.016 24.969 7.406 1 91.69 140 PHE B CA 1
ATOM 6213 C C . PHE B 1 140 ? -23 25.5 6.383 1 91.69 140 PHE B C 1
ATOM 6215 O O . PHE B 1 140 ? -21.922 24.938 6.219 1 91.69 140 PHE B O 1
ATOM 6222 N N . SER B 1 141 ? -23.469 26.531 5.695 1 90.25 141 SER B N 1
ATOM 6223 C CA . SER B 1 141 ? -22.469 27.297 4.941 1 90.25 141 SER B CA 1
ATOM 6224 C C . SER B 1 141 ? -21.469 27.984 5.875 1 90.25 141 SER B C 1
ATOM 6226 O O . SER B 1 141 ? -21.703 28.062 7.082 1 90.25 141 SER B O 1
ATOM 6228 N N . VAL B 1 142 ? -20.391 28.453 5.336 1 90.12 142 VAL B N 1
ATOM 6229 C CA . VAL B 1 142 ? -19.359 29.125 6.137 1 90.12 142 VAL B CA 1
ATOM 6230 C C . VAL B 1 142 ? -19.953 30.359 6.805 1 90.12 142 VAL B C 1
ATOM 6232 O O . VAL B 1 142 ? -19.688 30.625 7.98 1 90.12 142 VAL B O 1
ATOM 6235 N N . ALA B 1 143 ? -20.766 31.109 6.105 1 89.38 143 ALA B N 1
ATOM 6236 C CA . ALA B 1 143 ? -21.422 32.281 6.656 1 89.38 143 ALA B CA 1
ATOM 6237 C C . ALA B 1 143 ? -22.328 31.938 7.832 1 89.38 143 ALA B C 1
ATOM 6239 O O . ALA B 1 143 ? -22.359 32.656 8.836 1 89.38 143 ALA B O 1
ATOM 6240 N N . GLN B 1 144 ? -23 30.859 7.668 1 85.94 144 GLN B N 1
ATOM 6241 C CA . GLN B 1 144 ? -23.891 30.406 8.734 1 85.94 144 GLN B CA 1
ATOM 6242 C C . GLN B 1 144 ? -23.094 29.953 9.953 1 85.94 144 GLN B C 1
ATOM 6244 O O . GLN B 1 144 ? -23.484 30.234 11.086 1 85.94 144 GLN B O 1
ATOM 6249 N N . MET B 1 145 ? -22 29.25 9.695 1 86.88 145 MET B N 1
ATOM 6250 C CA . MET B 1 145 ? -21.172 28.734 10.789 1 86.88 145 MET B CA 1
ATOM 6251 C C . MET B 1 145 ? -20.641 29.875 11.656 1 86.88 145 MET B C 1
ATOM 6253 O O . MET B 1 145 ? -20.609 29.766 12.883 1 86.88 145 MET B O 1
ATOM 6257 N N . PHE B 1 146 ? -20.312 31 11 1 83.38 146 PHE B N 1
ATOM 6258 C CA . PHE B 1 146 ? -19.734 32.156 11.703 1 83.38 146 PHE B CA 1
ATOM 6259 C C . PHE B 1 146 ? -20.812 33.156 12.055 1 83.38 146 PHE B C 1
ATOM 6261 O O . PHE B 1 146 ? -20.5 34.219 12.617 1 83.38 146 PHE B O 1
ATOM 6268 N N . ASN B 1 147 ? -22.078 32.969 11.688 1 82.75 147 ASN B N 1
ATOM 6269 C CA . ASN B 1 147 ? -23.188 33.875 11.906 1 82.75 147 ASN B CA 1
ATOM 6270 C C . ASN B 1 147 ? -22.953 35.219 11.203 1 82.75 147 ASN B C 1
ATOM 6272 O O . ASN B 1 147 ? -23.25 36.281 11.758 1 82.75 147 ASN B O 1
ATOM 6276 N N . LEU B 1 148 ? -22.391 35.156 10.109 1 86.81 148 LEU B N 1
ATOM 6277 C CA . LEU B 1 148 ? -22.016 36.375 9.406 1 86.81 148 LEU B CA 1
ATOM 6278 C C . LEU B 1 148 ? -23.234 37.031 8.742 1 86.81 148 LEU B C 1
ATOM 6280 O O . LEU B 1 148 ? -23.203 38.188 8.375 1 86.81 148 LEU B O 1
ATOM 6284 N N . GLY B 1 149 ? -24.281 36.312 8.523 1 80.69 149 GLY B N 1
ATOM 6285 C CA . GLY B 1 149 ? -25.484 36.844 7.902 1 80.69 149 GLY B CA 1
ATOM 6286 C C . GLY B 1 149 ? -26.5 37.375 8.906 1 80.69 149 GLY B C 1
ATOM 6287 O O . GLY B 1 149 ? -27.578 37.781 8.531 1 80.69 149 GLY B O 1
ATOM 6288 N N . THR B 1 150 ? -26.141 37.375 10.094 1 81.5 150 THR B N 1
ATOM 6289 C CA . THR B 1 150 ? -27.062 37.781 11.141 1 81.5 150 THR B CA 1
ATOM 6290 C C . THR B 1 150 ? -27.25 39.312 11.133 1 81.5 150 THR B C 1
ATOM 6292 O O . THR B 1 150 ? -26.297 40.062 10.945 1 81.5 150 THR B O 1
ATOM 6295 N N . ALA B 1 151 ? -28.516 39.688 11.359 1 82.25 151 ALA B N 1
ATOM 6296 C CA . ALA B 1 151 ? -28.844 41.094 11.383 1 82.25 151 ALA B CA 1
ATOM 6297 C C . ALA B 1 151 ? -28.234 41.781 12.602 1 82.25 151 ALA B C 1
ATOM 6299 O O . ALA B 1 151 ? -28.156 41.188 13.68 1 82.25 151 ALA B O 1
ATOM 6300 N N . GLY B 1 152 ? -27.719 43 12.453 1 84 152 GLY B N 1
ATOM 6301 C CA . GLY B 1 152 ? -27.219 43.781 13.578 1 84 152 GLY B CA 1
ATOM 6302 C C . GLY B 1 152 ? -25.703 43.812 13.633 1 84 152 GLY B C 1
ATOM 6303 O O . GLY B 1 152 ? -25.125 44.469 14.523 1 84 152 GLY B O 1
ATOM 6304 N N . ILE B 1 153 ? -25.047 43.188 12.742 1 90.62 153 ILE B N 1
ATOM 6305 C CA . ILE B 1 153 ? -23.594 43.281 12.695 1 90.62 153 ILE B CA 1
ATOM 6306 C C . ILE B 1 153 ? -23.141 44.688 12.375 1 90.62 153 ILE B C 1
ATOM 6308 O O . ILE B 1 153 ? -23.703 45.344 11.477 1 90.62 153 ILE B O 1
ATOM 6312 N N . ARG B 1 154 ? -22.188 45.219 13.141 1 92.44 154 ARG B N 1
ATOM 6313 C CA . ARG B 1 154 ? -21.688 46.562 12.969 1 92.44 154 ARG B CA 1
ATOM 6314 C C . ARG B 1 154 ? -20.203 46.562 12.617 1 92.44 154 ARG B C 1
ATOM 6316 O O . ARG B 1 154 ? -19.406 45.844 13.234 1 92.44 154 ARG B O 1
ATOM 6323 N N . TYR B 1 155 ? -19.906 47.406 11.641 1 95.38 155 TYR B N 1
ATOM 6324 C CA . TYR B 1 155 ? -18.516 47.656 11.344 1 95.38 155 TYR B CA 1
ATOM 6325 C C . TYR B 1 155 ? -17.891 48.594 12.375 1 95.38 155 TYR B C 1
ATOM 6327 O O . TYR B 1 155 ? -18.406 49.688 12.594 1 95.38 155 TYR B O 1
ATOM 6335 N N . ALA B 1 156 ? -16.812 48.156 13.008 1 95.88 156 ALA B N 1
ATOM 6336 C CA . ALA B 1 156 ? -16.234 48.906 14.133 1 95.88 156 ALA B CA 1
ATOM 6337 C C . ALA B 1 156 ? -14.891 49.5 13.758 1 95.88 156 ALA B C 1
ATOM 6339 O O . ALA B 1 156 ? -14.125 49.906 14.633 1 95.88 156 ALA B O 1
ATOM 6340 N N . GLY B 1 157 ? -14.516 49.5 12.508 1 95.62 157 GLY B N 1
ATOM 6341 C CA . GLY B 1 157 ? -13.305 50.156 12.07 1 95.62 157 GLY B CA 1
ATOM 6342 C C . GLY B 1 157 ? -12.133 49.219 11.898 1 95.62 157 GLY B C 1
ATOM 6343 O O . GLY B 1 157 ? -12.32 48 11.688 1 95.62 157 GLY B O 1
ATOM 6344 N N . THR B 1 158 ? -10.914 49.844 11.828 1 95.38 158 THR B N 1
ATOM 6345 C CA . THR B 1 158 ? -9.688 49.094 11.578 1 95.38 158 THR B CA 1
ATOM 6346 C C . THR B 1 158 ? -8.828 49.031 12.836 1 95.38 158 THR B C 1
ATOM 6348 O O . THR B 1 158 ? -8.883 49.938 13.672 1 95.38 158 THR B O 1
ATOM 6351 N N . THR B 1 159 ? -8.195 47.969 13.039 1 95.5 159 THR B N 1
ATOM 6352 C CA . THR B 1 159 ? -7.207 47.781 14.102 1 95.5 159 THR B CA 1
ATOM 6353 C C . THR B 1 159 ? -6.117 46.812 13.648 1 95.5 159 THR B C 1
ATOM 6355 O O . THR B 1 159 ? -5.953 46.562 12.453 1 95.5 159 THR B O 1
ATOM 6358 N N . THR B 1 160 ? -5.219 46.438 14.57 1 95.75 160 THR B N 1
ATOM 6359 C CA . THR B 1 160 ? -4.141 45.5 14.273 1 95.75 160 THR B CA 1
ATOM 6360 C C . THR B 1 160 ? -4.246 44.25 15.141 1 95.75 160 THR B C 1
ATOM 6362 O O . THR B 1 160 ? -4.473 44.344 16.344 1 95.75 160 THR B O 1
ATOM 6365 N N . VAL B 1 161 ? -4.219 43.125 14.5 1 96.69 161 VAL B N 1
ATOM 6366 C CA . VAL B 1 161 ? -4.164 41.844 15.188 1 96.69 161 VAL B CA 1
ATOM 6367 C C . VAL B 1 161 ? -2.91 41.094 14.773 1 96.69 161 VAL B C 1
ATOM 6369 O O . VAL B 1 161 ? -2.701 40.812 13.586 1 96.69 161 VAL B O 1
ATOM 6372 N N . ARG B 1 162 ? -2.098 40.688 15.695 1 95.38 162 ARG B N 1
ATOM 6373 C CA . ARG B 1 162 ? -0.866 39.938 15.453 1 95.38 162 ARG B CA 1
ATOM 6374 C C . ARG B 1 162 ? -0.022 40.625 14.375 1 95.38 162 ARG B C 1
ATOM 6376 O O . ARG B 1 162 ? 0.542 39.938 13.516 1 95.38 162 ARG B O 1
ATOM 6383 N N . GLY B 1 163 ? -0.098 41.875 14.289 1 92.69 163 GLY B N 1
ATOM 6384 C CA . GLY B 1 163 ? 0.699 42.625 13.336 1 92.69 163 GLY B CA 1
ATOM 6385 C C . GLY B 1 163 ? 0.001 42.844 12.008 1 92.69 163 GLY B C 1
ATOM 6386 O O . GLY B 1 163 ? 0.528 43.5 11.125 1 92.69 163 GLY B O 1
ATOM 6387 N N . MET B 1 164 ? -1.179 42.344 11.812 1 95.44 164 MET B N 1
ATOM 6388 C CA . MET B 1 164 ? -1.921 42.469 10.562 1 95.44 164 MET B CA 1
ATOM 6389 C C . MET B 1 164 ? -2.977 43.562 10.672 1 95.44 164 MET B C 1
ATOM 6391 O O . MET B 1 164 ? -3.672 43.656 11.68 1 95.44 164 MET B O 1
ATOM 6395 N N . PRO B 1 165 ? -3.094 44.375 9.656 1 95.69 165 PRO B N 1
ATOM 6396 C CA . PRO B 1 165 ? -4.262 45.281 9.625 1 95.69 165 PRO B CA 1
ATOM 6397 C C . PRO B 1 165 ? -5.566 44.5 9.391 1 95.69 165 PRO B C 1
ATOM 6399 O O . PRO B 1 165 ? -5.648 43.688 8.492 1 95.69 165 PRO B O 1
ATOM 6402 N N . VAL B 1 166 ? -6.551 44.812 10.203 1 96.94 166 VAL B N 1
ATOM 6403 C CA . VAL B 1 166 ? -7.789 44.031 10.117 1 96.94 166 VAL B CA 1
ATOM 6404 C C . VAL B 1 166 ? -8.984 44.969 10.188 1 96.94 166 VAL B C 1
ATOM 6406 O O . VAL B 1 166 ? -8.891 46.094 10.719 1 96.94 166 VAL B O 1
ATOM 6409 N N . HIS B 1 167 ? -10.047 44.562 9.57 1 97.25 167 HIS B N 1
ATOM 6410 C CA . HIS B 1 167 ? -11.375 45.125 9.781 1 97.25 167 HIS B CA 1
ATOM 6411 C C . HIS B 1 167 ? -12.094 44.406 10.922 1 97.25 167 HIS B C 1
ATOM 6413 O O . HIS B 1 167 ? -12.07 43.188 11.016 1 97.25 167 HIS B O 1
ATOM 6419 N N . ARG B 1 168 ? -12.672 45.188 11.789 1 97 168 ARG B N 1
ATOM 6420 C CA . ARG B 1 168 ? -13.391 44.656 12.938 1 97 168 ARG B CA 1
ATOM 6421 C C . ARG B 1 168 ? -14.898 44.812 12.758 1 97 168 ARG B C 1
ATOM 6423 O O . ARG B 1 168 ? -15.375 45.875 12.406 1 97 168 ARG B O 1
ATOM 6430 N N . TYR B 1 169 ? -15.625 43.75 12.93 1 95.75 169 TYR B N 1
ATOM 6431 C CA . TYR B 1 169 ? -17.078 43.719 12.945 1 95.75 169 TYR B CA 1
ATOM 6432 C C . TYR B 1 169 ? -17.609 43.188 14.273 1 95.75 169 TYR B C 1
ATOM 6434 O O . TYR B 1 169 ? -17.047 42.25 14.836 1 95.75 169 TYR B O 1
ATOM 6442 N N . SER B 1 170 ? -18.594 43.812 14.828 1 94 170 SER B N 1
ATOM 6443 C CA . SER B 1 170 ? -19.125 43.406 16.141 1 94 170 SER B CA 1
ATOM 6444 C C . SER B 1 170 ? -20.609 43.031 16.047 1 94 170 SER B C 1
ATOM 6446 O O . SER B 1 170 ? -21.359 43.656 15.297 1 94 170 SER B O 1
ATOM 6448 N N . LEU B 1 171 ? -20.891 42.031 16.781 1 92.12 171 LEU B N 1
ATOM 6449 C CA . LEU B 1 171 ? -22.25 41.5 16.797 1 92.12 171 LEU B CA 1
ATOM 6450 C C . LEU B 1 171 ? -22.641 41.062 18.203 1 92.12 171 LEU B C 1
ATOM 6452 O O . LEU B 1 171 ? -21.812 40.562 18.953 1 92.12 171 LEU B O 1
ATOM 6456 N N . CYS B 1 172 ? -23.812 41.469 18.594 1 89.81 172 CYS B N 1
ATOM 6457 C CA . CYS B 1 172 ? -24.406 40.938 19.812 1 89.81 172 CYS B CA 1
ATOM 6458 C C . CYS B 1 172 ? -25.562 39.969 19.484 1 89.81 172 CYS B C 1
ATOM 6460 O O . CYS B 1 172 ? -26.484 40.344 18.766 1 89.81 172 CYS B O 1
ATOM 6462 N N . VAL B 1 173 ? -25.391 38.781 20 1 82.88 173 VAL B N 1
ATOM 6463 C CA . VAL B 1 173 ? -26.406 37.781 19.672 1 82.88 173 VAL B CA 1
ATOM 6464 C C . VAL B 1 173 ? -26.734 36.938 20.906 1 82.88 173 VAL B C 1
ATOM 6466 O O . VAL B 1 173 ? -25.938 36.906 21.844 1 82.88 173 VAL B O 1
ATOM 6469 N N . TYR B 1 174 ? -27.906 36.469 20.891 1 82 174 TYR B N 1
ATOM 6470 C CA . TYR B 1 174 ? -28.297 35.438 21.875 1 82 174 TYR B CA 1
ATOM 6471 C C . TYR B 1 174 ? -28.188 34.062 21.281 1 82 174 TYR B C 1
ATOM 6473 O O . TYR B 1 174 ? -28.797 33.75 20.25 1 82 174 TYR B O 1
ATOM 6481 N N . TRP B 1 175 ? -27.344 33.25 21.891 1 74.81 175 TRP B N 1
ATOM 6482 C CA . TRP B 1 175 ? -27.203 31.859 21.453 1 74.81 175 TRP B CA 1
ATOM 6483 C C . TRP B 1 175 ? -28.062 30.938 22.312 1 74.81 175 TRP B C 1
ATOM 6485 O O . TRP B 1 175 ? -27.719 30.656 23.453 1 74.81 175 TRP B O 1
ATOM 6495 N N . ASP B 1 176 ? -29.047 30.328 21.703 1 70.31 176 ASP B N 1
ATOM 6496 C CA . ASP B 1 176 ? -30.047 29.531 22.422 1 70.31 176 ASP B CA 1
ATOM 6497 C C . ASP B 1 176 ? -29.422 28.266 22.984 1 70.31 176 ASP B C 1
ATOM 6499 O O . ASP B 1 176 ? -29.75 27.844 24.094 1 70.31 176 ASP B O 1
ATOM 6503 N N . GLN B 1 177 ? -28.594 27.672 22.219 1 64.62 177 GLN B N 1
ATOM 6504 C CA . GLN B 1 177 ? -28.031 26.391 22.625 1 64.62 177 GLN B CA 1
ATOM 6505 C C . GLN B 1 177 ? -27.312 26.516 23.969 1 64.62 177 GLN B C 1
ATOM 6507 O O . GLN B 1 177 ? -27.297 25.562 24.75 1 64.62 177 GLN B O 1
ATOM 6512 N N . TRP B 1 178 ? -26.812 27.656 24.219 1 68.44 178 TRP B N 1
ATOM 6513 C CA . TRP B 1 178 ? -26.078 27.844 25.469 1 68.44 178 TRP B CA 1
ATOM 6514 C C . TRP B 1 178 ? -26.781 28.844 26.375 1 68.44 178 TRP B C 1
ATOM 6516 O O . TRP B 1 178 ? -26.25 29.234 27.406 1 68.44 178 TRP B O 1
ATOM 6526 N N . GLN B 1 179 ? -27.906 29.234 25.922 1 75.31 179 GLN B N 1
ATOM 6527 C CA . GLN B 1 179 ? -28.656 30.234 26.672 1 75.31 179 GLN B CA 1
ATOM 6528 C C . GLN B 1 179 ? -27.75 31.375 27.125 1 75.31 179 GLN B C 1
ATOM 6530 O O . GLN B 1 179 ? -27.719 31.719 28.297 1 75.31 179 GLN B O 1
ATOM 6535 N N . ALA B 1 180 ? -27.062 31.828 26.094 1 82.56 180 ALA B N 1
ATOM 6536 C CA . ALA B 1 180 ? -26.047 32.844 26.406 1 82.56 180 ALA B CA 1
ATOM 6537 C C . ALA B 1 180 ? -26.188 34.062 25.5 1 82.56 180 ALA B C 1
ATOM 6539 O O . ALA B 1 180 ? -26.484 33.938 24.312 1 82.56 180 ALA B O 1
ATOM 6540 N N . SER B 1 181 ? -26.109 35.25 26.219 1 86.81 181 SER B N 1
ATOM 6541 C CA . SER B 1 181 ? -25.875 36.469 25.469 1 86.81 181 SER B CA 1
ATOM 6542 C C . SER B 1 181 ? -24.391 36.688 25.188 1 86.81 181 SER B C 1
ATOM 6544 O O . SER B 1 181 ? -23.578 36.656 26.094 1 86.81 181 SER B O 1
ATOM 6546 N N . ILE B 1 182 ? -24.078 36.844 23.891 1 89.5 182 ILE B N 1
ATOM 6547 C CA . ILE B 1 182 ? -22.672 36.844 23.5 1 89.5 182 ILE B CA 1
ATOM 6548 C C . ILE B 1 182 ? -22.375 38.062 22.625 1 89.5 182 ILE B C 1
ATOM 6550 O O . ILE B 1 182 ? -23.141 38.375 21.688 1 89.5 182 ILE B O 1
ATOM 6554 N N . GLN B 1 183 ? -21.438 38.844 23.031 1 91.94 183 GLN B N 1
ATOM 6555 C CA . GLN B 1 183 ? -20.828 39.781 22.109 1 91.94 183 GLN B CA 1
ATOM 6556 C C . GLN B 1 183 ? -19.656 39.188 21.359 1 91.94 183 GLN B C 1
ATOM 6558 O O . GLN B 1 183 ? -18.703 38.688 21.984 1 91.94 183 GLN B O 1
ATOM 6563 N N . THR B 1 184 ? -19.797 39.188 20.094 1 92.69 184 THR B N 1
ATOM 6564 C CA . THR B 1 184 ? -18.766 38.594 19.25 1 92.69 184 THR B CA 1
ATOM 6565 C C . THR B 1 184 ? -18.125 39.656 18.359 1 92.69 184 THR B C 1
ATOM 6567 O O . THR B 1 184 ? -18.828 40.438 17.719 1 92.69 184 THR B O 1
ATOM 6570 N N . ASP B 1 185 ? -16.844 39.688 18.375 1 95.12 185 ASP B N 1
ATOM 6571 C CA . ASP B 1 185 ? -16.094 40.5 17.422 1 95.12 185 ASP B CA 1
ATOM 6572 C C . ASP B 1 185 ? -15.367 39.625 16.406 1 95.12 185 ASP B C 1
ATOM 6574 O O . ASP B 1 185 ? -14.672 38.688 16.781 1 95.12 185 ASP B O 1
ATOM 6578 N N . TYR B 1 186 ? -15.633 39.969 15.156 1 96.06 186 TYR B N 1
ATOM 6579 C CA . TYR B 1 186 ? -14.953 39.281 14.047 1 96.06 186 TYR B CA 1
ATOM 6580 C C . TYR B 1 186 ? -13.852 40.188 13.469 1 96.06 186 TYR B C 1
ATOM 6582 O O . TYR B 1 186 ? -14.055 41.375 13.258 1 96.06 186 TYR B O 1
ATOM 6590 N N . TYR B 1 187 ? -12.727 39.594 13.273 1 97.44 187 TYR B N 1
ATOM 6591 C CA . TYR B 1 187 ? -11.609 40.312 12.672 1 97.44 187 TYR B CA 1
ATOM 6592 C C . TYR B 1 187 ? -11.188 39.656 11.359 1 97.44 187 TYR B C 1
ATOM 6594 O O . TYR B 1 187 ? -10.836 38.5 11.336 1 97.44 187 TYR B O 1
ATOM 6602 N N . PHE B 1 188 ? -11.266 40.406 10.281 1 96.56 188 PHE B N 1
ATOM 6603 C CA . PHE B 1 188 ? -10.828 39.969 8.961 1 96.56 188 PHE B CA 1
ATOM 6604 C C . PHE B 1 188 ? -9.672 40.844 8.469 1 96.56 188 PHE B C 1
ATOM 6606 O O . PHE B 1 188 ? -9.617 42.031 8.766 1 96.56 188 PHE B O 1
ATOM 6613 N N . THR B 1 189 ? -8.75 40.25 7.766 1 96.06 189 THR B N 1
ATOM 6614 C CA . THR B 1 189 ? -7.645 41.031 7.215 1 96.06 189 THR B CA 1
ATOM 6615 C C . THR B 1 189 ? -8.172 42.188 6.375 1 96.06 189 THR B C 1
ATOM 6617 O O . THR B 1 189 ? -9.273 42.125 5.836 1 96.06 189 THR B O 1
ATOM 6620 N N . ALA B 1 190 ? -7.34 43.188 6.316 1 94.94 190 ALA B N 1
ATOM 6621 C CA . ALA B 1 190 ? -7.668 44.281 5.402 1 94.94 190 ALA B CA 1
ATOM 6622 C C . ALA B 1 190 ? -7.75 43.781 3.961 1 94.94 190 ALA B C 1
ATOM 6624 O O . ALA B 1 190 ? -7.074 42.812 3.592 1 94.94 190 ALA B O 1
ATOM 6625 N N . ALA B 1 191 ? -8.578 44.5 3.172 1 89.38 191 ALA B N 1
ATOM 6626 C CA . ALA B 1 191 ? -8.883 44.062 1.816 1 89.38 191 ALA B CA 1
ATOM 6627 C C . ALA B 1 191 ? -7.625 44.031 0.949 1 89.38 191 ALA B C 1
ATOM 6629 O O . ALA B 1 191 ? -7.504 43.188 0.046 1 89.38 191 ALA B O 1
ATOM 6630 N N . ASP B 1 192 ? -6.703 44.844 1.199 1 85.94 192 ASP B N 1
ATOM 6631 C CA . ASP B 1 192 ? -5.516 44.938 0.356 1 85.94 192 ASP B CA 1
ATOM 6632 C C . ASP B 1 192 ? -4.324 44.219 0.999 1 85.94 192 ASP B C 1
ATOM 6634 O O . ASP B 1 192 ? -3.199 44.312 0.503 1 85.94 192 ASP B O 1
ATOM 6638 N N . TYR B 1 193 ? -4.559 43.562 2.104 1 89.81 193 TYR B N 1
ATOM 6639 C CA . TYR B 1 193 ? -3.506 42.781 2.768 1 89.81 193 TYR B CA 1
ATOM 6640 C C . TYR B 1 193 ? -3.406 41.375 2.197 1 89.81 193 TYR B C 1
ATOM 6642 O O . TYR B 1 193 ? -4.355 40.594 2.291 1 89.81 193 TYR B O 1
ATOM 6650 N N . PRO B 1 194 ? -2.311 41.094 1.593 1 85.12 194 PRO B N 1
ATOM 6651 C CA . PRO B 1 194 ? -2.205 39.781 0.97 1 85.12 194 PRO B CA 1
ATOM 6652 C C . PRO B 1 194 ? -2.146 38.625 1.993 1 85.12 194 PRO B C 1
ATOM 6654 O O . PRO B 1 194 ? -1.403 38.719 2.975 1 85.12 194 PRO B O 1
ATOM 6657 N N . ASN B 1 195 ? -3.008 37.688 1.812 1 83.81 195 ASN B N 1
ATOM 6658 C CA . ASN B 1 195 ? -2.947 36.469 2.631 1 83.81 195 ASN B CA 1
ATOM 6659 C C . ASN B 1 195 ? -2.074 35.406 1.984 1 83.81 195 ASN B C 1
ATOM 6661 O O . ASN B 1 195 ? -1.869 35.406 0.77 1 83.81 195 ASN B O 1
ATOM 6665 N N . PRO B 1 196 ? -1.575 34.469 2.734 1 87.44 196 PRO B N 1
ATOM 6666 C CA . PRO B 1 196 ? -0.583 33.5 2.244 1 87.44 196 PRO B CA 1
ATOM 6667 C C . PRO B 1 196 ? -1.104 32.656 1.082 1 87.44 196 PRO B C 1
ATOM 6669 O O . PRO B 1 196 ? -0.344 32.312 0.169 1 87.44 196 PRO B O 1
ATOM 6672 N N . TYR B 1 197 ? -2.346 32.344 1.001 1 87.81 197 TYR B N 1
ATOM 6673 C CA . TYR B 1 197 ? -2.887 31.438 -0.009 1 87.81 197 TYR B CA 1
ATOM 6674 C C . TYR B 1 197 ? -3.488 32.219 -1.171 1 87.81 197 TYR B C 1
ATOM 6676 O O . TYR B 1 197 ? -3.912 31.625 -2.17 1 87.81 197 TYR B O 1
ATOM 6684 N N . ASN B 1 198 ? -3.631 33.5 -1.102 1 83.38 198 ASN B N 1
ATOM 6685 C CA . ASN B 1 198 ? -4.047 34.438 -2.148 1 83.38 198 ASN B CA 1
ATOM 6686 C C . ASN B 1 198 ? -5.371 34 -2.779 1 83.38 198 ASN B C 1
ATOM 6688 O O . ASN B 1 198 ? -5.477 33.906 -4.004 1 83.38 198 ASN B O 1
ATOM 6692 N N . TRP B 1 199 ? -6.324 33.75 -1.948 1 83.19 199 TRP B N 1
ATOM 6693 C CA . TRP B 1 199 ? -7.57 33.219 -2.508 1 83.19 199 TRP B CA 1
ATOM 6694 C C . TRP B 1 199 ? -8.734 34.156 -2.209 1 83.19 199 TRP B C 1
ATOM 6696 O O . TRP B 1 199 ? -9.781 34.094 -2.854 1 83.19 199 TRP B O 1
ATOM 6706 N N . ALA B 1 200 ? -8.562 35.031 -1.215 1 85.81 200 ALA B N 1
ATOM 6707 C CA . ALA B 1 200 ? -9.617 35.969 -0.819 1 85.81 200 ALA B CA 1
ATOM 6708 C C . ALA B 1 200 ? -9.031 37.312 -0.438 1 85.81 200 ALA B C 1
ATOM 6710 O O . ALA B 1 200 ? -7.867 37.406 -0.027 1 85.81 200 ALA B O 1
ATOM 6711 N N . SER B 1 201 ? -9.891 38.312 -0.548 1 87.12 201 SER B N 1
ATOM 6712 C CA . SER B 1 201 ? -9.461 39.656 -0.174 1 87.12 201 SER B CA 1
ATOM 6713 C C . SER B 1 201 ? -9.43 39.812 1.341 1 87.12 201 SER B C 1
ATOM 6715 O O . SER B 1 201 ? -8.609 40.594 1.869 1 87.12 201 SER B O 1
ATOM 6717 N N . MET B 1 202 ? -10.367 39.188 2.016 1 93.69 202 MET B N 1
ATOM 6718 C CA . MET B 1 202 ? -10.438 39.219 3.473 1 93.69 202 MET B CA 1
ATOM 6719 C C . MET B 1 202 ? -10.562 37.812 4.039 1 93.69 202 MET B C 1
ATOM 6721 O O . MET B 1 202 ? -11.406 37.031 3.594 1 93.69 202 MET B O 1
ATOM 6725 N N . VAL B 1 203 ? -9.68 37.5 4.945 1 93.56 203 VAL B N 1
ATOM 6726 C CA . VAL B 1 203 ? -9.742 36.188 5.578 1 93.56 203 VAL B CA 1
ATOM 6727 C C . VAL B 1 203 ? -9.883 36.344 7.09 1 93.56 203 VAL B C 1
ATOM 6729 O O . VAL B 1 203 ? -9.438 37.344 7.656 1 93.56 203 VAL B O 1
ATOM 6732 N N . PRO B 1 204 ? -10.562 35.406 7.699 1 95.19 204 PRO B N 1
ATOM 6733 C CA . PRO B 1 204 ? -10.703 35.5 9.156 1 95.19 204 PRO B CA 1
ATOM 6734 C C . PRO B 1 204 ? -9.375 35.344 9.891 1 95.19 204 PRO B C 1
ATOM 6736 O O . PRO B 1 204 ? -8.57 34.469 9.539 1 95.19 204 PRO B O 1
ATOM 6739 N N . VAL B 1 205 ? -9.188 36.188 10.93 1 96.31 205 VAL B N 1
ATOM 6740 C CA . VAL B 1 205 ? -7.926 36.125 11.664 1 96.31 205 VAL B CA 1
ATOM 6741 C C . VAL B 1 205 ? -8.203 35.875 13.148 1 96.31 205 VAL B C 1
ATOM 6743 O O . VAL B 1 205 ? -7.355 35.344 13.867 1 96.31 205 VAL B O 1
ATOM 6746 N N . ARG B 1 206 ? -9.359 36.375 13.625 1 97 206 ARG B N 1
ATOM 6747 C CA . ARG B 1 206 ? -9.68 36.281 15.047 1 97 206 ARG B CA 1
ATOM 6748 C C . ARG B 1 206 ? -11.18 36.438 15.289 1 97 206 ARG B C 1
ATOM 6750 O O . ARG B 1 206 ? -11.844 37.219 14.578 1 97 206 ARG B O 1
ATOM 6757 N N . ILE B 1 207 ? -11.617 35.688 16.234 1 95.5 207 ILE B N 1
ATOM 6758 C CA . ILE B 1 207 ? -12.945 35.875 16.797 1 95.5 207 ILE B CA 1
ATOM 6759 C C . ILE B 1 207 ? -12.852 36 18.312 1 95.5 207 ILE B C 1
ATOM 6761 O O . ILE B 1 207 ? -12.188 35.219 18.969 1 95.5 207 ILE B O 1
ATOM 6765 N N . THR B 1 208 ? -13.352 37.062 18.859 1 94.88 208 THR B N 1
ATOM 6766 C CA . THR B 1 208 ? -13.484 37.188 20.312 1 94.88 208 THR B CA 1
ATOM 6767 C C . THR B 1 208 ? -14.953 37.062 20.734 1 94.88 208 THR B C 1
ATOM 6769 O O . THR B 1 208 ? -15.844 37.531 20.031 1 94.88 208 THR B O 1
ATOM 6772 N N . ALA B 1 209 ? -15.172 36.344 21.75 1 91.56 209 ALA B N 1
ATOM 6773 C CA . ALA B 1 209 ? -16.516 36.125 22.281 1 91.56 209 ALA B CA 1
ATOM 6774 C C . ALA B 1 209 ? -16.562 36.344 23.781 1 91.56 209 ALA B C 1
ATOM 6776 O O . ALA B 1 209 ? -15.805 35.688 24.531 1 91.56 209 ALA B O 1
ATOM 6777 N N . LYS B 1 210 ? -17.312 37.219 24.203 1 91.56 210 LYS B N 1
ATOM 6778 C CA . LYS B 1 210 ? -17.531 37.469 25.625 1 91.56 210 LYS B CA 1
ATOM 6779 C C . LYS B 1 210 ? -19.016 37.531 25.938 1 91.56 210 LYS B C 1
ATOM 6781 O O . LYS B 1 210 ? -19.812 38 25.141 1 91.56 210 LYS B O 1
ATOM 6786 N N . GLY B 1 211 ? -19.344 36.906 27.094 1 90.62 211 GLY B N 1
ATOM 6787 C CA . GLY B 1 211 ? -20.75 36.906 27.438 1 90.62 211 GLY B CA 1
ATOM 6788 C C . GLY B 1 211 ? -21.047 36.219 28.766 1 90.62 211 GLY B C 1
ATOM 6789 O O . GLY B 1 211 ? -20.141 36.094 29.609 1 90.62 211 GLY B O 1
ATOM 6790 N N . ILE B 1 212 ? -22.297 36.156 28.953 1 87.56 212 ILE B N 1
ATOM 6791 C CA . ILE B 1 212 ? -22.828 35.5 30.156 1 87.56 212 ILE B CA 1
ATOM 6792 C C . ILE B 1 212 ? -23.625 34.25 29.766 1 87.56 212 ILE B C 1
ATOM 6794 O O . ILE B 1 212 ? -24.516 34.312 28.922 1 87.56 212 ILE B O 1
ATOM 6798 N N . ALA B 1 213 ? -23.156 33.188 30.266 1 82.19 213 ALA B N 1
ATOM 6799 C CA . ALA B 1 213 ? -23.828 31.922 30.031 1 82.19 213 ALA B CA 1
ATOM 6800 C C . ALA B 1 213 ? -24.547 31.438 31.281 1 82.19 213 ALA B C 1
ATOM 6802 O O . ALA B 1 213 ? -24.172 31.797 32.406 1 82.19 213 ALA B O 1
ATOM 6803 N N . GLN B 1 214 ? -25.516 30.609 30.969 1 77.94 214 GLN B N 1
ATOM 6804 C CA . GLN B 1 214 ? -26.234 30.047 32.094 1 77.94 214 GLN B CA 1
ATOM 6805 C C . GLN B 1 214 ? -25.5 28.844 32.688 1 77.94 214 GLN B C 1
ATOM 6807 O O . GLN B 1 214 ? -24.844 28.094 31.953 1 77.94 214 GLN B O 1
ATOM 6812 N N . GLY B 1 215 ? -25.578 28.75 33.969 1 77.5 215 GLY B N 1
ATOM 6813 C CA . GLY B 1 215 ? -24.969 27.609 34.656 1 77.5 215 GLY B CA 1
ATOM 6814 C C . GLY B 1 215 ? -23.594 27.922 35.219 1 77.5 215 GLY B C 1
ATOM 6815 O O . GLY B 1 215 ? -23.078 29.031 35.062 1 77.5 215 GLY B O 1
ATOM 6816 N N . PRO B 1 216 ? -23.109 26.953 35.938 1 77.62 216 PRO B N 1
ATOM 6817 C CA . PRO B 1 216 ? -21.797 27.156 36.531 1 77.62 216 PRO B CA 1
ATOM 6818 C C . PRO B 1 216 ? -20.672 27.203 35.5 1 77.62 216 PRO B C 1
ATOM 6820 O O . PRO B 1 216 ? -20.828 26.672 34.406 1 77.62 216 PRO B O 1
ATOM 6823 N N . PRO B 1 217 ? -19.609 27.984 35.875 1 76.62 217 PRO B N 1
ATOM 6824 C CA . PRO B 1 217 ? -18.469 28.016 34.938 1 76.62 217 PRO B CA 1
ATOM 6825 C C . PRO B 1 217 ? -17.828 26.656 34.75 1 76.62 217 PRO B C 1
ATOM 6827 O O . PRO B 1 217 ? -17.906 25.797 35.656 1 76.62 217 PRO B O 1
ATOM 6830 N N . HIS B 1 218 ? -17.281 26.531 33.594 1 73.31 218 HIS B N 1
ATOM 6831 C CA . HIS B 1 218 ? -16.484 25.344 33.344 1 73.31 218 HIS B CA 1
ATOM 6832 C C . HIS B 1 218 ? -15.133 25.406 34.031 1 73.31 218 HIS B C 1
ATOM 6834 O O . HIS B 1 218 ? -14.586 26.484 34.25 1 73.31 218 HIS B O 1
ATOM 6840 N N . HIS B 1 219 ? -14.695 24.25 34.531 1 71.56 219 HIS B N 1
ATOM 6841 C CA . HIS B 1 219 ? -13.391 24.172 35.188 1 71.56 219 HIS B CA 1
ATOM 6842 C C . HIS B 1 219 ? -12.469 23.219 34.406 1 71.56 219 HIS B C 1
ATOM 6844 O O . HIS B 1 219 ? -12.938 22.297 33.75 1 71.56 219 HIS B O 1
ATOM 6850 N N . ARG B 1 220 ? -11.133 23.578 34.5 1 69.38 220 ARG B N 1
ATOM 6851 C CA . ARG B 1 220 ? -10.141 22.641 33.969 1 69.38 220 ARG B CA 1
ATOM 6852 C C . ARG B 1 220 ? -10.203 21.297 34.688 1 69.38 220 ARG B C 1
ATOM 6854 O O . ARG B 1 220 ? -10.469 21.266 35.906 1 69.38 220 ARG B O 1
ATOM 6861 N N . PRO B 1 221 ? -9.992 20.297 33.875 1 62.38 221 PRO B N 1
ATOM 6862 C CA . PRO B 1 221 ? -9.93 19.016 34.594 1 62.38 221 PRO B CA 1
ATOM 6863 C C . PRO B 1 221 ? -8.891 19.016 35.688 1 62.38 221 PRO B C 1
ATOM 6865 O O . PRO B 1 221 ? -7.746 19.438 35.469 1 62.38 221 PRO B O 1
ATOM 6868 N N . GLY B 1 222 ? -9.32 18.75 36.875 1 61.31 222 GLY B N 1
ATOM 6869 C CA . GLY B 1 222 ? -8.422 18.625 38.031 1 61.31 222 GLY B CA 1
ATOM 6870 C C . GLY B 1 222 ? -8.445 19.828 38.938 1 61.31 222 GLY B C 1
ATOM 6871 O O . GLY B 1 222 ? -7.953 19.766 40.062 1 61.31 222 GLY B O 1
ATOM 6872 N N . ASP B 1 223 ? -8.93 20.938 38.375 1 70.69 223 ASP B N 1
ATOM 6873 C CA . ASP B 1 223 ? -8.961 22.125 39.219 1 70.69 223 ASP B CA 1
ATOM 6874 C C . ASP B 1 223 ? -10.008 22 40.344 1 70.69 223 ASP B C 1
ATOM 6876 O O . ASP B 1 223 ? -11.062 21.391 40.125 1 70.69 223 ASP B O 1
ATOM 6880 N N . PRO B 1 224 ? -9.539 22.453 41.5 1 72.62 224 PRO B N 1
ATOM 6881 C CA . PRO B 1 224 ? -10.539 22.438 42.562 1 72.62 224 PRO B CA 1
ATOM 6882 C C . PRO B 1 224 ? -11.773 23.281 42.25 1 72.62 224 PRO B C 1
ATOM 6884 O O . PRO B 1 224 ? -11.648 24.344 41.625 1 72.62 224 PRO B O 1
ATOM 6887 N N . VAL B 1 225 ? -12.914 22.688 42.375 1 71 225 VAL B N 1
ATOM 6888 C CA . VAL B 1 225 ? -14.164 23.391 42.125 1 71 225 VAL B CA 1
ATOM 6889 C C . VAL B 1 225 ? -14.602 24.125 43.375 1 71 225 VAL B C 1
ATOM 6891 O O . VAL B 1 225 ? -14.734 23.531 44.438 1 71 225 VAL B O 1
ATOM 6894 N N . ASN B 1 226 ? -14.492 25.438 43.25 1 71 226 ASN B N 1
ATOM 6895 C CA . ASN B 1 226 ? -15.07 26.219 44.312 1 71 226 ASN B CA 1
ATOM 6896 C C . ASN B 1 226 ? -16.562 25.922 44.5 1 71 226 ASN B C 1
ATOM 6898 O O . ASN B 1 226 ? -17.344 26.094 43.562 1 71 226 ASN B O 1
ATOM 6902 N N . PRO B 1 227 ? -16.938 25.422 45.656 1 74.38 227 PRO B N 1
ATOM 6903 C CA . PRO B 1 227 ? -18.344 25.062 45.906 1 74.38 227 PRO B CA 1
ATOM 6904 C C . PRO B 1 227 ? -19.297 26.203 45.562 1 74.38 227 PRO B C 1
ATOM 6906 O O . PRO B 1 227 ? -20.438 25.953 45.156 1 74.38 227 PRO B O 1
ATOM 6909 N N . SER B 1 228 ? -18.859 27.438 45.719 1 74.94 228 SER B N 1
ATOM 6910 C CA . SER B 1 228 ? -19.75 28.562 45.438 1 74.94 228 SER B CA 1
ATOM 6911 C C . SER B 1 228 ? -20.031 28.656 43.938 1 74.94 228 SER B C 1
ATOM 6913 O O . SER B 1 228 ? -21.062 29.188 43.531 1 74.94 228 SER B O 1
ATOM 6915 N N . GLU B 1 229 ? -19.109 28.156 43.156 1 75.19 229 GLU B N 1
ATOM 6916 C CA . GLU B 1 229 ? -19.25 28.25 41.719 1 75.19 229 GLU B CA 1
ATOM 6917 C C . GLU B 1 229 ? -20.25 27.234 41.188 1 75.19 229 GLU B C 1
ATOM 6919 O O . GLU B 1 229 ? -20.891 27.453 40.156 1 75.19 229 GLU B O 1
ATOM 6924 N N . VAL B 1 230 ? -20.391 26.188 42 1 73.69 230 VAL B N 1
ATOM 6925 C CA . VAL B 1 230 ? -21.281 25.109 41.562 1 73.69 230 VAL B CA 1
ATOM 6926 C C . VAL B 1 230 ? -22.734 25.594 41.594 1 73.69 230 VAL B C 1
ATOM 6928 O O . VAL B 1 230 ? -23.562 25.141 40.781 1 73.69 230 VAL B O 1
ATOM 6931 N N . THR B 1 231 ? -22.969 26.578 42.406 1 75.44 231 THR B N 1
ATOM 6932 C CA . THR B 1 231 ? -24.344 27.016 42.594 1 75.44 231 THR B CA 1
ATOM 6933 C C . THR B 1 231 ? -24.641 28.234 41.75 1 75.44 231 THR B C 1
ATOM 6935 O O . THR B 1 231 ? -25.766 28.75 41.75 1 75.44 231 THR B O 1
ATOM 6938 N N . MET B 1 232 ? -23.641 28.594 40.938 1 77.81 232 MET B N 1
ATOM 6939 C CA . MET B 1 232 ? -23.859 29.781 40.125 1 77.81 232 MET B CA 1
ATOM 6940 C C . MET B 1 232 ? -24.844 29.484 39 1 77.81 232 MET B C 1
ATOM 6942 O O . MET B 1 232 ? -24.797 28.406 38.406 1 77.81 232 MET B O 1
ATOM 6946 N N . THR B 1 233 ? -25.797 30.406 38.906 1 80.56 233 THR B N 1
ATOM 6947 C CA . THR B 1 233 ? -26.812 30.25 37.844 1 80.56 233 THR B CA 1
ATOM 6948 C C . THR B 1 233 ? -26.328 30.859 36.531 1 80.56 233 THR B C 1
ATOM 6950 O O . THR B 1 233 ? -26.891 30.578 35.469 1 80.56 233 THR B O 1
ATOM 6953 N N . GLN B 1 234 ? -25.312 31.75 36.719 1 83.5 234 GLN B N 1
ATOM 6954 C CA . GLN B 1 234 ? -24.734 32.375 35.531 1 83.5 234 GLN B CA 1
ATOM 6955 C C . GLN B 1 234 ? -23.234 32.625 35.719 1 83.5 234 GLN B C 1
ATOM 6957 O O . GLN B 1 234 ? -22.75 32.781 36.844 1 83.5 234 GLN B O 1
ATOM 6962 N N . HIS B 1 235 ? -22.531 32.562 34.656 1 84.62 235 HIS B N 1
ATOM 6963 C CA . HIS B 1 235 ? -21.109 32.875 34.719 1 84.62 235 HIS B CA 1
ATOM 6964 C C . HIS B 1 235 ? -20.672 33.688 33.469 1 84.62 235 HIS B C 1
ATOM 6966 O O . HIS B 1 235 ? -21.266 33.531 32.406 1 84.62 235 HIS B O 1
ATOM 6972 N N . ASN B 1 236 ? -19.688 34.5 33.719 1 86.62 236 ASN B N 1
ATOM 6973 C CA . ASN B 1 236 ? -19.078 35.25 32.594 1 86.62 236 ASN B CA 1
ATOM 6974 C C . ASN B 1 236 ? -18.047 34.406 31.859 1 86.62 236 ASN B C 1
ATOM 6976 O O . ASN B 1 236 ? -17.391 33.562 32.469 1 86.62 236 ASN B O 1
ATOM 6980 N N . PHE B 1 237 ? -18.031 34.531 30.578 1 88.5 237 PHE B N 1
ATOM 6981 C CA . PHE B 1 237 ? -16.953 33.906 29.812 1 88.5 237 PHE B CA 1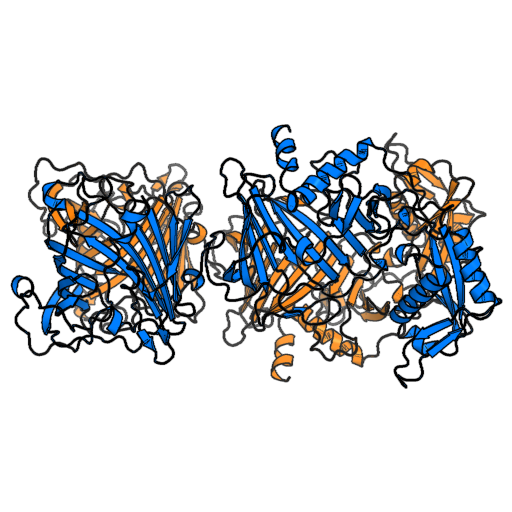
ATOM 6982 C C . PHE B 1 237 ? -16.312 34.938 28.859 1 88.5 237 PHE B C 1
ATOM 6984 O O . PHE B 1 237 ? -16.922 35.938 28.531 1 88.5 237 PHE B O 1
ATOM 6991 N N . ASP B 1 238 ? -15.016 34.781 28.547 1 91.81 238 ASP B N 1
ATOM 6992 C CA . ASP B 1 238 ? -14.195 35.594 27.656 1 91.81 238 ASP B CA 1
ATOM 6993 C C . ASP B 1 238 ? -13.211 34.719 26.859 1 91.81 238 ASP B C 1
ATOM 6995 O O . ASP B 1 238 ? -12.234 34.219 27.422 1 91.81 238 ASP B O 1
ATOM 6999 N N . HIS B 1 239 ? -13.562 34.594 25.562 1 92.62 239 HIS B N 1
ATOM 7000 C CA . HIS B 1 239 ? -12.773 33.688 24.719 1 92.62 239 HIS B CA 1
ATOM 7001 C C . HIS B 1 239 ? -12.133 34.438 23.547 1 92.62 239 HIS B C 1
ATOM 7003 O O . HIS B 1 239 ? -12.719 35.406 23.031 1 92.62 239 HIS B O 1
ATOM 7009 N N . VAL B 1 240 ? -10.938 34.031 23.203 1 96.06 240 VAL B N 1
ATOM 7010 C CA . VAL B 1 240 ? -10.258 34.5 22 1 96.06 240 VAL B CA 1
ATOM 7011 C C . VAL B 1 240 ? -9.945 33.312 21.094 1 96.06 240 VAL B C 1
ATOM 7013 O O . VAL B 1 240 ? -9.312 32.344 21.516 1 96.06 240 VAL B O 1
ATOM 7016 N N . TYR B 1 241 ? -10.406 33.375 19.891 1 96.19 241 TYR B N 1
ATOM 7017 C CA . TYR B 1 241 ? -10.141 32.375 18.859 1 96.19 241 TYR B CA 1
ATOM 7018 C C . TYR B 1 241 ? -9.258 32.938 17.766 1 96.19 241 TYR B C 1
ATOM 7020 O O . TYR B 1 241 ? -9.703 33.75 16.969 1 96.19 241 TYR B O 1
ATOM 7028 N N . ASP B 1 242 ? -8.062 32.5 17.734 1 97.44 242 ASP B N 1
ATOM 7029 C CA . ASP B 1 242 ? -7.164 32.906 16.672 1 97.44 242 ASP B CA 1
ATOM 7030 C C . ASP B 1 242 ? -7.137 31.891 15.539 1 97.44 242 ASP B C 1
ATOM 7032 O O . ASP B 1 242 ? -6.938 30.703 15.789 1 97.44 242 ASP B O 1
ATOM 7036 N N . ILE B 1 243 ? -7.328 32.344 14.328 1 96.12 243 ILE B N 1
ATOM 7037 C CA . ILE B 1 243 ? -7.441 31.484 13.148 1 96.12 243 ILE B CA 1
ATOM 7038 C C . ILE B 1 243 ? -6.223 31.688 12.25 1 96.12 243 ILE B C 1
ATOM 7040 O O . ILE B 1 243 ? -5.852 32.812 11.93 1 96.12 243 ILE B O 1
ATOM 7044 N N . PHE B 1 244 ? -5.605 30.672 11.883 1 94.25 244 PHE B N 1
ATOM 7045 C CA . PHE B 1 244 ? -4.488 30.719 10.953 1 94.25 244 PHE B CA 1
ATOM 7046 C C . PHE B 1 244 ? -4.543 29.547 9.977 1 94.25 244 PHE B C 1
ATOM 7048 O O . PHE B 1 244 ? -5.371 28.656 10.117 1 94.25 244 PHE B O 1
ATOM 7055 N N . PHE B 1 245 ? -3.795 29.562 8.891 1 93.5 245 PHE B N 1
ATOM 7056 C CA . PHE B 1 245 ? -3.768 28.562 7.832 1 93.5 245 PHE B CA 1
ATOM 7057 C C . PHE B 1 245 ? -5.156 28.359 7.242 1 93.5 245 PHE B C 1
ATOM 7059 O O . PHE B 1 245 ? -5.598 27.219 7.055 1 93.5 245 PHE B O 1
ATOM 7066 N N . PHE B 1 246 ? -5.871 29.438 7.121 1 93.94 246 PHE B N 1
ATOM 7067 C CA . PHE B 1 246 ? -7.191 29.344 6.516 1 93.94 246 PHE B CA 1
ATOM 7068 C C . PHE B 1 246 ? -7.086 29.234 5 1 93.94 246 PHE B C 1
ATOM 7070 O O . PHE B 1 246 ? -6.84 30.219 4.312 1 93.94 246 PHE B O 1
ATOM 7077 N N . LYS B 1 247 ? -7.297 28.078 4.465 1 92.56 247 LYS B N 1
ATOM 7078 C CA . LYS B 1 247 ? -7.184 27.844 3.029 1 92.56 247 LYS B CA 1
ATOM 7079 C C . LYS B 1 247 ? -8.445 27.203 2.475 1 92.56 247 LYS B C 1
ATOM 7081 O O . LYS B 1 247 ? -9.133 26.453 3.182 1 92.56 247 LYS B O 1
ATOM 7086 N N . PRO B 1 248 ? -8.719 27.422 1.187 1 92.19 248 PRO B N 1
ATOM 7087 C CA . PRO B 1 248 ? -10.008 27.016 0.612 1 92.19 248 PRO B CA 1
ATOM 7088 C C . PRO B 1 248 ? -9.992 25.594 0.089 1 92.19 248 PRO B C 1
ATOM 7090 O O . PRO B 1 248 ? -10.672 25.281 -0.894 1 92.19 248 PRO B O 1
ATOM 7093 N N . TYR B 1 249 ? -9.133 24.781 0.577 1 90.62 249 TYR B N 1
ATOM 7094 C CA . TYR B 1 249 ? -9.078 23.375 0.18 1 90.62 249 TYR B CA 1
ATOM 7095 C C . TYR B 1 249 ? -8.602 22.5 1.332 1 90.62 249 TYR B C 1
ATOM 7097 O O . TYR B 1 249 ? -8.047 23 2.312 1 90.62 249 TYR B O 1
ATOM 7105 N N . VAL B 1 250 ? -8.906 21.25 1.228 1 92.5 250 VAL B N 1
ATOM 7106 C CA . VAL B 1 250 ? -8.414 20.219 2.143 1 92.5 250 VAL B CA 1
ATOM 7107 C C . VAL B 1 250 ? -7.492 19.25 1.396 1 92.5 250 VAL B C 1
ATOM 7109 O O . VAL B 1 250 ? -7.926 18.578 0.461 1 92.5 250 VAL B O 1
ATOM 7112 N N . ASN B 1 251 ? -6.293 19.203 1.815 1 81.38 251 ASN B N 1
ATOM 7113 C CA . ASN B 1 251 ? -5.301 18.406 1.103 1 81.38 251 ASN B CA 1
ATOM 7114 C C . ASN B 1 251 ? -5.543 16.922 1.289 1 81.38 251 ASN B C 1
ATOM 7116 O O . ASN B 1 251 ? -5.547 16.156 0.318 1 81.38 251 ASN B O 1
ATOM 7120 N N . ASP B 1 252 ? -5.703 16.484 2.455 1 84.81 252 ASP B N 1
ATOM 7121 C CA . ASP B 1 252 ? -5.918 15.07 2.783 1 84.81 252 ASP B CA 1
ATOM 7122 C C . ASP B 1 252 ? -7.375 14.812 3.15 1 84.81 252 ASP B C 1
ATOM 7124 O O . ASP B 1 252 ? -7.789 15.055 4.285 1 84.81 252 ASP B O 1
ATOM 7128 N N . ARG B 1 253 ? -8.047 14.211 2.32 1 87.81 253 ARG B N 1
ATOM 7129 C CA . ARG B 1 253 ? -9.484 14.016 2.512 1 87.81 253 ARG B CA 1
ATOM 7130 C C . ARG B 1 253 ? -9.758 12.891 3.498 1 87.81 253 ARG B C 1
ATOM 7132 O O . ARG B 1 253 ? -10.875 12.742 3.992 1 87.81 253 ARG B O 1
ATOM 7139 N N . SER B 1 254 ? -8.758 12.148 3.887 1 85.25 254 SER B N 1
ATOM 7140 C CA . SER B 1 254 ? -8.945 11.062 4.844 1 85.25 254 SER B CA 1
ATOM 7141 C C . SER B 1 254 ? -9.281 11.609 6.23 1 85.25 254 SER B C 1
ATOM 7143 O O . SER B 1 254 ? -9.742 10.867 7.102 1 85.25 254 SER B O 1
ATOM 7145 N N . VAL B 1 255 ? -9.148 12.867 6.422 1 93 255 VAL B N 1
ATOM 7146 C CA . VAL B 1 255 ? -9.438 13.484 7.711 1 93 255 VAL B CA 1
ATOM 7147 C C . VAL B 1 255 ? -10.93 13.344 8.031 1 93 255 VAL B C 1
ATOM 7149 O O . VAL B 1 255 ? -11.336 13.453 9.188 1 93 255 VAL B O 1
ATOM 7152 N N . PHE B 1 256 ? -11.742 13.102 6.98 1 92.69 256 PHE B N 1
ATOM 7153 C CA . PHE B 1 256 ? -13.18 13 7.176 1 92.69 256 PHE B CA 1
ATOM 7154 C C . PHE B 1 256 ? -13.586 11.562 7.465 1 92.69 256 PHE B C 1
ATOM 7156 O O . PHE B 1 256 ? -14.766 11.273 7.699 1 92.69 256 PHE B O 1
ATOM 7163 N N . ASP B 1 257 ? -12.609 10.688 7.473 1 88.06 257 ASP B N 1
ATOM 7164 C CA . ASP B 1 257 ? -12.898 9.266 7.676 1 88.06 257 ASP B CA 1
ATOM 7165 C C . ASP B 1 257 ? -12.383 8.789 9.031 1 88.06 257 ASP B C 1
ATOM 7167 O O . ASP B 1 257 ? -11.461 9.383 9.594 1 88.06 257 ASP B O 1
ATOM 7171 N N . ILE B 1 258 ? -13.008 7.793 9.484 1 88.56 258 ILE B N 1
ATOM 7172 C CA . ILE B 1 258 ? -12.508 7.176 10.711 1 88.56 258 ILE B CA 1
ATOM 7173 C C . ILE B 1 258 ? -11.117 6.594 10.461 1 88.56 258 ILE B C 1
ATOM 7175 O O . ILE B 1 258 ? -10.906 5.871 9.484 1 88.56 258 ILE B O 1
ATOM 7179 N N . PRO B 1 259 ? -10.195 6.961 11.258 1 85.44 259 PRO B N 1
ATOM 7180 C CA . PRO B 1 259 ? -8.844 6.445 11.047 1 85.44 259 PRO B CA 1
ATOM 7181 C C . PRO B 1 259 ? -8.781 4.922 11.055 1 85.44 259 PRO B C 1
ATOM 7183 O O . PRO B 1 259 ? -9.594 4.27 11.719 1 85.44 259 PRO B O 1
ATOM 7186 N N . ALA B 1 260 ? -7.781 4.438 10.359 1 77.19 260 ALA B N 1
ATOM 7187 C CA . ALA B 1 260 ? -7.578 2.992 10.305 1 77.19 260 ALA B CA 1
ATOM 7188 C C . ALA B 1 260 ? -7.363 2.422 11.703 1 77.19 260 ALA B C 1
ATOM 7190 O O . ALA B 1 260 ? -6.672 3.027 12.531 1 77.19 260 ALA B O 1
ATOM 7191 N N . GLY B 1 261 ? -8.031 1.356 11.977 1 79.12 261 GLY B N 1
ATOM 7192 C CA . GLY B 1 261 ? -7.832 0.667 13.242 1 79.12 261 GLY B CA 1
ATOM 7193 C C . GLY B 1 261 ? -8.812 1.098 14.32 1 79.12 261 GLY B C 1
ATOM 7194 O O . GLY B 1 261 ? -8.844 0.514 15.406 1 79.12 261 GLY B O 1
ATOM 7195 N N . VAL B 1 262 ? -9.633 2.102 14.047 1 85.5 262 VAL B N 1
ATOM 7196 C CA . VAL B 1 262 ? -10.562 2.602 15.055 1 85.5 262 VAL B CA 1
ATOM 7197 C C . VAL B 1 262 ? -11.961 2.043 14.781 1 85.5 262 VAL B C 1
ATOM 7199 O O . VAL B 1 262 ? -12.492 2.186 13.68 1 85.5 262 VAL B O 1
ATOM 7202 N N . VAL B 1 263 ? -12.492 1.425 15.828 1 84.75 263 VAL B N 1
ATOM 7203 C CA . VAL B 1 263 ? -13.844 0.889 15.734 1 84.75 263 VAL B CA 1
ATOM 7204 C C . VAL B 1 263 ? -14.82 1.825 16.438 1 84.75 263 VAL B C 1
ATOM 7206 O O . VAL B 1 263 ? -14.594 2.217 17.594 1 84.75 263 VAL B O 1
ATOM 7209 N N . CYS B 1 264 ? -15.828 2.195 15.695 1 87.94 264 CYS B N 1
ATOM 7210 C CA . CYS B 1 264 ? -16.891 2.998 16.281 1 87.94 264 CYS B CA 1
ATOM 7211 C C . CYS B 1 264 ? -18.172 2.182 16.438 1 87.94 264 CYS B C 1
ATOM 7213 O O . CYS B 1 264 ? -19.031 2.186 15.562 1 87.94 264 CYS B O 1
ATOM 7215 N N . PRO B 1 265 ? -18.281 1.683 17.625 1 81.25 265 PRO B N 1
ATOM 7216 C CA . PRO B 1 265 ? -19.484 0.866 17.828 1 81.25 265 PRO B CA 1
ATOM 7217 C C . PRO B 1 265 ? -20.781 1.657 17.641 1 81.25 265 PRO B C 1
ATOM 7219 O O . PRO B 1 265 ? -20.875 2.807 18.078 1 81.25 265 PRO B O 1
ATOM 7222 N N . GLY B 1 266 ? -21.812 1.088 16.969 1 79.31 266 GLY B N 1
ATOM 7223 C CA . GLY B 1 266 ? -23.109 1.727 16.797 1 79.31 266 GLY B CA 1
ATOM 7224 C C . GLY B 1 266 ? -23.203 2.521 15.5 1 79.31 266 GLY B C 1
ATOM 7225 O O . GLY B 1 266 ? -24.281 3.051 15.18 1 79.31 266 GLY B O 1
ATOM 7226 N N . ARG B 1 267 ? -22.062 2.658 14.875 1 83.38 267 ARG B N 1
ATOM 7227 C CA . ARG B 1 267 ? -22.125 3.363 13.594 1 83.38 267 ARG B CA 1
ATOM 7228 C C . ARG B 1 267 ? -23.125 2.701 12.648 1 83.38 267 ARG B C 1
ATOM 7230 O O . ARG B 1 267 ? -23.156 1.476 12.531 1 83.38 267 ARG B O 1
ATOM 7237 N N . PRO B 1 268 ? -23.984 3.52 12.062 1 80.12 268 PRO B N 1
ATOM 7238 C CA . PRO B 1 268 ? -24.922 2.92 11.117 1 80.12 268 PRO B CA 1
ATOM 7239 C C . PRO B 1 268 ? -24.219 2.273 9.922 1 80.12 268 PRO B C 1
ATOM 7241 O O . PRO B 1 268 ? -23.219 2.793 9.438 1 80.12 268 PRO B O 1
ATOM 7244 N N . SER B 1 269 ? -24.781 1.117 9.625 1 70.94 269 SER B N 1
ATOM 7245 C CA . SER B 1 269 ? -24.234 0.417 8.469 1 70.94 269 SER B CA 1
ATOM 7246 C C . SER B 1 269 ? -24.719 1.033 7.164 1 70.94 269 SER B C 1
ATOM 7248 O O . SER B 1 269 ? -25.922 1.057 6.898 1 70.94 269 SER B O 1
ATOM 7250 N N . VAL B 1 270 ? -23.859 1.651 6.477 1 77.19 270 VAL B N 1
ATOM 7251 C CA . VAL B 1 270 ? -24.281 2.34 5.258 1 77.19 270 VAL B CA 1
ATOM 7252 C C . VAL B 1 270 ? -23.969 1.466 4.043 1 77.19 270 VAL B C 1
ATOM 7254 O O . VAL B 1 270 ? -24.578 1.646 2.979 1 77.19 270 VAL B O 1
ATOM 7257 N N . LYS B 1 271 ? -23.141 0.548 4.168 1 84.88 271 LYS B N 1
ATOM 7258 C CA . LYS B 1 271 ? -22.734 -0.313 3.062 1 84.88 271 LYS B CA 1
ATOM 7259 C C . LYS B 1 271 ? -22.469 -1.735 3.543 1 84.88 271 LYS B C 1
ATOM 7261 O O . LYS B 1 271 ? -21.688 -1.939 4.484 1 84.88 271 LYS B O 1
ATOM 7266 N N . PRO B 1 272 ? -23.172 -2.656 2.996 1 87.56 272 PRO B N 1
ATOM 7267 C CA . PRO B 1 272 ? -22.906 -4.035 3.412 1 87.56 272 PRO B CA 1
ATOM 7268 C C . PRO B 1 272 ? -21.578 -4.57 2.906 1 87.56 272 PRO B C 1
ATOM 7270 O O . PRO B 1 272 ? -21 -4.023 1.956 1 87.56 272 PRO B O 1
ATOM 7273 N N . LEU B 1 273 ? -21.125 -5.598 3.605 1 90 273 LEU B N 1
ATOM 7274 C CA . LEU B 1 273 ? -19.953 -6.309 3.115 1 90 273 LEU B CA 1
ATOM 7275 C C . LEU B 1 273 ? -20.188 -6.867 1.718 1 90 273 LEU B C 1
ATOM 7277 O O . LEU B 1 273 ? -21.312 -7.266 1.392 1 90 273 LEU B O 1
ATOM 7281 N N . PRO B 1 274 ? -19.172 -6.867 0.873 1 87.94 274 PRO B N 1
ATOM 7282 C CA . PRO B 1 274 ? -19.359 -7.48 -0.444 1 87.94 274 PRO B CA 1
ATOM 7283 C C . PRO B 1 274 ? -19.672 -8.969 -0.362 1 87.94 274 PRO B C 1
ATOM 7285 O O . PRO B 1 274 ? -19.266 -9.641 0.598 1 87.94 274 PRO B O 1
ATOM 7288 N N . ASP B 1 275 ? -20.359 -9.352 -1.349 1 87.88 275 ASP B N 1
ATOM 7289 C CA . ASP B 1 275 ? -20.594 -10.789 -1.455 1 87.88 275 ASP B CA 1
ATOM 7290 C C . ASP B 1 275 ? -19.328 -11.516 -1.921 1 87.88 275 ASP B C 1
ATOM 7292 O O . ASP B 1 275 ? -18.594 -11 -2.756 1 87.88 275 ASP B O 1
ATOM 7296 N N . ILE B 1 276 ? -19.125 -12.672 -1.302 1 88.38 276 ILE B N 1
ATOM 7297 C CA . ILE B 1 276 ? -17.984 -13.508 -1.655 1 88.38 276 ILE B CA 1
ATOM 7298 C C . ILE B 1 276 ? -18.453 -14.719 -2.459 1 88.38 276 ILE B C 1
ATOM 7300 O O . ILE B 1 276 ? -19.469 -15.352 -2.109 1 88.38 276 ILE B O 1
ATOM 7304 N N . PRO B 1 277 ? -17.781 -14.977 -3.541 1 89.88 277 PRO B N 1
ATOM 7305 C CA . PRO B 1 277 ? -18.172 -16.141 -4.336 1 89.88 277 PRO B CA 1
ATOM 7306 C C . PRO B 1 277 ? -17.938 -17.469 -3.602 1 89.88 277 PRO B C 1
ATOM 7308 O O . PRO B 1 277 ? -17.172 -17.5 -2.629 1 89.88 277 PRO B O 1
ATOM 7311 N N . ALA B 1 278 ? -18.625 -18.5 -4.113 1 93.62 278 ALA B N 1
ATOM 7312 C CA . ALA B 1 278 ? -18.516 -19.812 -3.5 1 93.62 278 ALA B CA 1
ATOM 7313 C C . ALA B 1 278 ? -17.203 -20.5 -3.902 1 93.62 278 ALA B C 1
ATOM 7315 O O . ALA B 1 278 ? -16.812 -21.5 -3.301 1 93.62 278 ALA B O 1
ATOM 7316 N N . ALA B 1 279 ? -16.516 -20 -4.871 1 93.12 279 ALA B N 1
ATOM 7317 C CA . ALA B 1 279 ? -15.203 -20.469 -5.297 1 93.12 279 ALA B CA 1
ATOM 7318 C C . ALA B 1 279 ? -14.305 -19.312 -5.695 1 93.12 279 ALA B C 1
ATOM 7320 O O . ALA B 1 279 ? -14.758 -18.344 -6.301 1 93.12 279 ALA B O 1
ATOM 7321 N N . PHE B 1 280 ? -13.102 -19.422 -5.281 1 91.5 280 PHE B N 1
ATOM 7322 C CA . PHE B 1 280 ? -12.156 -18.359 -5.609 1 91.5 280 PHE B CA 1
ATOM 7323 C C . PHE B 1 280 ? -10.719 -18.828 -5.426 1 91.5 280 PHE B C 1
ATOM 7325 O O . PHE B 1 280 ? -10.477 -19.891 -4.852 1 91.5 280 PHE B O 1
ATOM 7332 N N . SER B 1 281 ? -9.812 -18.078 -5.961 1 90.81 281 SER B N 1
ATOM 7333 C CA . SER B 1 281 ? -8.375 -18.25 -5.727 1 90.81 281 SER B CA 1
ATOM 7334 C C . SER B 1 281 ? -7.676 -16.891 -5.629 1 90.81 281 SER B C 1
ATOM 7336 O O . SER B 1 281 ? -8.148 -15.906 -6.195 1 90.81 281 SER B O 1
ATOM 7338 N N . TYR B 1 282 ? -6.699 -16.859 -4.816 1 89 282 TYR B N 1
ATOM 7339 C CA . TYR B 1 282 ? -5.914 -15.641 -4.695 1 89 282 TYR B CA 1
ATOM 7340 C C . TYR B 1 282 ? -4.559 -15.922 -4.062 1 89 282 TYR B C 1
ATOM 7342 O O . TYR B 1 282 ? -4.309 -17.031 -3.58 1 89 282 TYR B O 1
ATOM 7350 N N . ARG B 1 283 ? -3.674 -14.969 -4.148 1 88.94 283 ARG B N 1
ATOM 7351 C CA . ARG B 1 283 ? -2.391 -14.953 -3.451 1 88.94 283 ARG B CA 1
ATOM 7352 C C . ARG B 1 283 ? -2.389 -13.922 -2.328 1 88.94 283 ARG B C 1
ATOM 7354 O O . ARG B 1 283 ? -2.904 -12.812 -2.492 1 88.94 283 ARG B O 1
ATOM 7361 N N . SER B 1 284 ? -1.832 -14.336 -1.224 1 89 284 SER B N 1
ATOM 7362 C CA . SER B 1 284 ? -1.773 -13.438 -0.073 1 89 284 SER B CA 1
ATOM 7363 C C . SER B 1 284 ? -0.334 -13.211 0.377 1 89 284 SER B C 1
ATOM 7365 O O . SER B 1 284 ? 0.447 -14.156 0.484 1 89 284 SER B O 1
ATOM 7367 N N . GLU B 1 285 ? 0.006 -11.961 0.49 1 89.19 285 GLU B N 1
ATOM 7368 C CA . GLU B 1 285 ? 1.218 -11.562 1.198 1 89.19 285 GLU B CA 1
ATOM 7369 C C . GLU B 1 285 ? 0.935 -11.305 2.676 1 89.19 285 GLU B C 1
ATOM 7371 O O . GLU B 1 285 ? 0.058 -10.508 3.018 1 89.19 285 GLU B O 1
ATOM 7376 N N . ILE B 1 286 ? 1.633 -11.969 3.506 1 85.81 286 ILE B N 1
ATOM 7377 C CA . ILE B 1 286 ? 1.416 -11.844 4.945 1 85.81 286 ILE B CA 1
ATOM 7378 C C . ILE B 1 286 ? 2.621 -11.164 5.59 1 85.81 286 ILE B C 1
ATOM 7380 O O . ILE B 1 286 ? 3.752 -11.633 5.457 1 85.81 286 ILE B O 1
ATOM 7384 N N . LEU B 1 287 ? 2.35 -10.109 6.176 1 86 287 LEU B N 1
ATOM 7385 C CA . LEU B 1 287 ? 3.385 -9.375 6.891 1 86 287 LEU B CA 1
ATOM 7386 C C . LEU B 1 287 ? 3.135 -9.398 8.391 1 86 287 LEU B C 1
ATOM 7388 O O . LEU B 1 287 ? 2.08 -8.961 8.859 1 86 287 LEU B O 1
ATOM 7392 N N . VAL B 1 288 ? 4.078 -9.898 9.039 1 80.06 288 VAL B N 1
ATOM 7393 C CA . VAL B 1 288 ? 4.078 -9.797 10.492 1 80.06 288 VAL B CA 1
ATOM 7394 C C . VAL B 1 288 ? 4.922 -8.602 10.93 1 80.06 288 VAL B C 1
ATOM 7396 O O . VAL B 1 288 ? 6.148 -8.625 10.805 1 80.06 288 VAL B O 1
ATOM 7399 N N . LYS B 1 289 ? 4.266 -7.598 11.438 1 78 289 LYS B N 1
ATOM 7400 C CA . LYS B 1 289 ? 4.898 -6.301 11.672 1 78 289 LYS B CA 1
ATOM 7401 C C . LYS B 1 289 ? 5.887 -6.379 12.836 1 78 289 LYS B C 1
ATOM 7403 O O . LYS B 1 289 ? 6.855 -5.617 12.883 1 78 289 LYS B O 1
ATOM 7408 N N . TYR B 1 290 ? 5.684 -7.242 13.75 1 69.81 290 TYR B N 1
ATOM 7409 C CA . TYR B 1 290 ? 6.574 -7.32 14.898 1 69.81 290 TYR B CA 1
ATOM 7410 C C . TYR B 1 290 ? 7.992 -7.68 14.469 1 69.81 290 TYR B C 1
ATOM 7412 O O . TYR B 1 290 ? 8.961 -7.141 15.008 1 69.81 290 TYR B O 1
ATOM 7420 N N . ASN B 1 291 ? 8.219 -8.523 13.508 1 67.69 291 ASN B N 1
ATOM 7421 C CA . ASN B 1 291 ? 9.547 -8.922 13.062 1 67.69 291 ASN B CA 1
ATOM 7422 C C . ASN B 1 291 ? 9.758 -8.609 11.578 1 67.69 291 ASN B C 1
ATOM 7424 O O . ASN B 1 291 ? 10.789 -8.953 11.008 1 67.69 291 ASN B O 1
ATOM 7428 N N . PHE B 1 292 ? 8.859 -7.973 10.984 1 73.31 292 PHE B N 1
ATOM 7429 C CA . PHE B 1 292 ? 8.898 -7.543 9.594 1 73.31 292 PHE B CA 1
ATOM 7430 C C . PHE B 1 292 ? 9.273 -8.703 8.672 1 73.31 292 PHE B C 1
ATOM 7432 O O . PHE B 1 292 ? 10.164 -8.57 7.836 1 73.31 292 PHE B O 1
ATOM 7439 N N . VAL B 1 293 ? 8.609 -9.781 8.906 1 74.88 293 VAL B N 1
ATOM 7440 C CA . VAL B 1 293 ? 8.75 -10.938 8.023 1 74.88 293 VAL B CA 1
ATOM 7441 C C . VAL B 1 293 ? 7.59 -10.969 7.031 1 74.88 293 VAL B C 1
ATOM 7443 O O . VAL B 1 293 ? 6.426 -10.828 7.422 1 74.88 293 VAL B O 1
ATOM 7446 N N . VAL B 1 294 ? 7.93 -11.109 5.801 1 80.56 294 VAL B N 1
ATOM 7447 C CA . VAL B 1 294 ? 6.93 -11.203 4.738 1 80.56 294 VAL B CA 1
ATOM 7448 C C . VAL B 1 294 ? 6.879 -12.633 4.199 1 80.56 294 VAL B C 1
ATOM 7450 O O . VAL B 1 294 ? 7.914 -13.227 3.895 1 80.56 294 VAL B O 1
ATOM 7453 N N . SER B 1 295 ? 5.738 -13.234 4.191 1 80.44 295 SER B N 1
ATOM 7454 C CA . SER B 1 295 ? 5.512 -14.562 3.623 1 80.44 295 SER B CA 1
ATOM 7455 C C . SER B 1 295 ? 4.367 -14.547 2.615 1 80.44 295 SER B C 1
ATOM 7457 O O . SER B 1 295 ? 3.623 -13.562 2.529 1 80.44 295 SER B O 1
ATOM 7459 N N . TYR B 1 296 ? 4.277 -15.664 1.836 1 81.69 296 TYR B N 1
ATOM 7460 C CA . TYR B 1 296 ? 3.258 -15.734 0.796 1 81.69 296 TYR B CA 1
ATOM 7461 C C . TYR B 1 296 ? 2.504 -17.062 0.855 1 81.69 296 TYR B C 1
ATOM 7463 O O . TYR B 1 296 ? 3.082 -18.094 1.191 1 81.69 296 TYR B O 1
ATOM 7471 N N . ILE B 1 297 ? 1.203 -16.984 0.517 1 85.25 297 ILE B N 1
ATOM 7472 C CA . ILE B 1 297 ? 0.365 -18.172 0.424 1 85.25 297 ILE B CA 1
ATOM 7473 C C . ILE B 1 297 ? -0.56 -18.062 -0.787 1 85.25 297 ILE B C 1
ATOM 7475 O O . ILE B 1 297 ? -1.137 -17 -1.037 1 85.25 297 ILE B O 1
ATOM 7479 N N . ASP B 1 298 ? -0.618 -19.078 -1.593 1 87.62 298 ASP B N 1
ATOM 7480 C CA . ASP B 1 298 ? -1.613 -19.203 -2.654 1 87.62 298 ASP B CA 1
ATOM 7481 C C . ASP B 1 298 ? -2.795 -20.062 -2.203 1 87.62 298 ASP B C 1
ATOM 7483 O O . ASP B 1 298 ? -2.607 -21.188 -1.722 1 87.62 298 ASP B O 1
ATOM 7487 N N . GLU B 1 299 ? -3.934 -19.531 -2.395 1 92.06 299 GLU B N 1
ATOM 7488 C CA . GLU B 1 299 ? -5.109 -20.234 -1.885 1 92.06 299 GLU B CA 1
ATOM 7489 C C . GLU B 1 299 ? -6.121 -20.5 -2.996 1 92.06 299 GLU B C 1
ATOM 7491 O O . GLU B 1 299 ? -6.363 -19.625 -3.842 1 92.06 299 GLU B O 1
ATOM 7496 N N . TYR B 1 300 ? -6.66 -21.688 -3.012 1 93.25 300 TYR B N 1
ATOM 7497 C CA . TYR B 1 300 ? -7.75 -22.125 -3.871 1 93.25 300 TYR B CA 1
ATOM 7498 C C . TYR B 1 300 ? -8.906 -22.688 -3.047 1 93.25 300 TYR B C 1
ATOM 7500 O O . TYR B 1 300 ? -8.719 -23.609 -2.25 1 93.25 300 TYR B O 1
ATOM 7508 N N . TYR B 1 301 ? -10.031 -22.094 -3.152 1 94.62 301 TYR B N 1
ATOM 7509 C CA . TYR B 1 301 ? -11.219 -22.438 -2.377 1 94.62 301 TYR B CA 1
ATOM 7510 C C . TYR B 1 301 ? -12.391 -22.781 -3.293 1 94.62 301 TYR B C 1
ATOM 7512 O O . TYR B 1 301 ? -12.734 -22 -4.188 1 94.62 301 TYR B O 1
ATOM 7520 N N . ASP B 1 302 ? -12.969 -23.922 -3.117 1 95.69 302 ASP B N 1
ATOM 7521 C CA . ASP B 1 302 ? -14.156 -24.359 -3.842 1 95.69 302 ASP B CA 1
ATOM 7522 C C . ASP B 1 302 ? -15.156 -25.031 -2.902 1 95.69 302 ASP B C 1
ATOM 7524 O O . ASP B 1 302 ? -15.086 -26.25 -2.684 1 95.69 302 ASP B O 1
ATOM 7528 N N . TYR B 1 303 ? -16.109 -24.281 -2.521 1 95.69 303 TYR B N 1
ATOM 7529 C CA . TYR B 1 303 ? -17.062 -24.781 -1.541 1 95.69 303 TYR B CA 1
ATOM 7530 C C . TYR B 1 303 ? -17.953 -25.875 -2.148 1 95.69 303 TYR B C 1
ATOM 7532 O O . TYR B 1 303 ? -18.281 -26.844 -1.484 1 95.69 303 TYR B O 1
ATOM 7540 N N . ASN B 1 304 ? -18.359 -25.703 -3.355 1 92.06 304 ASN B N 1
ATOM 7541 C CA . ASN B 1 304 ? -19.266 -26.656 -3.994 1 92.06 304 ASN B CA 1
ATOM 7542 C C . ASN B 1 304 ? -18.609 -28.016 -4.184 1 92.06 304 ASN B C 1
ATOM 7544 O O . ASN B 1 304 ? -19.266 -29.047 -4.004 1 92.06 304 ASN B O 1
ATOM 7548 N N . SER B 1 305 ? -17.344 -28 -4.48 1 91.81 305 SER B N 1
ATOM 7549 C CA . SER B 1 305 ? -16.609 -29.25 -4.652 1 91.81 305 SER B CA 1
ATOM 7550 C C . SER B 1 305 ? -16.031 -29.734 -3.328 1 91.81 305 SER B C 1
ATOM 7552 O O . SER B 1 305 ? -15.492 -30.844 -3.248 1 91.81 305 SER B O 1
ATOM 7554 N N . LYS B 1 306 ? -16.031 -28.906 -2.297 1 94.25 306 LYS B N 1
ATOM 7555 C CA . LYS B 1 306 ? -15.547 -29.219 -0.957 1 94.25 306 LYS B CA 1
ATOM 7556 C C . LYS B 1 306 ? -14.039 -29.453 -0.966 1 94.25 306 LYS B C 1
ATOM 7558 O O . LYS B 1 306 ? -13.555 -30.453 -0.415 1 94.25 306 LYS B O 1
ATOM 7563 N N . LEU B 1 307 ? -13.367 -28.562 -1.653 1 96.38 307 LEU B N 1
ATOM 7564 C CA . LEU B 1 307 ? -11.922 -28.672 -1.789 1 96.38 307 LEU B CA 1
ATOM 7565 C C . LEU B 1 307 ? -11.242 -27.344 -1.456 1 96.38 307 LEU B C 1
ATOM 7567 O O . LEU B 1 307 ? -11.758 -26.281 -1.799 1 96.38 307 LEU B O 1
ATOM 7571 N N . VAL B 1 308 ? -10.125 -27.422 -0.753 1 95.94 308 VAL B N 1
ATOM 7572 C CA . VAL B 1 308 ? -9.258 -26.281 -0.51 1 95.94 308 VAL B CA 1
ATOM 7573 C C . VAL B 1 308 ? -7.805 -26.672 -0.787 1 95.94 308 VAL B C 1
ATOM 7575 O O . VAL B 1 308 ? -7.371 -27.766 -0.44 1 95.94 308 VAL B O 1
ATOM 7578 N N . ARG B 1 309 ? -7.145 -25.812 -1.49 1 95.44 309 ARG B N 1
ATOM 7579 C CA . ARG B 1 309 ? -5.703 -25.953 -1.668 1 95.44 309 ARG B CA 1
ATOM 7580 C C . ARG B 1 309 ? -4.973 -24.688 -1.223 1 95.44 309 ARG B C 1
ATOM 7582 O O . ARG B 1 309 ? -5.457 -23.578 -1.44 1 95.44 309 ARG B O 1
ATOM 7589 N N . TYR B 1 310 ? -3.883 -24.875 -0.643 1 90.44 310 TYR B N 1
ATOM 7590 C CA . TYR B 1 310 ? -3.02 -23.719 -0.397 1 90.44 310 TYR B CA 1
ATOM 7591 C C . TYR B 1 310 ? -1.55 -24.125 -0.478 1 90.44 310 TYR B C 1
ATOM 7593 O O . TYR B 1 310 ? -1.175 -25.219 -0.08 1 90.44 310 TYR B O 1
ATOM 7601 N N . ASP B 1 311 ? -0.784 -23.266 -1.09 1 87 311 ASP B N 1
ATOM 7602 C CA . ASP B 1 311 ? 0.663 -23.391 -1.242 1 87 311 ASP B CA 1
ATOM 7603 C C . ASP B 1 311 ? 1.396 -22.391 -0.354 1 87 311 ASP B C 1
ATOM 7605 O O . ASP B 1 311 ? 1.036 -21.219 -0.311 1 87 311 ASP B O 1
ATOM 7609 N N . TYR B 1 312 ? 2.32 -22.859 0.372 1 78.44 312 TYR B N 1
ATOM 7610 C CA . TYR B 1 312 ? 3.062 -21.922 1.215 1 78.44 312 TYR B CA 1
ATOM 7611 C C . TYR B 1 312 ? 4.496 -22.391 1.416 1 78.44 312 TYR B C 1
ATOM 7613 O O . TYR B 1 312 ? 4.82 -23.547 1.147 1 78.44 312 TYR B O 1
ATOM 7621 N N . LYS B 1 313 ? 5.32 -21.391 1.712 1 71.38 313 LYS B N 1
ATOM 7622 C CA . LYS B 1 313 ? 6.684 -21.719 2.123 1 71.38 313 LYS B CA 1
ATOM 7623 C C . LYS B 1 313 ? 6.848 -21.578 3.635 1 71.38 313 LYS B C 1
ATOM 7625 O O . LYS B 1 313 ? 6.641 -20.5 4.195 1 71.38 313 LYS B O 1
ATOM 7630 N N . PRO B 1 314 ? 7.254 -22.641 4.137 1 61.59 314 PRO B N 1
ATOM 7631 C CA . PRO B 1 314 ? 7.469 -22.547 5.586 1 61.59 314 PRO B CA 1
ATOM 7632 C C . PRO B 1 314 ? 8.633 -21.625 5.949 1 61.59 314 PRO B C 1
ATOM 7634 O O . PRO B 1 314 ? 9.602 -21.516 5.191 1 61.59 314 PRO B O 1
ATOM 7637 N N . LEU B 1 315 ? 8.555 -20.734 6.891 1 55.16 315 LEU B N 1
ATOM 7638 C CA . LEU B 1 315 ? 9.633 -19.859 7.34 1 55.16 315 LEU B CA 1
ATOM 7639 C C . LEU B 1 315 ? 10.805 -20.672 7.883 1 55.16 315 LEU B C 1
ATOM 7641 O O . LEU B 1 315 ? 10.602 -21.75 8.469 1 55.16 315 LEU B O 1
ATOM 7645 N N . ALA B 1 316 ? 12.07 -20.516 7.254 1 48.19 316 ALA B N 1
ATOM 7646 C CA . ALA B 1 316 ? 13.297 -21.234 7.59 1 48.19 316 ALA B CA 1
ATOM 7647 C C . ALA B 1 316 ? 13.414 -21.453 9.102 1 48.19 316 ALA B C 1
ATOM 7649 O O . ALA B 1 316 ? 13.984 -22.438 9.555 1 48.19 316 ALA B O 1
ATOM 7650 N N . ALA B 1 317 ? 13.273 -20.453 9.773 1 43.66 317 ALA B N 1
ATOM 7651 C CA . ALA B 1 317 ? 13.68 -20.656 11.164 1 43.66 317 ALA B CA 1
ATOM 7652 C C . ALA B 1 317 ? 13.062 -21.922 11.734 1 43.66 317 ALA B C 1
ATOM 7654 O O . ALA B 1 317 ? 13.352 -22.312 12.867 1 43.66 317 ALA B O 1
ATOM 7655 N N . SER B 1 318 ? 12.039 -22.203 11.234 1 36.97 318 SER B N 1
ATOM 7656 C CA . SER B 1 318 ? 11.523 -23.375 11.93 1 36.97 318 SER B CA 1
ATOM 7657 C C . SER B 1 318 ? 12.25 -24.641 11.492 1 36.97 318 SER B C 1
ATOM 7659 O O . SER B 1 318 ? 12.445 -24.875 10.297 1 36.97 318 SER B O 1
ATOM 7661 N N . SER B 1 319 ? 13.234 -25.016 12.203 1 36.31 319 SER B N 1
ATOM 7662 C CA . SER B 1 319 ? 13.922 -26.297 12.094 1 36.31 319 SER B CA 1
ATOM 7663 C C . SER B 1 319 ? 13.023 -27.344 11.461 1 36.31 319 SER B C 1
ATOM 7665 O O . SER B 1 319 ? 12.43 -28.172 12.164 1 36.31 319 SER B O 1
ATOM 7667 N N . ASN B 1 320 ? 12.297 -26.922 10.609 1 38.72 320 ASN B N 1
ATOM 7668 C CA . ASN B 1 320 ? 11.398 -28.016 10.227 1 38.72 320 ASN B CA 1
ATOM 7669 C C . ASN B 1 320 ? 12.109 -29.047 9.367 1 38.72 320 ASN B C 1
ATOM 7671 O O . ASN B 1 320 ? 12.984 -28.719 8.57 1 38.72 320 ASN B O 1
ATOM 7675 N N . SER B 1 321 ? 12.109 -30.141 9.742 1 39.06 321 SER B N 1
ATOM 7676 C CA . SER B 1 321 ? 12.633 -31.344 9.086 1 39.06 321 SER B CA 1
ATOM 7677 C C . SER B 1 321 ? 12.25 -31.375 7.605 1 39.06 321 SER B C 1
ATOM 7679 O O . SER B 1 321 ? 12.734 -32.219 6.855 1 39.06 321 SER B O 1
ATOM 7681 N N . PHE B 1 322 ? 11.188 -30.672 7.281 1 42.56 322 PHE B N 1
ATOM 7682 C CA . PHE B 1 322 ? 10.734 -30.844 5.906 1 42.56 322 PHE B CA 1
ATOM 7683 C C . PHE B 1 322 ? 11.523 -29.938 4.965 1 42.56 322 PHE B C 1
ATOM 7685 O O . PHE B 1 322 ? 11.203 -29.828 3.779 1 42.56 322 PHE B O 1
ATOM 7692 N N . GLY B 1 323 ? 12.375 -29.453 5.449 1 51 323 GLY B N 1
ATOM 7693 C CA . GLY B 1 323 ? 13.188 -28.578 4.621 1 51 323 GLY B CA 1
ATOM 7694 C C . GLY B 1 323 ? 12.531 -27.234 4.359 1 51 323 GLY B C 1
ATOM 7695 O O . GLY B 1 323 ? 11.539 -26.891 5 1 51 323 GLY B O 1
ATOM 7696 N N . THR B 1 324 ? 13 -26.359 3.838 1 55.78 324 THR B N 1
ATOM 7697 C CA . THR B 1 324 ? 12.602 -25 3.551 1 55.78 324 THR B CA 1
ATOM 7698 C C . THR B 1 324 ? 11.969 -24.891 2.166 1 55.78 324 THR B C 1
ATOM 7700 O O . THR B 1 324 ? 11.844 -23.797 1.615 1 55.78 324 THR B O 1
ATOM 7703 N N . ASP B 1 325 ? 11.32 -26.188 1.723 1 61.97 325 ASP B N 1
ATOM 7704 C CA . ASP B 1 325 ? 10.734 -26.141 0.384 1 61.97 325 ASP B CA 1
ATOM 7705 C C . ASP B 1 325 ? 9.281 -25.688 0.432 1 61.97 325 ASP B C 1
ATOM 7707 O O . ASP B 1 325 ? 8.641 -25.734 1.488 1 61.97 325 ASP B O 1
ATOM 7711 N N . ASN B 1 326 ? 8.742 -25.328 -0.717 1 72.38 326 ASN B N 1
ATOM 7712 C CA . ASN B 1 326 ? 7.324 -25 -0.85 1 72.38 326 ASN B CA 1
ATOM 7713 C C . ASN B 1 326 ? 6.441 -26.219 -0.619 1 72.38 326 ASN B C 1
ATOM 7715 O O . ASN B 1 326 ? 6.762 -27.328 -1.076 1 72.38 326 ASN B O 1
ATOM 7719 N N . GLU B 1 327 ? 5.379 -26.062 0.121 1 78.69 327 GLU B N 1
ATOM 7720 C CA . GLU B 1 327 ? 4.418 -27.109 0.415 1 78.69 327 GLU B CA 1
ATOM 7721 C C . GLU B 1 327 ? 3.074 -26.844 -0.257 1 78.69 327 GLU B C 1
ATOM 7723 O O . GLU B 1 327 ? 2.635 -25.688 -0.33 1 78.69 327 GLU B O 1
ATOM 7728 N N . ILE B 1 328 ? 2.537 -27.938 -0.741 1 88 328 ILE B N 1
ATOM 7729 C CA . ILE B 1 328 ? 1.194 -27.906 -1.308 1 88 328 ILE B CA 1
ATOM 7730 C C . ILE B 1 328 ? 0.243 -28.719 -0.427 1 88 328 ILE B C 1
ATOM 7732 O O . ILE B 1 328 ? 0.473 -29.906 -0.178 1 88 328 ILE B O 1
ATOM 7736 N N . VAL B 1 329 ? -0.795 -28.094 0.046 1 91.06 329 VAL B N 1
ATOM 7737 C CA . VAL B 1 329 ? -1.782 -28.766 0.889 1 91.06 329 VAL B CA 1
ATOM 7738 C C . VAL B 1 329 ? -3.137 -28.781 0.183 1 91.06 329 VAL B C 1
ATOM 7740 O O . VAL B 1 329 ? -3.623 -27.734 -0.268 1 91.06 329 VAL B O 1
ATOM 7743 N N . VAL B 1 330 ? -3.654 -29.953 0.098 1 94.69 330 VAL B N 1
ATOM 7744 C CA . VAL B 1 330 ? -5.004 -30.109 -0.435 1 94.69 330 VAL B CA 1
ATOM 7745 C C . VAL B 1 330 ? -5.922 -30.703 0.639 1 94.69 330 VAL B C 1
ATOM 7747 O O . VAL B 1 330 ? -5.66 -31.781 1.168 1 94.69 330 VAL B O 1
ATOM 7750 N N . HIS B 1 331 ? -6.934 -30 0.955 1 95.5 331 HIS B N 1
ATOM 7751 C CA . HIS B 1 331 ? -7.98 -30.469 1.85 1 95.5 331 HIS B CA 1
ATOM 7752 C C . HIS B 1 331 ? -9.188 -30.969 1.065 1 95.5 331 HIS B C 1
ATOM 7754 O O . HIS B 1 331 ? -9.828 -30.203 0.343 1 95.5 331 HIS B O 1
ATOM 7760 N N . ASP B 1 332 ? -9.5 -32.188 1.243 1 95.5 332 ASP B N 1
ATOM 7761 C CA . ASP B 1 332 ? -10.695 -32.812 0.671 1 95.5 332 ASP B CA 1
ATOM 7762 C C . ASP B 1 332 ? -11.781 -33 1.732 1 95.5 332 ASP B C 1
ATOM 7764 O O . ASP B 1 332 ? -11.773 -34 2.467 1 95.5 332 ASP B O 1
ATOM 7768 N N . PHE B 1 333 ? -12.727 -32.156 1.667 1 94.56 333 PHE B N 1
ATOM 7769 C CA . PHE B 1 333 ? -13.75 -32.188 2.699 1 94.56 333 PHE B CA 1
ATOM 7770 C C . PHE B 1 333 ? -14.844 -33.188 2.352 1 94.56 333 PHE B C 1
ATOM 7772 O O . PHE B 1 333 ? -15.812 -33.344 3.102 1 94.56 333 PHE B O 1
ATOM 7779 N N . ASN B 1 334 ? -14.727 -33.844 1.221 1 91.19 334 ASN B N 1
ATOM 7780 C CA . ASN B 1 334 ? -15.609 -34.969 0.949 1 91.19 334 ASN B CA 1
ATOM 7781 C C . ASN B 1 334 ? -15.219 -36.188 1.771 1 91.19 334 ASN B C 1
ATOM 7783 O O . ASN B 1 334 ? -16.078 -37 2.137 1 91.19 334 ASN B O 1
ATOM 7787 N N . THR B 1 335 ? -13.961 -36.281 2.068 1 92.25 335 THR B N 1
ATOM 7788 C CA . THR B 1 335 ? -13.461 -37.438 2.789 1 92.25 335 THR B CA 1
ATOM 7789 C C . THR B 1 335 ? -12.867 -37.031 4.133 1 92.25 335 THR B C 1
ATOM 7791 O O . THR B 1 335 ? -12.641 -37.875 5.004 1 92.25 335 THR B O 1
ATOM 7794 N N . GLY B 1 336 ? -12.547 -35.781 4.301 1 94.38 336 GLY B N 1
ATOM 7795 C CA . GLY B 1 336 ? -11.953 -35.281 5.535 1 94.38 336 GLY B CA 1
ATOM 7796 C C . GLY B 1 336 ? -10.453 -35.5 5.602 1 94.38 336 GLY B C 1
ATOM 7797 O O . GLY B 1 336 ? -9.891 -35.656 6.691 1 94.38 336 GLY B O 1
ATOM 7798 N N . ILE B 1 337 ? -9.797 -35.531 4.43 1 94.62 337 ILE B N 1
ATOM 7799 C CA . ILE B 1 337 ? -8.383 -35.875 4.398 1 94.62 337 ILE B CA 1
ATOM 7800 C C . ILE B 1 337 ? -7.559 -34.688 3.898 1 94.62 337 ILE B C 1
ATOM 7802 O O . ILE B 1 337 ? -7.977 -34 2.984 1 94.62 337 ILE B O 1
ATOM 7806 N N . GLU B 1 338 ? -6.426 -34.5 4.508 1 94.38 338 GLU B N 1
ATOM 7807 C CA . GLU B 1 338 ? -5.391 -33.562 4.086 1 94.38 338 GLU B CA 1
ATOM 7808 C C . GLU B 1 338 ? -4.258 -34.281 3.357 1 94.38 338 GLU B C 1
ATOM 7810 O O . GLU B 1 338 ? -3.699 -35.25 3.873 1 94.38 338 GLU B O 1
ATOM 7815 N N . TYR B 1 339 ? -4.035 -33.875 2.176 1 93.44 339 TYR B N 1
ATOM 7816 C CA . TYR B 1 339 ? -2.881 -34.344 1.408 1 93.44 339 TYR B CA 1
ATOM 7817 C C . TYR B 1 339 ? -1.786 -33.281 1.384 1 93.44 339 TYR B C 1
ATOM 7819 O O . TYR B 1 339 ? -1.942 -32.25 0.755 1 93.44 339 TYR B O 1
ATOM 7827 N N . LEU B 1 340 ? -0.688 -33.5 2.039 1 88.44 340 LEU B N 1
ATOM 7828 C CA . LEU B 1 340 ? 0.444 -32.594 2.111 1 88.44 340 LEU B CA 1
ATOM 7829 C C . LEU B 1 340 ? 1.595 -33.062 1.237 1 88.44 340 LEU B C 1
ATOM 7831 O O . LEU B 1 340 ? 2.156 -34.125 1.481 1 88.44 340 LEU B O 1
ATOM 7835 N N . THR B 1 341 ? 1.908 -32.281 0.227 1 83.88 341 THR B N 1
ATOM 7836 C CA . THR B 1 341 ? 2.938 -32.656 -0.731 1 83.88 341 THR B CA 1
ATOM 7837 C C . THR B 1 341 ? 4.086 -31.656 -0.732 1 83.88 341 THR B C 1
ATOM 7839 O O . THR B 1 341 ? 3.857 -30.453 -0.778 1 83.88 341 THR B O 1
ATOM 7842 N N . ASP B 1 342 ? 5.246 -32.125 -0.637 1 73.75 342 ASP B N 1
ATOM 7843 C CA . ASP B 1 342 ? 6.426 -31.297 -0.886 1 73.75 342 ASP B CA 1
ATOM 7844 C C . ASP B 1 342 ? 6.543 -30.938 -2.367 1 73.75 342 ASP B C 1
ATOM 7846 O O . ASP B 1 342 ? 6.617 -31.828 -3.219 1 73.75 342 ASP B O 1
ATOM 7850 N N . ALA B 1 343 ? 6.566 -29.719 -2.652 1 69.56 343 ALA B N 1
ATOM 7851 C CA . ALA B 1 343 ? 6.488 -29.266 -4.043 1 69.56 343 ALA B CA 1
ATOM 7852 C C . ALA B 1 343 ? 7.746 -29.656 -4.816 1 69.56 343 ALA B C 1
ATOM 7854 O O . ALA B 1 343 ? 7.711 -29.781 -6.039 1 69.56 343 ALA B O 1
ATOM 7855 N N . ILE B 1 344 ? 8.766 -29.781 -4.086 1 60.75 344 ILE B N 1
ATOM 7856 C CA . ILE B 1 344 ? 10.023 -30.047 -4.766 1 60.75 344 ILE B CA 1
ATOM 7857 C C . ILE B 1 344 ? 10.25 -31.562 -4.859 1 60.75 344 ILE B C 1
ATOM 7859 O O . ILE B 1 344 ? 10.438 -32.094 -5.953 1 60.75 344 ILE B O 1
ATOM 7863 N N . SER B 1 345 ? 10.172 -32.281 -3.717 1 59.91 345 SER B N 1
ATOM 7864 C CA . SER B 1 345 ? 10.492 -33.688 -3.695 1 59.91 345 SER B CA 1
ATOM 7865 C C . SER B 1 345 ? 9.305 -34.531 -4.156 1 59.91 345 SER B C 1
ATOM 7867 O O . SER B 1 345 ? 9.477 -35.656 -4.617 1 59.91 345 SER B O 1
ATOM 7869 N N . GLY B 1 346 ? 8.109 -34 -3.984 1 67.25 346 GLY B N 1
ATOM 7870 C CA . GLY B 1 346 ? 6.902 -34.75 -4.312 1 67.25 346 GLY B CA 1
ATOM 7871 C C . GLY B 1 346 ? 6.457 -35.688 -3.195 1 67.25 346 GLY B C 1
ATOM 7872 O O . GLY B 1 346 ? 5.418 -36.344 -3.303 1 67.25 346 GLY B O 1
ATOM 7873 N N . ASN B 1 347 ? 7.215 -35.719 -2.123 1 68.62 347 ASN B N 1
ATOM 7874 C CA . ASN B 1 347 ? 6.793 -36.531 -0.973 1 68.62 347 ASN B CA 1
ATOM 7875 C C . ASN B 1 347 ? 5.449 -36.031 -0.427 1 68.62 347 ASN B C 1
ATOM 7877 O O . ASN B 1 347 ? 5.16 -34.844 -0.432 1 68.62 347 ASN B O 1
ATOM 7881 N N . CYS B 1 348 ? 4.688 -37.125 -0.027 1 82 348 CYS B N 1
ATOM 7882 C CA . CYS B 1 348 ? 3.33 -36.75 0.381 1 82 348 CYS B CA 1
ATOM 7883 C C . CYS B 1 348 ? 2.99 -37.375 1.733 1 82 348 CYS B C 1
ATOM 7885 O O . CYS B 1 348 ? 3.365 -38.531 2.016 1 82 348 CYS B O 1
ATOM 7887 N N . THR B 1 349 ? 2.406 -36.594 2.57 1 82.12 349 THR B N 1
ATOM 7888 C CA . THR B 1 349 ? 1.829 -37.062 3.832 1 82.12 349 THR B CA 1
ATOM 7889 C C . THR B 1 349 ? 0.312 -36.906 3.822 1 82.12 349 THR B C 1
ATOM 7891 O O . THR B 1 349 ? -0.203 -35.844 3.396 1 82.12 349 THR B O 1
ATOM 7894 N N . VAL B 1 350 ? -0.304 -38.031 4.262 1 89.38 350 VAL B N 1
ATOM 7895 C CA . VAL B 1 350 ? -1.762 -38 4.324 1 89.38 350 VAL B CA 1
ATOM 7896 C C . VAL B 1 350 ? -2.215 -38.031 5.781 1 89.38 350 VAL B C 1
ATOM 7898 O O . VAL B 1 350 ? -1.752 -38.875 6.562 1 89.38 350 VAL B O 1
ATOM 7901 N N . ARG B 1 351 ? -3.105 -37.156 6.188 1 90.25 351 ARG B N 1
ATOM 7902 C CA . ARG B 1 351 ? -3.656 -37.125 7.539 1 90.25 351 ARG B CA 1
ATOM 7903 C C . ARG B 1 351 ? -5.062 -36.531 7.539 1 90.25 351 ARG B C 1
ATOM 7905 O O . ARG B 1 351 ? -5.496 -35.938 6.551 1 90.25 351 ARG B O 1
ATOM 7912 N N . PRO B 1 352 ? -5.762 -36.781 8.633 1 92.38 352 PRO B N 1
ATOM 7913 C CA . PRO B 1 352 ? -7.059 -36.094 8.742 1 92.38 352 PRO B CA 1
ATOM 7914 C C . PRO B 1 352 ? -6.93 -34.594 8.844 1 92.38 352 PRO B C 1
ATOM 7916 O O . PRO B 1 352 ? -5.984 -34.094 9.461 1 92.38 352 PRO B O 1
ATOM 7919 N N . ILE B 1 353 ? -7.859 -33.906 8.203 1 92.81 353 ILE B N 1
ATOM 7920 C CA . ILE B 1 353 ? -7.887 -32.469 8.359 1 92.81 353 ILE B CA 1
ATOM 7921 C C . ILE B 1 353 ? -8.109 -32.125 9.828 1 92.81 353 ILE B C 1
ATOM 7923 O O . ILE B 1 353 ? -8.977 -32.688 10.484 1 92.81 353 ILE B O 1
ATOM 7927 N N . THR B 1 354 ? -7.395 -31.234 10.289 1 86.5 354 THR B N 1
ATOM 7928 C CA . THR B 1 354 ? -7.488 -30.875 11.703 1 86.5 354 THR B CA 1
ATOM 7929 C C . THR B 1 354 ? -8.625 -29.875 11.922 1 86.5 354 THR B C 1
ATOM 7931 O O . THR B 1 354 ? -9.039 -29.188 10.992 1 86.5 354 THR B O 1
ATOM 7934 N N . ASN B 1 355 ? -9.078 -29.844 13.148 1 85.44 355 ASN B N 1
ATOM 7935 C CA . ASN B 1 355 ? -10.133 -28.891 13.5 1 85.44 355 ASN B CA 1
ATOM 7936 C C . ASN B 1 355 ? -9.578 -27.5 13.758 1 85.44 355 ASN B C 1
ATOM 7938 O O . ASN B 1 355 ? -10.328 -26.562 14.031 1 85.44 355 ASN B O 1
ATOM 7942 N N . THR B 1 356 ? -8.352 -27.312 13.547 1 76.19 356 THR B N 1
ATOM 7943 C CA . THR B 1 356 ? -7.727 -26.016 13.773 1 76.19 356 THR B CA 1
ATOM 7944 C C . THR B 1 356 ? -7.297 -25.391 12.445 1 76.19 356 THR B C 1
ATOM 7946 O O . THR B 1 356 ? -6.703 -24.312 12.422 1 76.19 356 THR B O 1
ATOM 7949 N N . SER B 1 357 ? -7.621 -26.125 11.43 1 82.19 357 SER B N 1
ATOM 7950 C CA . SER B 1 357 ? -7.301 -25.547 10.125 1 82.19 357 SER B CA 1
ATOM 7951 C C . SER B 1 357 ? -8.172 -24.328 9.836 1 82.19 357 SER B C 1
ATOM 7953 O O . SER B 1 357 ? -9.32 -24.25 10.281 1 82.19 357 SER B O 1
ATOM 7955 N N . PHE B 1 358 ? -7.656 -23.406 9.07 1 82.81 358 PHE B N 1
ATOM 7956 C CA . PHE B 1 358 ? -8.344 -22.125 8.844 1 82.81 358 PHE B CA 1
ATOM 7957 C C . PHE B 1 358 ? -9.602 -22.344 8.008 1 82.81 358 PHE B C 1
ATOM 7959 O O . PHE B 1 358 ? -10.492 -21.484 8 1 82.81 358 PHE B O 1
ATOM 7966 N N . ASP B 1 359 ? -9.672 -23.453 7.348 1 91.75 359 ASP B N 1
ATOM 7967 C CA . ASP B 1 359 ? -10.773 -23.703 6.43 1 91.75 359 ASP B CA 1
ATOM 7968 C C . ASP B 1 359 ? -11.742 -24.734 7.008 1 91.75 359 ASP B C 1
ATOM 7970 O O . ASP B 1 359 ? -12.688 -25.156 6.336 1 91.75 359 ASP B O 1
ATOM 7974 N N . SER B 1 360 ? -11.492 -25.109 8.258 1 92.94 360 SER B N 1
ATOM 7975 C CA . SER B 1 360 ? -12.352 -26.125 8.852 1 92.94 360 SER B CA 1
ATOM 7976 C C . SER B 1 360 ? -13.078 -25.578 10.078 1 92.94 360 SER B C 1
ATOM 7978 O O . SER B 1 360 ? -12.609 -24.641 10.719 1 92.94 360 SER B O 1
ATOM 7980 N N . GLU B 1 361 ? -14.258 -26.156 10.328 1 92 361 GLU B N 1
ATOM 7981 C CA . GLU B 1 361 ? -15.047 -25.891 11.531 1 92 361 GLU B CA 1
ATOM 7982 C C . GLU B 1 361 ? -15.422 -27.203 12.242 1 92 361 GLU B C 1
ATOM 7984 O O . GLU B 1 361 ? -15.898 -28.141 11.602 1 92 361 GLU B O 1
ATOM 7989 N N . ALA B 1 362 ? -15.297 -27.141 13.5 1 90.88 362 ALA B N 1
ATOM 7990 C CA . ALA B 1 362 ? -15.602 -28.344 14.281 1 90.88 362 ALA B CA 1
ATOM 7991 C C . ALA B 1 362 ? -17.109 -28.516 14.438 1 90.88 362 ALA B C 1
ATOM 7993 O O . ALA B 1 362 ? -17.828 -27.578 14.789 1 90.88 362 ALA B O 1
ATOM 7994 N N . VAL B 1 363 ? -17.547 -29.641 14.086 1 91.19 363 VAL B N 1
ATOM 7995 C CA . VAL B 1 363 ? -18.938 -30.016 14.367 1 91.19 363 VAL B CA 1
ATOM 7996 C C . VAL B 1 363 ? -19.016 -30.688 15.734 1 91.19 363 VAL B C 1
ATOM 7998 O O . VAL B 1 363 ? -19.969 -30.453 16.484 1 91.19 363 VAL B O 1
ATOM 8001 N N . ASP B 1 364 ? -18.141 -31.531 16.031 1 85.06 364 ASP B N 1
ATOM 8002 C CA . ASP B 1 364 ? -17.859 -32.188 17.297 1 85.06 364 ASP B CA 1
ATOM 8003 C C . ASP B 1 364 ? -16.359 -32.375 17.516 1 85.06 364 ASP B C 1
ATOM 8005 O O . ASP B 1 364 ? -15.555 -31.891 16.703 1 85.06 364 ASP B O 1
ATOM 8009 N N . PRO B 1 365 ? -15.914 -32.875 18.609 1 83.56 365 PRO B N 1
ATOM 8010 C CA . PRO B 1 365 ? -14.484 -32.969 18.891 1 83.56 365 PRO B CA 1
ATOM 8011 C C . PRO B 1 365 ? -13.734 -33.812 17.844 1 83.56 365 PRO B C 1
ATOM 8013 O O . PRO B 1 365 ? -12.508 -33.719 17.734 1 83.56 365 PRO B O 1
ATOM 8016 N N . TYR B 1 366 ? -14.461 -34.656 17.094 1 83.38 366 TYR B N 1
ATOM 8017 C CA . TYR B 1 366 ? -13.75 -35.594 16.234 1 83.38 366 TYR B CA 1
ATOM 8018 C C . TYR B 1 366 ? -14.102 -35.344 14.773 1 83.38 366 TYR B C 1
ATOM 8020 O O . TYR B 1 366 ? -13.484 -35.938 13.883 1 83.38 366 TYR B O 1
ATOM 8028 N N . SER B 1 367 ? -15.047 -34.469 14.508 1 90.88 367 SER B N 1
ATOM 8029 C CA . SER B 1 367 ? -15.492 -34.281 13.125 1 90.88 367 SER B CA 1
ATOM 8030 C C . SER B 1 367 ? -15.508 -32.812 12.742 1 90.88 367 SER B C 1
ATOM 8032 O O . SER B 1 367 ? -15.664 -31.953 13.602 1 90.88 367 SER B O 1
ATOM 8034 N N . ILE B 1 368 ? -15.25 -32.625 11.43 1 94.88 368 ILE B N 1
ATOM 8035 C CA . ILE B 1 368 ? -15.148 -31.234 10.945 1 94.88 368 ILE B CA 1
ATOM 8036 C C . ILE B 1 368 ? -16.031 -31.062 9.711 1 94.88 368 ILE B C 1
ATOM 8038 O O . ILE B 1 368 ? -16.5 -32.031 9.125 1 94.88 368 ILE B O 1
ATOM 8042 N N . ARG B 1 369 ? -16.375 -29.906 9.391 1 94.69 369 ARG B N 1
ATOM 8043 C CA . ARG B 1 369 ? -16.953 -29.5 8.117 1 94.69 369 ARG B CA 1
ATOM 8044 C C . ARG B 1 369 ? -16.141 -28.359 7.492 1 94.69 369 ARG B C 1
ATOM 8046 O O . ARG B 1 369 ? -15.375 -27.703 8.18 1 94.69 369 ARG B O 1
ATOM 8053 N N . MET B 1 370 ? -16.328 -28.172 6.254 1 95.56 370 MET B N 1
ATOM 8054 C CA . MET B 1 370 ? -15.688 -27.062 5.555 1 95.56 370 MET B CA 1
ATOM 8055 C C . MET B 1 370 ? -16.344 -25.734 5.922 1 95.56 370 MET B C 1
ATOM 8057 O O . MET B 1 370 ? -17.578 -25.656 6.008 1 95.56 370 MET B O 1
ATOM 8061 N N . ARG B 1 371 ? -15.523 -24.766 6.152 1 93.88 371 ARG B N 1
ATOM 8062 C CA . ARG B 1 371 ? -16.047 -23.422 6.352 1 93.88 371 ARG B CA 1
ATOM 8063 C C . ARG B 1 371 ? -16.641 -22.875 5.059 1 93.88 371 ARG B C 1
ATOM 8065 O O . ARG B 1 371 ? -16.062 -23.047 3.984 1 93.88 371 ARG B O 1
ATOM 8072 N N . ASP B 1 372 ? -17.844 -22.297 5.16 1 93.81 372 ASP B N 1
ATOM 8073 C CA . ASP B 1 372 ? -18.391 -21.625 3.986 1 93.81 372 ASP B CA 1
ATOM 8074 C C . ASP B 1 372 ? -17.703 -20.281 3.752 1 93.81 372 ASP B C 1
ATOM 8076 O O . ASP B 1 372 ? -16.812 -19.906 4.508 1 93.81 372 ASP B O 1
ATOM 8080 N N . LYS B 1 373 ? -18.109 -19.688 2.711 1 90.88 373 LYS B N 1
ATOM 8081 C CA . LYS B 1 373 ? -17.422 -18.484 2.271 1 90.88 373 LYS B CA 1
ATOM 8082 C C . LYS B 1 373 ? -17.484 -17.391 3.34 1 90.88 373 LYS B C 1
ATOM 8084 O O . LYS B 1 373 ? -16.547 -16.625 3.51 1 90.88 373 LYS B O 1
ATOM 8089 N N . PHE B 1 374 ? -18.5 -17.219 4.16 1 91.19 374 PHE B N 1
ATOM 8090 C CA . PHE B 1 374 ? -18.625 -16.219 5.203 1 91.19 374 PHE B CA 1
ATOM 8091 C C . PHE B 1 374 ? -17.734 -16.547 6.395 1 91.19 374 PHE B C 1
ATOM 8093 O O . PHE B 1 374 ? -17.109 -15.664 6.98 1 91.19 374 PHE B O 1
ATOM 8100 N N . GLU B 1 375 ? -17.734 -17.828 6.684 1 90.31 375 GLU B N 1
ATOM 8101 C CA . GLU B 1 375 ? -16.891 -18.297 7.781 1 90.31 375 GLU B CA 1
ATOM 8102 C C . GLU B 1 375 ? -15.414 -18.188 7.434 1 90.31 375 GLU B C 1
ATOM 8104 O O . GLU B 1 375 ? -14.586 -17.859 8.289 1 90.31 375 GLU B O 1
ATOM 8109 N N . PHE B 1 376 ? -15.188 -18.484 6.168 1 91.31 376 PHE B N 1
ATOM 8110 C CA . PHE B 1 376 ? -13.812 -18.469 5.691 1 91.31 376 PHE B CA 1
ATOM 8111 C C . PHE B 1 376 ? -13.195 -17.094 5.855 1 91.31 376 PHE B C 1
ATOM 8113 O O . PHE B 1 376 ? -12.023 -16.969 6.219 1 91.31 376 PHE B O 1
ATOM 8120 N N . PHE B 1 377 ? -13.945 -16.031 5.66 1 89.69 377 PHE B N 1
ATOM 8121 C CA . PHE B 1 377 ? -13.492 -14.648 5.785 1 89.69 377 PHE B CA 1
ATOM 8122 C C . PHE B 1 377 ? -13.836 -14.086 7.16 1 89.69 377 PHE B C 1
ATOM 8124 O O . PHE B 1 377 ? -13.695 -12.883 7.398 1 89.69 377 PHE B O 1
ATOM 8131 N N . GLU B 1 378 ? -14.391 -14.859 8.031 1 87.62 378 GLU B N 1
ATOM 8132 C CA . GLU B 1 378 ? -14.711 -14.5 9.414 1 87.62 378 GLU B CA 1
ATOM 8133 C C . GLU B 1 378 ? -15.781 -13.414 9.461 1 87.62 378 GLU B C 1
ATOM 8135 O O . GLU B 1 378 ? -15.688 -12.484 10.258 1 87.62 378 GLU B O 1
ATOM 8140 N N . PHE B 1 379 ? -16.719 -13.477 8.586 1 89.25 379 PHE B N 1
ATOM 8141 C CA . PHE B 1 379 ? -17.812 -12.516 8.555 1 89.25 379 PHE B CA 1
ATOM 8142 C C . PHE B 1 379 ? -18.984 -13.008 9.406 1 89.25 379 PHE B C 1
ATOM 8144 O O . PHE B 1 379 ? -19.922 -12.25 9.664 1 89.25 379 PHE B O 1
ATOM 8151 N N . ASP B 1 380 ? -18.906 -14.172 9.875 1 84.12 380 ASP B N 1
ATOM 8152 C CA . ASP B 1 380 ? -20.047 -14.828 10.523 1 84.12 380 ASP B CA 1
ATOM 8153 C C . ASP B 1 380 ? -20.109 -14.469 12.008 1 84.12 380 ASP B C 1
ATOM 8155 O O . ASP B 1 380 ? -21.172 -14.523 12.617 1 84.12 380 ASP B O 1
ATOM 8159 N N . LYS B 1 381 ? -19.109 -14.094 12.555 1 78.94 381 LYS B N 1
ATOM 8160 C CA . LYS B 1 381 ? -19.031 -14 14.016 1 78.94 381 LYS B CA 1
ATOM 8161 C C . LYS B 1 381 ? -19.391 -12.594 14.492 1 78.94 381 LYS B C 1
ATOM 8163 O O . LYS B 1 381 ? -19.859 -12.414 15.617 1 78.94 381 LYS B O 1
ATOM 8168 N N . VAL B 1 382 ? -19.031 -11.695 13.75 1 83.31 382 VAL B N 1
ATOM 8169 C CA . VAL B 1 382 ? -19.203 -10.32 14.195 1 83.31 382 VAL B CA 1
ATOM 8170 C C . VAL B 1 382 ? -19.734 -9.461 13.047 1 83.31 382 VAL B C 1
ATOM 8172 O O . VAL B 1 382 ? -19.672 -9.875 11.891 1 83.31 382 VAL B O 1
ATOM 8175 N N . ASN B 1 383 ? -20.312 -8.391 13.523 1 84.94 383 ASN B N 1
ATOM 8176 C CA . ASN B 1 383 ? -20.75 -7.422 12.523 1 84.94 383 ASN B CA 1
ATOM 8177 C C . ASN B 1 383 ? -19.656 -6.406 12.211 1 84.94 383 ASN B C 1
ATOM 8179 O O . ASN B 1 383 ? -19 -5.898 13.117 1 84.94 383 ASN B O 1
ATOM 8183 N N . TYR B 1 384 ? -19.484 -6.23 10.984 1 89.81 384 TYR B N 1
ATOM 8184 C CA . TYR B 1 384 ? -18.516 -5.246 10.531 1 89.81 384 TYR B CA 1
ATOM 8185 C C . TYR B 1 384 ? -19.172 -3.904 10.258 1 89.81 384 TYR B C 1
ATOM 8187 O O . TYR B 1 384 ? -20.312 -3.854 9.773 1 89.81 384 TYR B O 1
ATOM 8195 N N . SER B 1 385 ? -18.453 -2.795 10.586 1 86.5 385 SER B N 1
ATOM 8196 C CA . SER B 1 385 ? -18.922 -1.441 10.305 1 86.5 385 SER B CA 1
ATOM 8197 C C . SER B 1 385 ? -18.125 -0.804 9.172 1 86.5 385 SER B C 1
ATOM 8199 O O . SER B 1 385 ? -16.891 -0.901 9.141 1 86.5 385 SER B O 1
ATOM 8201 N N . TYR B 1 386 ? -18.859 -0.158 8.305 1 86.44 386 TYR B N 1
ATOM 8202 C CA . TYR B 1 386 ? -18.203 0.535 7.199 1 86.44 386 TYR B CA 1
ATOM 8203 C C . TYR B 1 386 ? -17.453 1.762 7.691 1 86.44 386 TYR B C 1
ATOM 8205 O O . TYR B 1 386 ? -17.984 2.574 8.445 1 86.44 386 TYR B O 1
ATOM 8213 N N . SER B 1 387 ? -16.203 1.876 7.242 1 83 387 SER B N 1
ATOM 8214 C CA . SER B 1 387 ? -15.352 2.939 7.75 1 83 387 SER B CA 1
ATOM 8215 C C . SER B 1 387 ? -15 3.941 6.656 1 83 387 SER B C 1
ATOM 8217 O O . SER B 1 387 ? -14.211 4.859 6.875 1 83 387 SER B O 1
ATOM 8219 N N . GLY B 1 388 ? -15.453 3.725 5.387 1 79.75 388 GLY B N 1
ATOM 8220 C CA . GLY B 1 388 ? -15.211 4.684 4.32 1 79.75 388 GLY B CA 1
ATOM 8221 C C . GLY B 1 388 ? -14.234 4.18 3.275 1 79.75 388 GLY B C 1
ATOM 8222 O O . GLY B 1 388 ? -13.969 2.979 3.189 1 79.75 388 GLY B O 1
ATOM 8223 N N . VAL B 1 389 ? -13.852 5.133 2.373 1 82.56 389 VAL B N 1
ATOM 8224 C CA . VAL B 1 389 ? -12.945 4.801 1.281 1 82.56 389 VAL B CA 1
ATOM 8225 C C . VAL B 1 389 ? -11.523 5.215 1.651 1 82.56 389 VAL B C 1
ATOM 8227 O O . VAL B 1 389 ? -11.297 6.316 2.154 1 82.56 389 VAL B O 1
ATOM 8230 N N . LYS B 1 390 ? -10.578 4.328 1.518 1 85.44 390 LYS B N 1
ATOM 8231 C CA . LYS B 1 390 ? -9.148 4.57 1.719 1 85.44 390 LYS B CA 1
ATOM 8232 C C . LYS B 1 390 ? -8.328 4.027 0.551 1 85.44 390 LYS B C 1
ATOM 8234 O O . LYS B 1 390 ? -8.805 3.184 -0.209 1 85.44 390 LYS B O 1
ATOM 8239 N N . GLU B 1 391 ? -7.125 4.562 0.409 1 85 391 GLU B N 1
ATOM 8240 C CA . GLU B 1 391 ? -6.273 4.121 -0.692 1 85 391 GLU B CA 1
ATOM 8241 C C . GLU B 1 391 ? -5.121 3.26 -0.188 1 85 391 GLU B C 1
ATOM 8243 O O . GLU B 1 391 ? -4.512 3.57 0.837 1 85 391 GLU B O 1
ATOM 8248 N N . LEU B 1 392 ? -4.906 2.178 -0.833 1 88.06 392 LEU B N 1
ATOM 8249 C CA . LEU B 1 392 ? -3.77 1.306 -0.557 1 88.06 392 LEU B CA 1
ATOM 8250 C C . LEU B 1 392 ? -3.092 0.87 -1.852 1 88.06 392 LEU B C 1
ATOM 8252 O O . LEU B 1 392 ? -3.752 0.37 -2.766 1 88.06 392 LEU B O 1
ATOM 8256 N N . ARG B 1 393 ? -1.781 1.069 -1.872 1 87.5 393 ARG B N 1
ATOM 8257 C CA . ARG B 1 393 ? -0.942 0.763 -3.025 1 87.5 393 ARG B CA 1
ATOM 8258 C C . ARG B 1 393 ? -1.56 1.306 -4.312 1 87.5 393 ARG B C 1
ATOM 8260 O O . ARG B 1 393 ? -1.542 0.636 -5.344 1 87.5 393 ARG B O 1
ATOM 8267 N N . GLY B 1 394 ? -2.219 2.393 -4.223 1 82.81 394 GLY B N 1
ATOM 8268 C CA . GLY B 1 394 ? -2.777 3.137 -5.344 1 82.81 394 GLY B CA 1
ATOM 8269 C C . GLY B 1 394 ? -4.215 2.762 -5.648 1 82.81 394 GLY B C 1
ATOM 8270 O O . GLY B 1 394 ? -4.84 3.352 -6.535 1 82.81 394 GLY B O 1
ATOM 8271 N N . ILE B 1 395 ? -4.754 1.822 -4.906 1 87.75 395 ILE B N 1
ATOM 8272 C CA . ILE B 1 395 ? -6.094 1.324 -5.184 1 87.75 395 ILE B CA 1
ATOM 8273 C C . ILE B 1 395 ? -7.082 1.915 -4.18 1 87.75 395 ILE B C 1
ATOM 8275 O O . ILE B 1 395 ? -6.918 1.756 -2.969 1 87.75 395 ILE B O 1
ATOM 8279 N N . PRO B 1 396 ? -8.125 2.611 -4.668 1 87.88 396 PRO B N 1
ATOM 8280 C CA . PRO B 1 396 ? -9.203 2.988 -3.75 1 87.88 396 PRO B CA 1
ATOM 8281 C C . PRO B 1 396 ? -9.969 1.782 -3.209 1 87.88 396 PRO B C 1
ATOM 8283 O O . PRO B 1 396 ? -10.375 0.908 -3.979 1 87.88 396 PRO B O 1
ATOM 8286 N N . CYS B 1 397 ? -10.172 1.722 -1.901 1 91.44 397 CYS B N 1
ATOM 8287 C CA . CYS B 1 397 ? -10.797 0.576 -1.253 1 91.44 397 CYS B CA 1
ATOM 8288 C C . CYS B 1 397 ? -11.914 1.022 -0.317 1 91.44 397 CYS B C 1
ATOM 8290 O O . CYS B 1 397 ? -11.789 2.043 0.363 1 91.44 397 CYS B O 1
ATOM 8292 N N . ASP B 1 398 ? -12.992 0.302 -0.344 1 90.06 398 ASP B N 1
ATOM 8293 C CA . ASP B 1 398 ? -13.977 0.385 0.736 1 90.06 398 ASP B CA 1
ATOM 8294 C C . ASP B 1 398 ? -13.508 -0.404 1.958 1 90.06 398 ASP B C 1
ATOM 8296 O O . ASP B 1 398 ? -13.07 -1.547 1.834 1 90.06 398 ASP B O 1
ATOM 8300 N N . VAL B 1 399 ? -13.664 0.175 3.139 1 91.5 399 VAL B N 1
ATOM 8301 C CA . VAL B 1 399 ? -13.055 -0.422 4.328 1 91.5 399 VAL B CA 1
ATOM 8302 C C . VAL B 1 399 ? -14.141 -0.706 5.367 1 91.5 399 VAL B C 1
ATOM 8304 O O . VAL B 1 399 ? -15.016 0.127 5.602 1 91.5 399 VAL B O 1
ATOM 8307 N N . TRP B 1 400 ? -14.156 -1.917 5.949 1 92.25 400 TRP B N 1
ATOM 8308 C CA . TRP B 1 400 ? -15 -2.32 7.074 1 92.25 400 TRP B CA 1
ATOM 8309 C C . TRP B 1 400 ? -14.148 -2.752 8.266 1 92.25 400 TRP B C 1
ATOM 8311 O O . TRP B 1 400 ? -13.109 -3.389 8.094 1 92.25 400 TRP B O 1
ATOM 8321 N N . ILE B 1 401 ? -14.562 -2.432 9.453 1 91.12 401 ILE B N 1
ATOM 8322 C CA . ILE B 1 401 ? -13.773 -2.748 10.641 1 91.12 401 ILE B CA 1
ATOM 8323 C C . ILE B 1 401 ? -14.688 -3.314 11.727 1 91.12 401 ILE B C 1
ATOM 8325 O O . ILE B 1 401 ? -15.891 -3.062 11.727 1 91.12 401 ILE B O 1
ATOM 8329 N N . THR B 1 402 ? -14.109 -4.195 12.531 1 90.31 402 THR B N 1
ATOM 8330 C CA . THR B 1 402 ? -14.789 -4.723 13.711 1 90.31 402 THR B CA 1
ATOM 8331 C C . THR B 1 402 ? -13.789 -5.043 14.82 1 90.31 402 THR B C 1
ATOM 8333 O O . THR B 1 402 ? -12.578 -4.93 14.617 1 90.31 402 THR B O 1
ATOM 8336 N N . THR B 1 403 ? -14.328 -5.246 15.992 1 87.94 403 THR B N 1
ATOM 8337 C CA . THR B 1 403 ? -13.547 -5.797 17.094 1 87.94 403 THR B CA 1
ATOM 8338 C C . THR B 1 403 ? -14.008 -7.215 17.438 1 87.94 403 THR B C 1
ATOM 8340 O O . THR B 1 403 ? -15.203 -7.504 17.406 1 87.94 403 THR B O 1
ATOM 8343 N N . ARG B 1 404 ? -13.031 -8 17.609 1 86.81 404 ARG B N 1
ATOM 8344 C CA . ARG B 1 404 ? -13.312 -9.359 18.062 1 86.81 404 ARG B CA 1
ATOM 8345 C C . ARG B 1 404 ?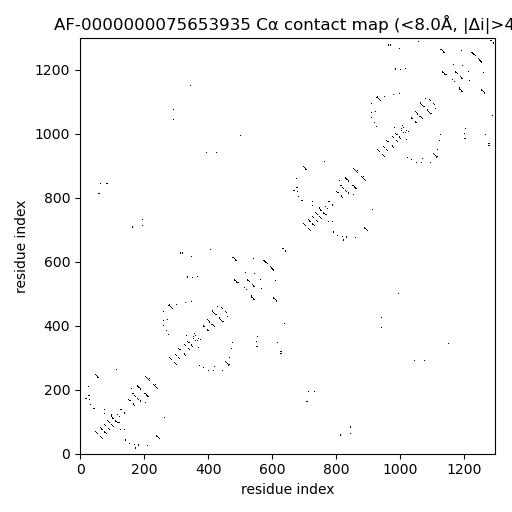 -12.703 -9.625 19.438 1 86.81 404 ARG B C 1
ATOM 8347 O O . ARG B 1 404 ? -11.602 -9.156 19.734 1 86.81 404 ARG B O 1
ATOM 8354 N N . MET B 1 405 ? -13.414 -10.391 20.234 1 84.94 405 MET B N 1
ATOM 8355 C CA . MET B 1 405 ? -12.945 -10.719 21.578 1 84.94 405 MET B CA 1
ATOM 8356 C C . MET B 1 405 ? -12.711 -12.219 21.719 1 84.94 405 MET B C 1
ATOM 8358 O O . MET B 1 405 ? -12.492 -12.711 22.828 1 84.94 405 MET B O 1
ATOM 8362 N N . ASP B 1 406 ? -12.797 -12.906 20.688 1 80.5 406 ASP B N 1
ATOM 8363 C CA . ASP B 1 406 ? -12.703 -14.367 20.734 1 80.5 406 ASP B CA 1
ATOM 8364 C C . ASP B 1 406 ? -11.461 -14.859 20 1 80.5 406 ASP B C 1
ATOM 8366 O O . ASP B 1 406 ? -11.258 -16.078 19.844 1 80.5 406 ASP B O 1
ATOM 8370 N N . TRP B 1 407 ? -10.719 -13.898 19.531 1 77.75 407 TRP B N 1
ATOM 8371 C CA . TRP B 1 407 ? -9.547 -14.289 18.75 1 77.75 407 TRP B CA 1
ATOM 8372 C C . TRP B 1 407 ? -8.297 -13.57 19.234 1 77.75 407 TRP B C 1
ATOM 8374 O O . TRP B 1 407 ? -8.344 -12.375 19.531 1 77.75 407 TRP B O 1
ATOM 8384 N N . PRO B 1 408 ? -7.145 -14.219 19.281 1 71.56 408 PRO B N 1
ATOM 8385 C CA . PRO B 1 408 ? -6.941 -15.648 19.031 1 71.56 408 PRO B CA 1
ATOM 8386 C C . PRO B 1 408 ? -7.5 -16.516 20.156 1 71.56 408 PRO B C 1
ATOM 8388 O O . PRO B 1 408 ? -7.672 -17.734 19.984 1 71.56 408 PRO B O 1
ATOM 8391 N N . PHE B 1 409 ? -7.633 -15.898 21.344 1 74.69 409 PHE B N 1
ATOM 8392 C CA . PHE B 1 409 ? -8.281 -16.578 22.453 1 74.69 409 PHE B CA 1
ATOM 8393 C C . PHE B 1 409 ? -9.266 -15.656 23.172 1 74.69 409 PHE B C 1
ATOM 8395 O O . PHE B 1 409 ? -9.219 -14.438 22.984 1 74.69 409 PHE B O 1
ATOM 8402 N N . LYS B 1 410 ? -10.055 -16.328 23.938 1 77.44 410 LYS B N 1
ATOM 8403 C CA . LYS B 1 410 ? -11.094 -15.586 24.641 1 77.44 410 LYS B CA 1
ATOM 8404 C C . LYS B 1 410 ? -10.492 -14.539 25.578 1 77.44 410 LYS B C 1
ATOM 8406 O O . LYS B 1 410 ? -9.508 -14.812 26.266 1 77.44 410 LYS B O 1
ATOM 8411 N N . GLY B 1 411 ? -10.945 -13.297 25.516 1 75.44 411 GLY B N 1
ATOM 8412 C CA . GLY B 1 411 ? -10.531 -12.234 26.422 1 75.44 411 GLY B CA 1
ATOM 8413 C C . GLY B 1 411 ? -9.609 -11.227 25.766 1 75.44 411 GLY B C 1
ATOM 8414 O O . GLY B 1 411 ? -9.391 -10.133 26.297 1 75.44 411 GLY B O 1
ATOM 8415 N N . LYS B 1 412 ? -9.086 -11.562 24.688 1 79.06 412 LYS B N 1
ATOM 8416 C CA . LYS B 1 412 ? -8.242 -10.602 23.984 1 79.06 412 LYS B CA 1
ATOM 8417 C C . LYS B 1 412 ? -9.031 -9.859 22.922 1 79.06 412 LYS B C 1
ATOM 8419 O O . LYS B 1 412 ? -9.859 -10.453 22.219 1 79.06 412 LYS B O 1
ATOM 8424 N N . VAL B 1 413 ? -8.805 -8.578 22.953 1 83.12 413 VAL B N 1
ATOM 8425 C CA . VAL B 1 413 ? -9.531 -7.746 22 1 83.12 413 VAL B CA 1
ATOM 8426 C C . VAL B 1 413 ? -8.641 -7.441 20.797 1 83.12 413 VAL B C 1
ATOM 8428 O O . VAL B 1 413 ? -7.512 -6.969 20.953 1 83.12 413 VAL B O 1
ATOM 8431 N N . THR B 1 414 ? -9.133 -7.797 19.625 1 86.38 414 THR B N 1
ATOM 8432 C CA . THR B 1 414 ? -8.422 -7.523 18.375 1 86.38 414 THR B CA 1
ATOM 8433 C C . THR B 1 414 ? -9.312 -6.754 17.406 1 86.38 414 THR B C 1
ATOM 8435 O O . THR B 1 414 ? -10.531 -6.895 17.422 1 86.38 414 THR B O 1
ATOM 8438 N N . SER B 1 415 ? -8.711 -5.906 16.641 1 87.94 415 SER B N 1
ATOM 8439 C CA . SER B 1 415 ? -9.43 -5.246 15.555 1 87.94 415 SER B CA 1
ATOM 8440 C C . SER B 1 415 ? -9.172 -5.941 14.227 1 87.94 415 SER B C 1
ATOM 8442 O O . SER B 1 415 ? -8.055 -6.387 13.953 1 87.94 415 SER B O 1
ATOM 8444 N N . TRP B 1 416 ? -10.203 -6.086 13.422 1 92.06 416 TRP B N 1
ATOM 8445 C CA . TRP B 1 416 ? -10.164 -6.66 12.086 1 92.06 416 TRP B CA 1
ATOM 8446 C C . TRP B 1 416 ? -10.664 -5.66 11.047 1 92.06 416 TRP B C 1
ATOM 8448 O O . TRP B 1 416 ? -11.812 -5.223 11.102 1 92.06 416 TRP B O 1
ATOM 8458 N N . GLU B 1 417 ? -9.789 -5.324 10.148 1 93.19 417 GLU B N 1
ATOM 8459 C CA . GLU B 1 417 ? -10.117 -4.34 9.125 1 93.19 417 GLU B CA 1
ATOM 8460 C C . GLU B 1 417 ? -9.953 -4.922 7.727 1 93.19 417 GLU B C 1
ATOM 8462 O O . GLU B 1 417 ? -8.836 -5.227 7.301 1 93.19 417 GLU B O 1
ATOM 8467 N N . TRP B 1 418 ? -11.125 -5.043 7.027 1 94.62 418 TRP B N 1
ATOM 8468 C CA . TRP B 1 418 ? -11.141 -5.586 5.672 1 94.62 418 TRP B CA 1
ATOM 8469 C C . TRP B 1 418 ? -11.227 -4.473 4.637 1 94.62 418 TRP B C 1
ATOM 8471 O O . TRP B 1 418 ? -12.016 -3.531 4.793 1 94.62 418 TRP B O 1
ATOM 8481 N N . TRP B 1 419 ? -10.445 -4.574 3.639 1 93.75 419 TRP B N 1
ATOM 8482 C CA . TRP B 1 419 ? -10.445 -3.65 2.51 1 93.75 419 TRP B CA 1
ATOM 8483 C C . TRP B 1 419 ? -10.82 -4.371 1.219 1 93.75 419 TRP B C 1
ATOM 8485 O O . TRP B 1 419 ? -10.211 -5.383 0.865 1 93.75 419 TRP B O 1
ATOM 8495 N N . PHE B 1 420 ? -11.828 -3.875 0.536 1 93.75 420 PHE B N 1
ATOM 8496 C CA . PHE B 1 420 ? -12.227 -4.355 -0.782 1 93.75 420 PHE B CA 1
ATOM 8497 C C . PHE B 1 420 ? -12.109 -3.244 -1.82 1 93.75 420 PHE B C 1
ATOM 8499 O O . PHE B 1 420 ? -12.289 -2.066 -1.5 1 93.75 420 PHE B O 1
ATOM 8506 N N . SER B 1 421 ? -11.758 -3.623 -3.043 1 91 421 SER B N 1
ATOM 8507 C CA . SER B 1 421 ? -11.695 -2.605 -4.086 1 91 421 SER B CA 1
ATOM 8508 C C . SER B 1 421 ? -13.016 -1.846 -4.199 1 91 421 SER B C 1
ATOM 8510 O O . SER B 1 421 ? -14.086 -2.445 -4.129 1 91 421 SER B O 1
ATOM 8512 N N . ALA B 1 422 ? -12.836 -0.569 -4.25 1 88.31 422 ALA B N 1
ATOM 8513 C CA . ALA B 1 422 ? -14.031 0.265 -4.344 1 88.31 422 ALA B CA 1
ATOM 8514 C C . ALA B 1 422 ? -14.688 0.13 -5.711 1 88.31 422 ALA B C 1
ATOM 8516 O O . ALA B 1 422 ? -14.117 -0.465 -6.629 1 88.31 422 ALA B O 1
ATOM 8517 N N . ALA B 1 423 ? -15.898 0.708 -5.711 1 81.38 423 ALA B N 1
ATOM 8518 C CA . ALA B 1 423 ? -16.609 0.731 -6.98 1 81.38 423 ALA B CA 1
ATOM 8519 C C . ALA B 1 423 ? -15.82 1.479 -8.047 1 81.38 423 ALA B C 1
ATOM 8521 O O . ALA B 1 423 ? -15.211 2.516 -7.766 1 81.38 423 ALA B O 1
ATOM 8522 N N . GLY B 1 424 ? -15.648 0.956 -9.18 1 78.19 424 GLY B N 1
ATOM 8523 C CA . GLY B 1 424 ? -14.938 1.594 -10.273 1 78.19 424 GLY B CA 1
ATOM 8524 C C . GLY B 1 424 ? -13.562 0.995 -10.523 1 78.19 424 GLY B C 1
ATOM 8525 O O . GLY B 1 424 ? -12.922 1.291 -11.539 1 78.19 424 GLY B O 1
ATOM 8526 N N . VAL B 1 425 ? -13.094 0.302 -9.547 1 79.25 425 VAL B N 1
ATOM 8527 C CA . VAL B 1 425 ? -11.828 -0.39 -9.734 1 79.25 425 VAL B CA 1
ATOM 8528 C C . VAL B 1 425 ? -12.078 -1.78 -10.312 1 79.25 425 VAL B C 1
ATOM 8530 O O . VAL B 1 425 ? -12.852 -2.561 -9.758 1 79.25 425 VAL B O 1
ATOM 8533 N N . ALA B 1 426 ? -11.461 -1.976 -11.469 1 75.88 426 ALA B N 1
ATOM 8534 C CA . ALA B 1 426 ? -11.586 -3.293 -12.086 1 75.88 426 ALA B CA 1
ATOM 8535 C C . ALA B 1 426 ? -10.273 -4.062 -12.023 1 75.88 426 ALA B C 1
ATOM 8537 O O . ALA B 1 426 ? -9.203 -3.482 -12.219 1 75.88 426 ALA B O 1
ATOM 8538 N N . ALA B 1 427 ? -10.406 -5.262 -11.516 1 73.88 427 ALA B N 1
ATOM 8539 C CA . ALA B 1 427 ? -9.227 -6.121 -11.477 1 73.88 427 ALA B CA 1
ATOM 8540 C C . ALA B 1 427 ? -9.336 -7.254 -12.492 1 73.88 427 ALA B C 1
ATOM 8542 O O . ALA B 1 427 ? -10.375 -7.906 -12.594 1 73.88 427 ALA B O 1
ATOM 8543 N N . SER B 1 428 ? -8.312 -7.391 -13.227 1 65.31 428 SER B N 1
ATOM 8544 C CA . SER B 1 428 ? -8.289 -8.461 -14.211 1 65.31 428 SER B CA 1
ATOM 8545 C C . SER B 1 428 ? -8.023 -9.812 -13.555 1 65.31 428 SER B C 1
ATOM 8547 O O . SER B 1 428 ? -7.219 -9.914 -12.625 1 65.31 428 SER B O 1
ATOM 8549 N N . THR B 1 429 ? -8.953 -10.664 -13.773 1 60.81 429 THR B N 1
ATOM 8550 C CA . THR B 1 429 ? -8.758 -12.023 -13.258 1 60.81 429 THR B CA 1
ATOM 8551 C C . THR B 1 429 ? -8.445 -12.984 -14.398 1 60.81 429 THR B C 1
ATOM 8553 O O . THR B 1 429 ? -8.648 -12.664 -15.57 1 60.81 429 THR B O 1
ATOM 8556 N N . THR B 1 430 ? -7.77 -14.023 -14.086 1 53.66 430 THR B N 1
ATOM 8557 C CA . THR B 1 430 ? -7.293 -15.031 -15.031 1 53.66 430 THR B CA 1
ATOM 8558 C C . THR B 1 430 ? -8.445 -15.57 -15.875 1 53.66 430 THR B C 1
ATOM 8560 O O . THR B 1 430 ? -8.266 -15.906 -17.047 1 53.66 430 THR B O 1
ATOM 8563 N N . ASN B 1 431 ? -9.648 -15.648 -15.25 1 49.62 431 ASN B N 1
ATOM 8564 C CA . ASN B 1 431 ? -10.617 -16.438 -16 1 49.62 431 ASN B CA 1
ATOM 8565 C C . ASN B 1 431 ? -11.773 -15.586 -16.5 1 49.62 431 ASN B C 1
ATOM 8567 O O . ASN B 1 431 ? -12.359 -15.867 -17.547 1 49.62 431 ASN B O 1
ATOM 8571 N N . ARG B 1 432 ? -12.289 -14.672 -15.688 1 54.19 432 ARG B N 1
ATOM 8572 C CA . ARG B 1 432 ? -13.617 -14.117 -15.945 1 54.19 432 ARG B CA 1
ATOM 8573 C C . ARG B 1 432 ? -13.523 -12.633 -16.312 1 54.19 432 ARG B C 1
ATOM 8575 O O . ARG B 1 432 ? -14.547 -11.977 -16.516 1 54.19 432 ARG B O 1
ATOM 8582 N N . GLY B 1 433 ? -12.375 -12.227 -16.609 1 58.84 433 GLY B N 1
ATOM 8583 C CA . GLY B 1 433 ? -12.414 -10.836 -17.016 1 58.84 433 GLY B CA 1
ATOM 8584 C C . GLY B 1 433 ? -12.125 -9.875 -15.883 1 58.84 433 GLY B C 1
ATOM 8585 O O . GLY B 1 433 ? -11.109 -10.008 -15.188 1 58.84 433 GLY B O 1
ATOM 8586 N N . LEU B 1 434 ? -13.109 -8.852 -15.812 1 65.19 434 LEU B N 1
ATOM 8587 C CA . LEU B 1 434 ? -12.922 -7.805 -14.82 1 65.19 434 LEU B CA 1
ATOM 8588 C C . LEU B 1 434 ? -13.805 -8.055 -13.594 1 65.19 434 LEU B C 1
ATOM 8590 O O . LEU B 1 434 ? -14.977 -8.398 -13.734 1 65.19 434 LEU B O 1
ATOM 8594 N N . GLU B 1 435 ? -13.109 -8.164 -12.508 1 72.56 435 GLU B N 1
ATOM 8595 C CA . GLU B 1 435 ? -13.844 -8.32 -11.25 1 72.56 435 GLU B CA 1
ATOM 8596 C C . GLU B 1 435 ? -13.883 -7.008 -10.469 1 72.56 435 GLU B C 1
ATOM 8598 O O . GLU B 1 435 ? -12.977 -6.18 -10.586 1 72.56 435 GLU B O 1
ATOM 8603 N N . VAL B 1 436 ? -15.023 -6.984 -9.734 1 76.31 436 VAL B N 1
ATOM 8604 C CA . VAL B 1 436 ? -15.203 -5.824 -8.875 1 76.31 436 VAL B CA 1
ATOM 8605 C C . VAL B 1 436 ? -15.367 -6.277 -7.422 1 76.31 436 VAL B C 1
ATOM 8607 O O . VAL B 1 436 ? -15.586 -7.461 -7.156 1 76.31 436 VAL B O 1
ATOM 8610 N N . ASN B 1 437 ? -15.086 -5.41 -6.473 1 84.62 437 ASN B N 1
ATOM 8611 C CA . ASN B 1 437 ? -15.242 -5.648 -5.043 1 84.62 437 ASN B CA 1
ATOM 8612 C C . ASN B 1 437 ? -14.391 -6.82 -4.574 1 84.62 437 ASN B C 1
ATOM 8614 O O . ASN B 1 437 ? -14.883 -7.723 -3.889 1 84.62 437 ASN B O 1
ATOM 8618 N N . VAL B 1 438 ? -13.148 -6.84 -5.047 1 89.75 438 VAL B N 1
ATOM 8619 C CA . VAL B 1 438 ? -12.25 -7.93 -4.676 1 89.75 438 VAL B CA 1
ATOM 8620 C C . VAL B 1 438 ? -11.523 -7.582 -3.379 1 89.75 438 VAL B C 1
ATOM 8622 O O . VAL B 1 438 ? -11.25 -6.41 -3.107 1 89.75 438 VAL B O 1
ATOM 8625 N N . PRO B 1 439 ? -11.234 -8.594 -2.562 1 92.62 439 PRO B N 1
ATOM 8626 C CA . PRO B 1 439 ? -10.445 -8.32 -1.358 1 92.62 439 PRO B CA 1
ATOM 8627 C C . PRO B 1 439 ? -9.039 -7.828 -1.678 1 92.62 439 PRO B C 1
ATOM 8629 O O . PRO B 1 439 ? -8.367 -8.383 -2.551 1 92.62 439 PRO B O 1
ATOM 8632 N N . ILE B 1 440 ? -8.625 -6.828 -0.946 1 92.62 440 ILE B N 1
ATOM 8633 C CA . ILE B 1 440 ? -7.328 -6.211 -1.212 1 92.62 440 ILE B CA 1
ATOM 8634 C C . ILE B 1 440 ? -6.422 -6.355 0.01 1 92.62 440 ILE B C 1
ATOM 8636 O O . ILE B 1 440 ? -5.207 -6.512 -0.125 1 92.62 440 ILE B O 1
ATOM 8640 N N . HIS B 1 441 ? -7.047 -6.238 1.158 1 93.06 441 HIS B N 1
ATOM 8641 C CA . HIS B 1 441 ? -6.246 -6.039 2.361 1 93.06 441 HIS B CA 1
ATOM 8642 C C . HIS B 1 441 ? -7.031 -6.422 3.613 1 93.06 441 HIS B C 1
ATOM 8644 O O . HIS B 1 441 ? -8.234 -6.184 3.691 1 93.06 441 HIS B O 1
ATOM 8650 N N . LEU B 1 442 ? -6.355 -7.117 4.547 1 93.81 442 LEU B N 1
ATOM 8651 C CA . LEU B 1 442 ? -6.859 -7.379 5.891 1 93.81 442 LEU B CA 1
ATOM 8652 C C . LEU B 1 442 ? -5.805 -7.043 6.941 1 93.81 442 LEU B C 1
ATOM 8654 O O . LEU B 1 442 ? -4.656 -7.484 6.84 1 93.81 442 LEU B O 1
ATOM 8658 N N . GLU B 1 443 ? -6.168 -6.258 7.859 1 92.12 443 GLU B N 1
ATOM 8659 C CA . GLU B 1 443 ? -5.305 -5.938 8.992 1 92.12 443 GLU B CA 1
ATOM 8660 C C . GLU B 1 443 ? -5.898 -6.457 10.305 1 92.12 443 GLU B C 1
ATOM 8662 O O . GLU B 1 443 ? -7.055 -6.18 10.617 1 92.12 443 GLU B O 1
ATOM 8667 N N . VAL B 1 444 ? -5.105 -7.156 11.008 1 88.19 444 VAL B N 1
ATOM 8668 C CA . VAL B 1 444 ? -5.484 -7.645 12.328 1 88.19 444 VAL B CA 1
ATOM 8669 C C . VAL B 1 444 ? -4.508 -7.117 13.375 1 88.19 444 VAL B C 1
ATOM 8671 O O . VAL B 1 444 ? -3.301 -7.352 13.289 1 88.19 444 VAL B O 1
ATOM 8674 N N . ARG B 1 445 ? -5.062 -6.418 14.32 1 86.06 445 ARG B N 1
ATOM 8675 C CA . ARG B 1 445 ? -4.234 -5.801 15.344 1 86.06 445 ARG B CA 1
ATOM 8676 C C . ARG B 1 445 ? -4.793 -6.078 16.734 1 86.06 445 ARG B C 1
ATOM 8678 O O . ARG B 1 445 ? -6.008 -6.035 16.953 1 86.06 445 ARG B O 1
ATOM 8685 N N . SER B 1 446 ? -3.84 -6.383 17.594 1 83.44 446 SER B N 1
ATOM 8686 C CA . SER B 1 446 ? -4.234 -6.488 19 1 83.44 446 SER B CA 1
ATOM 8687 C C . SER B 1 446 ? -4.387 -5.109 19.641 1 83.44 446 SER B C 1
ATOM 8689 O O . SER B 1 446 ? -3.576 -4.215 19.391 1 83.44 446 SER B O 1
ATOM 8691 N N . LEU B 1 447 ? -5.449 -4.926 20.312 1 77.56 447 LEU B N 1
ATOM 8692 C CA . LEU B 1 447 ? -5.68 -3.693 21.062 1 77.56 447 LEU B CA 1
ATOM 8693 C C . LEU B 1 447 ? -5.27 -3.859 22.516 1 77.56 447 LEU B C 1
ATOM 8695 O O . LEU B 1 447 ? -5.414 -2.93 23.312 1 77.56 447 LEU B O 1
ATOM 8699 N N . ASP B 1 448 ? -4.691 -5.078 22.766 1 72.81 448 ASP B N 1
ATOM 8700 C CA . ASP B 1 448 ? -4.164 -5.398 24.078 1 72.81 448 ASP B CA 1
ATOM 8701 C C . ASP B 1 448 ? -2.643 -5.258 24.109 1 72.81 448 ASP B C 1
ATOM 8703 O O . ASP B 1 448 ? -1.932 -6 23.438 1 72.81 448 ASP B O 1
ATOM 8707 N N . PRO B 1 449 ? -2.164 -4.344 24.906 1 70.62 449 PRO B N 1
ATOM 8708 C CA . PRO B 1 449 ? -0.712 -4.148 24.953 1 70.62 449 PRO B CA 1
ATOM 8709 C C . PRO B 1 449 ? 0.031 -5.391 25.453 1 70.62 449 PRO B C 1
ATOM 8711 O O . PRO B 1 449 ? 1.226 -5.543 25.188 1 70.62 449 PRO B O 1
ATOM 8714 N N . THR B 1 450 ? -0.63 -6.25 26.156 1 73.25 450 THR B N 1
ATOM 8715 C CA . THR B 1 450 ? 0.005 -7.441 26.719 1 73.25 450 THR B CA 1
ATOM 8716 C C . THR B 1 450 ? 0.162 -8.516 25.641 1 73.25 450 THR B C 1
ATOM 8718 O O . THR B 1 450 ? 0.863 -9.508 25.844 1 73.25 450 THR B O 1
ATOM 8721 N N . PHE B 1 451 ? -0.504 -8.273 24.547 1 75.44 451 PHE B N 1
ATOM 8722 C CA . PHE B 1 451 ? -0.441 -9.203 23.422 1 75.44 451 PHE B CA 1
ATOM 8723 C C . PHE B 1 451 ? -0.152 -8.461 22.125 1 75.44 451 PHE B C 1
ATOM 8725 O O . PHE B 1 451 ? -1.059 -8.227 21.328 1 75.44 451 PHE B O 1
ATOM 8732 N N . PRO B 1 452 ? 1.086 -8.086 21.922 1 75.62 452 PRO B N 1
ATOM 8733 C CA . PRO B 1 452 ? 1.364 -7.34 20.703 1 75.62 452 PRO B CA 1
ATOM 8734 C C . PRO B 1 452 ? 1.238 -8.195 19.438 1 75.62 452 PRO B C 1
ATOM 8736 O O . PRO B 1 452 ? 2.031 -9.117 19.234 1 75.62 452 PRO B O 1
ATOM 8739 N N . TYR B 1 453 ? 0.183 -8.039 18.75 1 80.5 453 TYR B N 1
ATOM 8740 C CA . TYR B 1 453 ? -0.071 -8.727 17.5 1 80.5 453 TYR B CA 1
ATOM 8741 C C . TYR B 1 453 ? -0.485 -7.746 16.406 1 80.5 453 TYR B C 1
ATOM 8743 O O . TYR B 1 453 ? -1.382 -6.926 16.609 1 80.5 453 TYR B O 1
ATOM 8751 N N . TYR B 1 454 ? 0.262 -7.781 15.391 1 85.88 454 TYR B N 1
ATOM 8752 C CA . TYR B 1 454 ? -0.047 -6.941 14.242 1 85.88 454 TYR B CA 1
ATOM 8753 C C . TYR B 1 454 ? 0.356 -7.633 12.945 1 85.88 454 TYR B C 1
ATOM 8755 O O . TYR B 1 454 ? 1.546 -7.75 12.641 1 85.88 454 TYR B O 1
ATOM 8763 N N . THR B 1 455 ? -0.705 -8.094 12.211 1 86.94 455 THR B N 1
ATOM 8764 C CA . THR B 1 455 ? -0.463 -8.805 10.961 1 86.94 455 THR B CA 1
ATOM 8765 C C . THR B 1 455 ? -1.261 -8.18 9.82 1 86.94 455 THR B C 1
ATOM 8767 O O . THR B 1 455 ? -2.42 -7.805 10 1 86.94 455 THR B O 1
ATOM 8770 N N . ILE B 1 456 ? -0.614 -8.133 8.758 1 90.56 456 ILE B N 1
ATOM 8771 C CA . ILE B 1 456 ? -1.224 -7.562 7.559 1 90.56 456 ILE B CA 1
ATOM 8772 C C . ILE B 1 456 ? -1.286 -8.617 6.461 1 90.56 456 ILE B C 1
ATOM 8774 O O . ILE B 1 456 ? -0.303 -9.32 6.211 1 90.56 456 ILE B O 1
ATOM 8778 N N . TYR B 1 457 ? -2.461 -8.766 5.891 1 91 457 TYR B N 1
ATOM 8779 C CA . TYR B 1 457 ? -2.668 -9.625 4.73 1 91 457 TYR B CA 1
ATOM 8780 C C . TYR B 1 457 ? -2.963 -8.805 3.484 1 91 457 TYR B C 1
ATOM 8782 O O . TYR B 1 457 ? -3.963 -8.078 3.434 1 91 457 TYR B O 1
ATOM 8790 N N . ASN B 1 458 ? -2.111 -8.891 2.547 1 91.81 458 ASN B N 1
ATOM 8791 C CA . ASN B 1 458 ? -2.359 -8.266 1.251 1 91.81 458 ASN B CA 1
ATOM 8792 C C . ASN B 1 458 ? -2.74 -9.305 0.194 1 91.81 458 ASN B C 1
ATOM 8794 O O . ASN B 1 458 ? -2.016 -10.273 -0.017 1 91.81 458 ASN B O 1
ATOM 8798 N N . THR B 1 459 ? -3.838 -9.094 -0.442 1 91.62 459 THR B N 1
ATOM 8799 C CA . THR B 1 459 ? -4.355 -10.055 -1.416 1 91.62 459 THR B CA 1
ATOM 8800 C C . THR B 1 459 ? -4.109 -9.555 -2.84 1 91.62 459 THR B C 1
ATOM 8802 O O . THR B 1 459 ? -4.285 -8.375 -3.129 1 91.62 459 THR B O 1
ATOM 8805 N N . TYR B 1 460 ? -3.752 -10.547 -3.609 1 86.06 460 TYR B N 1
ATOM 8806 C CA . TYR B 1 460 ? -3.494 -10.25 -5.016 1 86.06 460 TYR B CA 1
ATOM 8807 C C . TYR B 1 460 ? -4.156 -11.281 -5.918 1 86.06 460 TYR B C 1
ATOM 8809 O O . TYR B 1 460 ? -4.449 -12.398 -5.488 1 86.06 460 TYR B O 1
ATOM 8817 N N . ALA B 1 461 ? -4.473 -10.867 -7.152 1 83.75 461 ALA B N 1
ATOM 8818 C CA . ALA B 1 461 ? -4.941 -11.742 -8.227 1 83.75 461 ALA B CA 1
ATOM 8819 C C . ALA B 1 461 ? -6.148 -12.555 -7.777 1 83.75 461 ALA B C 1
ATOM 8821 O O . ALA B 1 461 ? -6.18 -13.781 -7.953 1 83.75 461 ALA B O 1
ATOM 8822 N N . PHE B 1 462 ? -7.062 -11.922 -7.137 1 87.31 462 PHE B N 1
ATOM 8823 C CA . PHE B 1 462 ? -8.297 -12.594 -6.746 1 87.31 462 PHE B CA 1
ATOM 8824 C C . PHE B 1 462 ? -9.102 -13 -7.973 1 87.31 462 PHE B C 1
ATOM 8826 O O . PHE B 1 462 ? -9.414 -12.164 -8.82 1 87.31 462 PHE B O 1
ATOM 8833 N N . ASP B 1 463 ? -9.391 -14.227 -8.039 1 83.56 463 ASP B N 1
ATOM 8834 C CA . ASP B 1 463 ? -10.164 -14.797 -9.141 1 83.56 463 ASP B CA 1
ATOM 8835 C C . ASP B 1 463 ? -11.414 -15.508 -8.617 1 83.56 463 ASP B C 1
ATOM 8837 O O . ASP B 1 463 ? -11.312 -16.469 -7.848 1 83.56 463 ASP B O 1
ATOM 8841 N N . ASN B 1 464 ? -12.555 -15.094 -9.102 1 85.69 464 ASN B N 1
ATOM 8842 C CA . ASN B 1 464 ? -13.805 -15.656 -8.602 1 85.69 464 ASN B CA 1
ATOM 8843 C C . ASN B 1 464 ? -14.242 -16.875 -9.414 1 85.69 464 ASN B C 1
ATOM 8845 O O . ASN B 1 464 ? -15.336 -17.406 -9.211 1 85.69 464 ASN B O 1
ATOM 8849 N N . SER B 1 465 ? -13.391 -17.328 -10.273 1 81.69 465 SER B N 1
ATOM 8850 C CA . SER B 1 465 ? -13.719 -18.531 -11.031 1 81.69 465 SER B CA 1
ATOM 8851 C C . SER B 1 465 ? -13.484 -19.797 -10.203 1 81.69 465 SER B C 1
ATOM 8853 O O . SER B 1 465 ? -12.617 -19.812 -9.328 1 81.69 465 SER B O 1
ATOM 8855 N N . GLN B 1 466 ? -14.266 -20.719 -10.547 1 85.75 466 GLN B N 1
ATOM 8856 C CA . GLN B 1 466 ? -14.031 -22.016 -9.914 1 85.75 466 GLN B CA 1
ATOM 8857 C C . GLN B 1 466 ? -12.672 -22.578 -10.305 1 85.75 466 GLN B C 1
ATOM 8859 O O . GLN B 1 466 ? -12.352 -22.688 -11.484 1 85.75 466 GLN B O 1
ATOM 8864 N N . PRO B 1 467 ? -11.906 -22.891 -9.305 1 86.94 467 PRO B N 1
ATOM 8865 C CA . PRO B 1 467 ? -10.617 -23.516 -9.641 1 86.94 467 PRO B CA 1
ATOM 8866 C C . PRO B 1 467 ? -10.781 -24.844 -10.375 1 86.94 467 PRO B C 1
ATOM 8868 O O . PRO B 1 467 ? -11.68 -25.625 -10.047 1 86.94 467 PRO B O 1
ATOM 8871 N N . LYS B 1 468 ? -9.914 -25.062 -11.242 1 82.12 468 LYS B N 1
ATOM 8872 C CA . LYS B 1 468 ? -9.914 -26.344 -11.953 1 82.12 468 LYS B CA 1
ATOM 8873 C C . LYS B 1 468 ? -9.445 -27.484 -11.047 1 82.12 468 LYS B C 1
ATOM 8875 O O . LYS B 1 468 ? -8.617 -27.266 -10.156 1 82.12 468 LYS B O 1
ATOM 8880 N N . PHE B 1 469 ? -9.93 -28.625 -11.359 1 86.06 469 PHE B N 1
ATOM 8881 C CA . PHE B 1 469 ? -9.641 -29.766 -10.5 1 86.06 469 PHE B CA 1
ATOM 8882 C C . PHE B 1 469 ? -8.164 -30.141 -10.578 1 86.06 469 PHE B C 1
ATOM 8884 O O . PHE B 1 469 ? -7.613 -30.719 -9.641 1 86.06 469 PHE B O 1
ATOM 8891 N N . ASN B 1 470 ? -7.527 -29.75 -11.656 1 79.31 470 ASN B N 1
ATOM 8892 C CA . ASN B 1 470 ? -6.109 -30.062 -11.82 1 79.31 470 ASN B CA 1
ATOM 8893 C C . ASN B 1 470 ? -5.258 -29.359 -10.766 1 79.31 470 ASN B C 1
ATOM 8895 O O . ASN B 1 470 ? -4.133 -29.781 -10.492 1 79.31 470 ASN B O 1
ATOM 8899 N N . TYR B 1 471 ? -5.789 -28.344 -10.219 1 86 471 TYR B N 1
ATOM 8900 C CA . TYR B 1 471 ? -5.051 -27.656 -9.164 1 86 471 TYR B CA 1
ATOM 8901 C C . TYR B 1 471 ? -5.004 -28.484 -7.891 1 86 471 TYR B C 1
ATOM 8903 O O . TYR B 1 471 ? -4.152 -28.266 -7.027 1 86 471 TYR B O 1
ATOM 8911 N N . PHE B 1 472 ? -5.953 -29.359 -7.816 1 92.19 472 PHE B N 1
ATOM 8912 C CA . PHE B 1 472 ? -6.039 -30.203 -6.621 1 92.19 472 PHE B CA 1
ATOM 8913 C C . PHE B 1 472 ? -5.434 -31.578 -6.875 1 92.19 472 PHE B C 1
ATOM 8915 O O . PHE B 1 472 ? -6.09 -32.594 -6.668 1 92.19 472 PHE B O 1
ATOM 8922 N N . ASP B 1 473 ? -4.176 -31.594 -7.211 1 87.38 473 ASP B N 1
ATOM 8923 C CA . ASP B 1 473 ? -3.504 -32.844 -7.562 1 87.38 473 ASP B CA 1
ATOM 8924 C C . ASP B 1 473 ? -3.031 -33.594 -6.316 1 87.38 473 ASP B C 1
ATOM 8926 O O . ASP B 1 473 ? -2.217 -33.062 -5.547 1 87.38 473 ASP B O 1
ATOM 8930 N N . ILE B 1 474 ? -3.471 -34.812 -6.133 1 91.25 474 ILE B N 1
ATOM 8931 C CA . ILE B 1 474 ? -3.086 -35.594 -4.969 1 91.25 474 ILE B CA 1
ATOM 8932 C C . ILE B 1 474 ? -2.383 -36.875 -5.418 1 91.25 474 ILE B C 1
ATOM 8934 O O . ILE B 1 474 ? -2.203 -37.781 -4.629 1 91.25 474 ILE B O 1
ATOM 8938 N N . SER B 1 475 ? -2.002 -36.938 -6.613 1 85.69 475 SER B N 1
ATOM 8939 C CA . SER B 1 475 ? -1.473 -38.156 -7.211 1 85.69 475 SER B CA 1
ATOM 8940 C C . SER B 1 475 ? -0.208 -38.625 -6.492 1 85.69 475 SER B C 1
ATOM 8942 O O . SER B 1 475 ? 0.029 -39.812 -6.352 1 85.69 475 SER B O 1
ATOM 8944 N N . HIS B 1 476 ? 0.477 -37.688 -5.984 1 79.69 476 HIS B N 1
ATOM 8945 C CA . HIS B 1 476 ? 1.745 -38 -5.332 1 79.69 476 HIS B CA 1
ATOM 8946 C C . HIS B 1 476 ? 1.527 -38.781 -4.051 1 79.69 476 HIS B C 1
ATOM 8948 O O . HIS B 1 476 ? 2.459 -39.406 -3.537 1 79.69 476 HIS B O 1
ATOM 8954 N N . CYS B 1 477 ? 0.389 -38.812 -3.562 1 87.94 477 CYS B N 1
ATOM 8955 C CA . CYS B 1 477 ? 0.117 -39.438 -2.277 1 87.94 477 CYS B CA 1
ATOM 8956 C C . CYS B 1 477 ? -0.297 -40.906 -2.465 1 87.94 477 CYS B C 1
ATOM 8958 O O . CYS B 1 477 ? -0.564 -41.594 -1.489 1 87.94 477 CYS B O 1
ATOM 8960 N N . PHE B 1 478 ? -0.374 -41.344 -3.65 1 86.75 478 PHE B N 1
ATOM 8961 C CA . PHE B 1 478 ? -0.759 -42.719 -3.959 1 86.75 478 PHE B CA 1
ATOM 8962 C C . PHE B 1 478 ? 0.39 -43.469 -4.625 1 86.75 478 PHE B C 1
ATOM 8964 O O . PHE B 1 478 ? 0.841 -43.094 -5.707 1 86.75 478 PHE B O 1
ATOM 8971 N N . PRO B 1 479 ? 0.799 -44.5 -3.961 1 78.38 479 PRO B N 1
ATOM 8972 C CA . PRO B 1 479 ? 1.852 -45.312 -4.586 1 78.38 479 PRO B CA 1
ATOM 8973 C C . PRO B 1 479 ? 1.392 -45.969 -5.875 1 78.38 479 PRO B C 1
ATOM 8975 O O . PRO B 1 479 ? 0.198 -45.969 -6.188 1 78.38 479 PRO B O 1
ATOM 8978 N N . ALA B 1 480 ? 2.293 -46.5 -6.566 1 73.5 480 ALA B N 1
ATOM 8979 C CA . ALA B 1 480 ? 2.055 -47.062 -7.895 1 73.5 480 ALA B CA 1
ATOM 8980 C C . ALA B 1 480 ? 0.982 -48.156 -7.855 1 73.5 480 ALA B C 1
ATOM 8982 O O . ALA B 1 480 ? 0.205 -48.281 -8.805 1 73.5 480 ALA B O 1
ATOM 8983 N N . GLU B 1 481 ? 0.956 -48.906 -6.73 1 78.5 481 GLU B N 1
ATOM 8984 C CA . GLU B 1 481 ? 0.014 -50 -6.621 1 78.5 481 GLU B CA 1
ATOM 8985 C C . GLU B 1 481 ? -1.414 -49.5 -6.438 1 78.5 481 GLU B C 1
ATOM 8987 O O . GLU B 1 481 ? -2.373 -50.25 -6.645 1 78.5 481 GLU B O 1
ATOM 8992 N N . ASN B 1 482 ? -1.448 -48.312 -6.09 1 88.31 482 ASN B N 1
ATOM 8993 C CA . ASN B 1 482 ? -2.762 -47.719 -5.812 1 88.31 482 ASN B CA 1
ATOM 8994 C C . ASN B 1 482 ? -3.189 -46.75 -6.898 1 88.31 482 ASN B C 1
ATOM 8996 O O . ASN B 1 482 ? -4.02 -45.875 -6.66 1 88.31 482 ASN B O 1
ATOM 9000 N N . ARG B 1 483 ? -2.582 -46.812 -8.008 1 89.75 483 ARG B N 1
ATOM 9001 C CA . ARG B 1 483 ? -3.004 -46.031 -9.164 1 89.75 483 ARG B CA 1
ATOM 9002 C C . ARG B 1 483 ? -2.879 -46.844 -10.445 1 89.75 483 ARG B C 1
ATOM 9004 O O . ARG B 1 483 ? -2.09 -47.812 -10.516 1 89.75 483 ARG B O 1
ATOM 9011 N N . LYS B 1 484 ? -3.67 -46.5 -11.43 1 89.56 484 LYS B N 1
ATOM 9012 C CA . LYS B 1 484 ? -3.67 -47.188 -12.719 1 89.56 484 LYS B CA 1
ATOM 9013 C C . LYS B 1 484 ? -3.875 -46.219 -13.859 1 89.56 484 LYS B C 1
ATOM 9015 O O . LYS B 1 484 ? -4.754 -45.344 -13.797 1 89.56 484 LYS B O 1
ATOM 9020 N N . ARG B 1 485 ? -3.018 -46.281 -14.797 1 88.81 485 ARG B N 1
ATOM 9021 C CA . ARG B 1 485 ? -3.158 -45.469 -16 1 88.81 485 ARG B CA 1
ATOM 9022 C C . ARG B 1 485 ? -4.02 -46.188 -17.047 1 88.81 485 ARG B C 1
ATOM 9024 O O . ARG B 1 485 ? -3.795 -47.375 -17.344 1 88.81 485 ARG B O 1
ATOM 9031 N N . LEU B 1 486 ? -4.977 -45.531 -17.531 1 92.81 486 LEU B N 1
ATOM 9032 C CA . LEU B 1 486 ? -5.934 -46.062 -18.5 1 92.81 486 LEU B CA 1
ATOM 9033 C C . LEU B 1 486 ? -5.93 -45.219 -19.781 1 92.81 486 LEU B C 1
ATOM 9035 O O . LEU B 1 486 ? -5.484 -44.094 -19.781 1 92.81 486 LEU B O 1
ATOM 9039 N N . GLN B 1 487 ? -6.359 -45.844 -20.844 1 91.81 487 GLN B N 1
ATOM 9040 C CA . GLN B 1 487 ? -6.496 -45.156 -22.125 1 91.81 487 GLN B CA 1
ATOM 9041 C C . GLN B 1 487 ? -7.816 -45.5 -22.797 1 91.81 487 GLN B C 1
ATOM 9043 O O . GLN B 1 487 ? -8.211 -46.688 -22.844 1 91.81 487 GLN B O 1
ATOM 9048 N N . VAL B 1 488 ? -8.461 -44.562 -23.25 1 94.94 488 VAL B N 1
ATOM 9049 C CA . VAL B 1 488 ? -9.664 -44.688 -24.062 1 94.94 488 VAL B CA 1
ATOM 9050 C C . VAL B 1 488 ? -9.492 -43.938 -25.375 1 94.94 488 VAL B C 1
ATOM 9052 O O . VAL B 1 488 ? -8.781 -42.938 -25.438 1 94.94 488 VAL B O 1
ATOM 9055 N N . THR B 1 489 ? -10.133 -44.5 -26.422 1 93.69 489 THR B N 1
ATOM 9056 C CA . THR B 1 489 ? -9.969 -43.938 -27.75 1 93.69 489 THR B CA 1
ATOM 9057 C C . THR B 1 489 ? -11.328 -43.562 -28.344 1 93.69 489 THR B C 1
ATOM 9059 O O . THR B 1 489 ? -12.281 -44.312 -28.266 1 93.69 489 THR B O 1
ATOM 9062 N N . PHE B 1 490 ? -11.344 -42.375 -28.891 1 94.56 490 PHE B N 1
ATOM 9063 C CA . PHE B 1 490 ? -12.547 -41.875 -29.547 1 94.56 490 PHE B CA 1
ATOM 9064 C C . PHE B 1 490 ? -12.312 -41.719 -31.047 1 94.56 490 PHE B C 1
ATOM 9066 O O . PHE B 1 490 ? -11.18 -41.562 -31.5 1 94.56 490 PHE B O 1
ATOM 9073 N N . PRO B 1 491 ? -13.461 -41.781 -31.812 1 91.62 491 PRO B N 1
ATOM 9074 C CA . PRO B 1 491 ? -13.336 -41.562 -33.25 1 91.62 491 PRO B CA 1
ATOM 9075 C C . PRO B 1 491 ? -12.891 -40.156 -33.594 1 91.62 491 PRO B C 1
ATOM 9077 O O . PRO B 1 491 ? -13.102 -39.219 -32.812 1 91.62 491 PRO B O 1
ATOM 9080 N N . GLY B 1 492 ? -12.289 -39.938 -34.75 1 87.25 492 GLY B N 1
ATOM 9081 C CA . GLY B 1 492 ? -11.703 -38.656 -35.156 1 87.25 492 GLY B CA 1
ATOM 9082 C C . GLY B 1 492 ? -12.695 -37.75 -35.844 1 87.25 492 GLY B C 1
ATOM 9083 O O . GLY B 1 492 ? -12.312 -36.719 -36.406 1 87.25 492 GLY B O 1
ATOM 9084 N N . ASN B 1 493 ? -13.961 -38.125 -35.875 1 82 493 ASN B N 1
ATOM 9085 C CA . ASN B 1 493 ? -14.969 -37.375 -36.625 1 82 493 ASN B CA 1
ATOM 9086 C C . ASN B 1 493 ? -15.031 -35.906 -36.156 1 82 493 ASN B C 1
ATOM 9088 O O . ASN B 1 493 ? -15.406 -35.031 -36.906 1 82 493 ASN B O 1
ATOM 9092 N N . TYR B 1 494 ? -14.781 -35.75 -34.906 1 80.69 494 TYR B N 1
ATOM 9093 C CA . TYR B 1 494 ? -14.844 -34.406 -34.375 1 80.69 494 TYR B CA 1
ATOM 9094 C C . TYR B 1 494 ? -13.477 -33.938 -33.875 1 80.69 494 TYR B C 1
ATOM 9096 O O . TYR B 1 494 ? -13.367 -33.25 -32.844 1 80.69 494 TYR B O 1
ATOM 9104 N N . PHE B 1 495 ? -12.516 -34.281 -34.531 1 81.69 495 PHE B N 1
ATOM 9105 C CA . PHE B 1 495 ? -11.133 -33.969 -34.188 1 81.69 495 PHE B CA 1
ATOM 9106 C C . PHE B 1 495 ? -10.93 -32.469 -34.094 1 81.69 495 PHE B C 1
ATOM 9108 O O . PHE B 1 495 ? -10.336 -31.984 -33.125 1 81.69 495 PHE B O 1
ATOM 9115 N N . THR B 1 496 ? -11.461 -31.75 -35.031 1 72.44 496 THR B N 1
ATOM 9116 C CA . THR B 1 496 ? -11.242 -30.312 -35.062 1 72.44 496 THR B CA 1
ATOM 9117 C C . THR B 1 496 ? -11.883 -29.625 -33.875 1 72.44 496 THR B C 1
ATOM 9119 O O . THR B 1 496 ? -11.305 -28.703 -33.281 1 72.44 496 THR B O 1
ATOM 9122 N N . GLN B 1 497 ? -13.031 -30.109 -33.5 1 76 497 GLN B N 1
ATOM 9123 C CA . GLN B 1 497 ? -13.742 -29.516 -32.375 1 76 497 GLN B CA 1
ATOM 9124 C C . GLN B 1 497 ? -13.008 -29.781 -31.062 1 76 497 GLN B C 1
ATOM 9126 O O . GLN B 1 497 ? -12.906 -28.891 -30.219 1 76 497 GLN B O 1
ATOM 9131 N N . VAL B 1 498 ? -12.492 -30.969 -30.922 1 77.88 498 VAL B N 1
ATOM 9132 C CA . VAL B 1 498 ? -11.789 -31.328 -29.688 1 77.88 498 VAL B CA 1
ATOM 9133 C C . VAL B 1 498 ? -10.445 -30.609 -29.641 1 77.88 498 VAL B C 1
ATOM 9135 O O . VAL B 1 498 ? -10.047 -30.078 -28.594 1 77.88 498 VAL B O 1
ATOM 9138 N N . PHE B 1 499 ? -9.961 -30.578 -30.781 1 69.5 499 PHE B N 1
ATOM 9139 C CA . PHE B 1 499 ? -8.641 -29.969 -30.875 1 69.5 499 PHE B CA 1
ATOM 9140 C C . PHE B 1 499 ? -8.695 -28.484 -30.547 1 69.5 499 PHE B C 1
ATOM 9142 O O . PHE B 1 499 ? -7.773 -27.938 -29.922 1 69.5 499 PHE B O 1
ATOM 9149 N N . SER B 1 500 ? -9.75 -27.875 -30.875 1 63.75 500 SER B N 1
ATOM 9150 C CA . SER B 1 500 ? -9.898 -26.438 -30.641 1 63.75 500 SER B CA 1
ATOM 9151 C C . SER B 1 500 ? -10.383 -26.172 -29.219 1 63.75 500 SER B C 1
ATOM 9153 O O . SER B 1 500 ? -10.266 -25.047 -28.719 1 63.75 500 SER B O 1
ATOM 9155 N N . ASN B 1 501 ? -10.867 -27.172 -28.578 1 72.81 501 ASN B N 1
ATOM 9156 C CA . ASN B 1 501 ? -11.422 -27.031 -27.234 1 72.81 501 ASN B CA 1
ATOM 9157 C C . ASN B 1 501 ? -10.984 -28.156 -26.312 1 72.81 501 ASN B C 1
ATOM 9159 O O . ASN B 1 501 ? -11.812 -28.828 -25.688 1 72.81 501 ASN B O 1
ATOM 9163 N N . GLN B 1 502 ? -9.672 -28.344 -26.188 1 74.06 502 GLN B N 1
ATOM 9164 C CA . GLN B 1 502 ? -9.133 -29.484 -25.453 1 74.06 502 GLN B CA 1
ATOM 9165 C C . GLN B 1 502 ? -9.508 -29.406 -23.969 1 74.06 502 GLN B C 1
ATOM 9167 O O . GLN B 1 502 ? -9.852 -30.422 -23.359 1 74.06 502 GLN B O 1
ATOM 9172 N N . THR B 1 503 ? -9.453 -28.234 -23.5 1 72.06 503 THR B N 1
ATOM 9173 C CA . THR B 1 503 ? -9.742 -28.062 -22.078 1 72.06 503 THR B CA 1
ATOM 9174 C C . THR B 1 503 ? -11.18 -28.469 -21.766 1 72.06 503 THR B C 1
ATOM 9176 O O . THR B 1 503 ? -11.445 -29.172 -20.781 1 72.06 503 THR B O 1
ATOM 9179 N N . LEU B 1 504 ? -11.992 -27.938 -22.578 1 76.19 504 LEU B N 1
ATOM 9180 C CA . LEU B 1 504 ? -13.398 -28.281 -22.391 1 76.19 504 LEU B CA 1
ATOM 9181 C C . LEU B 1 504 ? -13.609 -29.781 -22.516 1 76.19 504 LEU B C 1
ATOM 9183 O O . LEU B 1 504 ? -14.359 -30.375 -21.75 1 76.19 504 LEU B O 1
ATOM 9187 N N . PHE B 1 505 ? -13.047 -30.375 -23.516 1 84.62 505 PHE B N 1
ATOM 9188 C CA . PHE B 1 505 ? -13.18 -31.812 -23.703 1 84.62 505 PHE B CA 1
ATOM 9189 C C . PHE B 1 505 ? -12.672 -32.562 -22.484 1 84.62 505 PHE B C 1
ATOM 9191 O O . PHE B 1 505 ? -13.312 -33.5 -22.016 1 84.62 505 PHE B O 1
ATOM 9198 N N . MET B 1 506 ? -11.5 -32.156 -22 1 86.38 506 MET B N 1
ATOM 9199 C CA . MET B 1 506 ? -10.914 -32.844 -20.844 1 86.38 506 MET B CA 1
ATOM 9200 C C . MET B 1 506 ? -11.812 -32.688 -19.625 1 86.38 506 MET B C 1
ATOM 9202 O O . MET B 1 506 ? -11.93 -33.625 -18.828 1 86.38 506 MET B O 1
ATOM 9206 N N . GLU B 1 507 ? -12.422 -31.609 -19.438 1 82.94 507 GLU B N 1
ATOM 9207 C CA . GLU B 1 507 ? -13.328 -31.391 -18.312 1 82.94 507 GLU B CA 1
ATOM 9208 C C . GLU B 1 507 ? -14.555 -32.312 -18.422 1 82.94 507 GLU B C 1
ATOM 9210 O O . GLU B 1 507 ? -14.984 -32.906 -17.438 1 82.94 507 GLU B O 1
ATOM 9215 N N . GLU B 1 508 ? -15.078 -32.344 -19.641 1 86.75 508 GLU B N 1
ATOM 9216 C CA . GLU B 1 508 ? -16.219 -33.219 -19.859 1 86.75 508 GLU B CA 1
ATOM 9217 C C . GLU B 1 508 ? -15.836 -34.688 -19.672 1 86.75 508 GLU B C 1
ATOM 9219 O O . GLU B 1 508 ? -16.609 -35.469 -19.141 1 86.75 508 GLU B O 1
ATOM 9224 N N . PHE B 1 509 ? -14.711 -34.938 -20.188 1 93 509 PHE B N 1
ATOM 9225 C CA . PHE B 1 509 ? -14.195 -36.312 -20.031 1 93 509 PHE B CA 1
ATOM 9226 C C . PHE B 1 509 ? -14.07 -36.656 -18.547 1 93 509 PHE B C 1
ATOM 9228 O O . PHE B 1 509 ? -14.453 -37.75 -18.141 1 93 509 PHE B O 1
ATOM 9235 N N . LEU B 1 510 ? -13.469 -35.781 -17.812 1 92.94 510 LEU B N 1
ATOM 9236 C CA . LEU B 1 510 ? -13.328 -35.969 -16.375 1 92.94 510 LEU B CA 1
ATOM 9237 C C . LEU B 1 510 ? -14.672 -36.281 -15.734 1 92.94 510 LEU B C 1
ATOM 9239 O O . LEU B 1 510 ? -14.781 -37.219 -14.945 1 92.94 510 LEU B O 1
ATOM 9243 N N . LEU B 1 511 ? -15.68 -35.562 -16.125 1 90.81 511 LEU B N 1
ATOM 9244 C CA . LEU B 1 511 ? -17 -35.75 -15.539 1 90.81 511 LEU B CA 1
ATOM 9245 C C . LEU B 1 511 ? -17.547 -37.125 -15.883 1 90.81 511 LEU B C 1
ATOM 9247 O O . LEU B 1 511 ? -18.172 -37.781 -15.039 1 90.81 511 LEU B O 1
ATOM 9251 N N . VAL B 1 512 ? -17.312 -37.531 -17.062 1 93.12 512 VAL B N 1
ATOM 9252 C CA . VAL B 1 512 ? -17.797 -38.844 -17.484 1 93.12 512 VAL B CA 1
ATOM 9253 C C . VAL B 1 512 ? -17.078 -39.938 -16.703 1 93.12 512 VAL B C 1
ATOM 9255 O O . VAL B 1 512 ? -17.719 -40.906 -16.297 1 93.12 512 VAL B O 1
ATOM 9258 N N . VAL B 1 513 ? -15.773 -39.781 -16.578 1 95.31 513 VAL B N 1
ATOM 9259 C CA . VAL B 1 513 ? -15.023 -40.781 -15.805 1 95.31 513 VAL B CA 1
ATOM 9260 C C . VAL B 1 513 ? -15.539 -40.812 -14.375 1 95.31 513 VAL B C 1
ATOM 9262 O O . VAL B 1 513 ? -15.711 -41.906 -13.797 1 95.31 513 VAL B O 1
ATOM 9265 N N . VAL B 1 514 ? -15.758 -39.688 -13.797 1 93.56 514 VAL B N 1
ATOM 9266 C CA . VAL B 1 514 ? -16.234 -39.562 -12.43 1 93.56 514 VAL B CA 1
ATOM 9267 C C . VAL B 1 514 ? -17.578 -40.25 -12.289 1 93.56 514 VAL B C 1
ATOM 9269 O O . VAL B 1 514 ? -17.812 -41.031 -11.336 1 93.56 514 VAL B O 1
ATOM 9272 N N . GLN B 1 515 ? -18.453 -40.031 -13.227 1 91.69 515 GLN B N 1
ATOM 9273 C CA . GLN B 1 515 ? -19.797 -40.594 -13.18 1 91.69 515 GLN B CA 1
ATOM 9274 C C . GLN B 1 515 ? -19.75 -42.125 -13.422 1 91.69 515 GLN B C 1
ATOM 9276 O O . GLN B 1 515 ? -20.391 -42.875 -12.695 1 91.69 515 GLN B O 1
ATOM 9281 N N . THR B 1 516 ? -19 -42.5 -14.359 1 94.88 516 THR B N 1
ATOM 9282 C CA . THR B 1 516 ? -18.938 -43.906 -14.742 1 94.88 516 THR B CA 1
ATOM 9283 C C . THR B 1 516 ? -18.234 -44.75 -13.672 1 94.88 516 THR B C 1
ATOM 9285 O O . THR B 1 516 ? -18.703 -45.812 -13.312 1 94.88 516 THR B O 1
ATOM 9288 N N . GLY B 1 517 ? -17.109 -44.219 -13.242 1 94.81 517 GLY B N 1
ATOM 9289 C CA . GLY B 1 517 ? -16.328 -44.938 -12.258 1 94.81 517 GLY B CA 1
ATOM 9290 C C . GLY B 1 517 ? -16.859 -44.781 -10.844 1 94.81 517 GLY B C 1
ATOM 9291 O O . GLY B 1 517 ? -16.453 -45.5 -9.938 1 94.81 517 GLY B O 1
ATOM 9292 N N . MET B 1 518 ? -17.766 -43.812 -10.68 1 92.12 518 MET B N 1
ATOM 9293 C CA . MET B 1 518 ? -18.281 -43.469 -9.367 1 92.12 518 MET B CA 1
ATOM 9294 C C . MET B 1 518 ? -17.156 -43.125 -8.406 1 92.12 518 MET B C 1
ATOM 9296 O O . MET B 1 518 ? -17.047 -43.688 -7.316 1 92.12 518 MET B O 1
ATOM 9300 N N . VAL B 1 519 ? -16.344 -42.281 -8.852 1 93.75 519 VAL B N 1
ATOM 9301 C CA . VAL B 1 519 ? -15.203 -41.812 -8.062 1 93.75 519 VAL B CA 1
ATOM 9302 C C . VAL B 1 519 ? -15.25 -40.312 -7.938 1 93.75 519 VAL B C 1
ATOM 9304 O O . VAL B 1 519 ? -15.992 -39.625 -8.664 1 93.75 519 VAL B O 1
ATOM 9307 N N . SER B 1 520 ? -14.5 -39.812 -6.945 1 90.25 520 SER B N 1
ATOM 9308 C CA . SER B 1 520 ? -14.328 -38.375 -6.828 1 90.25 520 SER B CA 1
ATOM 9309 C C . SER B 1 520 ? -13.438 -37.812 -7.941 1 90.25 520 SER B C 1
ATOM 9311 O O . SER B 1 520 ? -12.547 -38.531 -8.43 1 90.25 520 SER B O 1
ATOM 9313 N N . PRO B 1 521 ? -13.664 -36.594 -8.312 1 91.31 521 PRO B N 1
ATOM 9314 C CA . PRO B 1 521 ? -12.828 -36 -9.352 1 91.31 521 PRO B CA 1
ATOM 9315 C C . PRO B 1 521 ? -11.352 -35.938 -8.961 1 91.31 521 PRO B C 1
ATOM 9317 O O . PRO B 1 521 ? -10.477 -35.938 -9.836 1 91.31 521 PRO B O 1
ATOM 9320 N N . LEU B 1 522 ? -11.016 -35.938 -7.719 1 92.81 522 LEU B N 1
ATOM 9321 C CA . LEU B 1 522 ? -9.633 -35.844 -7.258 1 92.81 522 LEU B CA 1
ATOM 9322 C C . LEU B 1 522 ? -8.867 -37.125 -7.625 1 92.81 522 LEU B C 1
ATOM 9324 O O . LEU B 1 522 ? -7.633 -37.125 -7.656 1 92.81 522 LEU B O 1
ATOM 9328 N N . ARG B 1 523 ? -9.609 -38.125 -7.906 1 94.75 523 ARG B N 1
ATOM 9329 C CA . ARG B 1 523 ? -8.977 -39.406 -8.148 1 94.75 523 ARG B CA 1
ATOM 9330 C C . ARG B 1 523 ? -8.688 -39.625 -9.633 1 94.75 523 ARG B C 1
ATOM 9332 O O . ARG B 1 523 ? -8.094 -40.625 -10.023 1 94.75 523 ARG B O 1
ATOM 9339 N N . VAL B 1 524 ? -9.164 -38.719 -10.422 1 93.12 524 VAL B N 1
ATOM 9340 C CA . VAL B 1 524 ? -8.859 -38.75 -11.852 1 93.12 524 VAL B CA 1
ATOM 9341 C C . VAL B 1 524 ? -7.762 -37.719 -12.172 1 93.12 524 VAL B C 1
ATOM 9343 O O . VAL B 1 524 ? -7.98 -36.531 -12.07 1 93.12 524 VAL B O 1
ATOM 9346 N N . ARG B 1 525 ? -6.648 -38.25 -12.594 1 87.62 525 ARG B N 1
ATOM 9347 C CA . ARG B 1 525 ? -5.488 -37.375 -12.727 1 87.62 525 ARG B CA 1
ATOM 9348 C C . ARG B 1 525 ? -4.82 -37.562 -14.086 1 87.62 525 ARG B C 1
ATOM 9350 O O . ARG B 1 525 ? -5.078 -38.562 -14.781 1 87.62 525 ARG B O 1
ATOM 9357 N N . ASP B 1 526 ? -4.047 -36.594 -14.461 1 80.38 526 ASP B N 1
ATOM 9358 C CA . ASP B 1 526 ? -3.115 -36.656 -15.586 1 80.38 526 ASP B CA 1
ATOM 9359 C C . ASP B 1 526 ? -3.852 -36.938 -16.891 1 80.38 526 ASP B C 1
ATOM 9361 O O . ASP B 1 526 ? -3.473 -37.844 -17.625 1 80.38 526 ASP B O 1
ATOM 9365 N N . ILE B 1 527 ? -4.969 -36.25 -17.016 1 84.19 527 ILE B N 1
ATOM 9366 C CA . ILE B 1 527 ? -5.68 -36.406 -18.281 1 84.19 527 ILE B CA 1
ATOM 9367 C C . ILE B 1 527 ? -4.859 -35.781 -19.406 1 84.19 527 ILE B C 1
ATOM 9369 O O . ILE B 1 527 ? -4.473 -34.625 -19.344 1 84.19 527 ILE B O 1
ATOM 9373 N N . GLN B 1 528 ? -4.582 -36.562 -20.344 1 76.94 528 GLN B N 1
ATOM 9374 C CA . GLN B 1 528 ? -3.811 -36.125 -21.516 1 76.94 528 GLN B CA 1
ATOM 9375 C C . GLN B 1 528 ? -4.48 -36.531 -22.812 1 76.94 528 GLN B C 1
ATOM 9377 O O . GLN B 1 528 ? -5.02 -37.656 -22.906 1 76.94 528 GLN B O 1
ATOM 9382 N N . LEU B 1 529 ? -4.492 -35.625 -23.703 1 78.38 529 LEU B N 1
ATOM 9383 C CA . LEU B 1 529 ? -5.023 -35.906 -25.031 1 78.38 529 LEU B CA 1
ATOM 9384 C C . LEU B 1 529 ? -3.898 -36.188 -26.031 1 78.38 529 LEU B C 1
ATOM 9386 O O . LEU B 1 529 ? -2.861 -35.5 -25.984 1 78.38 529 LEU B O 1
ATOM 9390 N N . ASP B 1 530 ? -4.125 -37.25 -26.734 1 72.5 530 ASP B N 1
ATOM 9391 C CA . ASP B 1 530 ? -3.256 -37.562 -27.859 1 72.5 530 ASP B CA 1
ATOM 9392 C C . ASP B 1 530 ? -4.074 -37.938 -29.094 1 72.5 530 ASP B C 1
ATOM 9394 O O . ASP B 1 530 ? -5.277 -38.188 -28.984 1 72.5 530 ASP B O 1
ATOM 9398 N N . TYR B 1 531 ? -3.418 -37.844 -30.234 1 75.38 531 TYR B N 1
ATOM 9399 C CA . TYR B 1 531 ? -4.094 -38.156 -31.5 1 75.38 531 TYR B CA 1
ATOM 9400 C C . TYR B 1 531 ? -3.256 -39.125 -32.344 1 75.38 531 TYR B C 1
ATOM 9402 O O . TYR B 1 531 ? -2.031 -39 -32.406 1 75.38 531 TYR B O 1
ATOM 9410 N N . ASP B 1 532 ? -3.924 -40.094 -32.938 1 73.06 532 ASP B N 1
ATOM 9411 C CA . ASP B 1 532 ? -3.186 -41 -33.781 1 73.06 532 ASP B CA 1
ATOM 9412 C C . ASP B 1 532 ? -3.256 -40.562 -35.25 1 73.06 532 ASP B C 1
ATOM 9414 O O . ASP B 1 532 ? -3.805 -39.5 -35.562 1 73.06 532 ASP B O 1
ATOM 9418 N N . ASP B 1 533 ? -2.646 -41.344 -36.125 1 64.19 533 ASP B N 1
ATOM 9419 C CA . ASP B 1 533 ? -2.512 -41 -37.531 1 64.19 533 ASP B CA 1
ATOM 9420 C C . ASP B 1 533 ? -3.881 -40.844 -38.188 1 64.19 533 ASP B C 1
ATOM 9422 O O . ASP B 1 533 ? -4.031 -40.094 -39.156 1 64.19 533 ASP B O 1
ATOM 9426 N N . SER B 1 534 ? -4.871 -41.531 -37.719 1 72.44 534 SER B N 1
ATOM 9427 C CA . SER B 1 534 ? -6.227 -41.469 -38.25 1 72.44 534 SER B CA 1
ATOM 9428 C C . SER B 1 534 ? -7.043 -40.375 -37.562 1 72.44 534 SER B C 1
ATOM 9430 O O . SER B 1 534 ? -8.273 -40.375 -37.656 1 72.44 534 SER B O 1
ATOM 9432 N N . ARG B 1 535 ? -6.398 -39.562 -36.75 1 76.62 535 ARG B N 1
ATOM 9433 C CA . ARG B 1 535 ? -6.977 -38.438 -36.031 1 76.62 535 ARG B CA 1
ATOM 9434 C C . ARG B 1 535 ? -7.926 -38.906 -34.938 1 76.62 535 ARG B C 1
ATOM 9436 O O . ARG B 1 535 ? -8.82 -38.156 -34.531 1 76.62 535 ARG B O 1
ATOM 9443 N N . ARG B 1 536 ? -7.781 -40.125 -34.594 1 86.38 536 ARG B N 1
ATOM 9444 C CA . ARG B 1 536 ? -8.516 -40.594 -33.406 1 86.38 536 ARG B CA 1
ATOM 9445 C C . ARG B 1 536 ? -8.008 -39.906 -32.156 1 86.38 536 ARG B C 1
ATOM 9447 O O . ARG B 1 536 ? -6.816 -39.594 -32.031 1 86.38 536 ARG B O 1
ATOM 9454 N N . ILE B 1 537 ? -8.938 -39.656 -31.281 1 87.25 537 ILE B N 1
ATOM 9455 C CA . ILE B 1 537 ? -8.609 -38.969 -30.047 1 87.25 537 ILE B CA 1
ATOM 9456 C C . ILE B 1 537 ? -8.273 -40 -28.953 1 87.25 537 ILE B C 1
ATOM 9458 O O . ILE B 1 537 ? -9.133 -40.781 -28.531 1 87.25 537 ILE B O 1
ATOM 9462 N N . LEU B 1 538 ? -7.047 -40 -28.562 1 86.31 538 LEU B N 1
ATOM 9463 C CA . LEU B 1 538 ? -6.602 -40.844 -27.453 1 86.31 538 LEU B CA 1
ATOM 9464 C C . LEU B 1 538 ? -6.574 -40.062 -26.156 1 86.31 538 LEU B C 1
ATOM 9466 O O . LEU B 1 538 ? -5.961 -39 -26.078 1 86.31 538 LEU B O 1
ATOM 9470 N N . VAL B 1 539 ? -7.305 -40.594 -25.172 1 90.25 539 VAL B N 1
ATOM 9471 C CA . VAL B 1 539 ? -7.305 -39.938 -23.859 1 90.25 539 VAL B CA 1
ATOM 9472 C C . VAL B 1 539 ? -6.668 -40.875 -22.828 1 90.25 539 VAL B C 1
ATOM 9474 O O . VAL B 1 539 ? -7.16 -42 -22.594 1 90.25 539 VAL B O 1
ATOM 9477 N N . GLU B 1 540 ? -5.57 -40.438 -22.328 1 88.31 540 GLU B N 1
ATOM 9478 C CA . GLU B 1 540 ? -4.945 -41.156 -21.219 1 88.31 540 GLU B CA 1
ATOM 9479 C C . GLU B 1 540 ? -5.219 -40.438 -19.891 1 88.31 540 GLU B C 1
ATOM 9481 O O . GLU B 1 540 ? -5.25 -39.219 -19.828 1 88.31 540 GLU B O 1
ATOM 9486 N N . PHE B 1 541 ? -5.434 -41.25 -18.891 1 90.75 541 PHE B N 1
ATOM 9487 C CA . PHE B 1 541 ? -5.664 -40.688 -17.562 1 90.75 541 PHE B CA 1
ATOM 9488 C C . PHE B 1 541 ? -5.293 -41.719 -16.484 1 90.75 541 PHE B C 1
ATOM 9490 O O . PHE B 1 541 ? -5.117 -42.906 -16.766 1 90.75 541 PHE B O 1
ATOM 9497 N N . THR B 1 542 ? -5.066 -41.156 -15.32 1 90.12 542 THR B N 1
ATOM 9498 C CA . THR B 1 542 ? -4.719 -42 -14.18 1 90.12 542 THR B CA 1
ATOM 9499 C C . THR B 1 542 ? -5.859 -42.031 -13.164 1 90.12 542 THR B C 1
ATOM 9501 O O . THR B 1 542 ? -6.414 -41 -12.812 1 90.12 542 THR B O 1
ATOM 9504 N N . LEU B 1 543 ? -6.23 -43.25 -12.789 1 94.25 543 LEU B N 1
ATOM 9505 C CA . LEU B 1 543 ? -7.191 -43.438 -11.703 1 94.25 543 LEU B CA 1
ATOM 9506 C C . LEU B 1 543 ? -6.48 -43.781 -10.406 1 94.25 543 LEU B C 1
ATOM 9508 O O . LEU B 1 543 ? -5.629 -44.688 -10.375 1 94.25 543 LEU B O 1
ATOM 9512 N N . LEU B 1 544 ? -6.828 -43.062 -9.383 1 93.81 544 LEU B N 1
ATOM 9513 C CA . LEU B 1 544 ? -6.262 -43.312 -8.062 1 93.81 544 LEU B CA 1
ATOM 9514 C C . LEU B 1 544 ? -7.199 -44.188 -7.223 1 93.81 544 LEU B C 1
ATOM 9516 O O . LEU B 1 544 ? -8.406 -44.219 -7.465 1 93.81 544 LEU B O 1
ATOM 9520 N N . ASP B 1 545 ? -6.625 -44.875 -6.32 1 95 545 ASP B N 1
ATOM 9521 C CA . ASP B 1 545 ? -7.422 -45.656 -5.383 1 95 545 ASP B CA 1
ATOM 9522 C C . ASP B 1 545 ? -8.141 -44.75 -4.383 1 95 545 ASP B C 1
ATOM 9524 O O . ASP B 1 545 ? -8.008 -43.5 -4.445 1 95 545 ASP B O 1
ATOM 9528 N N . LYS B 1 546 ? -9 -45.406 -3.588 1 93.69 546 LYS B N 1
ATOM 9529 C CA . LYS B 1 546 ? -9.68 -44.688 -2.52 1 93.69 546 LYS B CA 1
ATOM 9530 C C . LYS B 1 546 ? -8.672 -44.125 -1.513 1 93.69 546 LYS B C 1
ATOM 9532 O O . LYS B 1 546 ? -7.504 -44.5 -1.514 1 93.69 546 LYS B O 1
ATOM 9537 N N . ALA B 1 547 ? -9.172 -43.219 -0.665 1 91 547 ALA B N 1
ATOM 9538 C CA . ALA B 1 547 ? -8.32 -42.625 0.359 1 91 547 ALA B CA 1
ATOM 9539 C C . ALA B 1 547 ? -7.66 -43.688 1.227 1 91 547 ALA B C 1
ATOM 9541 O O . ALA B 1 547 ? -8.297 -44.688 1.592 1 91 547 ALA B O 1
ATOM 9542 N N . PRO B 1 548 ? -6.461 -43.406 1.526 1 88.94 548 PRO B N 1
ATOM 9543 C CA . PRO B 1 548 ? -5.719 -44.438 2.264 1 88.94 548 PRO B CA 1
ATOM 9544 C C . PRO B 1 548 ? -6.082 -44.469 3.746 1 88.94 548 PRO B C 1
ATOM 9546 O O . PRO B 1 548 ? -5.773 -45.438 4.434 1 88.94 548 PRO B O 1
ATOM 9549 N N . ILE B 1 549 ? -6.684 -43.469 4.215 1 91.81 549 ILE B N 1
ATOM 9550 C CA . ILE B 1 549 ? -7.082 -43.406 5.621 1 91.81 549 ILE B CA 1
ATOM 9551 C C . ILE B 1 549 ? -8.508 -42.875 5.73 1 91.81 549 ILE B C 1
ATOM 9553 O O . ILE B 1 549 ? -9.07 -42.375 4.75 1 91.81 549 ILE B O 1
ATOM 9557 N N . THR B 1 550 ? -9.031 -43.062 6.973 1 89.38 550 THR B N 1
ATOM 9558 C CA . THR B 1 550 ? -10.328 -42.469 7.262 1 89.38 550 THR B CA 1
ATOM 9559 C C . THR B 1 550 ? -10.156 -41 7.656 1 89.38 550 THR B C 1
ATOM 9561 O O . THR B 1 550 ? -9.312 -40.688 8.492 1 89.38 550 THR B O 1
ATOM 9564 N N . GLY B 1 551 ? -10.93 -40.156 7.016 1 92.12 551 GLY B N 1
ATOM 9565 C CA . GLY B 1 551 ? -10.82 -38.719 7.266 1 92.12 551 GLY B CA 1
ATOM 9566 C C . GLY B 1 551 ? -11.703 -38.25 8.414 1 92.12 551 GLY B C 1
ATOM 9567 O O . GLY B 1 551 ? -12.328 -39.062 9.094 1 92.12 551 GLY B O 1
ATOM 9568 N N . SER B 1 552 ? -11.68 -36.906 8.672 1 92.25 552 SER B N 1
ATOM 9569 C CA . SER B 1 552 ? -12.32 -36.312 9.844 1 92.25 552 SER B CA 1
ATOM 9570 C C . SER B 1 552 ? -13.648 -35.656 9.484 1 92.25 552 SER B C 1
ATOM 9572 O O . SER B 1 552 ? -14.312 -35.062 10.344 1 92.25 552 SER B O 1
ATOM 9574 N N . VAL B 1 553 ? -14.125 -35.844 8.312 1 93.5 553 VAL B N 1
ATOM 9575 C CA . VAL B 1 553 ? -15.297 -35.094 7.883 1 93.5 553 VAL B CA 1
ATOM 9576 C C . VAL B 1 553 ? -16.547 -35.656 8.539 1 93.5 553 VAL B C 1
ATOM 9578 O O . VAL B 1 553 ? -16.672 -36.875 8.719 1 93.5 553 VAL B O 1
ATOM 9581 N N . TYR B 1 554 ? -17.375 -34.75 8.836 1 90 554 TYR B N 1
ATOM 9582 C CA . TYR B 1 554 ? -18.672 -35.125 9.367 1 90 554 TYR B CA 1
ATOM 9583 C C . TYR B 1 554 ? -19.656 -35.406 8.25 1 90 554 TYR B C 1
ATOM 9585 O O . TYR B 1 554 ? -19.844 -34.594 7.344 1 90 554 TYR B O 1
ATOM 9593 N N . CYS B 1 555 ? -20.203 -36.594 8.195 1 84.31 555 CYS B N 1
ATOM 9594 C CA . CYS B 1 555 ? -21.281 -36.938 7.285 1 84.31 555 CYS B CA 1
ATOM 9595 C C . CYS B 1 555 ? -22.547 -37.312 8.062 1 84.31 555 CYS B C 1
ATOM 9597 O O . CYS B 1 555 ? -22.547 -38.281 8.828 1 84.31 555 CYS B O 1
ATOM 9599 N N . SER B 1 556 ? -23.516 -36.406 7.684 1 77.12 556 SER B N 1
ATOM 9600 C CA . SER B 1 556 ? -24.766 -36.75 8.328 1 77.12 556 SER B CA 1
ATOM 9601 C C . SER B 1 556 ? -25.266 -38.125 7.848 1 77.12 556 SER B C 1
ATOM 9603 O O . SER B 1 556 ? -25.469 -38.312 6.652 1 77.12 556 SER B O 1
ATOM 9605 N N . GLY B 1 557 ? -25.375 -39.156 8.617 1 72.69 557 GLY B N 1
ATOM 9606 C CA . GLY B 1 557 ? -25.859 -40.5 8.266 1 72.69 557 GLY B CA 1
ATOM 9607 C C . GLY B 1 557 ? -24.75 -41.438 7.805 1 72.69 557 GLY B C 1
ATOM 9608 O O . GLY B 1 557 ? -25.031 -42.469 7.18 1 72.69 557 GLY B O 1
ATOM 9609 N N . GLY B 1 558 ? -23.547 -41.031 8.008 1 74.19 558 GLY B N 1
ATOM 9610 C CA . GLY B 1 558 ? -22.422 -41.844 7.613 1 74.19 558 GLY B CA 1
ATOM 9611 C C . GLY B 1 558 ? -21.859 -41.469 6.25 1 74.19 558 GLY B C 1
ATOM 9612 O O . GLY B 1 558 ? -22.625 -41.188 5.32 1 74.19 558 GLY B O 1
ATOM 9613 N N . CYS B 1 559 ? -20.531 -41.438 6.145 1 79.5 559 CYS B N 1
ATOM 9614 C CA . CYS B 1 559 ? -19.859 -41.062 4.902 1 79.5 559 CYS B CA 1
ATOM 9615 C C . CYS B 1 559 ? -20 -42.156 3.852 1 79.5 559 CYS B C 1
ATOM 9617 O O . CYS B 1 559 ? -19.938 -43.344 4.176 1 79.5 559 CYS B O 1
ATOM 9619 N N . ARG B 1 560 ? -20.375 -41.812 2.654 1 79.75 560 ARG B N 1
ATOM 9620 C CA . ARG B 1 560 ? -20.469 -42.781 1.563 1 79.75 560 ARG B CA 1
ATOM 9621 C C . ARG B 1 560 ? -19.125 -43.438 1.29 1 79.75 560 ARG B C 1
ATOM 9623 O O . ARG B 1 560 ? -18.109 -42.75 1.152 1 79.75 560 ARG B O 1
ATOM 9630 N N . PRO B 1 561 ? -19.203 -44.75 1.265 1 86.38 561 PRO B N 1
ATOM 9631 C CA . PRO B 1 561 ? -17.922 -45.438 0.967 1 86.38 561 PRO B CA 1
ATOM 9632 C C . PRO B 1 561 ? -17.422 -45.125 -0.441 1 86.38 561 PRO B C 1
ATOM 9634 O O . PRO B 1 561 ? -18.219 -45.031 -1.382 1 86.38 561 PRO B O 1
ATOM 9637 N N . GLU B 1 562 ? -16.125 -45.031 -0.606 1 92.56 562 GLU B N 1
ATOM 9638 C CA . GLU B 1 562 ? -15.516 -44.781 -1.91 1 92.56 562 GLU B CA 1
ATOM 9639 C C . GLU B 1 562 ? -15.398 -46.094 -2.717 1 92.56 562 GLU B C 1
ATOM 9641 O O . GLU B 1 562 ? -15.18 -47.156 -2.15 1 92.56 562 GLU B O 1
ATOM 9646 N N . THR B 1 563 ? -15.484 -45.938 -4.027 1 94.81 563 THR B N 1
ATOM 9647 C CA . THR B 1 563 ? -15.312 -47.062 -4.922 1 94.81 563 THR B CA 1
ATOM 9648 C C . THR B 1 563 ? -13.852 -47.5 -4.992 1 94.81 563 THR B C 1
ATOM 9650 O O . THR B 1 563 ? -12.977 -46.688 -5.305 1 94.81 563 THR B O 1
ATOM 9653 N N . PRO B 1 564 ? -13.594 -48.75 -4.621 1 95.62 564 PRO B N 1
ATOM 9654 C CA . PRO B 1 564 ? -12.211 -49.219 -4.742 1 95.62 564 PRO B CA 1
ATOM 9655 C C . PRO B 1 564 ? -11.672 -49.094 -6.168 1 95.62 564 PRO B C 1
ATOM 9657 O O . PRO B 1 564 ? -12.438 -49.188 -7.129 1 95.62 564 PRO B O 1
ATOM 9660 N N . LEU B 1 565 ? -10.383 -49 -6.277 1 96.19 565 LEU B N 1
ATOM 9661 C CA . LEU B 1 565 ? -9.727 -48.75 -7.551 1 96.19 565 LEU B CA 1
ATOM 9662 C C . LEU B 1 565 ? -10.133 -49.812 -8.586 1 96.19 565 LEU B C 1
ATOM 9664 O O . LEU B 1 565 ? -10.562 -49.469 -9.688 1 96.19 565 LEU B O 1
ATOM 9668 N N . GLN B 1 566 ? -10.016 -51.062 -8.211 1 95.5 566 GLN B N 1
ATOM 9669 C CA . GLN B 1 566 ? -10.297 -52.125 -9.172 1 95.5 566 GLN B CA 1
ATOM 9670 C C . GLN B 1 566 ? -11.75 -52.094 -9.617 1 95.5 566 GLN B C 1
ATOM 9672 O O . GLN B 1 566 ? -12.055 -52.344 -10.789 1 95.5 566 GLN B O 1
ATOM 9677 N N . SER B 1 567 ? -12.633 -51.812 -8.719 1 96.44 567 SER B N 1
ATOM 9678 C CA . SER B 1 567 ? -14.047 -51.719 -9.062 1 96.44 567 SER B CA 1
ATOM 9679 C C . SER B 1 567 ? -14.281 -50.562 -10.031 1 96.44 567 SER B C 1
ATOM 9681 O O . SER B 1 567 ? -15.094 -50.656 -10.953 1 96.44 567 SER B O 1
ATOM 9683 N N . ALA B 1 568 ? -13.641 -49.438 -9.789 1 96.94 568 ALA B N 1
ATOM 9684 C CA . ALA B 1 568 ? -13.758 -48.281 -10.664 1 96.94 568 ALA B CA 1
ATOM 9685 C C . ALA B 1 568 ? -13.242 -48.594 -12.062 1 96.94 568 ALA B C 1
ATOM 9687 O O . ALA B 1 568 ? -13.859 -48.219 -13.062 1 96.94 568 ALA B O 1
ATOM 9688 N N . ILE B 1 569 ? -12.148 -49.281 -12.094 1 96.5 569 ILE B N 1
ATOM 9689 C CA . ILE B 1 569 ? -11.555 -49.688 -13.367 1 96.5 569 ILE B CA 1
ATOM 9690 C C . ILE B 1 569 ? -12.516 -50.594 -14.133 1 96.5 569 ILE B C 1
ATOM 9692 O O . ILE B 1 569 ? -12.742 -50.406 -15.328 1 96.5 569 ILE B O 1
ATOM 9696 N N . ASN B 1 570 ? -13.078 -51.5 -13.445 1 96.69 570 ASN B N 1
ATOM 9697 C CA . ASN B 1 570 ? -14.016 -52.438 -14.07 1 96.69 570 ASN B CA 1
ATOM 9698 C C . ASN B 1 570 ? -15.234 -51.719 -14.633 1 96.69 570 ASN B C 1
ATOM 9700 O O . ASN B 1 570 ? -15.727 -52.062 -15.703 1 96.69 570 ASN B O 1
ATOM 9704 N N . LYS B 1 571 ? -15.633 -50.75 -13.906 1 96.75 571 LYS B N 1
ATOM 9705 C CA . LYS B 1 571 ? -16.781 -49.969 -14.344 1 96.75 571 LYS B CA 1
ATOM 9706 C C . LYS B 1 571 ? -16.484 -49.188 -15.617 1 96.75 571 LYS B C 1
ATOM 9708 O O . LYS B 1 571 ? -17.281 -49.188 -16.562 1 96.75 571 LYS B O 1
ATOM 9713 N N . VAL B 1 572 ? -15.375 -48.562 -15.648 1 97.19 572 VAL B N 1
ATOM 9714 C CA . VAL B 1 572 ? -14.969 -47.812 -16.828 1 97.19 572 VAL B CA 1
ATOM 9715 C C . VAL B 1 572 ? -14.773 -48.75 -18 1 97.19 572 VAL B C 1
ATOM 9717 O O . VAL B 1 572 ? -15.242 -48.469 -19.109 1 97.19 572 VAL B O 1
ATOM 9720 N N . GLN B 1 573 ? -14.117 -49.875 -17.75 1 96.69 573 GLN B N 1
ATOM 9721 C CA . GLN B 1 573 ? -13.883 -50.844 -18.797 1 96.69 573 GLN B CA 1
ATOM 9722 C C . GLN B 1 573 ? -15.203 -51.375 -19.359 1 96.69 573 GLN B C 1
ATOM 9724 O O . GLN B 1 573 ? -15.375 -51.5 -20.562 1 96.69 573 GLN B O 1
ATOM 9729 N N . SER B 1 574 ? -16.078 -51.719 -18.484 1 96.25 574 SER B N 1
ATOM 9730 C CA . SER B 1 574 ? -17.375 -52.25 -18.891 1 96.25 574 SER B CA 1
ATOM 9731 C C . SER B 1 574 ? -18.156 -51.219 -19.719 1 96.25 574 SER B C 1
ATOM 9733 O O . SER B 1 574 ? -18.812 -51.594 -20.688 1 96.25 574 SER B O 1
ATOM 9735 N N . ALA B 1 575 ? -18.094 -50 -19.281 1 96.75 575 ALA B N 1
ATOM 9736 C CA . ALA B 1 575 ? -18.797 -48.969 -20.016 1 96.75 575 ALA B CA 1
ATOM 9737 C C . ALA B 1 575 ? -18.203 -48.781 -21.406 1 96.75 575 ALA B C 1
ATOM 9739 O O . ALA B 1 575 ? -18.938 -48.531 -22.375 1 96.75 575 ALA B O 1
ATOM 9740 N N . VAL B 1 576 ? -16.906 -48.812 -21.484 1 96.94 576 VAL B N 1
ATOM 9741 C CA . VAL B 1 576 ? -16.25 -48.656 -22.781 1 96.94 576 VAL B CA 1
ATOM 9742 C C . VAL B 1 576 ? -16.578 -49.844 -23.672 1 96.94 576 VAL B C 1
ATOM 9744 O O . VAL B 1 576 ? -17 -49.656 -24.828 1 96.94 576 VAL B O 1
ATOM 9747 N N . ASN B 1 577 ? -16.484 -51.062 -23.141 1 95.31 577 ASN B N 1
ATOM 9748 C CA . ASN B 1 577 ? -16.734 -52.281 -23.891 1 95.31 577 ASN B CA 1
ATOM 9749 C C . ASN B 1 577 ? -18.188 -52.375 -24.312 1 95.31 577 ASN B C 1
ATOM 9751 O O . ASN B 1 577 ? -18.5 -53 -25.328 1 95.31 577 ASN B O 1
ATOM 9755 N N . GLY B 1 578 ? -19.031 -51.812 -23.531 1 94.69 578 GLY B N 1
ATOM 9756 C CA . GLY B 1 578 ? -20.453 -51.844 -23.812 1 94.69 578 GLY B CA 1
ATOM 9757 C C . GLY B 1 578 ? -20.953 -50.688 -24.656 1 94.69 578 GLY B C 1
ATOM 9758 O O . GLY B 1 578 ? -22.156 -50.5 -24.797 1 94.69 578 GLY B O 1
ATOM 9759 N N . ASN B 1 579 ? -20.141 -49.906 -25.125 1 94.25 579 ASN B N 1
ATOM 9760 C CA . ASN B 1 579 ? -20.469 -48.781 -25.953 1 94.25 579 ASN B CA 1
ATOM 9761 C C . ASN B 1 579 ? -21.297 -47.75 -25.203 1 94.25 579 ASN B C 1
ATOM 9763 O O . ASN B 1 579 ? -22.203 -47.125 -25.766 1 94.25 579 ASN B O 1
ATOM 9767 N N . GLN B 1 580 ? -20.969 -47.625 -24.016 1 93.19 580 GLN B N 1
ATOM 9768 C CA . GLN B 1 580 ? -21.766 -46.719 -23.172 1 93.19 580 GLN B CA 1
ATOM 9769 C C . GLN B 1 580 ? -20.922 -45.531 -22.688 1 93.19 580 GLN B C 1
ATOM 9771 O O . GLN B 1 580 ? -21.453 -44.594 -22.094 1 93.19 580 GLN B O 1
ATOM 9776 N N . PHE B 1 581 ? -19.641 -45.562 -22.875 1 96.81 581 PHE B N 1
ATOM 9777 C CA . PHE B 1 581 ? -18.75 -44.469 -22.469 1 96.81 581 PHE B CA 1
ATOM 9778 C C . PHE B 1 581 ? -18.781 -43.344 -23.5 1 96.81 581 PHE B C 1
ATOM 9780 O O . PHE B 1 581 ? -18.062 -43.406 -24.5 1 96.81 581 PHE B O 1
ATOM 9787 N N . THR B 1 582 ? -19.562 -42.312 -23.141 1 94.75 582 THR B N 1
ATOM 9788 C CA . THR B 1 582 ? -19.812 -41.25 -24.094 1 94.75 582 THR B CA 1
ATOM 9789 C C . THR B 1 582 ? -19.484 -39.875 -23.469 1 94.75 582 THR B C 1
ATOM 9791 O O . THR B 1 582 ? -19.875 -39.625 -22.328 1 94.75 582 THR B O 1
ATOM 9794 N N . VAL B 1 583 ? -18.703 -39.094 -24.172 1 94.56 583 VAL B N 1
ATOM 9795 C CA . VAL B 1 583 ? -18.406 -37.719 -23.781 1 94.56 583 VAL B CA 1
ATOM 9796 C C . VAL B 1 583 ? -19.188 -36.75 -24.656 1 94.56 583 VAL B C 1
ATOM 9798 O O . VAL B 1 583 ? -19.312 -36.969 -25.859 1 94.56 583 VAL B O 1
ATOM 9801 N N . GLN B 1 584 ? -19.797 -35.781 -23.984 1 90.06 584 GLN B N 1
ATOM 9802 C CA . GLN B 1 584 ? -20.562 -34.781 -24.734 1 90.06 584 GLN B CA 1
ATOM 9803 C C . GLN B 1 584 ? -19.938 -33.406 -24.594 1 90.06 584 GLN B C 1
ATOM 9805 O O . GLN B 1 584 ? -19.453 -33.031 -23.516 1 90.06 584 GLN B O 1
ATOM 9810 N N . MET B 1 585 ? -19.812 -32.688 -25.656 1 87.31 585 MET B N 1
ATOM 9811 C CA . MET B 1 585 ? -19.375 -31.297 -25.672 1 87.31 585 MET B CA 1
ATOM 9812 C C . MET B 1 585 ? -20.422 -30.406 -26.344 1 87.31 585 MET B C 1
ATOM 9814 O O . MET B 1 585 ? -21.141 -30.844 -27.234 1 87.31 585 MET B O 1
ATOM 9818 N N . PRO B 1 586 ? -20.484 -29.203 -25.812 1 81.19 586 PRO B N 1
ATOM 9819 C CA . PRO B 1 586 ? -21.375 -28.266 -26.516 1 81.19 586 PRO B CA 1
ATOM 9820 C C . PRO B 1 586 ? -20.969 -28.062 -27.984 1 81.19 586 PRO B C 1
ATOM 9822 O O . PRO B 1 586 ? -19.781 -27.984 -28.281 1 81.19 586 PRO B O 1
ATOM 9825 N N . ASN B 1 587 ? -21.953 -28 -28.828 1 77.75 587 ASN B N 1
ATOM 9826 C CA . ASN B 1 587 ? -21.766 -27.703 -30.234 1 77.75 587 ASN B CA 1
ATOM 9827 C C . ASN B 1 587 ? -21.938 -26.203 -30.531 1 77.75 587 ASN B C 1
ATOM 9829 O O . ASN B 1 587 ? -23.031 -25.656 -30.391 1 77.75 587 ASN B O 1
ATOM 9833 N N . PRO B 1 588 ? -20.797 -25.562 -30.859 1 70.06 588 PRO B N 1
ATOM 9834 C CA . PRO B 1 588 ? -20.922 -24.125 -31.109 1 70.06 588 PRO B CA 1
ATOM 9835 C C . PRO B 1 588 ? -21.891 -23.812 -32.25 1 70.06 588 PRO B C 1
ATOM 9837 O O . PRO B 1 588 ? -22.484 -22.734 -32.281 1 70.06 588 PRO B O 1
ATOM 9840 N N . ALA B 1 589 ? -22.047 -24.703 -33.25 1 71.56 589 ALA B N 1
ATOM 9841 C CA . ALA B 1 589 ? -22.891 -24.484 -34.406 1 71.56 589 ALA B CA 1
ATOM 9842 C C . ALA B 1 589 ? -24.359 -24.688 -34.062 1 71.56 589 ALA B C 1
ATOM 9844 O O . ALA B 1 589 ? -25.25 -24.078 -34.688 1 71.56 589 ALA B O 1
ATOM 9845 N N . ASP B 1 590 ? -24.688 -25.594 -33.25 1 77.75 590 ASP B N 1
ATOM 9846 C CA . ASP B 1 590 ? -26.062 -25.906 -32.844 1 77.75 590 ASP B CA 1
ATOM 9847 C C . ASP B 1 590 ? -26.125 -26.281 -31.375 1 77.75 590 ASP B C 1
ATOM 9849 O O . ASP B 1 590 ? -25.797 -27.406 -31 1 77.75 590 ASP B O 1
ATOM 9853 N N . ALA B 1 591 ? -26.578 -25.375 -30.594 1 78.5 591 ALA B N 1
ATOM 9854 C CA . ALA B 1 591 ? -26.609 -25.547 -29.141 1 78.5 591 ALA B CA 1
ATOM 9855 C C . ALA B 1 591 ? -27.516 -26.734 -28.766 1 78.5 591 ALA B C 1
ATOM 9857 O O . ALA B 1 591 ? -27.328 -27.344 -27.703 1 78.5 591 ALA B O 1
ATOM 9858 N N . ASN B 1 592 ? -28.484 -27.109 -29.609 1 78.56 592 ASN B N 1
ATOM 9859 C CA . ASN B 1 592 ? -29.438 -28.172 -29.297 1 78.56 592 ASN B CA 1
ATOM 9860 C C . ASN B 1 592 ? -28.906 -29.531 -29.703 1 78.56 592 ASN B C 1
ATOM 9862 O O . ASN B 1 592 ? -29.531 -30.562 -29.391 1 78.56 592 ASN B O 1
ATOM 9866 N N . LYS B 1 593 ? -27.797 -29.625 -30.391 1 84.69 593 LYS B N 1
ATOM 9867 C CA . LYS B 1 593 ? -27.203 -30.906 -30.797 1 84.69 593 LYS B CA 1
ATOM 9868 C C . LYS B 1 593 ? -25.75 -31 -30.328 1 84.69 593 LYS B C 1
ATOM 9870 O O . LYS B 1 593 ? -24.812 -30.797 -31.109 1 84.69 593 LYS B O 1
ATOM 9875 N N . PRO B 1 594 ? -25.609 -31.453 -29.047 1 88 594 PRO B N 1
ATOM 9876 C CA . PRO B 1 594 ? -24.234 -31.594 -28.547 1 88 594 PRO B CA 1
ATOM 9877 C C . PRO B 1 594 ? -23.422 -32.594 -29.359 1 88 594 PRO B C 1
ATOM 9879 O O . PRO B 1 594 ? -23.984 -33.5 -29.984 1 88 594 PRO B O 1
ATOM 9882 N N . LEU B 1 595 ? -22.203 -32.344 -29.406 1 90.62 595 LEU B N 1
ATOM 9883 C CA . LEU B 1 595 ? -21.297 -33.344 -30 1 90.62 595 LEU B CA 1
ATOM 9884 C C . LEU B 1 595 ? -21.125 -34.531 -29.078 1 90.62 595 LEU B C 1
ATOM 9886 O O . LEU B 1 595 ? -20.797 -34.375 -27.906 1 90.62 595 LEU B O 1
ATOM 9890 N N . VAL B 1 596 ? -21.469 -35.656 -29.672 1 90.69 596 VAL B N 1
ATOM 9891 C CA . VAL B 1 596 ? -21.391 -36.844 -28.859 1 90.69 596 VAL B CA 1
ATOM 9892 C C . VAL B 1 596 ? -20.234 -37.719 -29.344 1 90.69 596 VAL B C 1
ATOM 9894 O O . VAL B 1 596 ? -20.141 -38.062 -30.531 1 90.69 596 VAL B O 1
ATOM 9897 N N . PHE B 1 597 ? -19.328 -38.094 -28.406 1 93.12 597 PHE B N 1
ATOM 9898 C CA . PHE B 1 597 ? -18.188 -38.969 -28.656 1 93.12 597 PHE B CA 1
ATOM 9899 C C . PHE B 1 597 ? -18.344 -40.281 -27.906 1 93.12 597 PHE B C 1
ATOM 9901 O O . PHE B 1 597 ? -18.453 -40.281 -26.688 1 93.12 597 PHE B O 1
ATOM 9908 N N . THR B 1 598 ? -18.422 -41.312 -28.703 1 93.81 598 THR B N 1
ATOM 9909 C CA . THR B 1 598 ? -18.469 -42.625 -28.062 1 93.81 598 THR B CA 1
ATOM 9910 C C . THR B 1 598 ? -17.125 -43.344 -28.219 1 93.81 598 THR B C 1
ATOM 9912 O O . THR B 1 598 ? -16.578 -43.438 -29.312 1 93.81 598 THR B O 1
ATOM 9915 N N . ALA B 1 599 ? -16.625 -43.875 -27.094 1 96.19 599 ALA B N 1
ATOM 9916 C CA . ALA B 1 599 ? -15.328 -44.562 -27.094 1 96.19 599 ALA B CA 1
ATOM 9917 C C . ALA B 1 599 ? -15.406 -45.875 -27.875 1 96.19 599 ALA B C 1
ATOM 9919 O O . ALA B 1 599 ? -16.422 -46.562 -27.844 1 96.19 599 ALA B O 1
ATOM 9920 N N . TYR B 1 600 ? -14.242 -46.219 -28.516 1 94.56 600 TYR B N 1
ATOM 9921 C CA . TYR B 1 600 ? -14.133 -47.5 -29.188 1 94.56 600 TYR B CA 1
ATOM 9922 C C . TYR B 1 600 ? -14.109 -48.625 -28.188 1 94.56 600 TYR B C 1
ATOM 9924 O O . TYR B 1 600 ? -13.273 -48.656 -27.281 1 94.56 600 TYR B O 1
ATOM 9932 N N . PRO B 1 601 ? -14.961 -49.594 -28.344 1 92.31 601 PRO B N 1
ATOM 9933 C CA . PRO B 1 601 ? -14.992 -50.688 -27.375 1 92.31 601 PRO B CA 1
ATOM 9934 C C . PRO B 1 601 ? -13.734 -51.562 -27.422 1 92.31 601 PRO B C 1
ATOM 9936 O O . PRO B 1 601 ? -13.352 -52.156 -26.406 1 92.31 601 PRO B O 1
ATOM 9939 N N . ASP B 1 602 ? -13.086 -51.656 -28.531 1 87.81 602 ASP B N 1
ATOM 9940 C CA . ASP B 1 602 ? -11.977 -52.594 -28.688 1 87.81 602 ASP B CA 1
ATOM 9941 C C . ASP B 1 602 ? -10.633 -51.875 -28.531 1 87.81 602 ASP B C 1
ATOM 9943 O O . ASP B 1 602 ? -9.578 -52.469 -28.781 1 87.81 602 ASP B O 1
ATOM 9947 N N . LYS B 1 603 ? -10.695 -50.75 -27.969 1 89.94 603 LYS B N 1
ATOM 9948 C CA . LYS B 1 603 ? -9.43 -50 -27.922 1 89.94 603 LYS B CA 1
ATOM 9949 C C . LYS B 1 603 ? -9.133 -49.531 -26.5 1 89.94 603 LYS B C 1
ATOM 9951 O O . LYS B 1 603 ? -8.305 -48.625 -26.297 1 89.94 603 LYS B O 1
ATOM 9956 N N . TYR B 1 604 ? -9.781 -50.125 -25.609 1 92.5 604 TYR B N 1
ATOM 9957 C CA . TYR B 1 604 ? -9.5 -49.844 -24.203 1 92.5 604 TYR B CA 1
ATOM 9958 C C . TYR B 1 604 ? -8.164 -50.469 -23.797 1 92.5 604 TYR B C 1
ATOM 9960 O O . TYR B 1 604 ? -7.848 -51.594 -24.172 1 92.5 604 TYR B O 1
ATOM 9968 N N . ARG B 1 605 ? -7.305 -49.625 -23.031 1 91.25 605 ARG B N 1
ATOM 9969 C CA . ARG B 1 605 ? -6.035 -50.125 -22.516 1 91.25 605 ARG B CA 1
ATOM 9970 C C . ARG B 1 605 ? -5.879 -49.812 -21.031 1 91.25 605 ARG B C 1
ATOM 9972 O O . ARG B 1 605 ? -6.227 -48.719 -20.594 1 91.25 605 ARG B O 1
ATOM 9979 N N . ASP B 1 606 ? -5.387 -50.781 -20.297 1 87.38 606 ASP B N 1
ATOM 9980 C CA . ASP B 1 606 ? -5.051 -50.594 -18.891 1 87.38 606 ASP B CA 1
ATOM 9981 C C . ASP B 1 606 ? -3.656 -51.125 -18.578 1 87.38 606 ASP B C 1
ATOM 9983 O O . ASP B 1 606 ? -3.336 -51.406 -17.422 1 87.38 606 ASP B O 1
ATOM 9987 N N . ASP B 1 607 ? -2.877 -51.375 -19.531 1 75.56 607 ASP B N 1
ATOM 9988 C CA . ASP B 1 607 ? -1.539 -51.938 -19.391 1 75.56 607 ASP B CA 1
ATOM 9989 C C . ASP B 1 607 ? -0.466 -50.875 -19.562 1 75.56 607 ASP B C 1
ATOM 9991 O O . ASP B 1 607 ? 0.666 -51.156 -19.953 1 75.56 607 ASP B O 1
ATOM 9995 N N . LEU B 1 608 ? -0.949 -49.719 -19.234 1 73.94 608 LEU B N 1
ATOM 9996 C CA . LEU B 1 608 ? -0.008 -48.594 -19.375 1 73.94 608 LEU B CA 1
ATOM 9997 C C . LEU B 1 608 ? 0.832 -48.438 -18.109 1 73.94 608 LEU B C 1
ATOM 9999 O O . LEU B 1 608 ? 0.37 -48.75 -17.016 1 73.94 608 LEU B O 1
ATOM 10003 N N . THR B 1 609 ? 2.086 -48.062 -18.328 1 59.59 609 THR B N 1
ATOM 10004 C CA . THR B 1 609 ? 2.947 -47.781 -17.172 1 59.59 609 THR B CA 1
ATOM 10005 C C . THR B 1 609 ? 2.564 -46.469 -16.5 1 59.59 609 THR B C 1
ATOM 10007 O O . THR B 1 609 ? 2.215 -45.5 -17.188 1 59.59 609 THR B O 1
ATOM 10010 N N . VAL B 1 610 ? 2.229 -46.562 -15.133 1 53.06 610 VAL B N 1
ATOM 10011 C CA . VAL B 1 610 ? 1.884 -45.375 -14.352 1 53.06 610 VAL B CA 1
ATOM 10012 C C . VAL B 1 610 ? 3.146 -44.594 -14.031 1 53.06 610 VAL B C 1
ATOM 10014 O O . VAL B 1 610 ? 4.121 -45.125 -13.508 1 53.06 610 VAL B O 1
ATOM 10017 N N . PRO B 1 611 ? 3.078 -43.344 -14.562 1 50.31 611 PRO B N 1
ATOM 10018 C CA . PRO B 1 611 ? 4.199 -42.5 -14.102 1 50.31 611 PRO B CA 1
ATOM 10019 C C . PRO B 1 611 ? 4.105 -42.156 -12.617 1 50.31 611 PRO B C 1
ATOM 10021 O O . PRO B 1 611 ? 3.008 -41.969 -12.086 1 50.31 611 PRO B O 1
ATOM 10024 N N . GLY B 1 612 ? 5.016 -42.406 -11.641 1 52.47 612 GLY B N 1
ATOM 10025 C CA . GLY B 1 612 ? 4.777 -41.688 -10.398 1 52.47 612 GLY B CA 1
ATOM 10026 C C . GLY B 1 612 ? 5.574 -42.25 -9.234 1 52.47 612 GLY B C 1
ATOM 10027 O O . GLY B 1 612 ? 6.141 -43.344 -9.32 1 52.47 612 GLY B O 1
ATOM 10028 N N . LYS B 1 613 ? 5.891 -41.438 -8.18 1 47.41 613 LYS B N 1
ATOM 10029 C CA . LYS B 1 613 ? 6.715 -41.312 -6.984 1 47.41 613 LYS B CA 1
ATOM 10030 C C . LYS B 1 613 ? 6.215 -42.25 -5.871 1 47.41 613 LYS B C 1
ATOM 10032 O O . LYS B 1 613 ? 5.027 -42.219 -5.539 1 47.41 613 LYS B O 1
ATOM 10037 N N . PRO B 1 614 ? 6.949 -43.25 -5.551 1 42.78 614 PRO B N 1
ATOM 10038 C CA . PRO B 1 614 ? 6.535 -43.906 -4.301 1 42.78 614 PRO B CA 1
ATOM 10039 C C . PRO B 1 614 ? 6.449 -42.906 -3.137 1 42.78 614 PRO B C 1
ATOM 10041 O O . PRO B 1 614 ? 7.266 -42 -3.039 1 42.78 614 PRO B O 1
ATOM 10044 N N . GLN B 1 615 ? 5.355 -42.844 -2.357 1 43.97 615 GLN B N 1
ATOM 10045 C CA . GLN B 1 615 ? 4.957 -42 -1.24 1 43.97 615 GLN B CA 1
ATOM 10046 C C . GLN B 1 615 ? 5.746 -42.344 0.02 1 43.97 615 GLN B C 1
ATOM 10048 O O . GLN B 1 615 ? 5.594 -43.438 0.58 1 43.97 615 GLN B O 1
ATOM 10053 N N . GLN B 1 616 ? 7.035 -42.25 0.175 1 39.88 616 GLN B N 1
ATOM 10054 C CA . GLN B 1 616 ? 7.281 -42.469 1.597 1 39.88 616 GLN B CA 1
ATOM 10055 C C . GLN B 1 616 ? 6.703 -41.344 2.436 1 39.88 616 GLN B C 1
ATOM 10057 O O . GLN B 1 616 ? 6.926 -40.156 2.137 1 39.88 616 GLN B O 1
ATOM 10062 N N . GLY B 1 617 ? 5.664 -41.656 3.223 1 40.59 617 GLY B N 1
ATOM 10063 C CA . GLY B 1 617 ? 5.016 -40.75 4.156 1 40.59 617 GLY B CA 1
ATOM 10064 C C . GLY B 1 617 ? 5.977 -40.125 5.141 1 40.59 617 GLY B C 1
ATOM 10065 O O . GLY B 1 617 ? 7.066 -40.656 5.383 1 40.59 617 GLY B O 1
ATOM 10066 N N . TYR B 1 618 ? 5.895 -38.906 5.457 1 38.41 618 TYR B N 1
ATOM 10067 C CA . TYR B 1 618 ? 6.645 -38.281 6.523 1 38.41 618 TYR B CA 1
ATOM 10068 C C . TYR B 1 618 ? 6.375 -38.938 7.867 1 38.41 618 TYR B C 1
ATOM 10070 O O . TYR B 1 618 ? 5.27 -39.438 8.109 1 38.41 618 TYR B O 1
ATOM 10078 N N . SER B 1 619 ? 7.402 -39.25 8.641 1 33.38 619 SER B N 1
ATOM 10079 C CA . SER B 1 619 ? 7.191 -39.75 9.992 1 33.38 619 SER B CA 1
ATOM 10080 C C . SER B 1 619 ? 6.449 -38.719 10.852 1 33.38 619 SER B C 1
ATOM 10082 O O . SER B 1 619 ? 6.383 -37.531 10.492 1 33.38 619 SER B O 1
ATOM 10084 N N . SER B 1 620 ? 5.754 -39.219 12.023 1 31.38 620 SER B N 1
ATOM 10085 C CA . SER B 1 620 ? 4.973 -38.469 13.008 1 31.38 620 SER B CA 1
ATOM 10086 C C . SER B 1 620 ? 5.711 -37.219 13.461 1 31.38 620 SER B C 1
ATOM 10088 O O . SER B 1 620 ? 5.082 -36.219 13.797 1 31.38 620 SER B O 1
ATOM 10090 N N . GLY B 1 621 ? 6.852 -37.344 13.789 1 31.19 621 GLY B N 1
ATOM 10091 C CA . GLY B 1 621 ? 7.629 -36.219 14.289 1 31.19 621 GLY B CA 1
ATOM 10092 C C . GLY B 1 621 ? 7.715 -35.062 13.305 1 31.19 621 GLY B C 1
ATOM 10093 O O . GLY B 1 621 ? 7.75 -33.906 13.703 1 31.19 621 GLY B O 1
ATOM 10094 N N . ASP B 1 622 ? 7.719 -35.375 12.172 1 33.44 622 ASP B N 1
ATOM 10095 C CA . ASP B 1 622 ? 7.883 -34.375 11.102 1 33.44 622 ASP B CA 1
ATOM 10096 C C . ASP B 1 622 ? 6.637 -33.531 10.961 1 33.44 622 ASP B C 1
ATOM 10098 O O . ASP B 1 622 ? 6.738 -32.312 10.664 1 33.44 622 ASP B O 1
ATOM 10102 N N . MET B 1 623 ? 5.605 -33.938 11.305 1 32.88 623 MET B N 1
ATOM 10103 C CA . MET B 1 623 ? 4.301 -33.281 11.281 1 32.88 623 MET B CA 1
ATOM 10104 C C . MET B 1 623 ? 4.242 -32.156 12.297 1 32.88 623 MET B C 1
ATOM 10106 O O . MET B 1 623 ? 3.484 -31.203 12.125 1 32.88 623 MET B O 1
ATOM 10110 N N . ALA B 1 624 ? 4.918 -32.344 13.266 1 31.78 624 ALA B N 1
ATOM 10111 C CA . ALA B 1 624 ? 4.906 -31.297 14.297 1 31.78 624 ALA B CA 1
ATOM 10112 C C . ALA B 1 624 ? 5.496 -29.984 13.758 1 31.78 624 ALA B C 1
ATOM 10114 O O . ALA B 1 624 ? 5.004 -28.906 14.07 1 31.78 624 ALA B O 1
ATOM 10115 N N . GLY B 1 625 ? 6.484 -30.141 12.984 1 33.72 625 GLY B N 1
ATOM 10116 C CA . GLY B 1 625 ? 7.066 -28.922 12.438 1 33.72 625 GLY B CA 1
ATOM 10117 C C . GLY B 1 625 ? 6.141 -28.188 11.477 1 33.72 625 GLY B C 1
ATOM 10118 O O . GLY B 1 625 ? 6.117 -26.969 11.445 1 33.72 625 GLY B O 1
ATOM 10119 N N . LEU B 1 626 ? 5.438 -29.031 10.812 1 36.88 626 LEU B N 1
ATOM 10120 C CA . LEU B 1 626 ? 4.43 -28.469 9.922 1 36.88 626 LEU B CA 1
ATOM 10121 C C . LEU B 1 626 ? 3.408 -27.641 10.695 1 36.88 626 LEU B C 1
ATOM 10123 O O . LEU B 1 626 ? 2.998 -26.578 10.25 1 36.88 626 LEU B O 1
ATOM 10127 N N . ALA B 1 627 ? 3.049 -28.25 11.75 1 34.22 627 ALA B N 1
ATOM 10128 C CA . ALA B 1 627 ? 2.086 -27.531 12.578 1 34.22 627 ALA B CA 1
ATOM 10129 C C . ALA B 1 627 ? 2.611 -26.141 12.961 1 34.22 627 ALA B C 1
ATOM 10131 O O . ALA B 1 627 ? 1.855 -25.172 12.977 1 34.22 627 ALA B O 1
ATOM 10132 N N . MET B 1 628 ? 3.912 -26.281 13.125 1 34.22 628 MET B N 1
ATOM 10133 C CA . MET B 1 628 ? 4.449 -24.984 13.508 1 34.22 628 MET B CA 1
ATOM 10134 C C . MET B 1 628 ? 4.43 -24.016 12.336 1 34.22 628 MET B C 1
ATOM 10136 O O . MET B 1 628 ? 4.137 -22.828 12.5 1 34.22 628 MET B O 1
ATOM 10140 N N . GLY B 1 629 ? 4.867 -24.594 11.18 1 36.25 629 GLY B N 1
ATOM 10141 C CA . GLY B 1 629 ? 4.75 -23.734 10.016 1 36.25 629 GLY B CA 1
ATOM 10142 C C . GLY B 1 629 ? 3.328 -23.266 9.75 1 36.25 629 GLY B C 1
ATOM 10143 O O . GLY B 1 629 ? 3.102 -22.109 9.391 1 36.25 629 GLY B O 1
ATOM 10144 N N . MET B 1 630 ? 2.547 -24.281 9.93 1 37.31 630 MET B N 1
ATOM 10145 C CA . MET B 1 630 ? 1.131 -23.938 9.82 1 37.31 630 MET B CA 1
ATOM 10146 C C . MET B 1 630 ? 0.71 -22.984 10.945 1 37.31 630 MET B C 1
ATOM 10148 O O . MET B 1 630 ? -0.272 -22.266 10.805 1 37.31 630 MET B O 1
ATOM 10152 N N . ILE B 1 631 ? 1.316 -23.234 11.969 1 35.75 631 ILE B N 1
ATOM 10153 C CA . ILE B 1 631 ? 1.011 -22.312 13.047 1 35.75 631 ILE B CA 1
ATOM 10154 C C . ILE B 1 631 ? 1.324 -20.891 12.609 1 35.75 631 ILE B C 1
ATOM 10156 O O . ILE B 1 631 ? 0.559 -19.953 12.891 1 35.75 631 ILE B O 1
ATOM 10160 N N . ILE B 1 632 ? 2.4 -20.875 11.969 1 36.03 632 ILE B N 1
ATOM 10161 C CA . ILE B 1 632 ? 2.633 -19.5 11.508 1 36.03 632 ILE B CA 1
ATOM 10162 C C . ILE B 1 632 ? 1.549 -19.109 10.516 1 36.03 632 ILE B C 1
ATOM 10164 O O . ILE B 1 632 ? 1.041 -17.984 10.562 1 36.03 632 ILE B O 1
ATOM 10168 N N . LEU B 1 633 ? 1.271 -20.078 9.633 1 37.19 633 LEU B N 1
ATOM 10169 C CA . LEU B 1 633 ? 0.148 -19.797 8.742 1 37.19 633 LEU B CA 1
ATOM 10170 C C . LEU B 1 633 ? -1.167 -19.797 9.516 1 37.19 633 LEU B C 1
ATOM 10172 O O . LEU B 1 633 ? -2.049 -18.984 9.234 1 37.19 633 LEU B O 1
ATOM 10176 N N . GLY B 1 634 ? -1.399 -20.906 10.188 1 35.22 634 GLY B N 1
ATOM 10177 C CA . GLY B 1 634 ? -2.529 -20.922 11.102 1 35.22 634 GLY B CA 1
ATOM 10178 C C . GLY B 1 634 ? -2.504 -19.781 12.109 1 35.22 634 GLY B C 1
ATOM 10179 O O . GLY B 1 634 ? -3.555 -19.344 12.57 1 35.22 634 GLY B O 1
ATOM 10180 N N . LEU B 1 635 ? -1.331 -19.547 12.609 1 34.31 635 LEU B N 1
ATOM 10181 C CA . LEU B 1 635 ? -1.285 -18.328 13.406 1 34.31 635 LEU B CA 1
ATOM 10182 C C . LEU B 1 635 ? -1.868 -17.156 12.625 1 34.31 635 LEU B C 1
ATOM 10184 O O . LEU B 1 635 ? -2.338 -16.188 13.227 1 34.31 635 LEU B O 1
ATOM 10188 N N . LEU B 1 636 ? -1.585 -17.062 11.398 1 33.91 636 LEU B N 1
ATOM 10189 C CA . LEU B 1 636 ? -2.043 -15.906 10.633 1 33.91 636 LEU B CA 1
ATOM 10190 C C . LEU B 1 636 ? -3.566 -15.828 10.625 1 33.91 636 LEU B C 1
ATOM 10192 O O . LEU B 1 636 ? -4.137 -14.734 10.695 1 33.91 636 LEU B O 1
ATOM 10196 N N . VAL B 1 637 ? -4.234 -16.891 10.25 1 33.16 637 VAL B N 1
ATOM 10197 C CA . VAL B 1 637 ? -5.676 -16.781 10.43 1 33.16 637 VAL B CA 1
ATOM 10198 C C . VAL B 1 637 ? -6.043 -17.094 11.883 1 33.16 637 VAL B C 1
ATOM 10200 O O . VAL B 1 637 ? -6.891 -16.422 12.477 1 33.16 637 VAL B O 1
ATOM 10203 N N . GLY B 1 638 ? -5.758 -18.359 12.477 1 31.84 638 GLY B N 1
ATOM 10204 C CA . GLY B 1 638 ? -6.121 -18.719 13.844 1 31.84 638 GLY B CA 1
ATOM 10205 C C . GLY B 1 638 ? -5.137 -18.203 14.875 1 31.84 638 GLY B C 1
ATOM 10206 O O . GLY B 1 638 ? -3.932 -18.141 14.617 1 31.84 638 GLY B O 1
ATOM 10207 N N . GLY B 1 639 ? -5.504 -17.344 15.898 1 29.84 639 GLY B N 1
ATOM 10208 C CA . GLY B 1 639 ? -4.914 -16.562 16.984 1 29.84 639 GLY B CA 1
ATOM 10209 C C . GLY B 1 639 ? -3.785 -17.297 17.688 1 29.84 639 GLY B C 1
ATOM 10210 O O . GLY B 1 639 ? -2.705 -16.734 17.891 1 29.84 639 GLY B O 1
ATOM 10211 N N . GLY B 1 640 ? -4.027 -18.344 18.609 1 29.14 640 GLY B N 1
ATOM 10212 C CA . GLY B 1 640 ? -3.418 -18.578 19.906 1 29.14 640 GLY B CA 1
ATOM 10213 C C . GLY B 1 640 ? -2.02 -19.172 19.812 1 29.14 640 GLY B C 1
ATOM 10214 O O . GLY B 1 640 ? -1.157 -18.859 20.641 1 29.14 640 GLY B O 1
ATOM 10215 N N . SER B 1 641 ? -1.736 -20.109 19.062 1 30.05 641 SER B N 1
ATOM 10216 C CA . SER B 1 641 ? -0.591 -20.922 19.453 1 30.05 641 SER B CA 1
ATOM 10217 C C . SER B 1 641 ? 0.719 -20.297 18.984 1 30.05 641 SER B C 1
ATOM 10219 O O . SER B 1 641 ? 1.8 -20.797 19.297 1 30.05 641 SER B O 1
ATOM 10221 N N . GLY B 1 642 ? 0.783 -19.391 18.188 1 33.03 642 GLY B N 1
ATOM 10222 C CA . GLY B 1 642 ? 2.096 -18.938 17.766 1 33.03 642 GLY B CA 1
ATOM 10223 C C . GLY B 1 642 ? 2.795 -18.078 18.812 1 33.03 642 GLY B C 1
ATOM 10224 O O . GLY B 1 642 ? 3.961 -17.719 18.641 1 33.03 642 GLY B O 1
ATOM 10225 N N . PHE B 1 643 ? 2.158 -17.453 19.703 1 31.55 643 PHE B N 1
ATOM 10226 C CA . PHE B 1 643 ? 2.852 -16.719 20.75 1 31.55 643 PHE B CA 1
ATOM 10227 C C . PHE B 1 643 ? 3.824 -17.625 21.5 1 31.55 643 PHE B C 1
ATOM 10229 O O . PHE B 1 643 ? 4.844 -17.156 22 1 31.55 643 PHE B O 1
ATOM 10236 N N . PHE B 1 644 ? 3.561 -18.891 21.734 1 29.52 644 PHE B N 1
ATOM 10237 C CA . PHE B 1 644 ? 4.402 -19.641 22.672 1 29.52 644 PHE B CA 1
ATOM 10238 C C . PHE B 1 644 ? 5.723 -20.031 22.016 1 29.52 644 PHE B C 1
ATOM 10240 O O . PHE B 1 644 ? 6.691 -20.344 22.703 1 29.52 644 PHE B O 1
ATOM 10247 N N . VAL B 1 645 ? 5.785 -20.094 20.828 1 30.28 645 VAL B N 1
ATOM 10248 C CA . VAL B 1 645 ? 7.07 -20.641 20.406 1 30.28 645 VAL B CA 1
ATOM 10249 C C . VAL B 1 645 ? 8.109 -19.516 20.359 1 30.28 645 VAL B C 1
ATOM 10251 O O . VAL B 1 645 ? 9.297 -19.75 20.609 1 30.28 645 VAL B O 1
ATOM 10254 N N . PHE B 1 646 ? 7.871 -18.359 19.984 1 27.5 646 PHE B N 1
ATOM 10255 C CA . PHE B 1 646 ? 9.008 -17.453 19.891 1 27.5 646 PHE B CA 1
ATOM 10256 C C . PHE B 1 646 ? 9.477 -17.031 21.281 1 27.5 646 PHE B C 1
ATOM 10258 O O . PHE B 1 646 ? 10.539 -16.422 21.422 1 27.5 646 PHE B O 1
ATOM 10265 N N . ARG B 1 647 ? 8.719 -17 22.344 1 28.28 647 ARG B N 1
ATOM 10266 C CA . ARG B 1 647 ? 9.398 -16.688 23.609 1 28.28 647 ARG B CA 1
ATOM 10267 C C . ARG B 1 647 ? 10.461 -17.734 23.922 1 28.28 647 ARG B C 1
ATOM 10269 O O . ARG B 1 647 ? 11.367 -17.484 24.719 1 28.28 647 ARG B O 1
ATOM 10276 N N . ASN B 1 648 ? 10.211 -19.047 23.594 1 26.12 648 ASN B N 1
ATOM 10277 C CA . ASN B 1 648 ? 11.211 -20 24.047 1 26.12 648 ASN B CA 1
ATOM 10278 C C . ASN B 1 648 ? 12.305 -20.203 23 1 26.12 648 ASN B C 1
ATOM 10280 O O . ASN B 1 648 ? 13.141 -21.109 23.141 1 26.12 648 ASN B O 1
ATOM 10284 N N . ALA B 1 649 ? 12.172 -19.719 21.875 1 24.2 649 ALA B N 1
ATOM 10285 C CA . ALA B 1 649 ? 13.461 -19.812 21.188 1 24.2 649 ALA B CA 1
ATOM 10286 C C . ALA B 1 649 ? 14.328 -18.594 21.469 1 24.2 649 ALA B C 1
ATOM 10288 O O . ALA B 1 649 ? 13.812 -17.469 21.531 1 24.2 649 ALA B O 1
#

Nearest PDB structures (foldseek):
  6jl9-assembly1_A  TM=6.691E-01  e=1.957E-07  Xenopus tropicalis
  6e8n-assembly1_B  TM=6.770E-01  e=3.861E-07  Homo sapiens
  6e7o-assembly1_A  TM=6.825E-01  e=6.511E-07  Homo sapiens
  6jla-assembly2_C  TM=6.718E-01  e=2.404E-06  Mus musculus
  6jld-assembly2_D  TM=6.707E-01  e=3.466E-06  Homo sapiens

InterPro domains:
  IPR058265 Domain of unknown function DUF7959 [PF25899] (513-598)
  IPR058831 LolA-like domain 2 [PF25898] (39-258)
  IPR058831 LolA-like domain 2 [PF25898] (259-478)

Foldseek 3Di:
DVPQVQPPVLDWFAQQPQPDDDADVVADDDADFDPDDDQDDQPPPFQWKWWWKWKAWPVQGFIKIWIKIGGQVQQKIWIFIDGPRKTWIWIAHQQQQKIWIWIDRDPLADIAIEIDHLVPGSNVLQQYWDQDPVRRTGTDRPCNRHVSVPPPKGWNQWDDDPRFIWTKIWDWGQDPSFRKTKIKIWIWGAQCDADPQRPHSIDTFKMKIKTKTAAADRHDVPDDDDPVRNPGGMDIIIMMMGMDRIDRDDDDPCSNFDDPPYDYPPPDAPDDADDAFQWKKWKKWKAWPVVGDIWIKIWTGHNVLQKIKMKTFFDVVLPFPVPRAIWIWMARLLQQKIWIAGPPQLAIAIDGDDCLALQWHDPDPQAIHGDTPCSSLPVPPDPWHWGQWDDDPRFIWTKTKDWDQPPLHHRWIKMKMWTFGDPPDFDQAPPDGTDGRHTAKIWIATSDPVDGTTMIMGIDRMGSDHDDLQSNARQSQAFQVFKFKKKWKWAQPCLVVCVVPVVQQQVLLLVLLCVQLVARSNQKADWDWDADPNRIIMTMIMGGADDPDGYRHDDDVDRDDGRGRVSSVVRVLCCLLVQNRKGWAADPVDRVDTDIITTHNPPMDGPDRDDHDGHPHDDPVSVVSVVQSVCVVSCVVNPPDNVPPVVVD/DVPQVQPPPLDWFAQQPQPDDDADVVQDDDADFDPDDDQDDQPPPFQWKWKKKWKAWPVQGFIKIWIKIGGQPQQKIWIFIDGPRKTWIWIAHQQQQKIWIWIDRDPLADIAIEIDGLVPGSNVRQQYWDQDPVRRTGTDGPCNRRVSVPPPKGWNQWDDDPRFIWTKIWDWGQDPSFRKTKIKIWIWGAQCDADPQRPHSIDTFKMKIKTKTAAADRHDVPDDDDPVRNPGGIDIIIMMMGMDPIDRDDDDPCSNFDDPPYDYPPPDAPDDADDAFQWKKWKKWKAWPVVGDIWIKIWTGHNVLQKIKMKTFFDVVLPFPVPRAIWIWMARQLQQKIWIAGPVQRAIAIDGDDCLALQWHDPDNQAIHGDTPCSSLPVPPDPWHWGQWDDDPRFIWTKTKDWDQPPLHHRWIKMKMWTFGDPPDWDQAPPDGTDGRHTAKIWIATSDPVDGTTMIMGIDRMDSDHDDLQSNARPSQAFQVFKFKKKWKWAQPCLVVCVVPVVQQQVLLLVLLCVQLVARSNQKADWDWDADPNRIIMTMIMGGADDPDGYRHDDDVDRDDGRGRVSSVVRVLVCLLVQNRKGWAADPVDRVDTDIITTHNPPIDGPDRDDHDGHPHDDPVSVVSVVLSVCVVSCSSNPPDNVPPVVVD

Secondary structure (DSSP, 8-state):
--SGGGSTTTTS-------SS---TTT--PPPPPTTPPPPP--TT-SEEEEEEEEEETTTTEEEEEEEEEETTTTEEEEEEEETTEEEEEEEETTTTEEEEEEE-SSSSPPEEEEEETTT-GGGGTT--EE-TTS-EEPPPHHHHTTTT-TT-EEEEEEEETTEEEEEEEEEEEEGGGTEEEEEEEEEE-TTS--TT---SS-EEEEEEEEEEESSPP--TT----HHHHT-SEEEEEEEEEEEEEES--S-GGGGSPPTT---TT----SPPPP--SEEEEEEEEEETTTTEEEEEEEEEETTTTEEEEEEPPPTTS--TTTT--EEEEEETTTTEEEEEETTT--EEEEEPPTTSTTEEESSSS-EEE--HHHHTT-SSS--EEEEEEEETTEEEEEEEEEESSSSSTT--EEEEEEEEPTT-EEEETTTEEE-S-EEEEEEEE--TTS--EEEEEEEEEE-SPPPGGGS--GGGS-GGGEEEEEEEE-GGGHHHHHHTHHHHHHHHHHHHHHHHT--GGGEEEEEEEE-TT--EEEEEEEEPSPSS---B--TT-PPPPPPHHHHHHHHHHHHHTT--EEEE--SS-TTS-EEEE--GGG-EEEEPPP-----PPPTTHHHHHHHHHHHHHHHHS-STHHHHHHH-/--SGGGSTTTTS-------SS---TTT--PPPPPTTPPPPP--TT-SEEEEEEEEEETTTTEEEEEEEEEETTTTEEEEEEEETTEEEEEEEETTTTEEEEEEE-SSSSPPEEEEEETTT-GGGGTT--EE-TTS-EEPPPHHHHTTTT-TT-EEEEEEEETTEEEEEEEEEEEEGGGTEEEEEEEEEE-TTS--TT---SS-EEEEEEEEEEESSPP--TT----HHHHT-SEEEEEEEEEEEEEES--S-GGGGSPPTT---TT----SPPPP--SEEEEEEEEEETTTTEEEEEEEEEETTTTEEEEEEPPPTTS--TTTT--EEEEEETTTTEEEEEETTT--EEEEEPPTTSTTEEESSSS-EEE--HHHHTT-SSS--EEEEEEEETTEEEEEEEEEESSSSSTT--EEEEEEEEPTT-EEEETTTEEE-S-EEEEEEEE--TTS--EEEEEEEEEE-SPPPGGGS--GGGS-GGGEEEEEEEE-GGGHHHHHHTHHHHHHHHHHHHHHHHT--GGGEEEEEEEE-TT--EEEEEEEEPSPSS---B--TT-PPPPPPHHHHHHHHHHHHHTT--EEEE--SS-TTS-EEEE--GGG-EEEEPPP-----PPPHHHHHHHHHHHHHHHHHHS-STHHHHHHH-

Solvent-accessible surface area (backbone atoms only — not comparable to full-atom values): 68275 Å² total; per-residue (Å²): 126,76,71,68,72,66,60,71,77,37,66,45,22,41,69,62,66,58,71,84,74,83,66,50,63,88,49,46,75,75,71,70,70,42,86,87,61,79,80,82,78,51,59,84,84,52,54,28,27,26,32,36,34,43,36,20,33,48,69,62,53,40,39,36,39,34,39,41,39,43,31,56,85,78,23,35,30,23,38,47,32,31,45,72,43,26,38,41,36,37,30,40,37,30,89,78,43,35,31,40,40,33,38,29,68,42,96,83,48,72,60,46,40,43,61,39,52,35,91,78,36,74,68,34,18,48,50,25,75,40,69,44,95,83,73,42,47,33,54,42,53,64,24,42,22,69,50,58,78,49,86,73,62,33,40,55,41,75,52,74,56,81,64,37,56,22,38,34,34,36,36,66,46,36,37,66,94,55,54,20,27,33,26,36,37,42,29,26,37,27,66,85,42,56,40,28,61,63,80,57,49,55,47,72,43,35,38,35,41,33,27,42,30,56,31,44,69,75,72,57,90,84,54,84,75,57,73,73,44,68,71,28,64,57,28,74,43,40,35,31,34,39,43,39,74,73,36,73,49,63,89,64,68,62,65,65,36,64,56,88,90,58,52,49,64,83,52,75,72,81,55,80,80,74,80,72,62,64,16,29,31,32,36,34,41,36,35,34,62,89,69,36,39,33,40,54,38,39,40,38,38,27,57,89,76,31,38,36,34,39,34,37,49,43,64,58,83,52,80,28,84,75,52,52,48,33,34,37,36,34,40,32,50,82,52,9,34,25,43,38,28,35,67,67,64,42,40,17,34,79,45,53,48,54,63,69,40,72,55,34,36,62,75,48,99,73,26,25,42,69,42,48,62,48,52,54,70,58,53,71,82,49,77,68,34,52,44,46,75,47,73,55,96,85,39,57,18,37,31,30,30,30,72,41,49,62,44,48,40,78,81,36,45,22,35,42,37,42,28,23,34,21,91,77,35,34,34,51,23,58,74,78,39,72,44,64,52,44,68,40,35,36,39,41,36,42,73,36,85,92,47,84,42,45,38,37,36,37,42,40,69,61,24,70,49,70,68,59,69,77,77,52,71,53,64,43,59,39,32,62,92,38,40,46,23,35,35,44,29,29,68,34,88,53,37,68,62,40,64,73,33,41,52,61,48,50,52,36,41,49,50,41,49,22,63,56,26,52,46,59,67,66,33,56,37,75,75,42,60,30,65,51,97,78,40,24,40,32,39,34,31,31,42,41,38,49,77,93,63,82,38,22,38,63,42,92,89,56,70,79,82,70,45,46,39,69,60,22,50,49,37,42,49,50,29,23,57,65,65,61,38,58,38,63,42,86,24,93,92,39,79,90,54,55,43,75,44,57,32,43,45,88,50,64,44,67,85,49,83,61,80,46,50,75,42,62,60,68,61,79,72,53,51,56,37,48,48,49,40,36,23,57,53,29,30,66,72,46,39,58,73,47,65,64,54,63,75,74,99,126,77,73,69,72,64,61,73,75,38,68,32,30,40,73,63,66,59,73,80,74,83,65,50,61,89,52,46,74,76,72,70,71,42,86,86,62,79,79,80,77,52,61,83,85,53,53,28,27,24,32,36,34,43,38,22,32,48,67,62,51,40,39,36,40,35,37,42,39,42,32,56,86,77,22,35,31,23,38,46,31,31,45,72,44,26,38,39,36,37,29,39,38,29,90,76,42,34,30,38,43,33,37,29,67,42,97,84,47,73,60,46,40,44,62,37,53,36,91,78,37,74,67,35,18,43,51,25,76,41,68,45,95,84,72,42,46,33,53,42,53,65,26,41,22,69,50,59,78,50,84,76,63,32,40,55,41,74,52,72,56,81,62,37,56,22,38,34,33,37,34,66,46,38,38,66,93,55,55,19,26,34,26,34,37,43,29,25,38,28,65,87,42,55,41,27,61,63,81,57,48,54,47,74,42,34,39,36,40,34,25,43,30,57,32,42,68,77,72,56,91,84,55,84,75,57,71,73,44,68,69,29,65,54,28,74,44,41,35,31,36,40,40,41,75,72,38,73,50,64,90,65,69,62,65,65,38,64,56,89,89,56,53,49,63,84,53,73,72,82,55,77,80,74,82,71,59,64,17,27,30,33,35,34,40,37,34,37,62,87,69,35,40,35,40,54,38,38,40,36,38,27,56,89,76,31,37,38,33,40,34,37,48,43,64,58,84,53,80,28,82,75,54,51,47,34,33,36,35,34,37,35,50,81,52,9,33,26,42,38,28,35,67,66,67,43,40,16,34,78,45,54,47,53,63,69,39,71,56,33,37,62,77,48,100,75,24,24,42,69,42,47,61,48,53,55,71,58,54,70,83,49,75,68,33,52,43,48,75,48,74,54,97,86,39,56,18,36,31,31,31,29,73,38,48,63,44,47,40,78,80,35,46,22,35,43,36,43,28,24,35,22,91,77,37,35,34,48,24,60,73,79,37,71,42,63,52,43,67,40,35,37,40,40,34,42,73,35,86,94,47,85,43,46,38,37,38,37,43,41,70,59,24,70,48,70,68,60,69,78,77,52,71,52,63,39,60,39,33,64,90,37,39,46,23,36,35,44,28,29,70,33,89,52,38,68,60,39,65,71,33,40,51,61,46,51,53,34,42,48,51,40,50,22,63,55,27,51,45,61,67,65,31,56,38,74,74,40,61,28,64,50,97,78,39,24,40,32,40,34,31,30,42,42,39,51,76,91,65,82,37,22,40,63,41,91,91,57,71,80,82,72,46,47,41,69,59,22,49,50,36,43,49,50,29,23,56,63,66,62,38,57,38,62,43,86,24,92,90,39,79,88,53,54,42,76,42,55,32,43,45,90,50,63,44,69,85,50,82,59,78,52,53,72,36,61,56,69,60,77,73,50,52,54,36,46,48,48,40,36,23,54,53,30,30,66,73,43,43,58,71,48,67,64,53,62,76,73,99

pLDDT: mean 80.5, std 17.84, range [23.77, 97.56]

Sequence (1298 aa):
MIFALTITLLLVTAGVNSQGGTLDQSVCNLPAAVTGGPPIPQFSNIDHFEAYIECNMKDIGETIEVKEYYDKKEDRGALDTVQYGQGIYLIYDYSVLQIYEIVQRTATENPVCQVRPMQSSAQNGVFGLDTGSDNSGHIFSVAQMFNLGTAGIRYAGTTTVRGMPVHRYSLCVYWDQWQASIQTDYYFTAADYPNPYNWASMVPVRITAKGIAQGPPHHRPGDPVNPSEVTMTQHNFDHVYDIFFFKPYVNDRSVFDIPAGVVCPGRPSVKPLPDIPAAFSYRSEILVKYNFVVSYIDEYYDYNSKLVRYDYKPLAASSNSFGTDNEIVVHDFNTGIEYLTDAISGNCTVRPITNTSFDSEAVDPYSIRMRDKFEFFEFDKVNYSYSGVKELRGIPCDVWITTRMDWPFKGKVTSWEWWFSAAGVAASTTNRGLEVNVPIHLEVRSLDPTFPYYTIYNTYAFDNSQPKFNYFDISHCFPAENRKRLQVTFPGNYFTQVFSNQTLFMEEFLLVVVQTGMVSPLRVRDIQLDYDDSRRILVEFTLLDKAPITGSVYCSGGCRPETPLQSAINKVQSAVNGNQFTVQMPNPADANKPLVFTAYPDKYRDDLTVPGKPQQGYSSGDMAGLAMGMIILGLLVGGGSGFFVFRNAMIFALTITLLLVTAGVNSQGGTLDQSVCNLPAAVTGGPPIPQFSNIDHFEAYIECNMKDIGETIEVKEYYDKKEDRGALDTVQYGQGIYLIYDYSVLQIYEIVQRTATENPVCQVRPMQSSAQNGVFGLDTGSDNSGHIFSVAQMFNLGTAGIRYAGTTTVRGMPVHRYSLCVYWDQWQASIQTDYYFTAADYPNPYNWASMVPVRITAKGIAQGPPHHRPGDPVNPSEVTMTQHNFDHVYDIFFFKPYVNDRSVFDIPAGVVCPGRPSVKPLPDIPAAFSYRSEILVKYNFVVSYIDEYYDYNSKLVRYDYKPLAASSNSFGTDNEIVVHDFNTGIEYLTDAISGNCTVRPITNTSFDSEAVDPYSIRMRDKFEFFEFDKVNYSYSGVKELRGIPCDVWITTRMDWPFKGKVTSWEWWFSAAGVAASTTNRGLEVNVPIHLEVRSLDPTFPYYTIYNTYAFDNSQPKFNYFDISHCFPAENRKRLQVTFPGNYFTQVFSNQTLFMEEFLLVVVQTGMVSPLRVRDIQLDYDDSRRILVEFTLLDKAPITGSVYCSGGCRPETPLQSAINKVQSAVNGNQFTVQMPNPADANKPLVFTAYPDKYRDDLTVPGKPQQGYSSGDMAGLAMGMIILGLLVGGGSGFFVFRNA

Organism: Branchiostoma floridae (NCBI:txid7739)